Protein AF-0000000075753871 (afdb_homodimer)

InterPro domains:
  IPR015590 Aldehyde dehydrogenase domain [PF00171] (30-486)
  IPR016160 Aldehyde dehydrogenase, cysteine active site [PS00070] (290-301)
  IPR016161 Aldehyde/histidinol dehydrogenase [SSF53720] (10-489)
  IPR016162 Aldehyde dehydrogenase, N-terminal [G3DSA:3.40.605.10] (32-486)
  IPR016163 Aldehyde dehydrogenase, C-terminal [G3DSA:3.40.309.10] (268-457)
  IPR029510 Aldehyde dehydrogenase, glutamic acid active site [PS00687] (262-269)

Nearest PDB structures (foldseek):
  6alj-assembly1_A  TM=9.812E-01  e=5.289E-79  Homo sapiens
  8dr9-assembly1_B  TM=9.819E-01  e=2.631E-78  Homo sapiens
  5l13-assembly2_E  TM=9.796E-01  e=2.962E-78  Homo sapiens
  2onp-assembly1_A  TM=9.786E-01  e=2.336E-78  Homo sapiens
  5abm-assembly1_C  TM=9.866E-01  e=2.370E-77  Ovis aries

pLDDT: mean 97.77, std 3.32, range [46.72, 98.94]

Sequence (986 aa):
MSLFQTVQTPALTYEQPLGLFINNEFIKGVDGKTFETINPHNEKPIVAVHEGAEEDVNIAVKAARSALNGEWKQVTPSERGRLLTRLADFLERDIETLAAIEALDNGKGVTMAKGDVTASAGCLRYYGGWADKIYGQTIDTDTNSLTYTRHEPVGVCGQIIPWNFPLLMFAWKIGPALATGNTIVMKTAEQTPLSGLYVAKLIKEAGFPPGVVNVISGFGRTAGAAIAAHMDIDKVAFTGSTLVGRQIMKSAADSNLKKVTLELGGKSPNIVLPDANLDEAIEWVNLGIFFNHGQCCCAGSRILVHEAVYEKFLQLFKKRAEQNKVGDPFNTETFQGPQVSQIQYDRIMSYIKDGKGAGAKVVTGGDRHGSEGYYIQPTIFADVTEDMTIVKEEIFGPVCTVQKVRSEEEAIRVANDTNYGLAAAVHTTNINTAIRVSNAIKAGTVWVNNYNTLHYQMPFGGFKESGVGRELGSYALENYTEVKTVRVHLSQSMSLFQTVQTPALTYEQPLGLFINNEFIKGVDGKTFETINPHNEKPIVAVHEGAEEDVNIAVKAARSALNGEWKQVTPSERGRLLTRLADFLERDIETLAAIEALDNGKGVTMAKGDVTASAGCLRYYGGWADKIYGQTIDTDTNSLTYTRHEPVGVCGQIIPWNFPLLMFAWKIGPALATGNTIVMKTAEQTPLSGLYVAKLIKEAGFPPGVVNVISGFGRTAGAAIAAHMDIDKVAFTGSTLVGRQIMKSAADSNLKKVTLELGGKSPNIVLPDANLDEAIEWVNLGIFFNHGQCCCAGSRILVHEAVYEKFLQLFKKRAEQNKVGDPFNTETFQGPQVSQIQYDRIMSYIKDGKGAGAKVVTGGDRHGSEGYYIQPTIFADVTEDMTIVKEEIFGPVCTVQKVRSEEEAIRVANDTNYGLAAAVHTTNINTAIRVSNAIKAGTVWVNNYNTLHYQMPFGGFKESGVGRELGSYALENYTEVKTVRVHLSQS

Secondary structure (DSSP, 8-state):
--SEEEEE-SS-EEEEE-SEEETTEEE--TT--EEEEEETTTTEEEEEEEPP-HHHHHHHHHHHHHHHTTHHHHS-HHHHHHHHHHHHHHHHHTHHHHHHHHHHHH---HHHHHHHHHHHHHHHHHHHHHTT-----EE---TTEEEEEEEEE--EEEEE--SSSHHHHHHHHHHHHHHTT-EEEEEEPTT--HHHHHHHHHHHHHTPPTTSEEEEE--IIIIIHHHHH-TT--EEEEES-HHHHHHHHHHHHHTT--EEEEE-----EEEE-TTS-HHHHHHHHHHHHHGGGG--TT---EEEEEGGGHHHHHHHHHHHHHT--BS-TTSTT--B---S-HHHHHHHHHHHHHHHHTT-EEEE--SB-SSSSS-B--EEEES--TTSHHHHS---SSEEEEEEESSHHHHHHHHH-SS--SEEEEE-S-HHHHHHHHHHS--SEEEES--S---TTS-B--SGGGEES-BSTGGGGGGGEEEEEEEEE----/--SEEEEE-SS-EEEEE-SEEETTEEE--TT--EEEEEETTTTEEEEEEEPP-HHHHHHHHHHHHHHHTTHHHHS-HHHHHHHHHHHHHHHHHTHHHHHHHHHHHH---HHHHHHHHHHHHHHHHHHHHHTT-----EE---TTEEEEEEEEE--EEEEE--SSSHHHHHHHHHHHHHHTT-EEEEEEPTT--HHHHHHHHHHHHHTPPTTSEEEEE--IIIIIHHHHH-TT--EEEEES-HHHHHHHHHHHHHTT--EEEEE-----EEEE-TTS-HHHHHHHHHHHHHGGGG--TT---EEEEEGGGHHHHHHHHHHHHHT--BS-TTSTT--B---S-HHHHHHHHHHHHHHHHTT-EEEE--SB-SSSSS-B--EEEES--TTSHHHHS---SSEEEEEEESSHHHHHHHHH-SS--SEEEEE-S-HHHHHHHHHHS--SEEEES--S---TTS-B--SGGGEES-BSTGGGGGGGEEEEEEEEE----

Radius of gyration: 29.85 Å; Cα contacts (8 Å, |Δi|>4): 2562; chains: 2; bounding box: 64×86×69 Å

Foldseek 3Di:
DDQWDWFDFPQGIDIFGAAWQAQLDRDAEPVNDWDFAAFLFFRHTRDIHHAHFLVNLVRLLVLQQCCLPPDLVVQALLNLLLLLLLLLVVLVVCLQVLLRLLCGQAFAASQVSSVLSNQLSQLSNVLSVCLNVDAWDFDDDDDFKTKIKDWAFLEEEEEEEESLSQSNSVSLPVRLQSSRRYAYEYETYQRRLGSVRVSSNSSSVSPDGTSRYTYGYHDCVGSVLSSLQPQSHQEYEYEEALVVQVVSCVSCVVHHVHHYWYFYADQAAEEEEPAFPLVLSLVQLLCQQCASQRQDRRRNQEYEYEPNCQVVSLVVNLVVLVPAAEHRSHPNSHRHTAHNDPVLLVQLLVLLVQCVVVPWDWSDWSAADDDGGRRGRQTETEPDDCPRCSNADRSSGNHHYYYYDHDLVRSQVSRQPYQWAFEYEYGHPDPVSRVVSVVSHQHPYYYYSHHPPDHLQDWGHTPGSSIDFTTHHPRNSSSGIDMDMDMDGRDPD/DDQWDWFDFPQGIDIFGQAWQAQLDRDAEPVNDWDFAAFLFFRHTRDIHHAHFLVNLVRLLVLQQCCLPPDLVVQALLNLLLLLLLLLVVLVVCLQVLLRLLCGQAFAASQVSSVLSNQLSQLSNVLSVCLNVDAWDFDDDDDFKTKIKDWAFLEEEEEEEESLSQSNSVSLPVRLQSSRRYAYEYETYQRRLGSVRVSSNVSSVSPDGTSRYTYGYHDCVGSVLSSLQPQSHQEYEYEEALVVQVVSCVSCVVHHVHHYWYFYADQAAEEEEPQFPLVLSLVQLLCQQCASQRQDRRRNQEYEYEPNCQVVSLVVNLVVLVPAAEHRSHPNSHRHTAHNDPVLLVQLLVLLVQCVVVPWDWSDWSAADDDGGRRGRQTETEPDDCPRCSNADRSSGNHHYYYYDHDLVRSQVSRQPYQWAFEYEYGHPDPVSRVVSVVSHQHPYYYYSHHPPDHLQDWGHTPGSSIDFTTHHPRNSSSGIDMDMDMDGRDPD

Organism: Penicillium rubens (strain ATCC 28089 / DSM 1075 / NRRL 1951 / Wisconsin 54-1255) (NCBI:txid500485)

Structure (mmCIF, N/CA/C/O backbone):
data_AF-0000000075753871-model_v1
#
loop_
_entity.id
_entity.type
_entity.pdbx_description
1 polymer 'Aldehyde dehydrogenase'
#
loop_
_atom_site.group_PDB
_atom_site.id
_atom_site.type_symbol
_atom_site.label_atom_id
_atom_site.label_alt_id
_atom_site.label_comp_id
_atom_site.label_asym_id
_atom_site.label_entity_id
_atom_site.label_seq_id
_atom_site.pdbx_PDB_ins_code
_atom_site.Cartn_x
_atom_site.Cartn_y
_atom_site.Cartn_z
_atom_site.occupancy
_atom_site.B_iso_or_equiv
_atom_site.auth_seq_id
_atom_site.auth_comp_id
_atom_site.auth_asym_id
_atom_site.auth_atom_id
_atom_site.pdbx_PDB_model_num
ATOM 1 N N . MET A 1 1 ? -30.516 -18.734 -22.359 1 74.19 1 MET A N 1
ATOM 2 C CA . MET A 1 1 ? -29.391 -19.625 -22.188 1 74.19 1 MET A CA 1
ATOM 3 C C . MET A 1 1 ? -29.391 -20.266 -20.812 1 74.19 1 MET A C 1
ATOM 5 O O . MET A 1 1 ? -29.828 -19.656 -19.844 1 74.19 1 MET A O 1
ATOM 9 N N . SER A 1 2 ? -28.984 -21.5 -20.812 1 91.44 2 SER A N 1
ATOM 10 C CA . SER A 1 2 ? -29.031 -22.281 -19.578 1 91.44 2 SER A CA 1
ATOM 11 C C . SER A 1 2 ? -28.031 -21.734 -18.547 1 91.44 2 SER A C 1
ATOM 13 O O . SER A 1 2 ? -27.016 -21.172 -18.906 1 91.44 2 SER A O 1
ATOM 15 N N . LEU A 1 3 ? -28.453 -21.781 -17.359 1 97.25 3 LEU A N 1
ATOM 16 C CA . LEU A 1 3 ? -27.594 -21.312 -16.281 1 97.25 3 LEU A CA 1
ATOM 17 C C . LEU A 1 3 ? -26.766 -22.453 -15.711 1 97.25 3 LEU A C 1
ATOM 19 O O . LEU A 1 3 ? -25.859 -22.219 -14.914 1 97.25 3 LEU A O 1
ATOM 23 N N . PHE A 1 4 ? -27.078 -23.719 -16.078 1 98 4 PHE A N 1
ATOM 24 C CA . PHE A 1 4 ? -26.359 -24.922 -15.664 1 98 4 PHE A CA 1
ATOM 25 C C . PHE A 1 4 ? -26.25 -25.891 -16.828 1 98 4 PHE A C 1
ATOM 27 O O . PHE A 1 4 ? -27.062 -25.875 -17.75 1 98 4 PHE A O 1
ATOM 34 N N . GLN A 1 5 ? -25.266 -26.672 -16.797 1 98.31 5 GLN A N 1
ATOM 35 C CA . GLN A 1 5 ? -25.094 -27.734 -17.781 1 98.31 5 GLN A CA 1
ATOM 36 C C . GLN A 1 5 ? -24.375 -28.938 -17.172 1 98.31 5 GLN A C 1
ATOM 38 O O . GLN A 1 5 ? -23.438 -28.766 -16.375 1 98.31 5 GLN A O 1
ATOM 43 N N . THR A 1 6 ? -24.781 -30.109 -17.5 1 98.38 6 THR A N 1
ATOM 44 C CA . THR A 1 6 ? -24.078 -31.312 -17.094 1 98.38 6 THR A CA 1
ATOM 45 C C . THR A 1 6 ? -22.781 -31.469 -17.875 1 98.38 6 THR A C 1
ATOM 47 O O . THR A 1 6 ? -22.781 -31.406 -19.109 1 98.38 6 THR A O 1
ATOM 50 N N . VAL A 1 7 ? -21.719 -31.609 -17.172 1 98.31 7 VAL A N 1
ATOM 51 C CA . VAL A 1 7 ? -20.422 -31.812 -17.797 1 98.31 7 VAL A CA 1
ATOM 52 C C . VAL A 1 7 ? -19.875 -33.188 -17.438 1 98.31 7 VAL A C 1
ATOM 54 O O . VAL A 1 7 ? -19.891 -33.594 -16.281 1 98.31 7 VAL A O 1
ATOM 57 N N . GLN A 1 8 ? -19.484 -33.875 -18.438 1 97.25 8 GLN A N 1
ATOM 58 C CA . GLN A 1 8 ? -18.859 -35.188 -18.25 1 97.25 8 GLN A CA 1
ATOM 59 C C . GLN A 1 8 ? -17.344 -35.094 -18.391 1 97.25 8 GLN A C 1
ATOM 61 O O . GLN A 1 8 ? -16.844 -34.625 -19.422 1 97.25 8 GLN A O 1
ATOM 66 N N . THR A 1 9 ? -16.656 -35.469 -17.344 1 96.19 9 THR A N 1
ATOM 67 C CA . THR A 1 9 ? -15.195 -35.594 -17.391 1 96.19 9 THR A CA 1
ATOM 68 C C . THR A 1 9 ? -14.789 -37.062 -17.375 1 96.19 9 THR A C 1
ATOM 70 O O . THR A 1 9 ? -15.617 -37.938 -17.156 1 96.19 9 THR A O 1
ATOM 73 N N . PRO A 1 10 ? -13.516 -37.312 -17.656 1 93.94 10 PRO A N 1
ATOM 74 C CA . PRO A 1 10 ? -13.078 -38.719 -17.547 1 93.94 10 PRO A CA 1
ATOM 75 C C . PRO A 1 10 ? -13.242 -39.281 -16.141 1 93.94 10 PRO A C 1
ATOM 77 O O . PRO A 1 10 ? -13.344 -40.5 -15.969 1 93.94 10 PRO A O 1
ATOM 80 N N . ALA A 1 11 ? -13.312 -38.406 -15.164 1 94.25 11 ALA A N 1
ATOM 81 C CA . ALA A 1 11 ? -13.328 -38.844 -13.773 1 94.25 11 ALA A CA 1
ATOM 82 C C . ALA A 1 11 ? -14.758 -38.906 -13.242 1 94.25 11 ALA A C 1
ATOM 84 O O . ALA A 1 11 ? -15.078 -39.781 -12.422 1 94.25 11 ALA A O 1
ATOM 85 N N . LEU A 1 12 ? -15.594 -38 -13.609 1 97.44 12 LEU A N 1
ATOM 86 C CA . LEU A 1 12 ? -16.938 -37.938 -13.07 1 97.44 12 LEU A CA 1
ATOM 87 C C . LEU A 1 12 ? -17.828 -37.031 -13.914 1 97.44 12 LEU A C 1
ATOM 89 O O . LEU A 1 12 ? -17.344 -36.438 -14.875 1 97.44 12 LEU A O 1
ATOM 93 N N . THR A 1 13 ? -19.109 -37.094 -13.594 1 98.38 13 THR A N 1
ATOM 94 C CA . THR A 1 13 ? -20.094 -36.188 -14.164 1 98.38 13 THR A CA 1
ATOM 95 C C . THR A 1 13 ? -20.641 -35.25 -13.094 1 98.38 13 THR A C 1
ATOM 97 O O . THR A 1 13 ? -20.891 -35.656 -11.961 1 98.38 13 THR A O 1
ATOM 100 N N . TYR A 1 14 ? -20.797 -34 -13.414 1 98.25 14 TYR A N 1
ATOM 101 C CA . TYR A 1 14 ? -21.297 -33.031 -12.445 1 98.25 14 TYR A CA 1
ATOM 102 C C . TYR A 1 14 ? -22.109 -31.938 -13.141 1 98.25 14 TYR A C 1
ATOM 104 O O . TYR A 1 14 ? -22.125 -31.859 -14.367 1 98.25 14 TYR A O 1
ATOM 112 N N . GLU A 1 15 ? -22.844 -31.172 -12.336 1 98.38 15 GLU A N 1
ATOM 113 C CA . GLU A 1 15 ? -23.609 -30.031 -12.836 1 98.38 15 GLU A CA 1
ATOM 114 C C . GLU A 1 15 ? -22.781 -28.75 -12.719 1 98.38 15 GLU A C 1
ATOM 116 O O . GLU A 1 15 ? -22.469 -28.297 -11.617 1 98.38 15 GLU A O 1
ATOM 121 N N . GLN A 1 16 ? -22.438 -28.125 -13.844 1 98.69 16 GLN A N 1
ATOM 122 C CA . GLN A 1 16 ? -21.625 -26.922 -13.898 1 98.69 16 GLN A CA 1
ATOM 123 C C . GLN A 1 16 ? -22.484 -25.672 -13.961 1 98.69 16 GLN A C 1
ATOM 125 O O . GLN A 1 16 ? -23.297 -25.516 -14.867 1 98.69 16 GLN A O 1
ATOM 130 N N . PRO A 1 17 ? -22.359 -24.766 -12.945 1 98.75 17 PRO A N 1
ATOM 131 C CA . PRO A 1 17 ? -22.984 -23.453 -13.133 1 98.75 17 PRO A CA 1
ATOM 132 C C . PRO A 1 17 ? -22.359 -22.656 -14.266 1 98.75 17 PRO A C 1
ATOM 134 O O . PRO A 1 17 ? -21.141 -22.672 -14.445 1 98.75 17 PRO A O 1
ATOM 137 N N . LEU A 1 18 ? -23.188 -21.922 -15.039 1 98.56 18 LEU A N 1
ATOM 138 C CA . LEU A 1 18 ? -22.719 -21.188 -16.219 1 98.56 18 LEU A CA 1
ATOM 139 C C . LEU A 1 18 ? -22.984 -19.703 -16.078 1 98.56 18 LEU A C 1
ATOM 141 O O . LEU A 1 18 ? -22.391 -18.891 -16.812 1 98.56 18 LEU A O 1
ATOM 145 N N . GLY A 1 19 ? -23.906 -19.297 -15.234 1 98.56 19 GLY A N 1
ATOM 146 C CA . GLY A 1 19 ? -24.297 -17.906 -15.078 1 98.56 19 GLY A CA 1
ATOM 147 C C . GLY A 1 19 ? -23.344 -17.109 -14.211 1 98.56 19 GLY A C 1
ATOM 148 O O . GLY A 1 19 ? -22.484 -17.688 -13.539 1 98.56 19 GLY A O 1
ATOM 149 N N . LEU A 1 20 ? -23.484 -15.773 -14.305 1 98.81 20 LEU A N 1
ATOM 150 C CA . LEU A 1 20 ? -22.844 -14.93 -13.305 1 98.81 20 LEU A CA 1
ATOM 151 C C . LEU A 1 20 ? -23.438 -15.188 -11.922 1 98.81 20 LEU A C 1
ATOM 153 O O . LEU A 1 20 ? -24.641 -15.438 -11.797 1 98.81 20 LEU A O 1
ATOM 157 N N . PHE A 1 21 ? -22.625 -15.219 -10.859 1 98.88 21 PHE A N 1
ATOM 158 C CA . PHE A 1 21 ? -23.109 -15.383 -9.5 1 98.88 21 PHE A CA 1
ATOM 159 C C . PHE A 1 21 ? -23.203 -14.039 -8.789 1 98.88 21 PHE A C 1
ATOM 161 O O . PHE A 1 21 ? -22.188 -13.492 -8.359 1 98.88 21 PHE A O 1
ATOM 168 N N . ILE A 1 22 ? -24.375 -13.461 -8.664 1 98.88 22 ILE A N 1
ATOM 169 C CA . ILE A 1 22 ? -24.609 -12.156 -8.047 1 98.88 22 ILE A CA 1
ATOM 170 C C . ILE A 1 22 ? -25.75 -12.258 -7.039 1 98.88 22 ILE A C 1
ATOM 172 O O . ILE A 1 22 ? -26.812 -12.781 -7.352 1 98.88 22 ILE A O 1
ATOM 176 N N . ASN A 1 23 ? -25.484 -11.844 -5.84 1 98.69 23 ASN A N 1
ATOM 177 C CA . ASN A 1 23 ? -26.484 -11.812 -4.793 1 98.69 23 ASN A CA 1
ATOM 178 C C . ASN A 1 23 ? -27.031 -13.211 -4.492 1 98.69 23 ASN A C 1
ATOM 180 O O . ASN A 1 23 ? -28.234 -13.391 -4.324 1 98.69 23 ASN A O 1
ATOM 184 N N . ASN A 1 24 ? -26.172 -14.188 -4.52 1 98.56 24 ASN A N 1
ATOM 185 C CA . ASN A 1 24 ? -26.438 -15.586 -4.199 1 98.56 24 ASN A CA 1
ATOM 186 C C . ASN A 1 24 ? -27.312 -16.25 -5.25 1 98.56 24 ASN A C 1
ATOM 188 O O . ASN A 1 24 ? -28 -17.234 -4.965 1 98.56 24 ASN A O 1
ATOM 192 N N . GLU A 1 25 ? -27.297 -15.68 -6.457 1 98.56 25 GLU A N 1
ATOM 193 C CA . GLU A 1 25 ? -28.062 -16.266 -7.555 1 98.56 25 GLU A CA 1
ATOM 194 C C . GLU A 1 25 ? -27.234 -16.328 -8.836 1 98.56 25 GLU A C 1
ATOM 196 O O . GLU A 1 25 ? -26.484 -15.398 -9.141 1 98.56 25 GLU A O 1
ATOM 201 N N . PHE A 1 26 ? -27.375 -17.438 -9.516 1 98.75 26 PHE A N 1
ATOM 202 C CA . PHE A 1 26 ? -26.828 -17.5 -10.867 1 98.75 26 PHE A CA 1
ATOM 203 C C . PHE A 1 26 ? -27.766 -16.828 -11.859 1 98.75 26 PHE A C 1
ATOM 205 O O . PHE A 1 26 ? -28.953 -17.156 -11.93 1 98.75 26 PHE A O 1
ATOM 212 N N . ILE A 1 27 ? -27.266 -15.844 -12.609 1 98.44 27 ILE A N 1
ATOM 213 C CA . ILE A 1 27 ? -28.109 -15.062 -13.5 1 98.44 27 ILE A CA 1
ATOM 214 C C . ILE A 1 27 ? -27.438 -14.914 -14.867 1 98.44 27 ILE A C 1
ATOM 216 O O . ILE A 1 27 ? -26.234 -15.18 -15 1 98.44 27 ILE A O 1
ATOM 220 N N . LYS A 1 28 ? -28.172 -14.57 -15.852 1 98.12 28 LYS A N 1
ATOM 221 C CA . LYS A 1 28 ? -27.641 -14.227 -17.172 1 98.12 28 LYS A CA 1
ATOM 222 C C . LYS A 1 28 ? -26.984 -12.844 -17.156 1 98.12 28 LYS A C 1
ATOM 224 O O . LYS A 1 28 ? -27.422 -11.953 -16.422 1 98.12 28 LYS A O 1
ATOM 229 N N . GLY A 1 29 ? -26 -12.641 -17.922 1 97.44 29 GLY A N 1
ATOM 230 C CA . GLY A 1 29 ? -25.484 -11.297 -18.125 1 97.44 29 GLY A CA 1
ATOM 231 C C . GLY A 1 29 ? -26.469 -10.359 -18.781 1 97.44 29 GLY A C 1
ATOM 232 O O . GLY A 1 29 ? -27.328 -10.789 -19.562 1 97.44 29 GLY A O 1
ATOM 233 N N . VAL A 1 30 ? -26.25 -9.125 -18.531 1 97.31 30 VAL A N 1
ATOM 234 C CA . VAL A 1 30 ? -27.172 -8.117 -19.031 1 97.31 30 VAL A CA 1
ATOM 235 C C . VAL A 1 30 ? -27.172 -8.133 -20.562 1 97.31 30 VAL A C 1
ATOM 237 O O . VAL A 1 30 ? -28.234 -7.992 -21.188 1 97.31 30 VAL A O 1
ATOM 240 N N . ASP A 1 31 ? -26.031 -8.367 -21.203 1 96.38 31 ASP A N 1
ATOM 241 C CA . ASP A 1 31 ? -25.906 -8.328 -22.656 1 96.38 31 ASP A CA 1
ATOM 242 C C . ASP A 1 31 ? -26.344 -9.656 -23.281 1 96.38 31 ASP A C 1
ATOM 244 O O . ASP A 1 31 ? -26.5 -9.75 -24.5 1 96.38 31 ASP A O 1
ATOM 248 N N . GLY A 1 32 ? -26.453 -10.672 -22.516 1 96.19 32 GLY A N 1
ATOM 249 C CA . GLY A 1 32 ? -26.875 -11.977 -23 1 96.19 32 GLY A CA 1
ATOM 250 C C . GLY A 1 32 ? -25.781 -12.727 -23.734 1 96.19 32 GLY A C 1
ATOM 251 O O . GLY A 1 32 ? -26.031 -13.781 -24.328 1 96.19 32 GLY A O 1
ATOM 252 N N . LYS A 1 33 ? -24.594 -12.234 -23.703 1 97.38 33 LYS A N 1
ATOM 253 C CA . LYS A 1 33 ? -23.484 -12.852 -24.422 1 97.38 33 LYS A CA 1
ATOM 254 C C . LYS A 1 33 ? -22.859 -13.984 -23.609 1 97.38 33 LYS A C 1
ATOM 256 O O . LYS A 1 33 ? -23 -14.016 -22.375 1 97.38 33 LYS A O 1
ATOM 261 N N . THR A 1 34 ? -22.25 -14.977 -24.234 1 98.06 34 THR A N 1
ATOM 262 C CA . THR A 1 34 ? -21.5 -16.062 -23.641 1 98.06 34 THR A CA 1
ATOM 263 C C . THR A 1 34 ? -20.156 -16.25 -24.344 1 98.06 34 THR A C 1
ATOM 265 O O . THR A 1 34 ? -19.953 -15.703 -25.438 1 98.06 34 THR A O 1
ATOM 268 N N . PHE A 1 35 ? -19.266 -16.828 -23.734 1 98 35 PHE A N 1
ATOM 269 C CA . PHE A 1 35 ? -18.031 -17.25 -24.391 1 98 35 PHE A CA 1
ATOM 270 C C . PHE A 1 35 ? -17.656 -18.672 -23.984 1 98 35 PHE A C 1
ATOM 272 O O . PHE A 1 35 ? -17.969 -19.109 -22.875 1 98 35 PHE A O 1
ATOM 279 N N . GLU A 1 36 ? -16.984 -19.359 -24.828 1 98 36 GLU A N 1
ATOM 280 C CA . GLU A 1 36 ? -16.641 -20.766 -24.641 1 98 36 GLU A CA 1
ATOM 281 C C . GLU A 1 36 ? -15.375 -20.906 -23.797 1 98 36 GLU A C 1
ATOM 283 O O . GLU A 1 36 ? -14.422 -20.141 -23.953 1 98 36 GLU 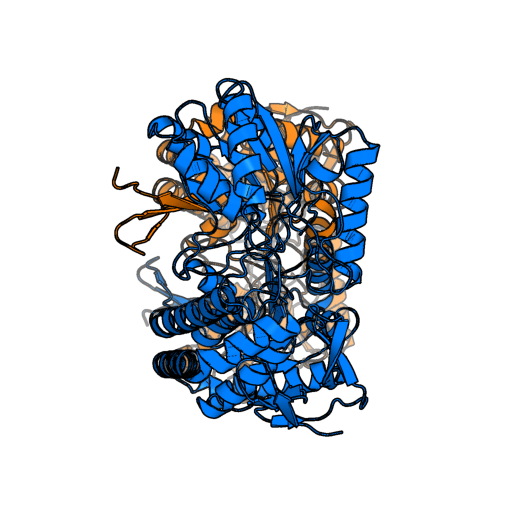A O 1
ATOM 288 N N . THR A 1 37 ? -15.391 -21.891 -22.922 1 97.62 37 THR A N 1
ATOM 289 C CA . THR A 1 37 ? -14.172 -22.391 -22.297 1 97.62 37 THR A CA 1
ATOM 290 C C . THR A 1 37 ? -13.633 -23.594 -23.078 1 97.62 37 THR A C 1
ATOM 292 O O . THR A 1 37 ? -14.398 -24.453 -23.516 1 97.62 37 THR A O 1
ATOM 295 N N . ILE A 1 38 ? -12.359 -23.609 -23.266 1 98.44 38 ILE A N 1
ATOM 296 C CA . ILE A 1 38 ? -11.758 -24.578 -24.156 1 98.44 38 ILE A CA 1
ATOM 297 C C . ILE A 1 38 ? -10.938 -25.594 -23.344 1 98.44 38 ILE A C 1
ATOM 299 O O . ILE A 1 38 ? -10.219 -25.203 -22.422 1 98.44 38 ILE A O 1
ATOM 303 N N . ASN A 1 39 ? -11.117 -26.891 -23.594 1 98.62 39 ASN A N 1
ATOM 304 C CA . ASN A 1 39 ? -10.234 -27.922 -23.062 1 98.62 39 ASN A CA 1
ATOM 305 C C . ASN A 1 39 ? -8.875 -27.922 -23.75 1 98.62 39 ASN A C 1
ATOM 307 O O . ASN A 1 39 ? -8.766 -28.281 -24.922 1 98.62 39 ASN A O 1
ATOM 311 N N . PRO A 1 40 ? -7.82 -27.531 -23.016 1 98.62 40 PRO A N 1
ATOM 312 C CA . PRO A 1 40 ? -6.523 -27.391 -23.688 1 98.62 40 PRO A CA 1
ATOM 313 C C . PRO A 1 40 ? -5.934 -28.734 -24.125 1 98.62 40 PRO A C 1
ATOM 315 O O . PRO A 1 40 ? -5 -28.766 -24.922 1 98.62 40 PRO A O 1
ATOM 318 N N . HIS A 1 41 ? -6.441 -29.859 -23.578 1 98.31 41 HIS A N 1
ATOM 319 C CA . HIS A 1 41 ? -5.973 -31.203 -23.906 1 98.31 41 HIS A CA 1
ATOM 320 C C . HIS A 1 41 ? -6.363 -31.594 -25.328 1 98.31 41 HIS A C 1
ATOM 322 O O . HIS A 1 41 ? -5.582 -32.219 -26.047 1 98.31 41 HIS A O 1
ATOM 328 N N . ASN A 1 42 ? -7.582 -31.219 -25.781 1 97.88 42 ASN A N 1
ATOM 329 C CA . ASN A 1 42 ? -8.062 -31.656 -27.094 1 97.88 42 ASN A CA 1
ATOM 330 C C . ASN A 1 42 ? -8.562 -30.469 -27.922 1 97.88 42 ASN A C 1
ATOM 332 O O . ASN A 1 42 ? -9.086 -30.672 -29.031 1 97.88 42 ASN A O 1
ATOM 336 N N . GLU A 1 43 ? -8.453 -29.234 -27.391 1 98.19 43 GLU A N 1
ATOM 337 C CA . GLU A 1 43 ? -8.711 -27.969 -28.078 1 98.19 43 GLU A CA 1
ATOM 338 C C . GLU A 1 43 ? -10.195 -27.812 -28.391 1 98.19 43 GLU A C 1
ATOM 340 O O . GLU A 1 43 ? -10.57 -27 -29.25 1 98.19 43 GLU A O 1
ATOM 345 N N . LYS A 1 44 ? -11.07 -28.516 -27.766 1 98.12 44 LYS A N 1
ATOM 346 C CA . LYS A 1 44 ? -12.508 -28.453 -28.016 1 98.12 44 LYS A CA 1
ATOM 347 C C . LYS A 1 44 ? -13.219 -27.672 -26.906 1 98.12 44 LYS A C 1
ATOM 349 O O . LYS A 1 44 ? -12.75 -27.625 -25.766 1 98.12 44 LYS A O 1
ATOM 354 N N . PRO A 1 45 ? -14.344 -27.062 -27.234 1 98.12 45 PRO A N 1
ATOM 355 C CA . PRO A 1 45 ? -15.117 -26.375 -26.203 1 98.12 45 PRO A CA 1
ATOM 356 C C . PRO A 1 45 ? -15.641 -27.312 -25.125 1 98.12 45 PRO A C 1
ATOM 358 O O . PRO A 1 45 ? -16.047 -28.438 -25.422 1 98.12 45 PRO A O 1
ATOM 361 N N . ILE A 1 46 ? -15.586 -26.922 -23.891 1 98.19 46 ILE A N 1
ATOM 362 C CA . ILE A 1 46 ? -16.172 -27.641 -22.766 1 98.19 46 ILE A CA 1
ATOM 363 C C . ILE A 1 46 ? -17.625 -27.219 -22.594 1 98.19 46 ILE A C 1
ATOM 365 O O . ILE A 1 46 ? -18.547 -28.031 -22.734 1 98.19 46 ILE A O 1
ATOM 369 N N . VAL A 1 47 ? -17.797 -25.938 -22.297 1 98.12 47 VAL A N 1
ATOM 370 C CA . VAL A 1 47 ? -19.094 -25.281 -22.141 1 98.12 47 VAL A CA 1
ATOM 371 C C . VAL A 1 47 ? -18.953 -23.797 -22.453 1 98.12 47 VAL A C 1
ATOM 373 O O . VAL A 1 47 ? -17.844 -23.297 -22.641 1 98.12 47 VAL A O 1
ATOM 376 N N . ALA A 1 48 ? -20.062 -23.109 -22.578 1 98.25 48 ALA A N 1
ATOM 377 C CA . ALA A 1 48 ? -20.094 -21.656 -22.688 1 98.25 48 ALA A CA 1
ATOM 378 C C . ALA A 1 48 ? -20.641 -21.031 -21.391 1 98.25 48 ALA A C 1
ATOM 380 O O . ALA A 1 48 ? -21.656 -21.484 -20.875 1 98.25 48 ALA A O 1
ATOM 381 N N . VAL A 1 49 ? -19.984 -20.047 -20.844 1 98.5 49 VAL A N 1
ATOM 382 C CA . VAL A 1 49 ? -20.438 -19.375 -19.641 1 98.5 49 VAL A CA 1
ATOM 383 C C . VAL A 1 49 ? -20.953 -17.984 -19.984 1 98.5 49 VAL A C 1
ATOM 385 O O . VAL A 1 49 ? -20.578 -17.406 -21.016 1 98.5 49 VAL A O 1
ATOM 388 N N . HIS A 1 50 ? -21.781 -17.453 -19.141 1 98.5 50 HIS A N 1
ATOM 389 C CA . HIS A 1 50 ? -22.297 -16.109 -19.344 1 98.5 50 HIS A CA 1
ATOM 390 C C . HIS A 1 50 ? -21.188 -15.07 -19.172 1 98.5 50 HIS A C 1
ATOM 392 O O . HIS A 1 50 ? -20.344 -15.195 -18.281 1 98.5 50 HIS A O 1
ATOM 398 N N . GLU A 1 51 ? -21.141 -14.102 -20.078 1 98.38 51 GLU A N 1
ATOM 399 C CA . GLU A 1 51 ? -20.141 -13.039 -20.109 1 98.38 51 GLU A CA 1
ATOM 400 C C . GLU A 1 51 ? -20.625 -11.797 -19.375 1 98.38 51 GLU A C 1
ATOM 402 O O . GLU A 1 51 ? -21.672 -11.242 -19.703 1 98.38 51 GLU A O 1
ATOM 407 N N . GLY A 1 52 ? -19.938 -11.414 -18.297 1 98 52 GLY A N 1
ATOM 408 C CA . GLY A 1 52 ? -20.234 -10.172 -17.594 1 98 52 GLY A CA 1
ATOM 409 C C . GLY A 1 52 ? -19.594 -8.953 -18.234 1 98 52 GLY A C 1
ATOM 410 O O . GLY A 1 52 ? -18.438 -9.008 -18.656 1 98 52 GLY A O 1
ATOM 411 N N . ALA A 1 53 ? -20.328 -7.902 -18.359 1 96.62 53 ALA A N 1
ATOM 412 C CA . ALA A 1 53 ? -19.844 -6.613 -18.844 1 96.62 53 ALA A CA 1
ATOM 413 C C . ALA A 1 53 ? -19.906 -5.555 -17.75 1 96.62 53 ALA A C 1
ATOM 415 O O . ALA A 1 53 ? -20.016 -5.883 -16.562 1 96.62 53 ALA A O 1
ATOM 416 N N . GLU A 1 54 ? -19.703 -4.301 -18.109 1 98.06 54 GLU A N 1
ATOM 417 C CA . GLU A 1 54 ? -19.641 -3.193 -17.156 1 98.06 54 GLU A CA 1
ATOM 418 C C . GLU A 1 54 ? -20.906 -3.119 -16.312 1 98.06 54 GLU A C 1
ATOM 420 O O . GLU A 1 54 ? -20.844 -2.92 -15.102 1 98.06 54 GLU A O 1
ATOM 425 N N . GLU A 1 55 ? -22.047 -3.271 -16.953 1 98.56 55 GLU A N 1
ATOM 426 C CA . GLU A 1 55 ? -23.312 -3.168 -16.219 1 98.56 55 GLU A CA 1
ATOM 427 C C . GLU A 1 55 ? -23.469 -4.297 -15.211 1 98.56 55 GLU A C 1
ATOM 429 O O . GLU A 1 55 ? -24.047 -4.102 -14.141 1 98.56 55 GLU A O 1
ATOM 434 N N . ASP A 1 56 ? -23.031 -5.492 -15.578 1 98.81 56 ASP A N 1
ATOM 435 C CA . ASP A 1 56 ? -23.078 -6.602 -14.633 1 98.81 56 ASP A CA 1
ATOM 436 C C . ASP A 1 56 ? -22.188 -6.328 -13.43 1 98.81 56 ASP A C 1
ATOM 438 O O . ASP A 1 56 ? -22.516 -6.695 -12.305 1 98.81 56 ASP A O 1
ATOM 442 N N . VAL A 1 57 ? -21 -5.723 -13.656 1 98.88 57 VAL A N 1
ATOM 443 C CA . VAL A 1 57 ? -20.125 -5.309 -12.562 1 98.88 57 VAL A CA 1
ATOM 444 C C . VAL A 1 57 ? -20.844 -4.305 -11.672 1 98.88 57 VAL A C 1
ATOM 446 O O . VAL A 1 57 ? -20.812 -4.41 -10.445 1 98.88 57 VAL A O 1
ATOM 449 N N . ASN A 1 58 ? -21.562 -3.363 -12.25 1 98.81 58 ASN A N 1
ATOM 450 C CA . ASN A 1 58 ? -22.344 -2.393 -11.484 1 98.81 58 ASN A CA 1
ATOM 451 C C . ASN A 1 58 ? -23.359 -3.082 -10.578 1 98.81 58 ASN A C 1
ATOM 453 O O . ASN A 1 58 ? -23.5 -2.711 -9.406 1 98.81 58 ASN A O 1
ATOM 457 N N . ILE A 1 59 ? -24.047 -4.047 -11.133 1 98.88 59 ILE A N 1
ATOM 458 C CA . ILE A 1 59 ? -25.078 -4.773 -10.391 1 98.88 59 ILE A CA 1
ATOM 459 C C . ILE A 1 59 ? -24.422 -5.539 -9.234 1 98.88 59 ILE A C 1
ATOM 461 O O . ILE A 1 59 ? -24.938 -5.527 -8.109 1 98.88 59 ILE A O 1
ATOM 465 N N . ALA A 1 60 ? -23.297 -6.191 -9.516 1 98.94 60 ALA A N 1
ATOM 466 C CA . ALA A 1 60 ? -22.578 -6.945 -8.492 1 98.94 60 ALA A CA 1
ATOM 467 C C . ALA A 1 60 ? -22.078 -6.023 -7.383 1 98.94 60 ALA A C 1
ATOM 469 O O . ALA A 1 60 ? -22.156 -6.371 -6.199 1 98.94 60 ALA A O 1
ATOM 470 N N . VAL A 1 61 ? -21.531 -4.848 -7.746 1 98.94 61 VAL A N 1
ATOM 471 C CA . VAL A 1 61 ? -21.016 -3.893 -6.77 1 98.94 61 VAL A CA 1
ATOM 472 C C . VAL A 1 61 ? -22.156 -3.379 -5.895 1 98.94 61 VAL A C 1
ATOM 474 O O . VAL A 1 61 ? -21.984 -3.232 -4.68 1 98.94 61 VAL A O 1
ATOM 477 N N . LYS A 1 62 ? -23.281 -3.076 -6.488 1 98.81 62 LYS A N 1
ATOM 478 C CA . LYS A 1 62 ? -24.453 -2.646 -5.719 1 98.81 62 LYS A CA 1
ATOM 479 C C . LYS A 1 62 ? -24.859 -3.707 -4.703 1 98.81 62 LYS A C 1
ATOM 481 O O . LYS A 1 62 ? -25.188 -3.385 -3.561 1 98.81 62 LYS A O 1
ATOM 486 N N . ALA A 1 63 ? -24.875 -4.961 -5.148 1 98.88 63 ALA A N 1
ATOM 487 C CA . ALA A 1 63 ? -25.203 -6.062 -4.246 1 98.88 63 ALA A CA 1
ATOM 488 C C . ALA A 1 63 ? -24.188 -6.156 -3.109 1 98.88 63 ALA A C 1
ATOM 490 O O . ALA A 1 63 ? -24.562 -6.328 -1.948 1 98.88 63 ALA A O 1
ATOM 491 N N . ALA A 1 64 ? -22.938 -6.07 -3.439 1 98.94 64 ALA A N 1
ATOM 492 C CA . ALA A 1 64 ? -21.859 -6.145 -2.453 1 98.94 64 ALA A CA 1
ATOM 493 C C . ALA A 1 64 ? -21.969 -5.012 -1.433 1 98.94 64 ALA A C 1
ATOM 495 O O . ALA A 1 64 ? -21.812 -5.234 -0.23 1 98.94 64 ALA A O 1
ATOM 496 N N . ARG A 1 65 ? -22.203 -3.787 -1.912 1 98.62 65 ARG A N 1
ATOM 497 C CA . ARG A 1 65 ? -22.344 -2.617 -1.05 1 98.62 65 ARG A CA 1
ATOM 498 C C . ARG A 1 65 ? -23.531 -2.764 -0.112 1 98.62 65 ARG A C 1
ATOM 500 O O . ARG A 1 65 ? -23.453 -2.43 1.071 1 98.62 65 ARG A O 1
ATOM 507 N N . SER A 1 66 ? -24.672 -3.246 -0.682 1 98.56 66 SER A N 1
ATOM 508 C CA . SER A 1 66 ? -25.875 -3.475 0.127 1 98.56 66 SER A CA 1
ATOM 509 C C . SER A 1 66 ? -25.609 -4.488 1.234 1 98.56 66 SER A C 1
ATOM 511 O O . SER A 1 66 ? -26.031 -4.301 2.373 1 98.56 66 SER A O 1
ATOM 513 N N . ALA A 1 67 ? -24.875 -5.52 0.943 1 98.75 67 ALA A N 1
ATOM 514 C CA . ALA A 1 67 ? -24.531 -6.535 1.932 1 98.75 67 ALA A CA 1
ATOM 515 C C . ALA A 1 67 ? -23.609 -5.965 3.002 1 98.75 67 ALA A C 1
ATOM 517 O O . ALA A 1 67 ? -23.781 -6.234 4.191 1 98.75 67 ALA A O 1
ATOM 518 N N . LEU A 1 68 ? -22.625 -5.219 2.6 1 98.44 68 LEU A N 1
ATOM 519 C CA . LEU A 1 68 ? -21.625 -4.629 3.49 1 98.44 68 LEU A CA 1
ATOM 520 C C . LEU A 1 68 ? -22.297 -3.773 4.562 1 98.44 68 LEU A C 1
ATOM 522 O O . LEU A 1 68 ? -21.875 -3.781 5.719 1 98.44 68 LEU A O 1
ATOM 526 N N . ASN A 1 69 ? -23.281 -3.061 4.184 1 95.88 69 ASN A N 1
ATOM 527 C CA . ASN A 1 69 ? -23.969 -2.129 5.078 1 95.88 69 ASN A CA 1
ATOM 528 C C . ASN A 1 69 ? -25.203 -2.762 5.719 1 95.88 69 ASN A C 1
ATOM 530 O O . ASN A 1 69 ? -25.938 -2.098 6.453 1 95.88 69 ASN A O 1
ATOM 534 N N . GLY A 1 70 ? -25.484 -4.012 5.383 1 96.25 70 GLY A N 1
ATOM 535 C CA . GLY A 1 70 ? -26.672 -4.707 5.867 1 96.25 70 GLY A CA 1
ATOM 536 C C . GLY A 1 70 ? -26.344 -5.883 6.766 1 96.25 70 GLY A C 1
ATOM 537 O O . GLY A 1 70 ? -25.703 -5.723 7.801 1 96.25 70 GLY A O 1
ATOM 538 N N . GLU A 1 71 ? -26.688 -7 6.328 1 95.44 71 GLU A N 1
ATOM 539 C CA . GLU A 1 71 ? -26.609 -8.211 7.141 1 95.44 71 GLU A CA 1
ATOM 540 C C . GLU A 1 71 ? -25.156 -8.555 7.465 1 95.44 71 GLU A C 1
ATOM 542 O O . GLU A 1 71 ? -24.859 -9.008 8.57 1 95.44 71 GLU A O 1
ATOM 547 N N . TRP A 1 72 ? -24.297 -8.43 6.562 1 98.06 72 TRP A N 1
ATOM 548 C CA . TRP A 1 72 ? -22.906 -8.852 6.711 1 98.06 72 TRP A CA 1
ATOM 549 C C . TRP A 1 72 ? -22.219 -8.086 7.84 1 98.06 72 TRP A C 1
ATOM 551 O O . TRP A 1 72 ? -21.375 -8.641 8.539 1 98.06 72 TRP A O 1
ATOM 561 N N . LYS A 1 73 ? -22.641 -6.852 8 1 95.12 73 LYS A N 1
ATOM 562 C CA . LYS A 1 73 ? -22.078 -6.008 9.055 1 95.12 73 LYS A CA 1
ATOM 563 C C . LYS A 1 73 ? -22.438 -6.555 10.438 1 95.12 73 LYS A C 1
ATOM 565 O O . LYS A 1 73 ? -21.734 -6.289 11.414 1 95.12 73 LYS A O 1
ATOM 570 N N . GLN A 1 74 ? -23.5 -7.34 10.477 1 95.12 74 GLN A N 1
ATOM 571 C CA . GLN A 1 74 ? -23.984 -7.855 11.75 1 95.12 74 GLN A CA 1
ATOM 572 C C . GLN A 1 74 ? -23.406 -9.227 12.062 1 95.12 74 GLN A C 1
ATOM 574 O O . GLN A 1 74 ? -23.516 -9.727 13.18 1 95.12 74 GLN A O 1
ATOM 579 N N . VAL A 1 75 ? -22.766 -9.828 11.07 1 97.88 75 VAL A N 1
ATOM 580 C CA . VAL A 1 75 ? -22.125 -11.125 11.289 1 97.88 75 VAL A CA 1
ATOM 581 C C . VAL A 1 75 ? -20.859 -10.938 12.117 1 97.88 75 VAL A C 1
ATOM 583 O O . VAL A 1 75 ? -20 -10.125 11.773 1 97.88 75 VAL A O 1
ATOM 586 N N . THR A 1 76 ? -20.766 -11.68 13.258 1 98.06 76 THR A N 1
ATOM 587 C CA . THR A 1 76 ? -19.625 -11.531 14.156 1 98.06 76 THR A CA 1
ATOM 588 C C . THR A 1 76 ? -18.359 -12.102 13.516 1 98.06 76 THR A C 1
ATOM 590 O O . THR A 1 76 ? -18.438 -12.953 12.625 1 98.06 76 THR A O 1
ATOM 593 N N . PRO A 1 77 ? -17.188 -11.68 13.922 1 98.38 77 PRO A N 1
ATOM 594 C CA . PRO A 1 77 ? -15.945 -12.227 13.391 1 98.38 77 PRO A CA 1
ATOM 595 C C . PRO A 1 77 ? -15.859 -13.75 13.531 1 98.38 77 PRO A C 1
ATOM 597 O O . PRO A 1 77 ? -15.422 -14.43 12.609 1 98.38 77 PRO A O 1
ATOM 600 N N . SER A 1 78 ? -16.328 -14.25 14.688 1 98.75 78 SER A N 1
ATOM 601 C CA . SER A 1 78 ? -16.297 -15.695 14.891 1 98.75 78 SER A CA 1
ATOM 602 C C . SER A 1 78 ? -17.203 -16.406 13.883 1 98.75 78 SER A C 1
ATOM 604 O O . SER A 1 78 ? -16.844 -17.484 13.383 1 98.75 78 SER A O 1
ATOM 606 N N . GLU A 1 79 ? -18.344 -15.797 13.586 1 98.69 79 GLU A N 1
ATOM 607 C CA . GLU A 1 79 ? -19.25 -16.406 12.609 1 98.69 79 GLU A CA 1
ATOM 608 C C . GLU A 1 79 ? -18.688 -16.312 11.195 1 98.69 79 GLU A C 1
ATOM 610 O O . GLU A 1 79 ? -18.875 -17.219 10.383 1 98.69 79 GLU A O 1
ATOM 615 N N . ARG A 1 80 ? -18.016 -15.25 10.844 1 98.81 80 ARG A N 1
ATOM 616 C CA . ARG A 1 80 ? -17.312 -15.188 9.562 1 98.81 80 ARG A CA 1
ATOM 617 C C . ARG A 1 80 ? -16.312 -16.328 9.43 1 98.81 80 ARG A C 1
ATOM 619 O O . ARG A 1 80 ? -16.219 -16.953 8.367 1 98.81 80 ARG A O 1
ATOM 626 N N . GLY A 1 81 ? -15.578 -16.562 10.578 1 98.88 81 GLY A N 1
ATOM 627 C CA . GLY A 1 81 ? -14.641 -17.672 10.602 1 98.88 81 GLY A CA 1
ATOM 628 C C . GLY A 1 81 ? -15.305 -19.016 10.359 1 98.88 81 GLY A C 1
ATOM 629 O O . GLY A 1 81 ? -14.781 -19.859 9.617 1 98.88 81 GLY A O 1
ATOM 630 N N . ARG A 1 82 ? -16.453 -19.203 10.977 1 98.81 82 ARG A N 1
ATOM 631 C CA . ARG A 1 82 ? -17.188 -20.453 10.812 1 98.81 82 ARG A CA 1
ATOM 632 C C . ARG A 1 82 ? -17.641 -20.641 9.367 1 98.81 82 ARG A C 1
ATOM 634 O O . ARG A 1 82 ? -17.594 -21.75 8.836 1 98.81 82 ARG A O 1
ATOM 641 N N . LEU A 1 83 ? -18.094 -19.531 8.727 1 98.88 83 LEU A N 1
ATOM 642 C CA . LEU A 1 83 ? -18.5 -19.594 7.328 1 98.88 83 LEU A CA 1
ATOM 643 C C . LEU A 1 83 ? -17.328 -20.016 6.438 1 98.88 83 LEU A C 1
ATOM 645 O O . LEU A 1 83 ? -17.484 -20.859 5.562 1 98.88 83 LEU A O 1
ATOM 649 N N . LEU A 1 84 ? -16.172 -19.469 6.672 1 98.94 84 LEU A N 1
ATOM 650 C CA . LEU A 1 84 ? -14.977 -19.797 5.891 1 98.94 84 LEU A CA 1
ATOM 651 C C . LEU A 1 84 ? -14.562 -21.25 6.105 1 98.94 84 LEU A C 1
ATOM 653 O O . LEU A 1 84 ? -14.227 -21.953 5.148 1 98.94 84 LEU A O 1
ATOM 657 N N . THR A 1 85 ? -14.602 -21.719 7.355 1 98.88 85 THR A N 1
ATOM 658 C CA . THR A 1 85 ? -14.219 -23.094 7.656 1 98.88 85 THR A CA 1
ATOM 659 C C . THR A 1 85 ? -15.211 -24.078 7.047 1 98.88 85 THR A C 1
ATOM 661 O O . THR A 1 85 ? -14.82 -25.141 6.582 1 98.88 85 THR A O 1
ATOM 664 N N . ARG A 1 86 ? -16.469 -23.703 7.066 1 98.94 86 ARG A N 1
ATOM 665 C CA . ARG A 1 86 ? -17.484 -24.531 6.418 1 98.94 86 ARG A CA 1
ATOM 666 C C . ARG A 1 86 ? -17.234 -24.625 4.918 1 98.94 86 ARG A C 1
ATOM 668 O O . ARG A 1 86 ? -17.344 -25.703 4.328 1 98.94 86 ARG A O 1
ATOM 675 N N . LEU A 1 87 ? -16.938 -23.484 4.32 1 98.94 87 LEU A N 1
ATOM 676 C CA . LEU A 1 87 ? -16.609 -23.5 2.898 1 98.94 87 LEU A CA 1
ATOM 677 C C . LEU A 1 87 ? -15.398 -24.391 2.629 1 98.94 87 LEU A C 1
ATOM 679 O O . LEU A 1 87 ? -15.359 -25.109 1.628 1 98.94 87 LEU A O 1
ATOM 683 N N . ALA A 1 88 ? -14.391 -24.312 3.504 1 98.94 88 ALA A N 1
ATOM 684 C CA . ALA A 1 88 ? -13.227 -25.188 3.396 1 98.94 88 ALA A CA 1
ATOM 685 C C . ALA A 1 88 ? -13.633 -26.656 3.424 1 98.94 88 ALA A C 1
ATOM 687 O O . ALA A 1 88 ? -13.148 -27.453 2.621 1 98.94 88 ALA A O 1
ATOM 688 N N . ASP A 1 89 ? -14.523 -27 4.32 1 98.94 89 ASP A N 1
ATOM 689 C CA . ASP A 1 89 ? -15.039 -28.375 4.398 1 98.94 89 ASP A CA 1
ATOM 690 C C . ASP A 1 89 ? -15.711 -28.781 3.09 1 98.94 89 ASP A C 1
ATOM 692 O O . ASP A 1 89 ? -15.547 -29.906 2.631 1 98.94 89 ASP A O 1
ATOM 696 N N . PHE A 1 90 ? -16.469 -27.875 2.516 1 98.94 90 PHE A N 1
ATOM 697 C CA . PHE A 1 90 ? -17.172 -28.172 1.274 1 98.94 90 PHE A CA 1
ATOM 698 C C . PHE A 1 90 ? -16.188 -28.359 0.123 1 98.94 90 PHE A C 1
ATOM 700 O O . PHE A 1 90 ? -16.422 -29.172 -0.773 1 98.94 90 PHE A O 1
ATOM 707 N N . LEU A 1 91 ? -15.086 -27.609 0.09 1 98.94 91 LEU A N 1
ATOM 708 C CA . LEU A 1 91 ? -14.062 -27.828 -0.917 1 98.94 91 LEU A CA 1
ATOM 709 C C . LEU A 1 91 ? -13.492 -29.25 -0.8 1 98.94 91 LEU A C 1
ATOM 711 O O . LEU A 1 91 ? -13.297 -29.922 -1.809 1 98.94 91 LEU A O 1
ATOM 715 N N . GLU A 1 92 ? -13.203 -29.625 0.447 1 98.81 92 GLU A N 1
ATOM 716 C CA . GLU A 1 92 ? -12.672 -30.969 0.67 1 98.81 92 GLU A CA 1
ATOM 717 C C . GLU A 1 92 ? -13.703 -32.031 0.312 1 98.81 92 GLU A C 1
ATOM 719 O O . GLU A 1 92 ? -13.359 -33.094 -0.257 1 98.81 92 GLU A O 1
ATOM 724 N N . ARG A 1 93 ? -14.969 -31.766 0.637 1 98.81 93 ARG A N 1
ATOM 725 C CA . ARG A 1 93 ? -16.062 -32.688 0.279 1 98.81 93 ARG A CA 1
ATOM 726 C C . ARG A 1 93 ? -16.125 -32.875 -1.23 1 98.81 93 ARG A C 1
ATOM 728 O O . ARG A 1 93 ? -16.328 -34 -1.699 1 98.81 93 ARG A O 1
ATOM 735 N N . ASP A 1 94 ? -15.938 -31.859 -1.968 1 98.81 94 ASP A N 1
ATOM 736 C CA . ASP A 1 94 ? -16.109 -31.906 -3.418 1 98.81 94 ASP A CA 1
ATOM 737 C C . ASP A 1 94 ? -14.758 -31.922 -4.125 1 98.81 94 ASP A C 1
ATOM 739 O O . ASP A 1 94 ? -14.625 -31.422 -5.246 1 98.81 94 ASP A O 1
ATOM 743 N N . ILE A 1 95 ? -13.703 -32.406 -3.498 1 98.81 95 ILE A N 1
ATOM 744 C CA . ILE A 1 95 ? -12.336 -32.312 -3.986 1 98.81 95 ILE A CA 1
ATOM 745 C C . ILE A 1 95 ? -12.219 -33 -5.344 1 98.81 95 ILE A C 1
ATOM 747 O O . ILE A 1 95 ? -11.516 -32.531 -6.234 1 98.81 95 ILE A O 1
ATOM 751 N N . GLU A 1 96 ? -12.93 -34.156 -5.578 1 98.62 96 GLU A N 1
ATOM 752 C CA . GLU A 1 96 ? -12.844 -34.844 -6.852 1 98.62 96 GLU A CA 1
ATOM 753 C C . GLU A 1 96 ? -13.43 -34.031 -7.988 1 98.62 96 GLU A C 1
ATOM 755 O O . GLU A 1 96 ? -12.836 -33.938 -9.07 1 98.62 96 GLU A O 1
ATOM 760 N N . THR A 1 97 ? -14.555 -33.406 -7.746 1 98.81 97 THR A N 1
ATOM 761 C CA . THR A 1 97 ? -15.203 -32.562 -8.75 1 98.81 97 THR A CA 1
ATOM 762 C C . THR A 1 97 ? -14.352 -31.344 -9.07 1 98.81 97 THR A C 1
ATOM 764 O O . THR A 1 97 ? -14.109 -31.031 -10.242 1 98.81 97 THR A O 1
ATOM 767 N N . LEU A 1 98 ? -13.883 -30.672 -8.055 1 98.88 98 LEU A N 1
ATOM 768 C CA . LEU A 1 98 ? -13.094 -29.453 -8.242 1 98.88 98 LEU A CA 1
ATOM 769 C C . LEU A 1 98 ? -11.781 -29.75 -8.953 1 98.88 98 LEU A C 1
ATOM 771 O O . LEU A 1 98 ? -11.359 -29 -9.828 1 98.88 98 LEU A O 1
ATOM 775 N N . ALA A 1 99 ? -11.125 -30.828 -8.586 1 98.69 99 ALA A N 1
ATOM 776 C CA . ALA A 1 99 ? -9.891 -31.234 -9.25 1 98.69 99 ALA A CA 1
ATOM 777 C C . ALA A 1 99 ? -10.141 -31.562 -10.719 1 98.69 99 ALA A C 1
ATOM 779 O O . ALA A 1 99 ? -9.336 -31.203 -11.586 1 98.69 99 ALA A O 1
ATOM 780 N N . ALA A 1 100 ? -11.234 -32.25 -10.977 1 98.75 100 ALA A N 1
ATOM 781 C CA . ALA A 1 100 ? -11.586 -32.562 -12.359 1 98.75 100 ALA A CA 1
ATOM 782 C C . ALA A 1 100 ? -11.82 -31.312 -13.18 1 98.75 100 ALA A C 1
ATOM 784 O O . ALA A 1 100 ? -11.414 -31.234 -14.344 1 98.75 100 ALA A O 1
ATOM 785 N N . ILE A 1 101 ? -12.508 -30.344 -12.602 1 98.75 101 ILE A N 1
ATOM 786 C CA . ILE A 1 101 ? -12.773 -29.094 -13.281 1 98.75 101 ILE A CA 1
ATOM 787 C C . ILE A 1 101 ? -11.461 -28.391 -13.625 1 98.75 101 ILE A C 1
ATOM 789 O O . ILE A 1 101 ? -11.258 -27.969 -14.766 1 98.75 101 ILE A O 1
ATOM 793 N N . GLU A 1 102 ? -10.5 -28.328 -12.68 1 98.25 102 GLU A N 1
ATOM 794 C CA . GLU A 1 102 ? -9.211 -27.688 -12.906 1 98.25 102 GLU A CA 1
ATOM 795 C C . GLU A 1 102 ? -8.414 -28.422 -13.992 1 98.25 102 GLU A C 1
ATOM 797 O O . GLU A 1 102 ? -7.789 -27.781 -14.836 1 98.25 102 GLU A O 1
ATOM 802 N N . ALA A 1 103 ? -8.469 -29.703 -13.938 1 98.31 103 ALA A N 1
ATOM 803 C CA . ALA A 1 103 ? -7.777 -30.484 -14.961 1 98.31 103 ALA A CA 1
ATOM 804 C C . ALA A 1 103 ? -8.383 -30.25 -16.344 1 98.31 103 ALA A C 1
ATOM 806 O O . ALA A 1 103 ? -7.672 -30.219 -17.344 1 98.31 103 ALA A O 1
ATOM 807 N N . LEU A 1 104 ? -9.664 -30.047 -16.375 1 98.38 104 LEU A N 1
ATOM 808 C CA . LEU A 1 104 ? -10.43 -29.969 -17.609 1 98.38 104 LEU A CA 1
ATOM 809 C C . LEU A 1 104 ? -10.18 -28.625 -18.312 1 98.38 104 LEU A C 1
ATOM 811 O O . LEU A 1 104 ? -9.836 -28.609 -19.5 1 98.38 104 LEU A O 1
ATOM 815 N N . ASP A 1 105 ? -10.281 -27.531 -17.594 1 97.44 105 ASP A N 1
ATOM 816 C CA . ASP A 1 105 ? -10.211 -26.266 -18.312 1 97.44 105 ASP A CA 1
ATOM 817 C C . ASP A 1 105 ? -8.844 -25.609 -18.141 1 97.44 105 ASP A C 1
ATOM 819 O O . ASP A 1 105 ? -8.508 -24.656 -18.859 1 97.44 105 ASP A O 1
ATOM 823 N N . ASN A 1 106 ? -8.039 -25.984 -17.203 1 97.81 106 ASN A N 1
ATOM 824 C CA . ASN A 1 106 ? -6.695 -25.453 -17.016 1 97.81 106 ASN A CA 1
ATOM 825 C C . ASN A 1 106 ? -5.645 -26.328 -17.688 1 97.81 106 ASN A C 1
ATOM 827 O O . ASN A 1 106 ? -4.605 -25.828 -18.125 1 97.81 106 ASN A O 1
ATOM 831 N N . GLY A 1 107 ? -5.824 -27.641 -17.703 1 98 107 GLY A N 1
ATOM 832 C CA . GLY A 1 107 ? -4.891 -28.594 -18.297 1 98 107 GLY A CA 1
ATOM 833 C C . GLY A 1 107 ? -3.914 -29.172 -17.297 1 98 107 GLY A C 1
ATOM 834 O O . GLY A 1 107 ? -3.09 -30.016 -17.656 1 98 107 GLY A O 1
ATOM 835 N N . LYS A 1 108 ? -3.947 -28.797 -16.031 1 97.69 108 LYS A N 1
ATOM 836 C CA . LYS A 1 108 ? -3.037 -29.344 -15.031 1 97.69 108 LYS A CA 1
ATOM 837 C C . LYS A 1 108 ? -3.393 -30.797 -14.688 1 97.69 108 LYS A C 1
ATOM 839 O O . LYS A 1 108 ? -4.562 -31.172 -14.75 1 97.69 108 LYS A O 1
ATOM 844 N N . GLY A 1 109 ? -2.443 -31.609 -14.328 1 97.5 109 GLY A N 1
ATOM 845 C CA . GLY A 1 109 ? -2.721 -32.969 -13.906 1 97.5 109 GLY A CA 1
ATOM 846 C C . GLY A 1 109 ? -3.695 -33.062 -12.742 1 97.5 109 GLY A C 1
ATOM 847 O O . GLY A 1 109 ? -3.635 -32.25 -11.82 1 97.5 109 GLY A O 1
ATOM 848 N N . VAL A 1 110 ? -4.586 -34 -12.805 1 97.62 110 VAL A N 1
ATOM 849 C CA . VAL A 1 110 ? -5.66 -34.125 -11.828 1 97.62 110 VAL A CA 1
ATOM 850 C C . VAL A 1 110 ? -5.074 -34.281 -10.438 1 97.62 110 VAL A C 1
ATOM 852 O O . VAL A 1 110 ? -5.641 -33.812 -9.445 1 97.62 110 VAL A O 1
ATOM 855 N N . THR A 1 111 ? -3.938 -34.969 -10.312 1 96.75 111 THR A N 1
ATOM 856 C CA . THR A 1 111 ? -3.273 -35.125 -9.023 1 96.75 111 THR A CA 1
ATOM 857 C C . THR A 1 111 ? -2.803 -33.812 -8.461 1 96.75 111 THR A C 1
ATOM 859 O O . THR A 1 111 ? -2.996 -33.5 -7.277 1 96.75 111 THR A O 1
ATOM 862 N N . MET A 1 112 ? -2.209 -33 -9.281 1 96.81 112 MET A N 1
ATOM 863 C CA . MET A 1 112 ? -1.773 -31.672 -8.875 1 96.81 112 MET A CA 1
ATOM 864 C C . MET A 1 112 ? -2.971 -30.781 -8.555 1 96.81 112 MET A C 1
ATOM 866 O O . MET A 1 112 ? -2.914 -29.969 -7.629 1 96.81 112 MET A O 1
ATOM 870 N N . ALA A 1 113 ? -4.027 -30.953 -9.312 1 98.19 113 ALA A N 1
ATOM 871 C CA . ALA A 1 113 ? -5.254 -30.203 -9.07 1 98.19 113 ALA A CA 1
ATOM 872 C C . ALA A 1 113 ? -5.82 -30.5 -7.691 1 98.19 113 ALA A C 1
ATOM 874 O O . ALA A 1 113 ? -6.344 -29.609 -7.016 1 98.19 113 ALA A O 1
ATOM 875 N N . LYS A 1 114 ? -5.766 -31.766 -7.27 1 98.31 114 LYS A N 1
ATOM 876 C CA . LYS A 1 114 ? -6.207 -32.125 -5.926 1 98.31 114 LYS A CA 1
ATOM 877 C C . LYS A 1 114 ? -5.395 -31.375 -4.867 1 98.31 114 LYS A C 1
ATOM 879 O O . LYS A 1 114 ? -5.938 -30.969 -3.836 1 98.31 114 LYS A O 1
ATOM 884 N N . GLY A 1 115 ? -4.094 -31.25 -5.16 1 98 115 GLY A N 1
ATOM 885 C CA . GLY A 1 115 ? -3.256 -30.453 -4.285 1 98 115 GLY A CA 1
ATOM 886 C C . GLY A 1 115 ? -3.715 -29.016 -4.176 1 98 115 GLY A C 1
ATOM 887 O O . GLY A 1 115 ? -3.73 -28.438 -3.084 1 98 115 GLY A O 1
ATOM 888 N N . ASP A 1 116 ? -4.129 -28.438 -5.277 1 98.25 116 ASP A N 1
ATOM 889 C CA . ASP A 1 116 ? -4.629 -27.062 -5.293 1 98.25 116 ASP A CA 1
ATOM 890 C C . ASP A 1 116 ? -5.891 -26.922 -4.449 1 98.25 116 ASP A C 1
ATOM 892 O O . ASP A 1 116 ? -6.059 -25.953 -3.725 1 98.25 116 ASP A O 1
ATOM 896 N N . VAL A 1 117 ? -6.797 -27.891 -4.621 1 98.81 117 VAL A N 1
ATOM 897 C CA . VAL A 1 117 ? -8.039 -27.859 -3.857 1 98.81 117 VAL A CA 1
ATOM 898 C C . VAL A 1 117 ? -7.73 -27.953 -2.365 1 98.81 117 VAL A C 1
ATOM 900 O O . VAL A 1 117 ? -8.281 -27.203 -1.563 1 98.81 117 VAL A O 1
ATOM 903 N N . THR A 1 118 ? -6.824 -28.844 -2.014 1 98.81 118 THR A N 1
ATOM 904 C CA . THR A 1 118 ? -6.43 -29.016 -0.621 1 98.81 118 THR A CA 1
ATOM 905 C C . THR A 1 118 ? -5.816 -27.734 -0.064 1 98.81 118 THR A C 1
ATOM 907 O O . THR A 1 118 ? -6.152 -27.312 1.043 1 98.81 118 THR A O 1
ATOM 910 N N . ALA A 1 119 ? -4.914 -27.156 -0.83 1 98.75 119 ALA A N 1
ATOM 911 C CA . ALA A 1 119 ? -4.281 -25.922 -0.409 1 98.75 119 ALA A CA 1
ATOM 912 C C . ALA A 1 119 ? -5.305 -24.797 -0.284 1 98.75 119 ALA A C 1
ATOM 914 O O . ALA A 1 119 ? -5.211 -23.953 0.618 1 98.75 119 ALA A O 1
ATOM 915 N N . SER A 1 120 ? -6.27 -24.75 -1.188 1 98.88 120 SER A N 1
ATOM 916 C CA . SER A 1 120 ? -7.332 -23.75 -1.139 1 98.88 120 SER A CA 1
ATOM 917 C C . SER A 1 120 ? -8.172 -23.906 0.125 1 98.88 120 SER A C 1
ATOM 919 O O . SER A 1 120 ? -8.477 -22.906 0.793 1 98.88 120 SER A O 1
ATOM 921 N N . ALA A 1 121 ? -8.523 -25.141 0.422 1 98.94 121 ALA A N 1
ATOM 922 C CA . ALA A 1 121 ? -9.273 -25.406 1.648 1 98.94 121 ALA A CA 1
ATOM 923 C C . ALA A 1 121 ? -8.469 -25 2.881 1 98.94 121 ALA A C 1
ATOM 925 O O . ALA A 1 121 ? -9.008 -24.375 3.801 1 98.94 121 ALA A O 1
ATOM 926 N N . GLY A 1 122 ? -7.188 -25.375 2.871 1 98.88 122 GLY A N 1
ATOM 927 C CA . GLY A 1 122 ? -6.316 -24.969 3.963 1 98.88 122 GLY A CA 1
ATOM 928 C C . GLY A 1 122 ? -6.246 -23.469 4.148 1 98.88 122 GLY A C 1
ATOM 929 O O . GLY A 1 122 ? -6.285 -22.984 5.277 1 98.88 122 GLY A O 1
ATOM 930 N N . CYS A 1 123 ? -6.172 -22.766 3.062 1 98.88 123 CYS A N 1
ATOM 931 C CA . CYS A 1 123 ? -6.109 -21.312 3.09 1 98.88 123 CYS A CA 1
ATOM 932 C C . CYS A 1 123 ? -7.371 -20.719 3.711 1 98.88 123 CYS A C 1
ATOM 934 O O . CYS A 1 123 ? -7.297 -19.844 4.574 1 98.88 123 CYS A O 1
ATOM 936 N N . LEU A 1 124 ? -8.523 -21.203 3.285 1 98.94 124 LEU A N 1
ATOM 937 C CA . LEU A 1 124 ? -9.789 -20.719 3.824 1 98.94 124 LEU A CA 1
ATOM 938 C C . LEU A 1 124 ? -9.898 -21.031 5.312 1 98.94 124 LEU A C 1
ATOM 940 O O . LEU A 1 124 ? -10.359 -20.188 6.09 1 98.94 124 LEU A O 1
ATOM 944 N N . ARG A 1 125 ? -9.484 -22.203 5.707 1 98.88 125 ARG A N 1
ATOM 945 C CA . ARG A 1 125 ? -9.5 -22.578 7.117 1 98.88 125 ARG A CA 1
ATOM 946 C C . ARG A 1 125 ? -8.562 -21.688 7.93 1 98.88 125 ARG A C 1
ATOM 948 O O . ARG A 1 125 ? -8.883 -21.281 9.047 1 98.88 125 ARG A O 1
ATOM 955 N N . TYR A 1 126 ? -7.371 -21.453 7.391 1 98.88 126 TYR A N 1
ATOM 956 C CA . TYR A 1 126 ? -6.383 -20.609 8.047 1 98.88 126 TYR A CA 1
ATOM 957 C C . TYR A 1 126 ? -6.969 -19.234 8.352 1 98.88 126 TYR A C 1
ATOM 959 O O . TYR A 1 126 ? -6.926 -18.766 9.492 1 98.88 126 TYR A O 1
ATOM 967 N N . TYR A 1 127 ? -7.594 -18.594 7.406 1 98.88 127 TYR A N 1
ATOM 968 C CA . TYR A 1 127 ? -8.133 -17.266 7.609 1 98.88 127 TYR A CA 1
ATOM 969 C C . TYR A 1 127 ? -9.414 -17.297 8.43 1 98.88 127 TYR A C 1
ATOM 971 O O . TYR A 1 127 ? -9.727 -16.359 9.156 1 98.88 127 TYR A O 1
ATOM 979 N N . GLY A 1 128 ? -10.172 -18.438 8.234 1 98.88 128 GLY A N 1
ATOM 980 C CA . GLY A 1 128 ? -11.266 -18.609 9.18 1 98.88 128 GLY A CA 1
ATOM 981 C C . GLY A 1 128 ? -10.812 -18.531 10.625 1 98.88 128 GLY A C 1
ATOM 982 O O . GLY A 1 128 ? -11.516 -17.969 11.469 1 98.88 128 GLY A O 1
ATOM 983 N N . GLY A 1 129 ? -9.664 -19.078 10.914 1 98.75 129 GLY A N 1
ATOM 984 C CA . GLY A 1 129 ? -9.086 -19.031 12.242 1 98.75 129 GLY A CA 1
ATOM 985 C C . GLY A 1 129 ? -8.656 -17.625 12.656 1 98.75 129 GLY A C 1
ATOM 986 O O . GLY A 1 129 ? -8.633 -17.297 13.844 1 98.75 129 GLY A O 1
ATOM 987 N N . TRP A 1 130 ? -8.359 -16.781 11.711 1 98.69 130 TRP A N 1
ATOM 988 C CA . TRP A 1 130 ? -7.863 -15.438 11.977 1 98.69 130 TRP A CA 1
ATOM 989 C C . TRP A 1 130 ? -9.023 -14.469 12.219 1 98.69 130 TRP A C 1
ATOM 991 O O . TRP A 1 130 ? -8.836 -13.406 12.812 1 98.69 130 TRP A O 1
ATOM 1001 N N . ALA A 1 131 ? -10.203 -14.812 11.812 1 98.62 131 ALA A N 1
ATOM 1002 C CA . ALA A 1 131 ? -11.305 -13.867 11.688 1 98.62 131 ALA A CA 1
ATOM 1003 C C . ALA A 1 131 ? -11.547 -13.141 13.008 1 98.62 131 ALA A C 1
ATOM 1005 O O . ALA A 1 131 ? -11.836 -11.938 13.023 1 98.62 131 ALA A O 1
ATOM 1006 N N . ASP A 1 132 ? -11.469 -13.82 14.164 1 98.44 132 ASP A N 1
ATOM 1007 C CA . ASP A 1 132 ? -11.758 -13.18 15.445 1 98.44 132 ASP A CA 1
ATOM 1008 C C . ASP A 1 132 ? -10.477 -12.93 16.234 1 98.44 132 ASP A C 1
ATOM 1010 O O . ASP A 1 132 ? -10.5 -12.891 17.469 1 98.44 132 ASP A O 1
ATOM 1014 N N . LYS A 1 133 ? -9.312 -12.852 15.539 1 98.38 133 LYS A N 1
ATOM 1015 C CA . LYS A 1 133 ? -8.031 -12.578 16.188 1 98.38 133 LYS A CA 1
ATOM 1016 C C . LYS A 1 133 ? -7.414 -11.289 15.641 1 98.38 133 LYS A C 1
ATOM 1018 O O . LYS A 1 133 ? -6.215 -11.055 15.805 1 98.38 133 LYS A O 1
ATOM 1023 N N . ILE A 1 134 ? -8.117 -10.43 14.93 1 97.25 134 ILE A N 1
ATOM 1024 C CA . ILE A 1 134 ? -7.637 -9.172 14.367 1 97.25 134 ILE A CA 1
ATOM 1025 C C . ILE A 1 134 ? -7.953 -8.023 15.32 1 97.25 134 ILE A C 1
ATOM 1027 O O . ILE A 1 134 ? -9.117 -7.66 15.492 1 97.25 134 ILE A O 1
ATOM 1031 N N . TYR A 1 135 ? -6.898 -7.441 15.93 1 96.06 135 TYR A N 1
ATOM 1032 C CA . TYR A 1 135 ? -7.082 -6.473 17 1 96.06 135 TYR A CA 1
ATOM 1033 C C . TYR A 1 135 ? -6.41 -5.148 16.656 1 96.06 135 TYR A C 1
ATOM 1035 O O . TYR A 1 135 ? -5.477 -5.105 15.852 1 96.06 135 TYR A O 1
ATOM 1043 N N . GLY A 1 136 ? -6.957 -4.008 17.25 1 97 136 GLY A N 1
ATOM 1044 C CA . GLY A 1 136 ? -6.23 -2.75 17.297 1 97 136 GLY A CA 1
ATOM 1045 C C . GLY A 1 136 ? -5.32 -2.635 18.516 1 97 136 GLY A C 1
ATOM 1046 O O . GLY A 1 136 ? -4.941 -3.645 19.109 1 97 136 GLY A O 1
ATOM 1047 N N . GLN A 1 137 ? -4.801 -1.472 18.75 1 97.88 137 GLN A N 1
ATOM 1048 C CA . GLN A 1 137 ? -3.904 -1.173 19.859 1 97.88 137 GLN A CA 1
ATOM 1049 C C . GLN A 1 137 ? -4.551 -0.2 20.844 1 97.88 137 GLN A C 1
ATOM 1051 O O . GLN A 1 137 ? -5.348 0.654 20.438 1 97.88 137 GLN A O 1
ATOM 1056 N N . THR A 1 138 ? -4.332 -0.447 22.094 1 98.25 138 THR A N 1
ATOM 1057 C CA . THR A 1 138 ? -4.461 0.63 23.062 1 98.25 138 THR A CA 1
ATOM 1058 C C . THR A 1 138 ? -3.119 1.326 23.281 1 98.25 138 THR A C 1
ATOM 1060 O O . THR A 1 138 ? -2.107 0.671 23.547 1 98.25 138 THR A O 1
ATOM 1063 N N . ILE A 1 139 ? -3.082 2.605 23.141 1 98.06 139 ILE A N 1
ATOM 1064 C CA . ILE A 1 139 ? -1.838 3.367 23.109 1 98.06 139 ILE A CA 1
ATOM 1065 C C . ILE A 1 139 ? -1.81 4.355 24.281 1 98.06 139 ILE A C 1
ATOM 1067 O O . ILE A 1 139 ? -2.633 5.27 24.344 1 98.06 139 ILE A O 1
ATOM 1071 N N . ASP A 1 140 ? -0.847 4.191 25.172 1 97.06 140 ASP A N 1
ATOM 1072 C CA . ASP A 1 140 ? -0.707 5.059 26.328 1 97.06 140 ASP A CA 1
ATOM 1073 C C . ASP A 1 140 ? 0.181 6.262 26.031 1 97.06 140 ASP A C 1
ATOM 1075 O O . ASP A 1 140 ? 1.4 6.125 25.906 1 97.06 140 ASP A O 1
ATOM 1079 N N . THR A 1 141 ? -0.447 7.414 25.891 1 95.94 141 THR A N 1
ATOM 1080 C CA . THR A 1 141 ? 0.307 8.609 25.531 1 95.94 141 THR A CA 1
ATOM 1081 C C . THR A 1 141 ? 0.371 9.586 26.703 1 95.94 141 THR A C 1
ATOM 1083 O O . THR A 1 141 ? 1.335 10.344 26.828 1 95.94 141 THR A O 1
ATOM 1086 N N . ASP A 1 142 ? -0.679 9.711 27.5 1 94.88 142 ASP A N 1
ATOM 1087 C CA . ASP A 1 142 ? -0.804 10.625 28.641 1 94.88 142 ASP A CA 1
ATOM 1088 C C . ASP A 1 142 ? -1.94 10.195 29.562 1 94.88 142 ASP A C 1
ATOM 1090 O O . ASP A 1 142 ? -2.732 9.32 29.219 1 94.88 142 ASP A O 1
ATOM 1094 N N . THR A 1 143 ? -2.09 10.883 30.672 1 94.06 143 THR A N 1
ATOM 1095 C CA . THR A 1 143 ? -3.01 10.43 31.719 1 94.06 143 THR A CA 1
ATOM 1096 C C . THR A 1 143 ? -4.418 10.953 31.453 1 94.06 143 THR A C 1
ATOM 1098 O O . THR A 1 143 ? -5.375 10.523 32.094 1 94.06 143 THR A O 1
ATOM 1101 N N . ASN A 1 144 ? -4.621 11.727 30.469 1 95 144 ASN A N 1
ATOM 1102 C CA . ASN A 1 144 ? -5.918 12.375 30.281 1 95 144 ASN A CA 1
ATOM 1103 C C . ASN A 1 144 ? -6.574 11.953 28.969 1 95 144 ASN A C 1
ATOM 1105 O O . ASN A 1 144 ? -7.465 12.633 28.469 1 95 144 ASN A O 1
ATOM 1109 N N . SER A 1 145 ? -6.074 10.852 28.422 1 96.44 145 SER A N 1
ATOM 1110 C CA . SER A 1 145 ? -6.652 10.422 27.156 1 96.44 145 SER A CA 1
ATOM 1111 C C . SER A 1 145 ? -6.727 8.906 27.062 1 96.44 145 SER A C 1
ATOM 1113 O O . SER A 1 145 ? -5.941 8.195 27.703 1 96.44 145 SER A O 1
ATOM 1115 N N . LEU A 1 146 ? -7.738 8.406 26.484 1 97.44 146 LEU A N 1
ATOM 1116 C CA . LEU A 1 146 ? -7.773 7.043 25.969 1 97.44 146 LEU A CA 1
ATOM 1117 C C . LEU A 1 146 ? -7.578 7.02 24.469 1 97.44 146 LEU A C 1
ATOM 1119 O O . LEU A 1 146 ? -8.383 7.586 23.719 1 97.44 146 LEU A O 1
ATOM 1123 N N . THR A 1 147 ? -6.457 6.445 24.016 1 98.31 147 THR A N 1
ATOM 1124 C CA . THR A 1 147 ? -6.164 6.328 22.594 1 98.31 147 THR A CA 1
ATOM 1125 C C . THR A 1 147 ? -6.152 4.867 22.156 1 98.31 147 THR A C 1
ATOM 1127 O O . THR A 1 147 ? -5.496 4.031 22.797 1 98.31 147 THR A O 1
ATOM 1130 N N . TYR A 1 148 ? -6.934 4.555 21.188 1 98.38 148 TYR A N 1
ATOM 1131 C CA . TYR A 1 148 ? -6.906 3.199 20.656 1 98.38 148 TYR A CA 1
ATOM 1132 C C . TYR A 1 148 ? -7.09 3.203 19.141 1 98.38 148 TYR A C 1
ATOM 1134 O O . TYR A 1 148 ? -7.484 4.219 18.562 1 98.38 148 TYR A O 1
ATOM 1142 N N . THR A 1 149 ? -6.723 2.121 18.5 1 98.5 149 THR A N 1
ATOM 1143 C CA . THR A 1 149 ? -6.945 1.942 17.062 1 98.5 149 THR A CA 1
ATOM 1144 C C . THR A 1 149 ? -7.957 0.827 16.812 1 98.5 149 THR A C 1
ATOM 1146 O O . THR A 1 149 ? -8.125 -0.067 17.641 1 98.5 149 THR A O 1
ATOM 1149 N N . ARG A 1 150 ? -8.641 0.964 15.758 1 98 150 ARG A N 1
ATOM 1150 C CA . ARG A 1 150 ? -9.516 -0.077 15.234 1 98 150 ARG A CA 1
ATOM 1151 C C . ARG A 1 150 ? -9.102 -0.486 13.828 1 98 150 ARG A C 1
ATOM 1153 O O . ARG A 1 150 ? -8.68 0.354 13.031 1 98 150 ARG A O 1
ATOM 1160 N N . HIS A 1 151 ? -9.156 -1.785 13.586 1 97.75 151 HIS A N 1
ATOM 1161 C CA . HIS A 1 151 ? -9.031 -2.309 12.227 1 97.75 151 HIS A CA 1
ATOM 1162 C C . HIS A 1 151 ? -10.398 -2.586 11.617 1 97.75 151 HIS A C 1
ATOM 1164 O O . HIS A 1 151 ? -11.117 -3.482 12.07 1 97.75 151 HIS A O 1
ATOM 1170 N N . GLU A 1 152 ? -10.734 -1.796 10.648 1 97.19 152 GLU A N 1
ATOM 1171 C CA . GLU A 1 152 ? -12.031 -1.914 9.992 1 97.19 152 GLU A CA 1
ATOM 1172 C C . GLU A 1 152 ? -11.883 -2.441 8.562 1 97.19 152 GLU A C 1
ATOM 1174 O O . GLU A 1 152 ? -10.852 -2.232 7.926 1 97.19 152 GLU A O 1
ATOM 1179 N N . PRO A 1 153 ? -12.945 -3.244 8.078 1 98.12 153 PRO A N 1
ATOM 1180 C CA . PRO A 1 153 ? -12.844 -3.656 6.68 1 98.12 153 PRO A CA 1
ATOM 1181 C C . PRO A 1 153 ? -12.688 -2.473 5.727 1 98.12 153 PRO A C 1
ATOM 1183 O O . PRO A 1 153 ? -13.266 -1.406 5.961 1 98.12 153 PRO A O 1
ATOM 1186 N N . VAL A 1 154 ? -11.953 -2.674 4.68 1 98.19 154 VAL A N 1
ATOM 1187 C CA . VAL A 1 154 ? -11.797 -1.647 3.656 1 98.19 154 VAL A CA 1
ATOM 1188 C C . VAL A 1 154 ? -13.141 -1.351 3.006 1 98.19 154 VAL A C 1
ATOM 1190 O O . VAL A 1 154 ? -13.445 -0.198 2.684 1 98.19 154 VAL A O 1
ATOM 1193 N N . GLY A 1 155 ? -13.953 -2.373 2.713 1 98.5 155 GLY A N 1
ATOM 1194 C CA . GLY A 1 155 ? -15.273 -2.225 2.111 1 98.5 155 GLY A CA 1
ATOM 1195 C C . GLY A 1 155 ? -15.555 -3.248 1.028 1 98.5 155 GLY A C 1
ATOM 1196 O O . GLY A 1 155 ? -15.445 -4.453 1.263 1 98.5 155 GLY A O 1
ATOM 1197 N N . VAL A 1 156 ? -15.93 -2.777 -0.189 1 98.88 156 VAL A N 1
ATOM 1198 C CA . VAL A 1 156 ? -16.125 -3.639 -1.35 1 98.88 156 VAL A CA 1
ATOM 1199 C C . VAL A 1 156 ? -14.797 -3.871 -2.053 1 98.88 156 VAL A C 1
ATOM 1201 O O . VAL A 1 156 ? -14.141 -2.92 -2.488 1 98.88 156 VAL A O 1
ATOM 1204 N N . CYS A 1 157 ? -14.422 -5.16 -2.139 1 98.94 157 CYS A N 1
ATOM 1205 C CA . CYS A 1 157 ? -13.148 -5.523 -2.762 1 98.94 157 CYS A CA 1
ATOM 1206 C C . CYS A 1 157 ? -13.375 -6.129 -4.141 1 98.94 157 CYS A C 1
ATOM 1208 O O . CYS A 1 157 ? -14.055 -7.152 -4.273 1 98.94 157 CYS A O 1
ATOM 1210 N N . GLY A 1 158 ? -12.875 -5.426 -5.172 1 98.94 158 GLY A N 1
ATOM 1211 C CA . GLY A 1 158 ? -12.742 -6.059 -6.477 1 98.94 158 GLY A CA 1
ATOM 1212 C C . GLY A 1 158 ? -11.516 -6.949 -6.582 1 98.94 158 GLY A C 1
ATOM 1213 O O . GLY A 1 158 ? -10.414 -6.535 -6.23 1 98.94 158 GLY A O 1
ATOM 1214 N N . GLN A 1 159 ? -11.719 -8.164 -7.035 1 98.88 159 GLN A N 1
ATOM 1215 C CA . GLN A 1 159 ? -10.609 -9.109 -7.137 1 98.88 159 GLN A CA 1
ATOM 1216 C C . GLN A 1 159 ? -10.547 -9.734 -8.523 1 98.88 159 GLN A C 1
ATOM 1218 O O . GLN A 1 159 ? -11.57 -10.125 -9.086 1 98.88 159 GLN A O 1
ATOM 1223 N N . ILE A 1 160 ? -9.367 -9.719 -9.141 1 98.88 160 ILE A N 1
ATOM 1224 C CA . ILE A 1 160 ? -9.125 -10.258 -10.477 1 98.88 160 ILE A CA 1
ATOM 1225 C C . ILE A 1 160 ? -8.039 -11.328 -10.414 1 98.88 160 ILE A C 1
ATOM 1227 O O . ILE A 1 160 ? -6.914 -11.055 -10 1 98.88 160 ILE A O 1
ATOM 1231 N N . ILE A 1 161 ? -8.375 -12.547 -10.82 1 98.75 161 ILE A N 1
ATOM 1232 C CA . ILE A 1 161 ? -7.441 -13.656 -10.609 1 98.75 161 ILE A CA 1
ATOM 1233 C C . ILE A 1 161 ? -7.016 -14.234 -11.953 1 98.75 161 ILE A C 1
ATOM 1235 O O . ILE A 1 161 ? -7.738 -14.117 -12.945 1 98.75 161 ILE A O 1
ATOM 1239 N N . PRO A 1 162 ? -5.844 -14.875 -12.023 1 98.44 162 PRO A N 1
ATOM 1240 C CA . PRO A 1 162 ? -5.312 -15.469 -13.25 1 98.44 162 PRO A CA 1
ATOM 1241 C C . PRO A 1 162 ? -5.812 -16.891 -13.492 1 98.44 162 PRO A C 1
ATOM 1243 O O . PRO A 1 162 ? -6.59 -17.422 -12.688 1 98.44 162 PRO A O 1
ATOM 1246 N N . TRP A 1 163 ? -5.316 -17.469 -14.586 1 98.56 163 TRP A N 1
ATOM 1247 C CA . TRP A 1 163 ? -5.863 -18.734 -15.047 1 98.56 163 TRP A CA 1
ATOM 1248 C C . TRP A 1 163 ? -5.004 -19.906 -14.57 1 98.56 163 TRP A C 1
ATOM 1250 O O . TRP A 1 163 ? -5.422 -21.062 -14.641 1 98.56 163 TRP A O 1
ATOM 1260 N N . ASN A 1 164 ? -3.836 -19.625 -14.031 1 98.38 164 ASN A N 1
ATOM 1261 C CA . ASN A 1 164 ? -2.9 -20.734 -13.875 1 98.38 164 ASN A CA 1
ATOM 1262 C C . ASN A 1 164 ? -3.184 -21.531 -12.609 1 98.38 164 ASN A C 1
ATOM 1264 O O . ASN A 1 164 ? -2.902 -22.734 -12.555 1 98.38 164 ASN A O 1
ATOM 1268 N N . PHE A 1 165 ? -3.629 -20.875 -11.547 1 98.5 165 PHE A N 1
ATOM 1269 C CA . PHE A 1 165 ? -4.129 -21.516 -10.336 1 98.5 165 PHE A CA 1
ATOM 1270 C C . PHE A 1 165 ? -5.492 -20.953 -9.945 1 98.5 165 PHE A C 1
ATOM 1272 O O . PHE A 1 165 ? -5.641 -20.344 -8.883 1 98.5 165 PHE A O 1
ATOM 1279 N N . PRO A 1 166 ? -6.48 -21.234 -10.758 1 98.38 166 PRO A N 1
ATOM 1280 C CA . PRO A 1 166 ? -7.742 -20.5 -10.602 1 98.38 166 PRO A CA 1
ATOM 1281 C C . PRO A 1 166 ? -8.305 -20.594 -9.188 1 98.38 166 PRO A C 1
ATOM 1283 O O . PRO A 1 166 ? -8.586 -19.578 -8.555 1 98.38 166 PRO A O 1
ATOM 1286 N N . LEU A 1 167 ? -8.43 -21.797 -8.656 1 98.62 167 LEU A N 1
ATOM 1287 C CA . LEU A 1 167 ? -9.062 -21.969 -7.352 1 98.62 167 LEU A CA 1
ATOM 1288 C C . LEU A 1 167 ? -8.148 -21.484 -6.234 1 98.62 167 LEU A C 1
ATOM 1290 O O . LEU A 1 167 ? -8.625 -20.906 -5.25 1 98.62 167 LEU A O 1
ATOM 1294 N N . LEU A 1 168 ? -6.875 -21.75 -6.363 1 98.69 168 LEU A N 1
ATOM 1295 C CA . LEU A 1 168 ? -5.934 -21.312 -5.34 1 98.69 168 LEU A CA 1
ATOM 1296 C C . LEU A 1 168 ? -5.926 -19.797 -5.211 1 98.69 168 LEU A C 1
ATOM 1298 O O . LEU A 1 168 ? -5.969 -19.266 -4.102 1 98.69 168 LEU A O 1
ATOM 1302 N N . MET A 1 169 ? -5.875 -19.078 -6.363 1 98.69 169 MET A N 1
ATOM 1303 C CA . MET A 1 169 ? -5.891 -17.625 -6.367 1 98.69 169 MET A CA 1
ATOM 1304 C C . MET A 1 169 ? -7.223 -17.094 -5.855 1 98.69 169 MET A C 1
ATOM 1306 O O . MET A 1 169 ? -7.273 -16.031 -5.223 1 98.69 169 MET A O 1
ATOM 1310 N N . PHE A 1 170 ? -8.273 -17.859 -6.133 1 98.88 170 PHE A N 1
ATOM 1311 C CA . PHE A 1 170 ? -9.594 -17.547 -5.59 1 98.88 170 PHE A CA 1
ATOM 1312 C C . PHE A 1 170 ? -9.562 -17.562 -4.066 1 98.88 170 PHE A C 1
ATOM 1314 O O . PHE A 1 170 ? -9.977 -16.594 -3.422 1 98.88 170 PHE A O 1
ATOM 1321 N N . ALA A 1 171 ? -9.016 -18.578 -3.475 1 98.94 171 ALA A N 1
ATOM 1322 C CA . ALA A 1 171 ? -8.969 -18.766 -2.025 1 98.94 171 ALA A CA 1
ATOM 1323 C C . ALA A 1 171 ? -8.047 -17.734 -1.373 1 98.94 171 ALA A C 1
ATOM 1325 O O . ALA A 1 171 ? -8.359 -17.203 -0.307 1 98.94 171 ALA A O 1
ATOM 1326 N N . TRP A 1 172 ? -6.871 -17.5 -2.068 1 98.88 172 TRP A N 1
ATOM 1327 C CA . TRP A 1 172 ? -5.898 -16.547 -1.539 1 98.88 172 TRP A CA 1
ATOM 1328 C C . TRP A 1 172 ? -6.539 -15.18 -1.321 1 98.88 172 TRP A C 1
ATOM 1330 O O . TRP A 1 172 ? -6.129 -14.43 -0.433 1 98.88 172 TRP A O 1
ATOM 1340 N N . LYS A 1 173 ? -7.539 -14.875 -2.146 1 98.88 173 LYS A N 1
ATOM 1341 C CA . LYS A 1 173 ? -8.062 -13.508 -2.123 1 98.88 173 LYS A CA 1
ATOM 1342 C C . LYS A 1 173 ? -9.344 -13.43 -1.299 1 98.88 173 LYS A C 1
ATOM 1344 O O . LYS A 1 173 ? -9.508 -12.516 -0.487 1 98.88 173 LYS A O 1
ATOM 1349 N N . ILE A 1 174 ? -10.258 -14.422 -1.385 1 98.88 174 ILE A N 1
ATOM 1350 C CA . ILE A 1 174 ? -11.516 -14.266 -0.658 1 98.88 174 ILE A CA 1
ATOM 1351 C C . ILE A 1 174 ? -11.289 -14.547 0.826 1 98.88 174 ILE A C 1
ATOM 1353 O O . ILE A 1 174 ? -11.977 -13.992 1.682 1 98.88 174 ILE A O 1
ATOM 1357 N N . GLY A 1 175 ? -10.289 -15.406 1.204 1 98.94 175 GLY A N 1
ATOM 1358 C CA . GLY A 1 175 ? -10.039 -15.781 2.586 1 98.94 175 GLY A CA 1
ATOM 1359 C C . GLY A 1 175 ? -9.836 -14.586 3.5 1 98.94 175 GLY A C 1
ATOM 1360 O O . GLY A 1 175 ? -10.656 -14.328 4.383 1 98.94 175 GLY A O 1
ATOM 1361 N N . PRO A 1 176 ? -8.727 -13.836 3.227 1 98.94 176 PRO A N 1
ATOM 1362 C CA . PRO A 1 176 ? -8.469 -12.703 4.113 1 98.94 176 PRO A CA 1
ATOM 1363 C C . PRO A 1 176 ? -9.516 -11.602 3.979 1 98.94 176 PRO A C 1
ATOM 1365 O O . PRO A 1 176 ? -9.828 -10.914 4.957 1 98.94 176 PRO A O 1
ATOM 1368 N N . ALA A 1 177 ? -10.117 -11.406 2.791 1 98.94 177 ALA A N 1
ATOM 1369 C CA . ALA A 1 177 ? -11.117 -10.367 2.582 1 98.94 177 ALA A CA 1
ATOM 1370 C C . ALA A 1 177 ? -12.367 -10.625 3.426 1 98.94 177 ALA A C 1
ATOM 1372 O O . ALA A 1 177 ? -12.867 -9.727 4.098 1 98.94 177 ALA A O 1
ATOM 1373 N N . LEU A 1 178 ? -12.828 -11.852 3.422 1 98.94 178 LEU A N 1
ATOM 1374 C CA . LEU A 1 178 ? -14.023 -12.203 4.18 1 98.94 178 LEU A CA 1
ATOM 1375 C C . LEU A 1 178 ? -13.719 -12.25 5.676 1 98.94 178 LEU A C 1
ATOM 1377 O O . LEU A 1 178 ? -14.547 -11.836 6.488 1 98.94 178 LEU A O 1
ATOM 1381 N N . ALA A 1 179 ? -12.523 -12.758 6.035 1 98.88 179 ALA A N 1
ATOM 1382 C CA . ALA A 1 179 ? -12.133 -12.82 7.441 1 98.88 179 ALA A CA 1
ATOM 1383 C C . ALA A 1 179 ? -12.164 -11.438 8.078 1 98.88 179 ALA A C 1
ATOM 1385 O O . ALA A 1 179 ? -12.492 -11.297 9.258 1 98.88 179 ALA A O 1
ATOM 1386 N N . THR A 1 180 ? -11.859 -10.414 7.309 1 98.69 180 THR A N 1
ATOM 1387 C CA . THR A 1 180 ? -11.758 -9.062 7.84 1 98.69 180 THR A CA 1
ATOM 1388 C C . THR A 1 180 ? -13.078 -8.312 7.676 1 98.69 180 THR A C 1
ATOM 1390 O O . THR A 1 180 ? -13.18 -7.145 8.047 1 98.69 180 THR A O 1
ATOM 1393 N N . GLY A 1 181 ? -14.086 -8.922 7.062 1 98.69 181 GLY A N 1
ATOM 1394 C CA . GLY A 1 181 ? -15.43 -8.367 7.051 1 98.69 181 GLY A CA 1
ATOM 1395 C C . GLY A 1 181 ? -15.766 -7.637 5.766 1 98.69 181 GLY A C 1
ATOM 1396 O O . GLY A 1 181 ? -16.766 -6.918 5.695 1 98.69 181 GLY A O 1
ATOM 1397 N N . ASN A 1 182 ? -14.984 -7.762 4.723 1 98.94 182 ASN A N 1
ATOM 1398 C CA . ASN A 1 182 ? -15.234 -7.121 3.436 1 98.94 182 ASN A CA 1
ATOM 1399 C C . ASN A 1 182 ? -16.234 -7.918 2.602 1 98.94 182 ASN A C 1
ATOM 1401 O O . ASN A 1 182 ? -16.578 -9.055 2.943 1 98.94 182 ASN A O 1
ATOM 1405 N N . THR A 1 183 ? -16.719 -7.305 1.553 1 98.94 183 THR A N 1
ATOM 1406 C CA . THR A 1 183 ? -17.469 -8 0.512 1 98.94 183 THR A CA 1
ATOM 1407 C C . THR A 1 183 ? -16.688 -8.023 -0.797 1 98.94 183 THR A C 1
ATOM 1409 O O . THR A 1 183 ? -15.672 -7.332 -0.933 1 98.94 183 THR A O 1
ATOM 1412 N N . ILE A 1 184 ? -17.172 -8.906 -1.767 1 98.88 184 ILE A N 1
ATOM 1413 C CA . ILE A 1 184 ? -16.266 -9.234 -2.854 1 98.88 184 ILE A CA 1
ATOM 1414 C C . ILE A 1 184 ? -17.016 -9.203 -4.184 1 98.88 184 ILE A C 1
ATOM 1416 O O . ILE A 1 184 ? -18.141 -9.695 -4.285 1 98.88 184 ILE A O 1
ATOM 1420 N N . VAL A 1 185 ? -16.406 -8.617 -5.141 1 98.94 185 VAL A N 1
ATOM 1421 C CA . VAL A 1 185 ? -16.703 -8.805 -6.559 1 98.94 185 VAL A CA 1
ATOM 1422 C C . VAL A 1 185 ? -15.492 -9.414 -7.262 1 98.94 185 VAL A C 1
ATOM 1424 O O . VAL A 1 185 ? -14.5 -8.727 -7.5 1 98.94 185 VAL A O 1
ATOM 1427 N N . MET A 1 186 ? -15.602 -10.664 -7.629 1 98.81 186 MET A N 1
ATOM 1428 C CA . MET A 1 186 ? -14.492 -11.453 -8.172 1 98.81 186 MET A CA 1
ATOM 1429 C C . MET A 1 186 ? -14.672 -11.68 -9.664 1 98.81 186 MET A C 1
ATOM 1431 O O . MET A 1 186 ? -15.719 -12.148 -10.109 1 98.81 186 MET A O 1
ATOM 1435 N N . LYS A 1 187 ? -13.688 -11.297 -10.414 1 98.88 187 LYS A N 1
ATOM 1436 C CA . LYS A 1 187 ? -13.633 -11.703 -11.812 1 98.88 187 LYS A CA 1
ATOM 1437 C C . LYS A 1 187 ? -12.68 -12.875 -12.016 1 98.88 187 LYS A C 1
ATOM 1439 O O . LYS A 1 187 ? -11.484 -12.773 -11.711 1 98.88 187 LYS A O 1
ATOM 1444 N N . THR A 1 188 ? -13.102 -13.953 -12.547 1 98.5 188 THR A N 1
ATOM 1445 C CA . THR A 1 188 ? -12.266 -15.094 -12.891 1 98.5 188 THR A CA 1
ATOM 1446 C C . THR A 1 188 ? -11.602 -14.883 -14.25 1 98.5 188 THR A C 1
ATOM 1448 O O . THR A 1 188 ? -11.984 -13.992 -15.008 1 98.5 188 THR A O 1
ATOM 1451 N N . ALA A 1 189 ? -10.578 -15.633 -14.5 1 98.5 189 ALA A N 1
ATOM 1452 C CA . ALA A 1 189 ? -9.922 -15.578 -15.805 1 98.5 189 ALA A CA 1
ATOM 1453 C C . ALA A 1 189 ? -10.805 -16.172 -16.891 1 98.5 189 ALA A C 1
ATOM 1455 O O . ALA A 1 189 ? -11.516 -17.156 -16.656 1 98.5 189 ALA A O 1
ATOM 1456 N N . GLU A 1 190 ? -10.703 -15.68 -18.062 1 97.56 190 GLU A N 1
ATOM 1457 C CA . GLU A 1 190 ? -11.539 -16.109 -19.188 1 97.56 190 GLU A CA 1
ATOM 1458 C C . GLU A 1 190 ? -11.281 -17.562 -19.547 1 97.56 190 GLU A C 1
ATOM 1460 O O . GLU A 1 190 ? -12.188 -18.266 -19.984 1 97.56 190 GLU A O 1
ATOM 1465 N N . GLN A 1 191 ? -10.078 -18.047 -19.281 1 98.06 191 GLN A N 1
ATOM 1466 C CA . GLN A 1 191 ? -9.695 -19.391 -19.688 1 98.06 191 GLN A CA 1
ATOM 1467 C C . GLN A 1 191 ? -10.188 -20.438 -18.688 1 98.06 191 GLN A C 1
ATOM 1469 O O . GLN A 1 191 ? -10.383 -21.594 -19.047 1 98.06 191 GLN A O 1
ATOM 1474 N N . THR A 1 192 ? -10.344 -19.953 -17.406 1 98.62 192 THR A N 1
ATOM 1475 C CA . THR A 1 192 ? -10.609 -20.938 -16.375 1 98.62 192 THR A CA 1
ATOM 1476 C C . THR A 1 192 ? -11.68 -20.438 -15.406 1 98.62 192 THR A C 1
ATOM 1478 O O . THR A 1 192 ? -11.484 -20.438 -14.188 1 98.62 192 THR A O 1
ATOM 1481 N N . PRO A 1 193 ? -12.844 -20.094 -15.805 1 98.69 193 PRO A N 1
ATOM 1482 C CA . PRO A 1 193 ? -13.883 -19.547 -14.93 1 98.69 193 PRO A CA 1
ATOM 1483 C C . PRO A 1 193 ? -14.656 -20.641 -14.172 1 98.69 193 PRO A C 1
ATOM 1485 O O . PRO A 1 193 ? -15.406 -20.328 -13.242 1 98.69 193 PRO A O 1
ATOM 1488 N N . LEU A 1 194 ? -14.461 -21.906 -14.523 1 98.81 194 LEU A N 1
ATOM 1489 C CA . LEU A 1 194 ? -15.422 -22.938 -14.164 1 98.81 194 LEU A CA 1
ATOM 1490 C C . LEU A 1 194 ? -15.312 -23.281 -12.688 1 98.81 194 LEU A C 1
ATOM 1492 O O . LEU A 1 194 ? -16.328 -23.469 -12.008 1 98.81 194 LEU A O 1
ATOM 1496 N N . SER A 1 195 ? -14.109 -23.422 -12.141 1 98.81 195 SER A N 1
ATOM 1497 C CA . SER A 1 195 ? -13.969 -23.766 -10.727 1 98.81 195 SER A CA 1
ATOM 1498 C C . SER A 1 195 ? -14.508 -22.656 -9.836 1 98.81 195 SER A C 1
ATOM 1500 O O . SER A 1 195 ? -15.141 -22.922 -8.812 1 98.81 195 SER A O 1
ATOM 1502 N N . GLY A 1 196 ? -14.281 -21.375 -10.211 1 98.75 196 GLY A N 1
ATOM 1503 C CA . GLY A 1 196 ? -14.828 -20.266 -9.453 1 98.75 196 GLY A CA 1
ATOM 1504 C C . GLY A 1 196 ? -16.344 -20.266 -9.406 1 98.75 196 GLY A C 1
ATOM 1505 O O . GLY A 1 196 ? -16.938 -20.016 -8.352 1 98.75 196 GLY A O 1
ATOM 1506 N N . LEU A 1 197 ? -16.938 -20.547 -10.516 1 98.81 197 LEU A N 1
ATOM 1507 C CA . LEU A 1 197 ? -18.391 -20.625 -10.578 1 98.81 197 LEU A CA 1
ATOM 1508 C C . LEU A 1 197 ? -18.922 -21.781 -9.742 1 98.81 197 LEU A C 1
ATOM 1510 O O . LEU A 1 197 ? -19.953 -21.641 -9.078 1 98.81 197 LEU A O 1
ATOM 1514 N N . TYR A 1 198 ? -18.25 -22.906 -9.828 1 98.88 198 TYR A N 1
ATOM 1515 C CA . TYR A 1 198 ? -18.656 -24.047 -9.008 1 98.88 198 TYR A CA 1
ATOM 1516 C C . TYR A 1 198 ? -18.578 -23.703 -7.527 1 98.88 198 TYR A C 1
ATOM 1518 O O . TYR A 1 198 ? -19.5 -24.016 -6.762 1 98.88 198 TYR A O 1
ATOM 1526 N N . VAL A 1 199 ? -17.531 -23.031 -7.086 1 98.94 199 VAL A N 1
ATOM 1527 C CA . VAL A 1 199 ? -17.359 -22.672 -5.68 1 98.94 199 VAL A CA 1
ATOM 1528 C C . VAL A 1 199 ? -18.406 -21.625 -5.277 1 98.94 199 VAL A C 1
ATOM 1530 O O . VAL A 1 199 ? -18.828 -21.594 -4.121 1 98.94 199 VAL A O 1
ATOM 1533 N N . ALA A 1 200 ? -18.828 -20.828 -6.211 1 98.81 200 ALA A N 1
ATOM 1534 C CA . ALA A 1 200 ? -19.906 -19.875 -5.918 1 98.81 200 ALA A CA 1
ATOM 1535 C C . ALA A 1 200 ? -21.141 -20.609 -5.422 1 98.81 200 ALA A C 1
ATOM 1537 O O . ALA A 1 200 ? -21.828 -20.141 -4.508 1 98.81 200 ALA A O 1
ATOM 1538 N N . LYS A 1 201 ? -21.438 -21.719 -6.07 1 98.5 201 LYS A N 1
ATOM 1539 C CA . LYS A 1 201 ? -22.531 -22.562 -5.605 1 98.5 201 LYS A CA 1
ATOM 1540 C C . LYS A 1 201 ? -22.312 -23.016 -4.168 1 98.5 201 LYS A C 1
ATOM 1542 O O . LYS A 1 201 ? -23.234 -23.016 -3.359 1 98.5 201 LYS A O 1
ATOM 1547 N N . LEU A 1 202 ? -21.078 -23.406 -3.859 1 98.88 202 LEU A N 1
ATOM 1548 C CA . LEU A 1 202 ? -20.734 -23.859 -2.52 1 98.88 202 LEU A CA 1
ATOM 1549 C C . LEU A 1 202 ? -20.812 -22.719 -1.514 1 98.88 202 LEU A C 1
ATOM 1551 O O . LEU A 1 202 ? -21.141 -22.938 -0.344 1 98.88 202 LEU A O 1
ATOM 1555 N N . ILE A 1 203 ? -20.516 -21.484 -1.943 1 98.88 203 ILE A N 1
ATOM 1556 C CA . ILE A 1 203 ? -20.594 -20.312 -1.087 1 98.88 203 ILE A CA 1
ATOM 1557 C C . ILE A 1 203 ? -22.047 -20.109 -0.64 1 98.88 203 ILE A C 1
ATOM 1559 O O . ILE A 1 203 ? -22.312 -19.859 0.541 1 98.88 203 ILE A O 1
ATOM 1563 N N . LYS A 1 204 ? -22.922 -20.234 -1.56 1 98.5 204 LYS A N 1
ATOM 1564 C CA . LYS A 1 204 ? -24.344 -20.156 -1.221 1 98.5 204 LYS A CA 1
ATOM 1565 C C . LYS A 1 204 ? -24.75 -21.266 -0.265 1 98.5 204 LYS A C 1
ATOM 1567 O O . LYS A 1 204 ? -25.438 -21.031 0.73 1 98.5 204 LYS A O 1
ATOM 1572 N N . GLU A 1 205 ? -24.281 -22.469 -0.56 1 98.69 205 GLU A N 1
ATOM 1573 C CA . GLU A 1 205 ? -24.594 -23.625 0.277 1 98.69 205 GLU A CA 1
ATOM 1574 C C . GLU A 1 205 ? -24.031 -23.453 1.686 1 98.69 205 GLU A C 1
ATOM 1576 O O . GLU A 1 205 ? -24.641 -23.891 2.662 1 98.69 205 GLU A O 1
ATOM 1581 N N . ALA A 1 206 ? -22.859 -22.812 1.795 1 98.75 206 ALA A N 1
ATOM 1582 C CA . ALA A 1 206 ? -22.188 -22.609 3.074 1 98.75 206 ALA A CA 1
ATOM 1583 C C . ALA A 1 206 ? -22.938 -21.609 3.949 1 98.75 206 ALA A C 1
ATOM 1585 O O . ALA A 1 206 ? -22.703 -21.531 5.156 1 98.75 206 ALA A O 1
ATOM 1586 N N . GLY A 1 207 ? -23.781 -20.781 3.334 1 98.56 207 GLY A N 1
ATOM 1587 C CA . GLY A 1 207 ? -24.641 -19.906 4.121 1 98.56 207 GLY A CA 1
ATOM 1588 C C . GLY A 1 207 ? -24.188 -18.469 4.133 1 98.56 207 GLY A C 1
ATOM 1589 O O . GLY A 1 207 ? -24.641 -17.672 4.957 1 98.56 207 GLY A O 1
ATOM 1590 N N . PHE A 1 208 ? -23.266 -18.109 3.275 1 98.81 208 PHE A N 1
ATOM 1591 C CA . PHE A 1 208 ? -22.906 -16.703 3.186 1 98.81 208 PHE A CA 1
ATOM 1592 C C . PHE A 1 208 ? -24.109 -15.859 2.791 1 98.81 208 PHE A C 1
ATOM 1594 O O . PHE A 1 208 ? -24.891 -16.25 1.922 1 98.81 208 PHE A O 1
ATOM 1601 N N . PRO A 1 209 ? -24.297 -14.672 3.412 1 98.75 209 PRO A N 1
ATOM 1602 C CA . PRO A 1 209 ? -25.422 -13.805 3.027 1 98.75 209 PRO A CA 1
ATOM 1603 C C . PRO A 1 209 ? -25.328 -13.352 1.572 1 98.75 209 PRO A C 1
ATOM 1605 O O . PRO A 1 209 ? -24.234 -13.242 1.016 1 98.75 209 PRO A O 1
ATOM 1608 N N . PRO A 1 210 ? -26.516 -13.062 0.945 1 98.69 210 PRO A N 1
ATOM 1609 C CA . PRO A 1 210 ? -26.531 -12.586 -0.439 1 98.69 210 PRO A CA 1
ATOM 1610 C C . PRO A 1 210 ? -25.688 -11.32 -0.628 1 98.69 210 PRO A C 1
ATOM 1612 O O . PRO A 1 210 ? -25.703 -10.43 0.224 1 98.69 210 PRO A O 1
ATOM 1615 N N . GLY A 1 211 ? -24.922 -11.297 -1.677 1 98.81 211 GLY A N 1
ATOM 1616 C CA . GLY A 1 211 ? -24.172 -10.109 -2.051 1 98.81 211 GLY A CA 1
ATOM 1617 C C . GLY A 1 211 ? -22.781 -10.078 -1.462 1 98.81 211 GLY A C 1
ATOM 1618 O O . GLY A 1 211 ? -21.938 -9.281 -1.893 1 98.81 211 GLY A O 1
ATOM 1619 N N . VAL A 1 212 ? -22.422 -10.898 -0.444 1 98.94 212 VAL A N 1
ATOM 1620 C CA . VAL A 1 212 ? -21.125 -10.883 0.222 1 98.94 212 VAL A CA 1
ATOM 1621 C C . VAL A 1 212 ? -20.031 -11.32 -0.759 1 98.94 212 VAL A C 1
ATOM 1623 O O . VAL A 1 212 ? -18.938 -10.742 -0.777 1 98.94 212 VAL A O 1
ATOM 1626 N N . VAL A 1 213 ? -20.344 -12.328 -1.546 1 98.94 213 VAL A N 1
ATOM 1627 C CA . VAL A 1 213 ? -19.453 -12.773 -2.609 1 98.94 213 VAL A CA 1
ATOM 1628 C C . VAL A 1 213 ? -20.188 -12.766 -3.945 1 98.94 213 VAL A C 1
ATOM 1630 O O . VAL A 1 213 ? -21.281 -13.336 -4.062 1 98.94 213 VAL A O 1
ATOM 1633 N N . ASN A 1 214 ? -19.672 -12.094 -4.891 1 98.94 214 ASN A N 1
ATOM 1634 C CA . ASN A 1 214 ? -20.156 -12.07 -6.27 1 98.94 214 ASN A CA 1
ATOM 1635 C C . ASN A 1 214 ? -19.062 -12.484 -7.25 1 98.94 214 ASN A C 1
ATOM 1637 O O . ASN A 1 214 ? -17.922 -12.016 -7.152 1 98.94 214 ASN A O 1
ATOM 1641 N N . VAL A 1 215 ? -19.359 -13.375 -8.18 1 98.94 215 VAL A N 1
ATOM 1642 C CA . VAL A 1 215 ? -18.375 -13.922 -9.109 1 98.94 215 VAL A CA 1
ATOM 1643 C C . VAL A 1 215 ? -18.812 -13.648 -10.547 1 98.94 215 VAL A C 1
ATOM 1645 O O . VAL A 1 215 ? -19.922 -14.031 -10.953 1 98.94 215 VAL A O 1
ATOM 1648 N N . ILE A 1 216 ? -17.922 -13.016 -11.234 1 98.5 216 ILE A N 1
ATOM 1649 C CA . ILE A 1 216 ? -18.203 -12.594 -12.602 1 98.5 216 ILE A CA 1
ATOM 1650 C C . ILE A 1 216 ? -17.203 -13.266 -13.555 1 98.5 216 ILE A C 1
ATOM 1652 O O . ILE A 1 216 ? -15.992 -13.18 -13.367 1 98.5 216 ILE A O 1
ATOM 1656 N N . SER A 1 217 ? -17.75 -13.961 -14.578 1 98.25 217 SER A N 1
ATOM 1657 C CA . SER A 1 217 ? -16.938 -14.359 -15.719 1 98.25 217 SER A CA 1
ATOM 1658 C C . SER A 1 217 ? -16.938 -13.297 -16.812 1 98.25 217 SER A C 1
ATOM 1660 O O . SER A 1 217 ? -18 -12.82 -17.219 1 98.25 217 SER A O 1
ATOM 1662 N N . GLY A 1 218 ? -15.82 -12.844 -17.156 1 96.94 218 GLY A N 1
ATOM 1663 C CA . GLY A 1 218 ? -15.75 -11.805 -18.172 1 96.94 218 GLY A CA 1
ATOM 1664 C C . GLY A 1 218 ? -14.336 -11.531 -18.656 1 96.94 218 GLY A C 1
ATOM 1665 O O . GLY A 1 218 ? -13.383 -12.156 -18.188 1 96.94 218 GLY A O 1
ATOM 1666 N N . PHE A 1 219 ? -14.219 -10.609 -19.625 1 97.88 219 PHE A N 1
ATOM 1667 C CA . PHE A 1 219 ? -12.938 -10.273 -20.234 1 97.88 219 PHE A CA 1
ATOM 1668 C C . PHE A 1 219 ? -12.273 -9.125 -19.484 1 97.88 219 PHE A C 1
ATOM 1670 O O . PHE A 1 219 ? -12.961 -8.273 -18.906 1 97.88 219 PHE A O 1
ATOM 1677 N N . GLY A 1 220 ? -10.93 -9.102 -19.547 1 97.19 220 GLY A N 1
ATOM 1678 C CA . GLY A 1 220 ? -10.148 -8.055 -18.891 1 97.19 220 GLY A CA 1
ATOM 1679 C C . GLY A 1 220 ? -10.508 -6.66 -19.375 1 97.19 220 GLY A C 1
ATOM 1680 O O . GLY A 1 220 ? -10.688 -5.75 -18.562 1 97.19 220 GLY A O 1
ATOM 1681 N N . ARG A 1 221 ? -10.695 -6.461 -20.594 1 96.25 221 ARG A N 1
ATOM 1682 C CA . ARG A 1 221 ? -10.891 -5.156 -21.219 1 96.25 221 ARG A CA 1
ATOM 1683 C C . ARG A 1 221 ? -12.258 -4.574 -20.875 1 96.25 221 ARG A C 1
ATOM 1685 O O . ARG A 1 221 ? -12.477 -3.371 -21 1 96.25 221 ARG A O 1
ATOM 1692 N N . THR A 1 222 ? -13.203 -5.477 -20.469 1 97.31 222 THR A N 1
ATOM 1693 C CA . THR A 1 222 ? -14.539 -5 -20.141 1 97.31 222 THR A CA 1
ATOM 1694 C C . THR A 1 222 ? -14.828 -5.152 -18.656 1 97.31 222 THR A C 1
ATOM 1696 O O . THR A 1 222 ? -14.664 -4.199 -17.875 1 97.31 222 THR A O 1
ATOM 1699 N N . ALA A 1 223 ? -15 -6.43 -18.172 1 98.19 223 ALA A N 1
ATOM 1700 C CA . ALA A 1 223 ? -15.312 -6.668 -16.766 1 98.19 223 ALA A CA 1
ATOM 1701 C C . ALA A 1 223 ? -14.148 -6.262 -15.875 1 98.19 223 ALA A C 1
ATOM 1703 O O . ALA A 1 223 ? -14.344 -5.629 -14.836 1 98.19 223 ALA A O 1
ATOM 1704 N N . GLY A 1 224 ? -12.945 -6.66 -16.281 1 98.56 224 GLY A N 1
ATOM 1705 C CA . GLY A 1 224 ? -11.773 -6.305 -15.5 1 98.56 224 GLY A CA 1
ATOM 1706 C C . GLY A 1 224 ? -11.555 -4.805 -15.391 1 98.56 224 GLY A C 1
ATOM 1707 O O . GLY A 1 224 ? -11.297 -4.289 -14.297 1 98.56 224 GLY A O 1
ATOM 1708 N N . ALA A 1 225 ? -11.633 -4.137 -16.469 1 98.5 225 ALA A N 1
ATOM 1709 C CA . ALA A 1 225 ? -11.469 -2.688 -16.5 1 98.5 225 ALA A CA 1
ATOM 1710 C C . ALA A 1 225 ? -12.539 -1.994 -15.672 1 98.5 225 ALA A C 1
ATOM 1712 O O . ALA A 1 225 ? -12.266 -1.003 -14.992 1 98.5 225 ALA A O 1
ATOM 1713 N N . ALA A 1 226 ? -13.781 -2.525 -15.727 1 98.81 226 ALA A N 1
ATOM 1714 C CA . ALA A 1 226 ? -14.883 -1.96 -14.953 1 98.81 226 ALA A CA 1
ATOM 1715 C C . ALA A 1 226 ? -14.625 -2.084 -13.453 1 98.81 226 ALA A C 1
ATOM 1717 O O . ALA A 1 226 ? -14.875 -1.148 -12.695 1 98.81 226 ALA A O 1
ATOM 1718 N N . ILE A 1 227 ? -14.125 -3.207 -13.023 1 98.88 227 ILE A N 1
ATOM 1719 C CA . ILE A 1 227 ? -13.805 -3.43 -11.617 1 98.88 227 ILE A CA 1
ATOM 1720 C C . ILE A 1 227 ? -12.719 -2.453 -11.172 1 98.88 227 ILE A C 1
ATOM 1722 O O . ILE A 1 227 ? -12.859 -1.792 -10.141 1 98.88 227 ILE A O 1
ATOM 1726 N N . ALA A 1 228 ? -11.664 -2.303 -11.938 1 98.75 228 ALA A N 1
ATOM 1727 C CA . ALA A 1 228 ? -10.508 -1.484 -11.594 1 98.75 228 ALA A CA 1
ATOM 1728 C C . ALA A 1 228 ? -10.891 -0.012 -11.484 1 98.75 228 ALA A C 1
ATOM 1730 O O . ALA A 1 228 ? -10.359 0.711 -10.633 1 98.75 228 ALA A O 1
ATOM 1731 N N . ALA A 1 229 ? -11.836 0.415 -12.266 1 98.56 229 ALA A N 1
ATOM 1732 C CA . ALA A 1 229 ? -12.133 1.841 -12.375 1 98.56 229 ALA A CA 1
ATOM 1733 C C . ALA A 1 229 ? -13.367 2.205 -11.547 1 98.56 229 ALA A C 1
ATOM 1735 O O . ALA A 1 229 ? -13.719 3.383 -11.43 1 98.56 229 ALA A O 1
ATOM 1736 N N . HIS A 1 230 ? -14.055 1.245 -11 1 98.81 230 HIS A N 1
ATOM 1737 C CA . HIS A 1 230 ? -15.352 1.479 -10.383 1 98.81 230 HIS A CA 1
ATOM 1738 C C . HIS A 1 230 ? -15.227 2.377 -9.156 1 98.81 230 HIS A C 1
ATOM 1740 O O . HIS A 1 230 ? -14.445 2.084 -8.242 1 98.81 230 HIS A O 1
ATOM 1746 N N . MET A 1 231 ? -16.078 3.357 -8.977 1 98.06 231 MET A N 1
ATOM 1747 C CA . MET A 1 231 ? -15.977 4.363 -7.926 1 98.06 231 MET A CA 1
ATOM 1748 C C . MET A 1 231 ? -16.438 3.797 -6.586 1 98.06 231 MET A C 1
ATOM 1750 O O . MET A 1 231 ? -16.109 4.34 -5.531 1 98.06 231 MET A O 1
ATOM 1754 N N . ASP A 1 232 ? -17.219 2.686 -6.637 1 98.25 232 ASP A N 1
ATOM 1755 C CA . ASP A 1 232 ? -17.766 2.152 -5.395 1 98.25 232 ASP A CA 1
ATOM 1756 C C . ASP A 1 232 ? -17.047 0.872 -4.98 1 98.25 232 ASP A C 1
ATOM 1758 O O . ASP A 1 232 ? -17.531 0.119 -4.137 1 98.25 232 ASP A O 1
ATOM 1762 N N . ILE A 1 233 ? -15.977 0.531 -5.648 1 98.81 233 ILE A N 1
ATOM 1763 C CA . ILE A 1 233 ? -15.031 -0.476 -5.172 1 98.81 233 ILE A CA 1
ATOM 1764 C C . ILE A 1 233 ? -13.914 0.199 -4.383 1 98.81 233 ILE A C 1
ATOM 1766 O O . ILE A 1 233 ? -13.273 1.134 -4.875 1 98.81 233 ILE A O 1
ATOM 1770 N N . ASP A 1 234 ? -13.68 -0.314 -3.207 1 98.5 234 ASP A N 1
ATOM 1771 C CA . ASP A 1 234 ? -12.789 0.368 -2.273 1 98.5 234 ASP A CA 1
ATOM 1772 C C . ASP A 1 234 ? -11.367 -0.181 -2.367 1 98.5 234 ASP A C 1
ATOM 1774 O O . ASP A 1 234 ? -10.422 0.45 -1.893 1 98.5 234 ASP A O 1
ATOM 1778 N N . LYS A 1 235 ? -11.203 -1.348 -2.928 1 98.75 235 LYS A N 1
ATOM 1779 C CA . LYS A 1 235 ? -9.914 -2.025 -3.074 1 98.75 235 LYS A CA 1
ATOM 1780 C C . LYS A 1 235 ? -9.922 -2.963 -4.277 1 98.75 235 LYS A C 1
ATOM 1782 O O . LYS A 1 235 ? -10.938 -3.609 -4.562 1 98.75 235 LYS A O 1
ATOM 1787 N N . VAL A 1 236 ? -8.758 -3.035 -4.934 1 98.88 236 VAL A N 1
ATOM 1788 C CA . VAL A 1 236 ? -8.602 -4.039 -5.98 1 98.88 236 VAL A CA 1
ATOM 1789 C C . VAL A 1 236 ? -7.406 -4.934 -5.664 1 98.88 236 VAL A C 1
ATOM 1791 O O . VAL A 1 236 ? -6.336 -4.445 -5.305 1 98.88 236 VAL A O 1
ATOM 1794 N N . ALA A 1 237 ? -7.59 -6.215 -5.641 1 98.88 237 ALA A N 1
ATOM 1795 C CA . ALA A 1 237 ? -6.531 -7.219 -5.582 1 98.88 237 ALA A CA 1
ATOM 1796 C C . ALA A 1 237 ? -6.371 -7.926 -6.926 1 98.88 237 ALA A C 1
ATOM 1798 O O . ALA A 1 237 ? -7.348 -8.406 -7.504 1 98.88 237 ALA A O 1
ATOM 1799 N N . PHE A 1 238 ? -5.141 -7.934 -7.402 1 98.81 238 PHE A N 1
ATOM 1800 C CA . PHE A 1 238 ? -4.895 -8.477 -8.734 1 98.81 238 PHE A CA 1
ATOM 1801 C C . PHE A 1 238 ? -3.697 -9.414 -8.719 1 98.81 238 PHE A C 1
ATOM 1803 O O . PHE A 1 238 ? -2.68 -9.133 -8.086 1 98.81 238 PHE A O 1
ATOM 1810 N N . THR A 1 239 ? -3.822 -10.531 -9.305 1 98.75 239 THR A N 1
ATOM 1811 C CA . THR A 1 239 ? -2.711 -11.398 -9.672 1 98.75 239 THR A CA 1
ATOM 1812 C C . THR A 1 239 ? -2.666 -11.609 -11.188 1 98.75 239 THR A C 1
ATOM 1814 O O . THR A 1 239 ? -3.658 -12.023 -11.789 1 98.75 239 THR A O 1
ATOM 1817 N N . GLY A 1 240 ? -1.58 -11.289 -11.812 1 97.88 240 GLY A N 1
ATOM 1818 C CA . GLY A 1 240 ? -1.439 -11.422 -13.25 1 97.88 240 GLY A CA 1
ATOM 1819 C C . GLY A 1 240 ? -0.197 -10.742 -13.797 1 97.88 240 GLY A C 1
ATOM 1820 O O . GLY A 1 240 ? 0.85 -10.742 -13.141 1 97.88 240 GLY A O 1
ATOM 1821 N N . SER A 1 241 ? -0.278 -10.242 -15.023 1 96.69 241 SER A N 1
ATOM 1822 C CA . SER A 1 241 ? 0.894 -9.68 -15.695 1 96.69 241 SER A CA 1
ATOM 1823 C C . SER A 1 241 ? 1.246 -8.305 -15.141 1 96.69 241 SER A C 1
ATOM 1825 O O . SER A 1 241 ? 0.371 -7.582 -14.656 1 96.69 241 SER A O 1
ATOM 1827 N N . THR A 1 242 ? 2.512 -7.965 -15.242 1 96.44 242 THR A N 1
ATOM 1828 C CA . THR A 1 242 ? 3.021 -6.68 -14.781 1 96.44 242 THR A CA 1
ATOM 1829 C C . THR A 1 242 ? 2.344 -5.531 -15.523 1 96.44 242 THR A C 1
ATOM 1831 O O . THR A 1 242 ? 1.991 -4.516 -14.922 1 96.44 242 THR A O 1
ATOM 1834 N N . LEU A 1 243 ? 2.121 -5.703 -16.797 1 96.31 243 LEU A N 1
ATOM 1835 C CA . LEU A 1 243 ? 1.513 -4.656 -17.609 1 96.31 243 LEU A CA 1
ATOM 1836 C C . LEU A 1 243 ? 0.107 -4.332 -17.125 1 96.31 243 LEU A C 1
ATOM 1838 O O . LEU A 1 243 ? -0.256 -3.16 -17 1 96.31 243 LEU A O 1
ATOM 1842 N N . VAL A 1 244 ? -0.691 -5.379 -16.891 1 97.56 244 VAL A N 1
ATOM 1843 C CA . VAL A 1 244 ? -2.053 -5.164 -16.406 1 97.56 244 VAL A CA 1
ATOM 1844 C C . VAL A 1 244 ? -2.018 -4.578 -15 1 97.56 244 VAL A C 1
ATOM 1846 O O . VAL A 1 244 ? -2.846 -3.732 -14.656 1 97.56 244 VAL A O 1
ATOM 1849 N N . GLY A 1 245 ? -1.058 -5.059 -14.172 1 98.19 245 GLY A N 1
ATOM 1850 C CA . GLY A 1 245 ? -0.878 -4.473 -12.852 1 98.19 245 GLY A CA 1
ATOM 1851 C C . GLY A 1 245 ? -0.671 -2.969 -12.891 1 98.19 245 GLY A C 1
ATOM 1852 O O . GLY A 1 245 ? -1.25 -2.236 -12.086 1 98.19 245 GLY A O 1
ATOM 1853 N N . ARG A 1 246 ? 0.145 -2.484 -13.82 1 98.25 246 ARG A N 1
ATOM 1854 C CA . ARG A 1 246 ? 0.377 -1.055 -14.008 1 98.25 246 ARG A CA 1
ATOM 1855 C C . ARG A 1 246 ? -0.92 -0.329 -14.344 1 98.25 246 ARG A C 1
ATOM 1857 O O . ARG A 1 246 ? -1.185 0.758 -13.828 1 98.25 246 ARG A O 1
ATOM 1864 N N . GLN A 1 247 ? -1.707 -0.924 -15.18 1 98.44 247 GLN A N 1
ATOM 1865 C CA . GLN A 1 247 ? -2.967 -0.319 -15.594 1 98.44 247 GLN A CA 1
ATOM 1866 C C . GLN A 1 247 ? -3.936 -0.204 -14.422 1 98.44 247 GLN A C 1
ATOM 1868 O O . GLN A 1 247 ? -4.652 0.791 -14.297 1 98.44 247 GLN A O 1
ATOM 1873 N N . ILE A 1 248 ? -3.988 -1.227 -13.633 1 98.56 248 ILE A N 1
ATOM 1874 C CA . ILE A 1 248 ? -4.883 -1.232 -12.484 1 98.56 248 ILE A CA 1
ATOM 1875 C C . ILE A 1 248 ? -4.484 -0.122 -11.516 1 98.56 248 ILE A C 1
ATOM 1877 O O . ILE A 1 248 ? -5.344 0.585 -10.984 1 98.56 248 ILE A O 1
ATOM 1881 N N . MET A 1 249 ? -3.207 0.048 -11.242 1 98.19 249 MET A N 1
ATOM 1882 C CA . MET A 1 249 ? -2.732 1.116 -10.367 1 98.19 249 MET A CA 1
ATOM 1883 C C . MET A 1 249 ? -3.113 2.484 -10.922 1 98.19 249 MET A C 1
ATOM 1885 O O . MET A 1 249 ? -3.512 3.375 -10.172 1 98.19 249 MET A O 1
ATOM 1889 N N . LYS A 1 250 ? -2.979 2.674 -12.219 1 98.56 250 LYS A N 1
ATOM 1890 C CA . LYS A 1 250 ? -3.383 3.926 -12.852 1 98.56 250 LYS A CA 1
ATOM 1891 C C . LYS A 1 250 ? -4.883 4.156 -12.711 1 98.56 250 LYS A C 1
ATOM 1893 O O . LYS A 1 250 ? -5.324 5.277 -12.453 1 98.56 250 LYS A O 1
ATOM 1898 N N . SER A 1 251 ? -5.656 3.061 -12.906 1 98.56 251 SER A N 1
ATOM 1899 C CA . SER A 1 251 ? -7.105 3.16 -12.75 1 98.56 251 SER A CA 1
ATOM 1900 C C . SER A 1 251 ? -7.48 3.574 -11.336 1 98.56 251 SER A C 1
ATOM 1902 O O . SER A 1 251 ? -8.422 4.348 -11.141 1 98.56 251 SER A O 1
ATOM 1904 N N . ALA A 1 252 ? -6.801 2.992 -10.359 1 98.12 252 ALA A N 1
ATOM 1905 C CA . ALA A 1 252 ? -7.035 3.373 -8.969 1 98.12 252 ALA A CA 1
ATOM 1906 C C . ALA A 1 252 ? -6.77 4.863 -8.758 1 98.12 252 ALA A C 1
ATOM 1908 O O . ALA A 1 252 ? -7.559 5.551 -8.102 1 98.12 252 ALA A O 1
ATOM 1909 N N . ALA A 1 253 ? -5.648 5.379 -9.289 1 98.19 253 ALA A N 1
ATOM 1910 C CA . ALA A 1 253 ? -5.293 6.789 -9.188 1 98.19 253 ALA A CA 1
ATOM 1911 C C . ALA A 1 253 ? -6.359 7.672 -9.836 1 98.19 253 ALA A C 1
ATOM 1913 O O . ALA A 1 253 ? -6.688 8.742 -9.312 1 98.19 253 ALA A O 1
ATOM 1914 N N . ASP A 1 254 ? -6.906 7.23 -10.93 1 97.94 254 ASP A N 1
ATOM 1915 C CA . ASP A 1 254 ? -7.844 8.008 -11.727 1 97.94 254 ASP A CA 1
ATOM 1916 C C . ASP A 1 254 ? -9.234 8 -11.102 1 97.94 254 ASP A C 1
ATOM 1918 O O . ASP A 1 254 ? -10.016 8.938 -11.297 1 97.94 254 ASP A O 1
ATOM 1922 N N . SER A 1 255 ? -9.547 6.992 -10.398 1 97.69 255 SER A N 1
ATOM 1923 C CA . SER A 1 255 ? -10.898 6.852 -9.875 1 97.69 255 SER A CA 1
ATOM 1924 C C . SER A 1 255 ? -11 7.387 -8.453 1 97.69 255 SER A C 1
ATOM 1926 O O . SER A 1 255 ? -11.078 8.602 -8.242 1 97.69 255 SER A O 1
ATOM 1928 N N . ASN A 1 256 ? -10.805 6.551 -7.457 1 97.62 256 ASN A N 1
ATOM 1929 C CA . ASN A 1 256 ? -11.078 6.977 -6.09 1 97.62 256 ASN A CA 1
ATOM 1930 C C . ASN A 1 256 ? -9.906 6.688 -5.16 1 97.62 256 ASN A C 1
ATOM 1932 O O . ASN A 1 256 ? -10.078 6.559 -3.949 1 97.62 256 ASN A O 1
ATOM 1936 N N . LEU A 1 257 ? -8.711 6.5 -5.711 1 97.81 257 LEU A N 1
ATOM 1937 C CA . LEU A 1 257 ? -7.492 6.25 -4.941 1 97.81 257 LEU A CA 1
ATOM 1938 C C . LEU A 1 257 ? -7.652 5.012 -4.062 1 97.81 257 LEU A C 1
ATOM 1940 O O . LEU A 1 257 ? -7.207 5.004 -2.91 1 97.81 257 LEU A O 1
ATOM 1944 N N . LYS A 1 258 ? -8.398 4.004 -4.625 1 98.06 258 LYS A N 1
ATOM 1945 C CA . LYS A 1 258 ? -8.617 2.758 -3.896 1 98.06 258 LYS A CA 1
ATOM 1946 C C . LYS A 1 258 ? -7.297 2.037 -3.635 1 98.06 258 LYS A C 1
ATOM 1948 O O . LYS A 1 258 ? -6.355 2.15 -4.422 1 98.06 258 LYS A O 1
ATOM 1953 N N . LYS A 1 259 ? -7.27 1.289 -2.562 1 97.12 259 LYS A N 1
ATOM 1954 C CA . LYS A 1 259 ? -6.129 0.43 -2.248 1 97.12 259 LYS A CA 1
ATOM 1955 C C . LYS A 1 259 ? -5.934 -0.636 -3.322 1 97.12 259 LYS A C 1
ATOM 1957 O O . LYS A 1 259 ? -6.906 -1.134 -3.895 1 97.12 259 LYS A O 1
ATOM 1962 N N . VAL A 1 260 ? -4.645 -0.988 -3.588 1 98.06 260 VAL A N 1
ATOM 1963 C CA . VAL A 1 260 ? -4.359 -2.021 -4.578 1 98.06 260 VAL A CA 1
ATOM 1964 C C . VAL A 1 260 ? -3.34 -3.008 -4.016 1 98.06 260 VAL A C 1
ATOM 1966 O O . VAL A 1 260 ? -2.396 -2.611 -3.326 1 98.06 260 VAL A O 1
ATOM 1969 N N . THR A 1 261 ? -3.531 -4.266 -4.129 1 98.38 261 THR A N 1
ATOM 1970 C CA . THR A 1 261 ? -2.543 -5.328 -3.971 1 98.38 261 THR A CA 1
ATOM 1971 C C . THR A 1 261 ? -2.285 -6.027 -5.301 1 98.38 261 THR A C 1
ATOM 1973 O O . THR A 1 261 ? -3.227 -6.426 -5.992 1 98.38 261 THR A O 1
ATOM 1976 N N . LEU A 1 262 ? -0.994 -6.129 -5.629 1 98.5 262 LEU A N 1
ATOM 1977 C CA . LEU A 1 262 ? -0.578 -6.652 -6.926 1 98.5 262 LEU A CA 1
ATOM 1978 C C . LEU A 1 262 ? 0.401 -7.809 -6.762 1 98.5 262 LEU A C 1
ATOM 1980 O O . LEU A 1 262 ? 1.457 -7.648 -6.141 1 98.5 262 LEU A O 1
ATOM 1984 N N . GLU A 1 263 ? 0.054 -8.945 -7.137 1 98.38 263 GLU A N 1
ATOM 1985 C CA . GLU A 1 263 ? 0.963 -10.07 -7.34 1 98.38 263 GLU A CA 1
ATOM 1986 C C . GLU A 1 263 ? 1.252 -10.297 -8.82 1 98.38 263 GLU A C 1
ATOM 1988 O O . GLU A 1 263 ? 0.373 -10.719 -9.57 1 98.38 263 GLU A O 1
ATOM 1993 N N . LEU A 1 264 ? 2.492 -10.039 -9.219 1 98.12 264 LEU A N 1
ATOM 1994 C CA . LEU A 1 264 ? 2.771 -9.914 -10.641 1 98.12 264 LEU A CA 1
ATOM 1995 C C . LEU A 1 264 ? 3.859 -10.883 -11.07 1 98.12 264 LEU A C 1
ATOM 1997 O O . LEU A 1 264 ? 3.979 -11.977 -10.516 1 98.12 264 LEU A O 1
ATOM 2001 N N . GLY A 1 265 ? 4.496 -10.625 -12.172 1 95.06 265 GLY A N 1
ATOM 2002 C CA . GLY A 1 265 ? 5.355 -11.602 -12.828 1 95.06 265 GLY A CA 1
ATOM 2003 C C . GLY A 1 265 ? 6.668 -11.828 -12.102 1 95.06 265 GLY A C 1
ATOM 2004 O O . GLY A 1 265 ? 6.945 -11.172 -11.094 1 95.06 265 GLY A O 1
ATOM 2005 N N . GLY A 1 266 ? 7.379 -12.844 -12.625 1 95.88 266 GLY A N 1
ATOM 2006 C CA . GLY A 1 266 ? 8.688 -13.195 -12.094 1 95.88 266 GLY A CA 1
ATOM 2007 C C . GLY A 1 266 ? 9.602 -13.812 -13.133 1 95.88 266 GLY A C 1
ATOM 2008 O O . GLY A 1 266 ? 9.133 -14.297 -14.172 1 95.88 266 GLY A O 1
ATOM 2009 N N . LYS A 1 267 ? 10.828 -13.703 -12.969 1 98 267 LYS A N 1
ATOM 2010 C CA . LYS A 1 267 ? 11.914 -14.406 -13.641 1 98 267 LYS A CA 1
ATOM 2011 C C . LYS A 1 267 ? 12.922 -14.938 -12.625 1 98 267 LYS A C 1
ATOM 2013 O O . LYS A 1 267 ? 14.062 -14.469 -12.562 1 98 267 LYS A O 1
ATOM 2018 N N . SER A 1 268 ? 12.453 -15.906 -11.883 1 98.62 268 SER A N 1
ATOM 2019 C CA . SER A 1 268 ? 13.031 -16.281 -10.602 1 98.62 268 SER A CA 1
ATOM 2020 C C . SER A 1 268 ? 14.312 -17.094 -10.781 1 98.62 268 SER A C 1
ATOM 2022 O O . SER A 1 268 ? 14.336 -18.078 -11.508 1 98.62 268 SER A O 1
ATOM 2024 N N . PRO A 1 269 ? 15.391 -16.703 -10.109 1 98.75 269 PRO A N 1
ATOM 2025 C CA . PRO A 1 269 ? 16.641 -17.469 -10.141 1 98.75 269 PRO A CA 1
ATOM 2026 C C . PRO A 1 269 ? 16.609 -18.672 -9.211 1 98.75 269 PRO A C 1
ATOM 2028 O O . PRO A 1 269 ? 16.047 -18.609 -8.125 1 98.75 269 PRO A O 1
ATOM 2031 N N . ASN A 1 270 ? 17.109 -19.734 -9.68 1 98.88 270 ASN A N 1
ATOM 2032 C CA . ASN A 1 270 ? 17.344 -20.969 -8.945 1 98.88 270 ASN A CA 1
ATOM 2033 C C . ASN A 1 270 ? 18.812 -21.359 -8.938 1 98.88 270 ASN A C 1
ATOM 2035 O O . ASN A 1 270 ? 19.312 -21.922 -9.914 1 98.88 270 ASN A O 1
ATOM 2039 N N . ILE A 1 271 ? 19.484 -21.078 -7.82 1 98.94 271 ILE A N 1
ATOM 2040 C CA . ILE A 1 271 ? 20.953 -21.109 -7.758 1 98.94 271 ILE A CA 1
ATOM 2041 C C . ILE A 1 271 ? 21.406 -22.469 -7.234 1 98.94 271 ILE A C 1
ATOM 2043 O O . ILE A 1 271 ? 20.922 -22.938 -6.203 1 98.94 271 ILE A O 1
ATOM 2047 N N . VAL A 1 272 ? 22.344 -23.109 -7.922 1 98.88 272 VAL A N 1
ATOM 2048 C CA . VAL A 1 272 ? 22.969 -24.359 -7.5 1 98.88 272 VAL A CA 1
ATOM 2049 C C . VAL A 1 272 ? 24.453 -24.141 -7.254 1 98.88 272 VAL A C 1
ATOM 2051 O O . VAL A 1 272 ? 25.219 -23.938 -8.203 1 98.88 272 VAL A O 1
ATOM 2054 N N . LEU A 1 273 ? 24.859 -24.25 -6.023 1 98.69 273 LEU A N 1
ATOM 2055 C CA . LEU A 1 273 ? 26.25 -23.984 -5.641 1 98.69 273 LEU A CA 1
ATOM 2056 C C . LEU A 1 273 ? 27.047 -25.281 -5.598 1 98.69 273 LEU A C 1
ATOM 2058 O O . LEU A 1 273 ? 26.484 -26.375 -5.711 1 98.69 273 LEU A O 1
ATOM 2062 N N . PRO A 1 274 ? 28.422 -25.219 -5.477 1 98.06 274 PRO A N 1
ATOM 2063 C CA . PRO A 1 274 ? 29.281 -26.391 -5.645 1 98.06 274 PRO A CA 1
ATOM 2064 C C . PRO A 1 274 ? 29.031 -27.453 -4.578 1 98.06 274 PRO A C 1
ATOM 2066 O O . PRO A 1 274 ? 29.234 -28.641 -4.828 1 98.06 274 PRO A O 1
ATOM 2069 N N . ASP A 1 275 ? 28.594 -27.062 -3.412 1 97.69 275 ASP A N 1
ATOM 2070 C CA . ASP A 1 275 ? 28.438 -28 -2.309 1 97.69 275 ASP A CA 1
ATOM 2071 C C . ASP A 1 275 ? 27.016 -28.547 -2.232 1 97.69 275 ASP A C 1
ATOM 2073 O O . ASP A 1 275 ? 26.656 -29.25 -1.286 1 97.69 275 ASP A O 1
ATOM 2077 N N . ALA A 1 276 ? 26.188 -28.234 -3.238 1 97.56 276 ALA A N 1
ATOM 2078 C CA . ALA A 1 276 ? 24.797 -28.703 -3.256 1 97.56 276 ALA A CA 1
ATOM 2079 C C . ALA A 1 276 ? 24.734 -30.219 -3.383 1 97.56 276 ALA A C 1
ATOM 2081 O O . ALA A 1 276 ? 25.594 -30.828 -4.023 1 97.56 276 ALA A O 1
ATOM 2082 N N . ASN A 1 277 ? 23.766 -30.812 -2.711 1 96.56 277 ASN A N 1
ATOM 2083 C CA . ASN A 1 277 ? 23.391 -32.188 -3.061 1 96.56 277 ASN A CA 1
ATOM 2084 C C . ASN A 1 277 ? 22.719 -32.25 -4.43 1 96.56 277 ASN A C 1
ATOM 2086 O O . ASN A 1 277 ? 21.516 -32 -4.543 1 96.56 277 ASN A O 1
ATOM 2090 N N . LEU A 1 278 ? 23.422 -32.594 -5.395 1 97.25 278 LEU A N 1
ATOM 2091 C CA . LEU A 1 278 ? 22.969 -32.469 -6.773 1 97.25 278 LEU A CA 1
ATOM 2092 C C . LEU A 1 278 ? 21.734 -33.344 -7.031 1 97.25 278 LEU A C 1
ATOM 2094 O O . LEU A 1 278 ? 20.828 -32.938 -7.766 1 97.25 278 LEU A O 1
ATOM 2098 N N . ASP A 1 279 ? 21.75 -34.531 -6.461 1 95.5 279 ASP A N 1
ATOM 2099 C CA . ASP A 1 279 ? 20.625 -35.438 -6.68 1 95.5 279 ASP A CA 1
ATOM 2100 C C . ASP A 1 279 ? 19.312 -34.812 -6.184 1 95.5 279 ASP A C 1
ATOM 2102 O O . ASP A 1 279 ? 18.297 -34.844 -6.879 1 95.5 279 ASP A O 1
ATOM 2106 N N . GLU A 1 280 ? 19.375 -34.219 -5.055 1 96.5 280 GLU A N 1
ATOM 2107 C CA . GLU A 1 280 ? 18.188 -33.562 -4.496 1 96.5 280 GLU A CA 1
ATOM 2108 C C . GLU A 1 280 ? 17.891 -32.281 -5.242 1 96.5 280 GLU A C 1
ATOM 2110 O O . GLU A 1 280 ? 16.719 -31.969 -5.523 1 96.5 280 GLU A O 1
ATOM 2115 N N . ALA A 1 281 ? 18.938 -31.531 -5.5 1 97.94 281 ALA A N 1
ATOM 2116 C CA . ALA A 1 281 ? 18.781 -30.234 -6.168 1 97.94 281 ALA A CA 1
ATOM 2117 C C . ALA A 1 281 ? 18.078 -30.406 -7.512 1 97.94 281 ALA A C 1
ATOM 2119 O O . ALA A 1 281 ? 17.219 -29.594 -7.875 1 97.94 281 ALA A O 1
ATOM 2120 N N . ILE A 1 282 ? 18.438 -31.453 -8.195 1 98.12 282 ILE A N 1
ATOM 2121 C CA . ILE A 1 282 ? 17.875 -31.688 -9.531 1 98.12 282 ILE A CA 1
ATOM 2122 C C . ILE A 1 282 ? 16.375 -31.891 -9.445 1 98.12 282 ILE A C 1
ATOM 2124 O O . ILE A 1 282 ? 15.625 -31.391 -10.289 1 98.12 282 ILE A O 1
ATOM 2128 N N . GLU A 1 283 ? 15.961 -32.594 -8.453 1 97.88 283 GLU A N 1
ATOM 2129 C CA . GLU A 1 283 ? 14.531 -32.844 -8.273 1 97.88 283 GLU A CA 1
ATOM 2130 C C . GLU A 1 283 ? 13.797 -31.516 -8 1 97.88 283 GLU A C 1
ATOM 2132 O O . GLU A 1 283 ? 12.742 -31.266 -8.578 1 97.88 283 GLU A O 1
ATOM 2137 N N . TRP A 1 284 ? 14.375 -30.703 -7.188 1 98.25 284 TRP A N 1
ATOM 2138 C CA . TRP A 1 284 ? 13.758 -29.438 -6.836 1 98.25 284 TRP A CA 1
ATOM 2139 C C . TRP A 1 284 ? 13.805 -28.469 -8.008 1 98.25 284 TRP A C 1
ATOM 2141 O O . TRP A 1 284 ? 12.875 -27.688 -8.211 1 98.25 284 TRP A O 1
ATOM 2151 N N . VAL A 1 285 ? 14.875 -28.438 -8.734 1 98.81 285 VAL A N 1
ATOM 2152 C CA . VAL A 1 285 ? 14.992 -27.594 -9.914 1 98.81 285 VAL A CA 1
ATOM 2153 C C . VAL A 1 285 ? 13.945 -27.984 -10.953 1 98.81 285 VAL A C 1
ATOM 2155 O O . VAL A 1 285 ? 13.281 -27.141 -11.539 1 98.81 285 VAL A O 1
ATOM 2158 N N . ASN A 1 286 ? 13.82 -29.344 -11.133 1 98.75 286 ASN A N 1
ATOM 2159 C CA . ASN A 1 286 ? 12.805 -29.859 -12.055 1 98.75 286 ASN A CA 1
ATOM 2160 C C . ASN A 1 286 ? 11.406 -29.406 -11.641 1 98.75 286 ASN A C 1
ATOM 2162 O O . ASN A 1 286 ? 10.641 -28.906 -12.469 1 98.75 286 ASN A O 1
ATOM 2166 N N . LEU A 1 287 ? 11.125 -29.562 -10.398 1 98.19 287 LEU A N 1
ATOM 2167 C CA . LEU A 1 287 ? 9.836 -29.125 -9.867 1 98.19 287 LEU A CA 1
ATOM 2168 C C . LEU A 1 287 ? 9.68 -27.625 -10.008 1 98.19 287 LEU A C 1
ATOM 2170 O O . LEU A 1 287 ? 8.586 -27.125 -10.289 1 98.19 287 LEU A O 1
ATOM 2174 N N . GLY A 1 288 ? 10.727 -26.922 -9.828 1 98.44 288 GLY A N 1
ATOM 2175 C CA . GLY A 1 288 ? 10.727 -25.469 -9.836 1 98.44 288 GLY A CA 1
ATOM 2176 C C . GLY A 1 288 ? 10.328 -24.875 -11.18 1 98.44 288 GLY A C 1
ATOM 2177 O O . GLY A 1 288 ? 9.75 -23.781 -11.242 1 98.44 288 GLY A O 1
ATOM 2178 N N . ILE A 1 289 ? 10.594 -25.578 -12.242 1 98.62 289 ILE A N 1
ATOM 2179 C CA . ILE A 1 289 ? 10.352 -24.969 -13.547 1 98.62 289 ILE A CA 1
ATOM 2180 C C . ILE A 1 289 ? 9.211 -25.688 -14.258 1 98.62 289 ILE A C 1
ATOM 2182 O O . ILE A 1 289 ? 8.398 -25.078 -14.945 1 98.62 289 ILE A O 1
ATOM 2186 N N . PHE A 1 290 ? 9.039 -26.984 -14.031 1 98.5 290 PHE A N 1
ATOM 2187 C CA . PHE A 1 290 ? 8.125 -27.719 -14.898 1 98.5 290 PHE A CA 1
ATOM 2188 C C . PHE A 1 290 ? 6.816 -28.016 -14.18 1 98.5 290 PHE A C 1
ATOM 2190 O O . PHE A 1 290 ? 5.848 -28.453 -14.797 1 98.5 290 PHE A O 1
ATOM 2197 N N . PHE A 1 291 ? 6.809 -27.734 -12.852 1 97.06 291 PHE A N 1
ATOM 2198 C CA . PHE A 1 291 ? 5.555 -27.781 -12.109 1 97.06 291 PHE A CA 1
ATOM 2199 C C . PHE A 1 291 ? 4.5 -26.906 -12.773 1 97.06 291 PHE A C 1
ATOM 2201 O O . PHE A 1 291 ? 4.797 -25.797 -13.211 1 97.06 291 PHE A O 1
ATOM 2208 N N . ASN A 1 292 ? 3.258 -27.5 -12.953 1 97.88 292 ASN A N 1
ATOM 2209 C CA . ASN A 1 292 ? 2.139 -26.812 -13.586 1 97.88 292 ASN A CA 1
ATOM 2210 C C . ASN A 1 292 ? 2.498 -26.328 -14.992 1 97.88 292 ASN A C 1
ATOM 2212 O O . ASN A 1 292 ? 2.107 -25.234 -15.398 1 97.88 292 ASN A O 1
ATOM 2216 N N . HIS A 1 293 ? 3.311 -27.281 -15.734 1 97.56 293 HIS A N 1
ATOM 2217 C CA . HIS A 1 293 ? 3.75 -27.047 -17.109 1 97.56 293 HIS A CA 1
ATOM 2218 C C . HIS A 1 293 ? 4.426 -25.688 -17.25 1 97.56 293 HIS A C 1
ATOM 2220 O O . HIS A 1 293 ? 4.242 -25.016 -18.266 1 97.56 293 HIS A O 1
ATOM 2226 N N . GLY A 1 294 ? 5.078 -25.188 -16.219 1 98.19 294 GLY A N 1
ATOM 2227 C CA . GLY A 1 294 ? 5.863 -23.953 -16.234 1 98.19 294 GLY A CA 1
ATOM 2228 C C . GLY A 1 294 ? 5.016 -22.703 -16.125 1 98.19 294 GLY A C 1
ATOM 2229 O O . GLY A 1 294 ? 5.539 -21.594 -16.156 1 98.19 294 GLY A O 1
ATOM 2230 N N . GLN A 1 295 ? 3.691 -22.844 -16.047 1 98.19 295 GLN A N 1
ATOM 2231 C CA . GLN A 1 295 ? 2.775 -21.719 -15.906 1 98.19 295 GLN A CA 1
ATOM 2232 C C . GLN A 1 295 ? 2.594 -21.328 -14.438 1 98.19 295 GLN A C 1
ATOM 2234 O O . GLN A 1 295 ? 1.479 -21.375 -13.914 1 98.19 295 GLN A O 1
ATOM 2239 N N . CYS A 1 296 ? 3.693 -20.953 -13.836 1 97.94 296 CYS A N 1
ATOM 2240 C CA . CYS A 1 296 ? 3.799 -20.547 -12.445 1 97.94 296 CYS A CA 1
ATOM 2241 C C . CYS A 1 296 ? 4.539 -19.219 -12.328 1 97.94 296 CYS A C 1
ATOM 2243 O O . CYS A 1 296 ? 5.648 -19.062 -12.844 1 97.94 296 CYS A O 1
ATOM 2245 N N . CYS A 1 297 ? 3.973 -18.312 -11.648 1 96.81 297 CYS A N 1
ATOM 2246 C CA . CYS A 1 297 ? 4.551 -16.969 -11.555 1 96.81 297 CYS A CA 1
ATOM 2247 C C . CYS A 1 297 ? 5.93 -17.031 -10.906 1 96.81 297 CYS A C 1
ATOM 2249 O O . CYS A 1 297 ? 6.812 -16.234 -11.258 1 96.81 297 CYS A O 1
ATOM 2251 N N . CYS A 1 298 ? 6.098 -17.953 -9.961 1 97.69 298 CYS A N 1
ATOM 2252 C CA . CYS A 1 298 ? 7.371 -18.031 -9.25 1 97.69 298 CYS A CA 1
ATOM 2253 C C . CYS A 1 298 ? 8.242 -19.141 -9.828 1 97.69 298 CYS A C 1
ATOM 2255 O O . CYS A 1 298 ? 9.156 -19.625 -9.164 1 97.69 298 CYS A O 1
ATOM 2257 N N . ALA A 1 299 ? 7.996 -19.625 -11.016 1 98.38 299 ALA A N 1
ATOM 2258 C CA . ALA A 1 299 ? 8.781 -20.688 -11.617 1 98.38 299 ALA A CA 1
ATOM 2259 C C . ALA A 1 299 ? 10.266 -20.344 -11.625 1 98.38 299 ALA A C 1
ATOM 2261 O O . ALA A 1 299 ? 10.648 -19.203 -11.891 1 98.38 299 ALA A O 1
ATOM 2262 N N . GLY A 1 300 ? 11.148 -21.312 -11.258 1 98.44 300 GLY A N 1
ATOM 2263 C CA . GLY A 1 300 ? 12.594 -21.141 -11.32 1 98.44 300 GLY A CA 1
ATOM 2264 C C . GLY A 1 300 ? 13.141 -21.234 -12.727 1 98.44 300 GLY A C 1
ATOM 2265 O O . GLY A 1 300 ? 13.898 -22.156 -13.047 1 98.44 300 GLY A O 1
ATOM 2266 N N . SER A 1 301 ? 12.852 -20.234 -13.539 1 98.5 301 SER A N 1
ATOM 2267 C CA . SER A 1 301 ? 13.086 -20.344 -14.969 1 98.5 301 SER A CA 1
ATOM 2268 C C . SER A 1 301 ? 14.508 -19.906 -15.328 1 98.5 301 SER A C 1
ATOM 2270 O O . SER A 1 301 ? 14.969 -20.125 -16.453 1 98.5 301 SER A O 1
ATOM 2272 N N . ARG A 1 302 ? 15.219 -19.266 -14.422 1 98.5 302 ARG A N 1
ATOM 2273 C CA . ARG A 1 302 ? 16.641 -18.984 -14.57 1 98.5 302 ARG A CA 1
ATOM 2274 C C . ARG A 1 302 ? 17.469 -19.828 -13.609 1 98.5 302 ARG A C 1
ATOM 2276 O O . ARG A 1 302 ? 17.547 -19.531 -12.414 1 98.5 302 ARG A O 1
ATOM 2283 N N . ILE A 1 303 ? 18.094 -20.812 -14.148 1 98.88 303 ILE A N 1
ATOM 2284 C CA . ILE A 1 303 ? 18.906 -21.688 -13.312 1 98.88 303 ILE A CA 1
ATOM 2285 C C . ILE A 1 303 ? 20.375 -21.266 -13.391 1 98.88 303 ILE A C 1
ATOM 2287 O O . ILE A 1 303 ? 20.969 -21.266 -14.469 1 98.88 303 ILE A O 1
ATOM 2291 N N . LEU A 1 304 ? 20.906 -20.859 -12.273 1 98.81 304 LEU A N 1
ATOM 2292 C CA . LEU A 1 304 ? 22.297 -20.438 -12.164 1 98.81 304 LEU A CA 1
ATOM 2293 C C . LEU A 1 304 ? 23.141 -21.5 -11.484 1 98.81 304 LEU A C 1
ATOM 2295 O O . LEU A 1 304 ? 22.953 -21.797 -10.297 1 98.81 304 LEU A O 1
ATOM 2299 N N . VAL A 1 305 ? 24.094 -22.078 -12.219 1 98.81 305 VAL A N 1
ATOM 2300 C CA . VAL A 1 305 ? 24.844 -23.219 -11.719 1 98.81 305 VAL A CA 1
ATOM 2301 C C . VAL A 1 305 ? 26.328 -22.875 -11.641 1 98.81 305 VAL A C 1
ATOM 2303 O O . VAL A 1 305 ? 26.891 -22.344 -12.602 1 98.81 305 VAL A O 1
ATOM 2306 N N . HIS A 1 306 ? 26.922 -23.141 -10.5 1 98.62 306 HIS A N 1
ATOM 2307 C CA . HIS A 1 306 ? 28.359 -22.906 -10.344 1 98.62 306 HIS A CA 1
ATOM 2308 C C . HIS A 1 306 ? 29.156 -23.734 -11.336 1 98.62 306 HIS A C 1
ATOM 2310 O O . HIS A 1 306 ? 28.844 -24.906 -11.57 1 98.62 306 HIS A O 1
ATOM 2316 N N . GLU A 1 307 ? 30.234 -23.25 -11.812 1 98.19 307 GLU A N 1
ATOM 2317 C CA . GLU A 1 307 ? 31.031 -23.859 -12.867 1 98.19 307 GLU A CA 1
ATOM 2318 C C . GLU A 1 307 ? 31.578 -25.219 -12.438 1 98.19 307 GLU A C 1
ATOM 2320 O O . GLU A 1 307 ? 31.734 -26.125 -13.258 1 98.19 307 GLU A O 1
ATOM 2325 N N . ALA A 1 308 ? 31.797 -25.375 -11.164 1 98.44 308 ALA A N 1
ATOM 2326 C CA . ALA A 1 308 ? 32.406 -26.594 -10.633 1 98.44 308 ALA A CA 1
ATOM 2327 C C . ALA A 1 308 ? 31.484 -27.797 -10.812 1 98.44 308 ALA A C 1
ATOM 2329 O O . ALA A 1 308 ? 31.953 -28.938 -10.867 1 98.44 308 ALA A O 1
ATOM 2330 N N . VAL A 1 309 ? 30.188 -27.562 -10.93 1 98.44 309 VAL A N 1
ATOM 2331 C CA . VAL A 1 309 ? 29.266 -28.672 -11.031 1 98.44 309 VAL A CA 1
ATOM 2332 C C . VAL A 1 309 ? 28.391 -28.516 -12.273 1 98.44 309 VAL A C 1
ATOM 2334 O O . VAL A 1 309 ? 27.406 -29.234 -12.438 1 98.44 309 VAL A O 1
ATOM 2337 N N . TYR A 1 310 ? 28.688 -27.609 -13.148 1 98.25 310 TYR A N 1
ATOM 2338 C CA . TYR A 1 310 ? 27.828 -27.188 -14.25 1 98.25 310 TYR A CA 1
ATOM 2339 C C . TYR A 1 310 ? 27.547 -28.344 -15.195 1 98.25 310 TYR A C 1
ATOM 2341 O O . TYR A 1 310 ? 26.391 -28.656 -15.469 1 98.25 310 TYR A O 1
ATOM 2349 N N . GLU A 1 311 ? 28.625 -29.062 -15.656 1 98 311 GLU A N 1
ATOM 2350 C CA . GLU A 1 311 ? 28.453 -30.125 -16.641 1 98 311 GLU A CA 1
ATOM 2351 C C . GLU A 1 311 ? 27.672 -31.312 -16.062 1 98 311 GLU A C 1
ATOM 2353 O O . GLU A 1 311 ? 26.781 -31.844 -16.719 1 98 311 GLU A O 1
ATOM 2358 N N . LYS A 1 312 ? 28.078 -31.656 -14.906 1 98.38 312 LYS A N 1
ATOM 2359 C CA . LYS A 1 312 ? 27.375 -32.75 -14.242 1 98.38 312 LYS A CA 1
ATOM 2360 C C . LYS A 1 312 ? 25.906 -32.406 -14 1 98.38 312 LYS A C 1
ATOM 2362 O O . LYS A 1 312 ? 25.031 -33.25 -14.234 1 98.38 312 LYS A O 1
ATOM 2367 N N . PHE A 1 313 ? 25.672 -31.266 -13.523 1 98.5 313 PHE A N 1
ATOM 2368 C CA . PHE A 1 313 ? 24.312 -30.812 -13.281 1 98.5 313 PHE A CA 1
ATOM 2369 C C . PHE A 1 313 ? 23.484 -30.844 -14.562 1 98.5 313 PHE A C 1
ATOM 2371 O O . PHE A 1 313 ? 22.359 -31.344 -14.562 1 98.5 313 PHE A O 1
ATOM 2378 N N . LEU A 1 314 ? 24.031 -30.25 -15.609 1 98.25 314 LEU A N 1
ATOM 2379 C CA . LEU A 1 314 ? 23.297 -30.141 -16.875 1 98.25 314 LEU A CA 1
ATOM 2380 C C . LEU A 1 314 ? 22.906 -31.531 -17.375 1 98.25 314 LEU A C 1
ATOM 2382 O O . LEU A 1 314 ? 21.797 -31.719 -17.875 1 98.25 314 LEU A O 1
ATOM 2386 N N . GLN A 1 315 ? 23.828 -32.5 -17.266 1 98.25 315 GLN A N 1
ATOM 2387 C CA . GLN A 1 315 ? 23.562 -33.875 -17.703 1 98.25 315 GLN A CA 1
ATOM 2388 C C . GLN A 1 315 ? 22.453 -34.5 -16.875 1 98.25 315 GLN A C 1
ATOM 2390 O O . GLN A 1 315 ? 21.531 -35.094 -17.422 1 98.25 315 GLN A O 1
ATOM 2395 N N . LEU A 1 316 ? 22.578 -34.344 -15.602 1 98.5 316 LEU A N 1
ATOM 2396 C CA . LEU A 1 316 ? 21.609 -34.938 -14.703 1 98.5 316 LEU A CA 1
ATOM 2397 C C . LEU A 1 316 ? 20.234 -34.281 -14.883 1 98.5 316 LEU A C 1
ATOM 2399 O O . LEU A 1 316 ? 19.203 -34.969 -14.836 1 98.5 316 LEU A O 1
ATOM 2403 N N . PHE A 1 317 ? 20.266 -33 -15.047 1 98.69 317 PHE A N 1
ATOM 2404 C CA . PHE A 1 317 ? 19.016 -32.25 -15.188 1 98.69 317 PHE A CA 1
ATOM 2405 C C . PHE A 1 317 ? 18.312 -32.625 -16.5 1 98.69 317 PHE A C 1
ATOM 2407 O O . PHE A 1 317 ? 17.094 -32.75 -16.531 1 98.69 317 PHE A O 1
ATOM 2414 N N . LYS A 1 318 ? 19.109 -32.719 -17.578 1 98.62 318 LYS A N 1
ATOM 2415 C CA . LYS A 1 318 ? 18.547 -33.156 -18.844 1 98.62 318 LYS A CA 1
ATOM 2416 C C . LYS A 1 318 ? 17.859 -34.5 -18.688 1 98.62 318 LYS A C 1
ATOM 2418 O O . LYS A 1 318 ? 16.703 -34.688 -19.109 1 98.62 318 LYS A O 1
ATOM 2423 N N . LYS A 1 319 ? 18.594 -35.406 -18.094 1 98.62 319 LYS A N 1
ATOM 2424 C CA . LYS A 1 319 ? 18.062 -36.75 -17.891 1 98.62 319 LYS A CA 1
ATOM 2425 C C . LYS A 1 319 ? 16.766 -36.688 -17.078 1 98.62 319 LYS A C 1
ATOM 2427 O O . LYS A 1 319 ? 15.781 -37.375 -17.422 1 98.62 319 LYS A O 1
ATOM 2432 N N . ARG A 1 320 ? 16.781 -35.969 -16.062 1 98.56 320 ARG A N 1
ATOM 2433 C CA . ARG A 1 320 ? 15.609 -35.844 -15.195 1 98.56 320 ARG A CA 1
ATOM 2434 C C . ARG A 1 320 ? 14.438 -35.25 -15.938 1 98.56 320 ARG A C 1
ATOM 2436 O O . ARG A 1 320 ? 13.297 -35.688 -15.812 1 98.56 320 ARG A O 1
ATOM 2443 N N . ALA A 1 321 ? 14.641 -34.156 -16.656 1 98.5 321 ALA A N 1
ATOM 2444 C CA . ALA A 1 321 ? 13.594 -33.469 -17.391 1 98.5 321 ALA A CA 1
ATOM 2445 C C . ALA A 1 321 ? 12.945 -34.375 -18.422 1 98.5 321 ALA A C 1
ATOM 2447 O O . ALA A 1 321 ? 11.734 -34.312 -18.641 1 98.5 321 ALA A O 1
ATOM 2448 N N . GLU A 1 322 ? 13.758 -35.188 -19.016 1 98.31 322 GLU A N 1
ATOM 2449 C CA . GLU A 1 322 ? 13.273 -36.094 -20.047 1 98.31 322 GLU A CA 1
ATOM 2450 C C . GLU A 1 322 ? 12.398 -37.188 -19.453 1 98.31 322 GLU A C 1
ATOM 2452 O O . GLU A 1 322 ? 11.672 -37.875 -20.188 1 98.31 322 GLU A O 1
ATOM 2457 N N . GLN A 1 323 ? 12.453 -37.344 -18.125 1 98.12 323 GLN A N 1
ATOM 2458 C CA . GLN A 1 323 ? 11.633 -38.312 -17.453 1 98.12 323 GLN A CA 1
ATOM 2459 C C . GLN A 1 323 ? 10.25 -37.75 -17.109 1 98.12 323 GLN A C 1
ATOM 2461 O O . GLN A 1 323 ? 9.352 -38.5 -16.703 1 98.12 323 GLN A O 1
ATOM 2466 N N . ASN A 1 324 ? 10.062 -36.469 -17.234 1 98.06 324 ASN A N 1
ATOM 2467 C CA . ASN A 1 324 ? 8.75 -35.875 -16.953 1 98.06 324 ASN A CA 1
ATOM 2468 C C . ASN A 1 324 ? 7.668 -36.5 -17.844 1 98.06 324 ASN A C 1
ATOM 2470 O O . ASN A 1 324 ? 7.844 -36.594 -19.047 1 98.06 324 ASN A O 1
ATOM 2474 N N . LYS A 1 325 ? 6.617 -36.906 -17.25 1 97.81 325 LYS A N 1
ATOM 2475 C CA . LYS A 1 325 ? 5.492 -37.438 -18 1 97.81 325 LYS A CA 1
ATOM 2476 C C . LYS A 1 325 ? 4.578 -36.344 -18.516 1 97.81 325 LYS A C 1
ATOM 2478 O O . LYS A 1 325 ? 3.748 -35.812 -17.766 1 97.81 325 LYS A O 1
ATOM 2483 N N . VAL A 1 326 ? 4.645 -36.031 -19.812 1 98.06 326 VAL A N 1
ATOM 2484 C CA . VAL A 1 326 ? 3.818 -35.031 -20.484 1 98.06 326 VAL A CA 1
ATOM 2485 C C . VAL A 1 326 ? 2.615 -35.719 -21.141 1 98.06 326 VAL A C 1
ATOM 2487 O O . VAL A 1 326 ? 2.775 -36.625 -21.938 1 98.06 326 VAL A O 1
ATOM 2490 N N . GLY A 1 327 ? 1.44 -35.344 -20.719 1 97.5 327 GLY A N 1
ATOM 2491 C CA . GLY A 1 327 ? 0.324 -36 -21.359 1 97.5 327 GLY A CA 1
ATOM 2492 C C . GLY A 1 327 ? -1.024 -35.594 -20.797 1 97.5 327 GLY A C 1
ATOM 2493 O O . GLY A 1 327 ? -1.188 -34.469 -20.328 1 97.5 327 GLY A O 1
ATOM 2494 N N . ASP A 1 328 ? -1.963 -36.5 -20.891 1 97.88 328 ASP A N 1
ATOM 2495 C CA . ASP A 1 328 ? -3.361 -36.281 -20.547 1 97.88 328 ASP A CA 1
ATOM 2496 C C . ASP A 1 328 ? -3.504 -35.906 -19.062 1 97.88 328 ASP A C 1
ATOM 2498 O O . ASP A 1 328 ? -3.104 -36.656 -18.188 1 97.88 328 ASP A O 1
ATOM 2502 N N . PRO A 1 329 ? -4.109 -34.75 -18.781 1 98.06 329 PRO A N 1
ATOM 2503 C CA . PRO A 1 329 ? -4.266 -34.281 -17.391 1 98.06 329 PRO A CA 1
ATOM 2504 C C . PRO A 1 329 ? -5.016 -35.312 -16.516 1 98.06 329 PRO A C 1
ATOM 2506 O O . PRO A 1 329 ? -4.855 -35.312 -15.297 1 98.06 329 PRO A O 1
ATOM 2509 N N . PHE A 1 330 ? -5.82 -36.156 -17.062 1 97.94 330 PHE A N 1
ATOM 2510 C CA . PHE A 1 330 ? -6.652 -37.062 -16.297 1 97.94 330 PHE A CA 1
ATOM 2511 C C . PHE A 1 330 ? -5.938 -38.375 -16.062 1 97.94 330 PHE A C 1
ATOM 2513 O O . PHE A 1 330 ? -6.445 -39.25 -15.359 1 97.94 330 PHE A O 1
ATOM 2520 N N . ASN A 1 331 ? -4.73 -38.531 -16.703 1 97 331 ASN A N 1
ATOM 2521 C CA . ASN A 1 331 ? -3.848 -39.625 -16.297 1 97 331 ASN A CA 1
ATOM 2522 C C . ASN A 1 331 ? -3.135 -39.312 -14.992 1 97 331 ASN A C 1
ATOM 2524 O O . ASN A 1 331 ? -2.438 -38.312 -14.883 1 97 331 ASN A O 1
ATOM 2528 N N . THR A 1 332 ? -3.213 -40.156 -14.023 1 94.94 332 THR A N 1
ATOM 2529 C CA . THR A 1 332 ? -2.738 -39.875 -12.672 1 94.94 332 THR A CA 1
ATOM 2530 C C . THR A 1 332 ? -1.218 -39.75 -12.641 1 94.94 332 THR A C 1
ATOM 2532 O O . THR A 1 332 ? -0.649 -39.188 -11.703 1 94.94 332 THR A O 1
ATOM 2535 N N . GLU A 1 333 ? -0.55 -40.25 -13.68 1 95.31 333 GLU A N 1
ATOM 2536 C CA . GLU A 1 333 ? 0.909 -40.219 -13.727 1 95.31 333 GLU A CA 1
ATOM 2537 C C . GLU A 1 333 ? 1.405 -38.938 -14.43 1 95.31 333 GLU A C 1
ATOM 2539 O O . GLU A 1 333 ? 2.6 -38.656 -14.406 1 95.31 333 GLU A O 1
ATOM 2544 N N . THR A 1 334 ? 0.478 -38.25 -15.031 1 97 334 THR A N 1
ATOM 2545 C CA . THR A 1 334 ? 0.868 -37.031 -15.773 1 97 334 THR A CA 1
ATOM 2546 C C . THR A 1 334 ? 1.455 -36 -14.836 1 97 334 THR A C 1
ATOM 2548 O O . THR A 1 334 ? 0.83 -35.625 -13.844 1 97 334 THR A O 1
ATOM 2551 N N . PHE A 1 335 ? 2.643 -35.594 -15.125 1 97.44 335 PHE A N 1
ATOM 2552 C CA . PHE A 1 335 ? 3.303 -34.5 -14.391 1 97.44 335 PHE A CA 1
ATOM 2553 C C . PHE A 1 335 ? 3.072 -33.156 -15.07 1 97.44 335 PHE A C 1
ATOM 2555 O O . PHE A 1 335 ? 2.797 -32.156 -14.406 1 97.44 335 PHE A O 1
ATOM 2562 N N . GLN A 1 336 ? 3.166 -33.125 -16.344 1 98.19 336 GLN A N 1
ATOM 2563 C CA . GLN A 1 336 ? 3.035 -31.906 -17.125 1 98.19 336 GLN A CA 1
ATOM 2564 C C . GLN A 1 336 ? 1.887 -32 -18.125 1 98.19 336 GLN A C 1
ATOM 2566 O O . GLN A 1 336 ? 1.869 -32.906 -18.953 1 98.19 336 GLN A O 1
ATOM 2571 N N . GLY A 1 337 ? 0.893 -31.109 -18 1 98.44 337 GLY A N 1
ATOM 2572 C CA . GLY A 1 337 ? -0.206 -31.031 -18.953 1 98.44 337 GLY A CA 1
ATOM 2573 C C . GLY A 1 337 ? 0.033 -30.016 -20.062 1 98.44 337 GLY A C 1
ATOM 2574 O O . GLY A 1 337 ? 1.172 -29.625 -20.297 1 98.44 337 GLY A O 1
ATOM 2575 N N . PRO A 1 338 ? -1.004 -29.766 -20.828 1 98.69 338 PRO A N 1
ATOM 2576 C CA . PRO A 1 338 ? -0.91 -28.766 -21.891 1 98.69 338 PRO A CA 1
ATOM 2577 C C . PRO A 1 338 ? -0.91 -27.328 -21.375 1 98.69 338 PRO A C 1
ATOM 2579 O O . PRO A 1 338 ? -1.336 -27.094 -20.234 1 98.69 338 PRO A O 1
ATOM 2582 N N . GLN A 1 339 ? -0.351 -26.406 -22.234 1 98.75 339 GLN A N 1
ATOM 2583 C CA . GLN A 1 339 ? -0.541 -25 -21.938 1 98.75 339 GLN A CA 1
ATOM 2584 C C . GLN A 1 339 ? -2.02 -24.625 -21.953 1 98.75 339 GLN A C 1
ATOM 2586 O O . GLN A 1 339 ? -2.832 -25.312 -22.562 1 98.75 339 GLN A O 1
ATOM 2591 N N . VAL A 1 340 ? -2.432 -23.5 -21.359 1 98.56 340 VAL A N 1
ATOM 2592 C CA . VAL A 1 340 ? -3.812 -23.188 -21.016 1 98.56 340 VAL A CA 1
ATOM 2593 C C . VAL A 1 340 ? -4.598 -22.828 -22.266 1 98.56 340 VAL A C 1
ATOM 2595 O O . VAL A 1 340 ? -5.812 -23.016 -22.328 1 98.56 340 VAL A O 1
ATOM 2598 N N . SER A 1 341 ? -3.908 -22.312 -23.281 1 98.38 341 SER A N 1
ATOM 2599 C CA . SER A 1 341 ? -4.602 -21.812 -24.469 1 98.38 341 SER A CA 1
ATOM 2600 C C . SER A 1 341 ? -3.676 -21.781 -25.672 1 98.38 341 SER A C 1
ATOM 2602 O O . SER A 1 341 ? -2.457 -21.891 -25.547 1 98.38 341 SER A O 1
ATOM 2604 N N . GLN A 1 342 ? -4.316 -21.562 -26.844 1 98.12 342 GLN A N 1
ATOM 2605 C CA . GLN A 1 342 ? -3.562 -21.406 -28.078 1 98.12 342 GLN A CA 1
ATOM 2606 C C . GLN A 1 342 ? -2.68 -20.156 -28.031 1 98.12 342 GLN A C 1
ATOM 2608 O O . GLN A 1 342 ? -1.535 -20.188 -28.484 1 98.12 342 GLN A O 1
ATOM 2613 N N . ILE A 1 343 ? -3.203 -19.141 -27.5 1 97.88 343 ILE A N 1
ATOM 2614 C CA . ILE A 1 343 ? -2.475 -17.891 -27.406 1 97.88 343 ILE A CA 1
ATOM 2615 C C . ILE A 1 343 ? -1.2 -18.078 -26.594 1 97.88 343 ILE A C 1
ATOM 2617 O O . ILE A 1 343 ? -0.116 -17.672 -27.016 1 97.88 343 ILE A O 1
ATOM 2621 N N . GLN A 1 344 ? -1.322 -18.672 -25.438 1 98.19 344 GLN A N 1
ATOM 2622 C CA . GLN A 1 344 ? -0.17 -18.922 -24.578 1 98.19 344 GLN A CA 1
ATOM 2623 C C . GLN A 1 344 ? 0.81 -19.891 -25.234 1 98.19 344 GLN A C 1
ATOM 2625 O O . GLN A 1 344 ? 2.025 -19.703 -25.141 1 98.19 344 GLN A O 1
ATOM 2630 N N . TYR A 1 345 ? 0.262 -20.938 -25.875 1 98.56 345 TYR A N 1
ATOM 2631 C CA . TYR A 1 345 ? 1.084 -21.891 -26.609 1 98.56 345 TYR A CA 1
ATOM 2632 C C . TYR A 1 345 ? 1.938 -21.172 -27.656 1 98.56 345 TYR A C 1
ATOM 2634 O O . TYR A 1 345 ? 3.154 -21.359 -27.703 1 98.56 345 TYR A O 1
ATOM 2642 N N . ASP A 1 346 ? 1.307 -20.297 -28.422 1 98.75 346 ASP A N 1
ATOM 2643 C CA . ASP A 1 346 ? 1.997 -19.578 -29.5 1 98.75 346 ASP A CA 1
ATOM 2644 C C . ASP A 1 346 ? 3.061 -18.641 -28.922 1 98.75 346 ASP A C 1
ATOM 2646 O O . ASP A 1 346 ? 4.148 -18.516 -29.484 1 98.75 346 ASP A O 1
ATOM 2650 N N . ARG A 1 347 ? 2.754 -18.062 -27.844 1 98.44 347 ARG A N 1
ATOM 2651 C CA . ARG A 1 347 ? 3.693 -17.156 -27.188 1 98.44 347 ARG A CA 1
ATOM 2652 C C . ARG A 1 347 ? 4.953 -17.891 -26.75 1 98.44 347 ARG A C 1
ATOM 2654 O O . ARG A 1 347 ? 6.07 -17.453 -27.031 1 98.44 347 ARG A O 1
ATOM 2661 N N . ILE A 1 348 ? 4.793 -18.984 -26.109 1 98.75 348 ILE A N 1
ATOM 2662 C CA . ILE A 1 348 ? 5.918 -19.766 -25.594 1 98.75 348 ILE A CA 1
ATOM 2663 C C . ILE A 1 348 ? 6.754 -20.297 -26.75 1 98.75 348 ILE A C 1
ATOM 2665 O O . ILE A 1 348 ? 7.984 -20.234 -26.719 1 98.75 348 ILE A O 1
ATOM 2669 N N . MET A 1 349 ? 6.031 -20.781 -27.781 1 98.69 349 MET A N 1
ATOM 2670 C CA . MET A 1 349 ? 6.742 -21.281 -28.953 1 98.69 349 MET A CA 1
ATOM 2671 C C . MET A 1 349 ? 7.551 -20.172 -29.609 1 98.69 349 MET A C 1
ATOM 2673 O O . MET A 1 349 ? 8.633 -20.422 -30.156 1 98.69 349 MET A O 1
ATOM 2677 N N . SER A 1 350 ? 7.035 -19 -29.594 1 98.75 350 SER A N 1
ATOM 2678 C CA . SER A 1 350 ? 7.77 -17.859 -30.125 1 98.75 350 SER A CA 1
ATOM 2679 C C . SER A 1 350 ? 9.039 -17.594 -29.328 1 98.75 350 SER A C 1
ATOM 2681 O O . SER A 1 350 ? 10.086 -17.281 -29.906 1 98.75 350 SER A O 1
ATOM 2683 N N . TYR A 1 351 ? 9.008 -17.688 -28.016 1 98.69 351 TYR A N 1
ATOM 2684 C CA . TYR A 1 351 ? 10.195 -17.531 -27.188 1 98.69 351 TYR A CA 1
ATOM 2685 C C . TYR A 1 351 ? 11.227 -18.609 -27.5 1 98.69 351 TYR A C 1
ATOM 2687 O O . TYR A 1 351 ? 12.43 -18.344 -27.547 1 98.69 351 TYR A O 1
ATOM 2695 N N . ILE A 1 352 ? 10.727 -19.812 -27.672 1 98.75 352 ILE A N 1
ATOM 2696 C CA . ILE A 1 352 ? 11.625 -20.922 -28 1 98.75 352 ILE A CA 1
ATOM 2697 C C . ILE A 1 352 ? 12.336 -20.625 -29.328 1 98.75 352 ILE A C 1
ATOM 2699 O O . ILE A 1 352 ? 13.555 -20.781 -29.422 1 98.75 352 ILE A O 1
ATOM 2703 N N . LYS A 1 353 ? 11.547 -20.203 -30.281 1 98.5 353 LYS A N 1
ATOM 2704 C CA . LYS A 1 353 ? 12.117 -19.844 -31.578 1 98.5 353 LYS A CA 1
ATOM 2705 C C . LYS A 1 353 ? 13.148 -18.719 -31.422 1 98.5 353 LYS A C 1
ATOM 2707 O O . LYS A 1 353 ? 14.219 -18.766 -32.031 1 98.5 353 LYS A O 1
ATOM 2712 N N . ASP A 1 354 ? 12.844 -17.766 -30.641 1 98 354 ASP A N 1
ATOM 2713 C CA . ASP A 1 354 ? 13.734 -16.641 -30.391 1 98 354 ASP A CA 1
ATOM 2714 C C . ASP A 1 354 ? 15.039 -17.109 -29.734 1 98 354 ASP A C 1
ATOM 2716 O O . ASP A 1 354 ? 16.109 -16.609 -30.078 1 98 354 ASP A O 1
ATOM 2720 N N . GLY A 1 355 ? 14.914 -17.969 -28.734 1 98.12 355 GLY A N 1
ATOM 2721 C CA . GLY A 1 355 ? 16.094 -18.5 -28.094 1 98.12 355 GLY A CA 1
ATOM 2722 C C . GLY A 1 355 ? 17.016 -19.234 -29.047 1 98.12 355 GLY A C 1
ATOM 2723 O O . GLY A 1 355 ? 18.234 -18.984 -29.062 1 98.12 355 GLY A O 1
ATOM 2724 N N . LYS A 1 356 ? 16.422 -20.094 -29.891 1 98.06 356 LYS A N 1
ATOM 2725 C CA . LYS A 1 356 ? 17.203 -20.797 -30.906 1 98.06 356 LYS A CA 1
ATOM 2726 C C . LYS A 1 356 ? 17.859 -19.812 -31.875 1 98.06 356 LYS A C 1
ATOM 2728 O O . LYS A 1 356 ? 19.047 -19.938 -32.188 1 98.06 356 LYS A O 1
ATOM 2733 N N . GLY A 1 357 ? 17.094 -18.875 -32.281 1 97.94 357 GLY A N 1
ATOM 2734 C CA . GLY A 1 357 ? 17.578 -17.891 -33.219 1 97.94 357 GLY A CA 1
ATOM 2735 C C . GLY A 1 357 ? 18.703 -17.031 -32.656 1 97.94 357 GLY A C 1
ATOM 2736 O O . GLY A 1 357 ? 19.594 -16.609 -33.406 1 97.94 357 GLY A O 1
ATOM 2737 N N . ALA A 1 358 ? 18.688 -16.812 -31.406 1 97.88 358 ALA A N 1
ATOM 2738 C CA . ALA A 1 358 ? 19.688 -15.977 -30.75 1 97.88 358 ALA A CA 1
ATOM 2739 C C . ALA A 1 358 ? 20.953 -16.766 -30.453 1 97.88 358 ALA A C 1
ATOM 2741 O O . ALA A 1 358 ? 21.953 -16.203 -29.984 1 97.88 358 ALA A O 1
ATOM 2742 N N . GLY A 1 359 ? 20.969 -18.031 -30.641 1 97.69 359 GLY A N 1
ATOM 2743 C CA . GLY A 1 359 ? 22.172 -18.828 -30.531 1 97.69 359 GLY A CA 1
ATOM 2744 C C . GLY A 1 359 ? 22.219 -19.672 -29.266 1 97.69 359 GLY A C 1
ATOM 2745 O O . GLY A 1 359 ? 23.219 -20.328 -28.984 1 97.69 359 GLY A O 1
ATOM 2746 N N . ALA A 1 360 ? 21.156 -19.719 -28.484 1 98.31 360 ALA A N 1
ATOM 2747 C CA . ALA A 1 360 ? 21.109 -20.578 -27.297 1 98.31 360 ALA A CA 1
ATOM 2748 C C . ALA A 1 360 ? 21.094 -22.047 -27.703 1 98.31 360 ALA A C 1
ATOM 2750 O O . ALA A 1 360 ? 20.484 -22.422 -28.703 1 98.31 360 ALA A O 1
ATOM 2751 N N . LYS A 1 361 ? 21.734 -22.828 -26.953 1 98.38 361 LYS A N 1
ATOM 2752 C CA . LYS A 1 361 ? 21.766 -24.266 -27.203 1 98.38 361 LYS A CA 1
ATOM 2753 C C . LYS A 1 361 ? 20.578 -24.969 -26.578 1 98.38 361 LYS A C 1
ATOM 2755 O O . LYS A 1 361 ? 20.328 -24.844 -25.375 1 98.38 361 LYS A O 1
ATOM 2760 N N . VAL A 1 362 ? 19.844 -25.672 -27.391 1 98.62 362 VAL A N 1
ATOM 2761 C CA . VAL A 1 362 ? 18.781 -26.516 -26.859 1 98.62 362 VAL A CA 1
ATOM 2762 C C . VAL A 1 362 ? 19.359 -27.797 -26.266 1 98.62 362 VAL A C 1
ATOM 2764 O O . VAL A 1 362 ? 19.875 -28.641 -27 1 98.62 362 VAL A O 1
ATOM 2767 N N . VAL A 1 363 ? 19.312 -27.953 -25 1 98.75 363 VAL A N 1
ATOM 2768 C CA . VAL A 1 363 ? 19.812 -29.141 -24.312 1 98.75 363 VAL A CA 1
ATOM 2769 C C . VAL A 1 363 ? 18.812 -30.297 -24.469 1 98.75 363 VAL A C 1
ATOM 2771 O O . VAL A 1 363 ? 19.219 -31.438 -24.688 1 98.75 363 VAL A O 1
ATOM 2774 N N . THR A 1 364 ? 17.594 -30.016 -24.359 1 98.56 364 THR A N 1
ATOM 2775 C CA . THR A 1 364 ? 16.5 -30.938 -24.625 1 98.56 364 THR A CA 1
ATOM 2776 C C . THR A 1 364 ? 15.195 -30.188 -24.891 1 98.56 364 THR A C 1
ATOM 2778 O O . THR A 1 364 ? 15.086 -29 -24.578 1 98.56 364 THR A O 1
ATOM 2781 N N . GLY A 1 365 ? 14.203 -30.828 -25.562 1 98.5 365 GLY A N 1
ATOM 2782 C CA . GLY A 1 365 ? 12.914 -30.234 -25.859 1 98.5 365 GLY A CA 1
ATOM 2783 C C . GLY A 1 365 ? 12.969 -29.219 -26.984 1 98.5 365 GLY A C 1
ATOM 2784 O O . GLY A 1 365 ? 13.633 -29.438 -28 1 98.5 365 GLY A O 1
ATOM 2785 N N . GLY A 1 366 ? 12.156 -28.156 -26.891 1 97.94 366 GLY A N 1
ATOM 2786 C CA . GLY A 1 366 ? 12.188 -27.062 -27.844 1 97.94 366 GLY A CA 1
ATOM 2787 C C . GLY A 1 366 ? 11.141 -27.172 -28.938 1 97.94 366 GLY A C 1
ATOM 2788 O O . GLY A 1 366 ? 11.172 -26.438 -29.922 1 97.94 366 GLY A O 1
ATOM 2789 N N . ASP A 1 367 ? 10.273 -28.109 -28.703 1 98 367 ASP A N 1
ATOM 2790 C CA . ASP A 1 367 ? 9.266 -28.312 -29.734 1 98 367 ASP A CA 1
ATOM 2791 C C . ASP A 1 367 ? 7.91 -28.656 -29.125 1 98 367 ASP A C 1
ATOM 2793 O O . ASP A 1 367 ? 7.812 -28.859 -27.906 1 98 367 ASP A O 1
ATOM 2797 N N . ARG A 1 368 ? 6.906 -28.688 -30.016 1 98.06 368 ARG A N 1
ATOM 2798 C CA . ARG A 1 368 ? 5.59 -29.172 -29.609 1 98.06 368 ARG A CA 1
ATOM 2799 C C . ARG A 1 368 ? 5.668 -30.641 -29.172 1 98.06 368 ARG A C 1
ATOM 2801 O O . ARG A 1 368 ? 6.461 -31.406 -29.703 1 98.06 368 ARG A O 1
ATOM 2808 N N . HIS A 1 369 ? 4.953 -31.031 -28.203 1 98 369 HIS A N 1
ATOM 2809 C CA . HIS A 1 369 ? 4.773 -32.438 -27.828 1 98 369 HIS A CA 1
ATOM 2810 C C . HIS A 1 369 ? 3.477 -33 -28.406 1 98 369 HIS A C 1
ATOM 2812 O O . HIS A 1 369 ? 2.389 -32.531 -28.062 1 98 369 HIS A O 1
ATOM 2818 N N . GLY A 1 370 ? 3.566 -33.938 -29.281 1 95.88 370 GLY A N 1
ATOM 2819 C CA . GLY A 1 370 ? 2.377 -34.531 -29.891 1 95.88 370 GLY A CA 1
ATOM 2820 C C . GLY A 1 370 ? 1.762 -33.656 -30.953 1 95.88 370 GLY A C 1
ATOM 2821 O O . GLY A 1 370 ? 2.375 -32.688 -31.406 1 95.88 370 GLY A O 1
ATOM 2822 N N . SER A 1 371 ? 0.51 -34 -31.422 1 95.69 371 SER A N 1
ATOM 2823 C CA . SER A 1 371 ? -0.107 -33.312 -32.562 1 95.69 371 SER A CA 1
ATOM 2824 C C . SER A 1 371 ? -1.422 -32.656 -32.156 1 95.69 371 SER A C 1
ATOM 2826 O O . SER A 1 371 ? -2.002 -31.891 -32.938 1 95.69 371 SER A O 1
ATOM 2828 N N . GLU A 1 372 ? -1.883 -32.938 -31.016 1 96.69 372 GLU A N 1
ATOM 2829 C CA . GLU A 1 372 ? -3.127 -32.375 -30.5 1 96.69 372 GLU A CA 1
ATOM 2830 C C . GLU A 1 372 ? -2.938 -31.828 -29.094 1 96.69 372 GLU A C 1
ATOM 2832 O O . GLU A 1 372 ? -2.193 -32.406 -28.297 1 96.69 372 GLU A O 1
ATOM 2837 N N . GLY A 1 373 ? -3.734 -30.75 -28.844 1 98 373 GLY A N 1
ATOM 2838 C CA . GLY A 1 373 ? -3.588 -30.094 -27.547 1 98 373 GLY A CA 1
ATOM 2839 C C . GLY A 1 373 ? -2.434 -29.109 -27.5 1 98 373 GLY A C 1
ATOM 2840 O O . GLY A 1 373 ? -1.572 -29.109 -28.391 1 98 373 GLY A O 1
ATOM 2841 N N . TYR A 1 374 ? -2.381 -28.25 -26.547 1 98.69 374 TYR A N 1
ATOM 2842 C CA . TYR A 1 374 ? -1.36 -27.219 -26.438 1 98.69 374 TYR A CA 1
ATOM 2843 C C . TYR A 1 374 ? -0.164 -27.703 -25.641 1 98.69 374 TYR A C 1
ATOM 2845 O O . TYR A 1 374 ? 0.185 -27.109 -24.609 1 98.69 374 TYR A O 1
ATOM 2853 N N . TYR A 1 375 ? 0.433 -28.797 -26.109 1 98.75 375 TYR A N 1
ATOM 2854 C CA . TYR A 1 375 ? 1.524 -29.453 -25.391 1 98.75 375 TYR A CA 1
ATOM 2855 C C . TYR A 1 375 ? 2.877 -28.953 -25.891 1 98.75 375 TYR A C 1
ATOM 2857 O O . TYR A 1 375 ? 3.1 -28.875 -27.109 1 98.75 375 TYR A O 1
ATOM 2865 N N . ILE A 1 376 ? 3.754 -28.609 -25 1 98.81 376 ILE A N 1
ATOM 2866 C CA . ILE A 1 376 ? 5.129 -28.219 -25.297 1 98.81 376 ILE A CA 1
ATOM 2867 C C . ILE A 1 376 ? 6.094 -29.125 -24.516 1 98.81 376 ILE A C 1
ATOM 2869 O O . ILE A 1 376 ? 5.855 -29.422 -23.344 1 98.81 376 ILE A O 1
ATOM 2873 N N . GLN A 1 377 ? 7.129 -29.547 -25.094 1 98.69 377 GLN A N 1
ATOM 2874 C CA . GLN A 1 377 ? 8.141 -30.359 -24.422 1 98.69 377 GLN A CA 1
ATOM 2875 C C . GLN A 1 377 ? 8.859 -29.562 -23.344 1 98.69 377 GLN A C 1
ATOM 2877 O O . GLN A 1 377 ? 9.133 -28.375 -23.516 1 98.69 377 GLN A O 1
ATOM 2882 N N . PRO A 1 378 ? 9.156 -30.266 -22.141 1 98.75 378 PRO A N 1
ATOM 2883 C CA . PRO A 1 378 ? 10.109 -29.609 -21.25 1 98.75 378 PRO A CA 1
ATOM 2884 C C . PRO A 1 378 ? 11.375 -29.141 -21.953 1 98.75 378 PRO A C 1
ATOM 2886 O O . PRO A 1 378 ? 12.07 -29.953 -22.578 1 98.75 378 PRO A O 1
ATOM 2889 N N . THR A 1 379 ? 11.648 -27.828 -21.875 1 98.94 379 THR A N 1
ATOM 2890 C CA . THR A 1 379 ? 12.695 -27.25 -22.703 1 98.94 379 THR A CA 1
ATOM 2891 C C . THR A 1 379 ? 13.781 -26.609 -21.844 1 98.94 379 THR A C 1
ATOM 2893 O O . THR A 1 379 ? 13.477 -25.781 -20.984 1 98.94 379 THR A O 1
ATOM 2896 N N . ILE A 1 380 ? 15.008 -27.047 -22.062 1 98.88 380 ILE A N 1
ATOM 2897 C CA . ILE A 1 380 ? 16.156 -26.5 -21.359 1 98.88 380 ILE A CA 1
ATOM 2898 C C . ILE A 1 380 ? 17.109 -25.844 -22.344 1 98.88 380 ILE A C 1
ATOM 2900 O O . ILE A 1 380 ? 17.562 -26.5 -23.297 1 98.88 380 ILE A O 1
ATOM 2904 N N . PHE A 1 381 ? 17.359 -24.562 -22.156 1 98.88 381 PHE A N 1
ATOM 2905 C CA . PHE A 1 381 ? 18.375 -23.859 -22.922 1 98.88 381 PHE A CA 1
ATOM 2906 C C . PHE A 1 381 ? 19.656 -23.703 -22.125 1 98.88 381 PHE A C 1
ATOM 2908 O O . PHE A 1 381 ? 19.609 -23.422 -20.922 1 98.88 381 PHE A O 1
ATOM 2915 N N . ALA A 1 382 ? 20.75 -23.906 -22.688 1 98.38 382 ALA A N 1
ATOM 2916 C CA . ALA A 1 382 ? 22.078 -23.594 -22.141 1 98.38 382 ALA A CA 1
ATOM 2917 C C . ALA A 1 382 ? 22.844 -22.672 -23.078 1 98.38 382 ALA A C 1
ATOM 2919 O O . ALA A 1 382 ? 22.344 -22.266 -24.125 1 98.38 382 ALA A O 1
ATOM 2920 N N . ASP A 1 383 ? 24.062 -22.219 -22.625 1 95.69 383 ASP A N 1
ATOM 2921 C CA . ASP A 1 383 ? 24.906 -21.297 -23.375 1 95.69 383 ASP A CA 1
ATOM 2922 C C . ASP A 1 383 ? 24.156 -20.016 -23.719 1 95.69 383 ASP A C 1
ATOM 2924 O O . ASP A 1 383 ? 24.094 -19.609 -24.875 1 95.69 383 ASP A O 1
ATOM 2928 N N . VAL A 1 384 ? 23.469 -19.516 -22.719 1 97.31 384 VAL A N 1
ATOM 2929 C CA . VAL A 1 384 ? 22.688 -18.297 -22.875 1 97.31 384 VAL A CA 1
ATOM 2930 C C . VAL A 1 384 ? 23.469 -17.109 -22.312 1 97.31 384 VAL A C 1
ATOM 2932 O O . VAL A 1 384 ? 24.391 -17.281 -21.5 1 97.31 384 VAL A O 1
ATOM 2935 N N . THR A 1 385 ? 23.125 -15.938 -22.766 1 94.62 385 THR A N 1
ATOM 2936 C CA . THR A 1 385 ? 23.688 -14.695 -22.25 1 94.62 385 THR A CA 1
ATOM 2937 C C . THR A 1 385 ? 22.625 -13.844 -21.578 1 94.62 385 THR A C 1
ATOM 2939 O O . THR A 1 385 ? 21.422 -14.031 -21.828 1 94.62 385 THR A O 1
ATOM 2942 N N . GLU A 1 386 ? 23.031 -12.93 -20.781 1 92.75 386 GLU A N 1
ATOM 2943 C CA . GLU A 1 386 ? 22.125 -12.141 -19.953 1 92.75 386 GLU A CA 1
ATOM 2944 C C . GLU A 1 386 ? 21.234 -11.25 -20.812 1 92.75 386 GLU A C 1
ATOM 2946 O O . GLU A 1 386 ? 20.172 -10.82 -20.359 1 92.75 386 GLU A O 1
ATOM 2951 N N . ASP A 1 387 ? 21.547 -11.016 -22.031 1 94.19 387 ASP A N 1
ATOM 2952 C CA . ASP A 1 387 ? 20.828 -10.062 -22.859 1 94.19 387 ASP A CA 1
ATOM 2953 C C . ASP A 1 387 ? 19.75 -10.758 -23.688 1 94.19 387 ASP A C 1
ATOM 2955 O O . ASP A 1 387 ? 18.891 -10.102 -24.297 1 94.19 387 ASP A O 1
ATOM 2959 N N . MET A 1 388 ? 19.828 -12.133 -23.734 1 97.31 388 MET A N 1
ATOM 2960 C CA . MET A 1 388 ? 18.828 -12.875 -24.5 1 97.31 388 MET A CA 1
ATOM 2961 C C . MET A 1 388 ? 17.438 -12.672 -23.922 1 97.31 388 MET A C 1
ATOM 2963 O O . MET A 1 388 ? 17.266 -12.633 -22.703 1 97.31 388 MET A O 1
ATOM 2967 N N . THR A 1 389 ? 16.438 -12.586 -24.766 1 98.06 389 THR A N 1
ATOM 2968 C CA . THR A 1 389 ? 15.047 -12.391 -24.391 1 98.06 389 THR A CA 1
ATOM 2969 C C . THR A 1 389 ? 14.57 -13.508 -23.469 1 98.06 389 THR A C 1
ATOM 2971 O O . THR A 1 389 ? 13.859 -13.258 -22.5 1 98.06 389 THR A O 1
ATOM 2974 N N . ILE A 1 390 ? 15 -14.727 -23.672 1 98.38 390 ILE A N 1
ATOM 2975 C CA . ILE A 1 390 ? 14.539 -15.891 -22.922 1 98.38 390 ILE A CA 1
ATOM 2976 C C . ILE A 1 390 ? 15.156 -15.867 -21.516 1 98.38 390 ILE A C 1
ATOM 2978 O O . ILE A 1 390 ? 14.727 -16.625 -20.641 1 98.38 390 ILE A O 1
ATOM 2982 N N . VAL A 1 391 ? 16.188 -15.031 -21.297 1 98.06 391 VAL A N 1
ATOM 2983 C CA . VAL A 1 391 ? 16.781 -14.859 -19.969 1 98.06 391 VAL A CA 1
ATOM 2984 C C . VAL A 1 391 ? 16.109 -13.688 -19.25 1 98.06 391 VAL A C 1
ATOM 2986 O O . VAL A 1 391 ? 15.859 -13.758 -18.047 1 98.06 391 VAL A O 1
ATOM 2989 N N . LYS A 1 392 ? 15.711 -12.656 -19.969 1 97.19 392 LYS A N 1
ATOM 2990 C CA . LYS A 1 392 ? 15.281 -11.391 -19.391 1 97.19 392 LYS A CA 1
ATOM 2991 C C . LYS A 1 392 ? 13.773 -11.383 -19.141 1 97.19 392 LYS A C 1
ATOM 2993 O O . LYS A 1 392 ? 13.312 -10.82 -18.141 1 97.19 392 LYS A O 1
ATOM 2998 N N . GLU A 1 393 ? 13.016 -11.945 -20.031 1 97.44 393 GLU A N 1
ATOM 2999 C CA . GLU A 1 393 ? 11.562 -11.805 -19.984 1 97.44 393 GLU A CA 1
ATOM 3000 C C . GLU A 1 393 ? 10.898 -13.055 -19.422 1 97.44 393 GLU A C 1
ATOM 3002 O O . GLU A 1 393 ? 11.43 -14.156 -19.562 1 97.44 393 GLU A O 1
ATOM 3007 N N . GLU A 1 394 ? 9.797 -12.891 -18.75 1 97.81 394 GLU A N 1
ATOM 3008 C CA . GLU A 1 394 ? 9 -14.016 -18.25 1 97.81 394 GLU A CA 1
ATOM 3009 C C . GLU A 1 394 ? 8.328 -14.75 -19.406 1 97.81 394 GLU A C 1
ATOM 3011 O O . GLU A 1 394 ? 7.551 -14.156 -20.172 1 97.81 394 GLU A O 1
ATOM 3016 N N . ILE A 1 395 ? 8.578 -16.016 -19.516 1 98.25 395 ILE A N 1
ATOM 3017 C CA . ILE A 1 395 ? 8.039 -16.828 -20.594 1 98.25 395 ILE A CA 1
ATOM 3018 C C . ILE A 1 395 ? 6.723 -17.453 -20.156 1 98.25 395 ILE A C 1
ATOM 3020 O O . ILE A 1 395 ? 5.762 -17.516 -20.922 1 98.25 395 ILE A O 1
ATOM 3024 N N . PHE A 1 396 ? 6.66 -17.891 -18.906 1 98.38 396 PHE A N 1
ATOM 3025 C CA . PHE A 1 396 ? 5.465 -18.469 -18.297 1 98.38 396 PHE A CA 1
ATOM 3026 C C . PHE A 1 396 ? 5.059 -19.75 -19.031 1 98.38 396 PHE A C 1
ATOM 3028 O O . PHE A 1 396 ? 3.906 -19.906 -19.438 1 98.38 396 PHE A O 1
ATOM 3035 N N . GLY A 1 397 ? 5.945 -20.656 -19.203 1 98.69 397 GLY A N 1
ATOM 3036 C CA . GLY A 1 397 ? 5.844 -21.969 -19.812 1 98.69 397 GLY A CA 1
ATOM 3037 C C . GLY A 1 397 ? 6.961 -22.906 -19.391 1 98.69 397 GLY A C 1
ATOM 3038 O O . GLY A 1 397 ? 7.812 -22.547 -18.578 1 98.69 397 GLY A O 1
ATOM 3039 N N . PRO A 1 398 ? 6.957 -24.141 -19.906 1 98.81 398 PRO A N 1
ATOM 3040 C CA . PRO A 1 398 ? 7.934 -25.141 -19.469 1 98.81 398 PRO A CA 1
ATOM 3041 C C . PRO A 1 398 ? 9.289 -24.984 -20.156 1 98.81 398 PRO A C 1
ATOM 3043 O O . PRO A 1 398 ? 9.781 -25.938 -20.766 1 98.81 398 PRO A O 1
ATOM 3046 N N . VAL A 1 399 ? 9.867 -23.797 -20.016 1 98.88 399 VAL A N 1
ATOM 3047 C CA . VAL A 1 399 ? 11.125 -23.406 -20.656 1 98.88 399 VAL A CA 1
ATOM 3048 C C . VAL A 1 399 ? 12.039 -22.734 -19.625 1 98.88 399 VAL A C 1
ATOM 3050 O O . VAL A 1 399 ? 11.625 -21.812 -18.938 1 98.88 399 VAL A O 1
ATOM 3053 N N . CYS A 1 400 ? 13.266 -23.234 -19.469 1 98.81 400 CYS A N 1
ATOM 3054 C CA . CYS A 1 400 ? 14.219 -22.594 -18.578 1 98.81 400 CYS A CA 1
ATOM 3055 C C . CYS A 1 400 ? 15.562 -22.391 -19.25 1 98.81 400 CYS A C 1
ATOM 3057 O O . CYS A 1 400 ? 15.805 -22.922 -20.328 1 98.81 400 CYS A O 1
ATOM 3059 N N . THR A 1 401 ? 16.312 -21.531 -18.688 1 98.81 401 THR A N 1
ATOM 3060 C CA . THR A 1 401 ? 17.688 -21.297 -19.094 1 98.81 401 THR A CA 1
ATOM 3061 C C . THR A 1 401 ? 18.656 -21.719 -17.984 1 98.81 401 THR A C 1
ATOM 3063 O O . THR A 1 401 ? 18.359 -21.547 -16.812 1 98.81 401 THR A O 1
ATOM 3066 N N . VAL A 1 402 ? 19.734 -22.312 -18.375 1 98.69 402 VAL A N 1
ATOM 3067 C CA . VAL A 1 402 ? 20.812 -22.672 -17.453 1 98.69 402 VAL A CA 1
ATOM 3068 C C . VAL A 1 402 ? 22.047 -21.828 -17.75 1 98.69 402 VAL A C 1
ATOM 3070 O O . VAL A 1 402 ? 22.547 -21.844 -18.875 1 98.69 402 VAL A O 1
ATOM 3073 N N . GLN A 1 403 ? 22.453 -21.109 -16.766 1 97.81 403 GLN A N 1
ATOM 3074 C CA . GLN A 1 403 ? 23.625 -20.234 -16.875 1 97.81 403 GLN A CA 1
ATOM 3075 C C . GLN A 1 403 ? 24.719 -20.641 -15.891 1 97.81 403 GLN A C 1
ATOM 3077 O O . GLN A 1 403 ? 24.422 -21.016 -14.758 1 97.81 403 GLN A O 1
ATOM 3082 N N . LYS A 1 404 ? 25.922 -20.516 -16.438 1 97.25 404 LYS A N 1
ATOM 3083 C CA . LYS A 1 404 ? 27.078 -20.797 -15.602 1 97.25 404 LYS A CA 1
ATOM 3084 C C . LYS A 1 404 ? 27.5 -19.562 -14.797 1 97.25 404 LYS A C 1
ATOM 3086 O O . LYS A 1 404 ? 27.5 -18.453 -15.32 1 97.25 404 LYS A O 1
ATOM 3091 N N . VAL A 1 405 ? 27.703 -19.734 -13.484 1 97.94 405 VAL A N 1
ATOM 3092 C CA . VAL A 1 405 ? 28.266 -18.688 -12.625 1 97.94 405 VAL A CA 1
ATOM 3093 C C . VAL A 1 405 ? 29.531 -19.219 -11.961 1 97.94 405 VAL A C 1
ATOM 3095 O O . VAL A 1 405 ? 29.703 -20.422 -11.797 1 97.94 405 VAL A O 1
ATOM 3098 N N . ARG A 1 406 ? 30.594 -18.281 -11.469 1 97.44 406 ARG A N 1
ATOM 3099 C CA . ARG A 1 406 ? 31.938 -18.703 -11.047 1 97.44 406 ARG A CA 1
ATOM 3100 C C . ARG A 1 406 ? 32.125 -18.5 -9.547 1 97.44 406 ARG A C 1
ATOM 3102 O O . ARG A 1 406 ? 33.094 -18.969 -8.977 1 97.44 406 ARG A O 1
ATOM 3109 N N . SER A 1 407 ? 31.078 -17.844 -8.938 1 98.19 407 SER A N 1
ATOM 3110 C CA . SER A 1 407 ? 31.203 -17.562 -7.512 1 98.19 407 SER A CA 1
ATOM 3111 C C . SER A 1 407 ? 29.844 -17.234 -6.895 1 98.19 407 SER A C 1
ATOM 3113 O O . SER A 1 407 ? 28.859 -17 -7.613 1 98.19 407 SER A O 1
ATOM 3115 N N . GLU A 1 408 ? 29.844 -17.375 -5.555 1 97.75 408 GLU A N 1
ATOM 3116 C CA . GLU A 1 408 ? 28.656 -16.969 -4.805 1 97.75 408 GLU A CA 1
ATOM 3117 C C . GLU A 1 408 ? 28.281 -15.523 -5.117 1 97.75 408 GLU A C 1
ATOM 3119 O O . GLU A 1 408 ? 27.094 -15.219 -5.336 1 97.75 408 GLU A O 1
ATOM 3124 N N . GLU A 1 409 ? 29.25 -14.609 -5.199 1 97.88 409 GLU A N 1
ATOM 3125 C CA . GLU A 1 409 ? 29.047 -13.195 -5.473 1 97.88 409 GLU A CA 1
ATOM 3126 C C . GLU A 1 409 ? 28.453 -12.977 -6.863 1 97.88 409 GLU A C 1
ATOM 3128 O O . GLU A 1 409 ? 27.547 -12.164 -7.039 1 97.88 409 GLU A O 1
ATOM 3133 N N . GLU A 1 410 ? 29 -13.695 -7.777 1 98.19 410 GLU A N 1
ATOM 3134 C CA . GLU A 1 410 ? 28.484 -13.578 -9.141 1 98.19 410 GLU A CA 1
ATOM 3135 C C . GLU A 1 410 ? 27.047 -14.109 -9.227 1 98.19 410 GLU A C 1
ATOM 3137 O O . GLU A 1 410 ? 26.203 -13.531 -9.914 1 98.19 410 GLU A O 1
ATOM 3142 N N . ALA A 1 411 ? 26.781 -15.25 -8.547 1 98.38 411 ALA A N 1
ATOM 3143 C CA . ALA A 1 411 ? 25.438 -15.812 -8.523 1 98.38 411 ALA A CA 1
ATOM 3144 C C . ALA A 1 411 ? 24.422 -14.812 -7.984 1 98.38 411 ALA A C 1
ATOM 3146 O O . ALA A 1 411 ? 23.359 -14.617 -8.57 1 98.38 411 ALA A O 1
ATOM 3147 N N . ILE A 1 412 ? 24.781 -14.133 -6.922 1 98.44 412 ILE A N 1
ATOM 3148 C CA . ILE A 1 412 ? 23.922 -13.141 -6.305 1 98.44 412 ILE A CA 1
ATOM 3149 C C . ILE A 1 412 ? 23.703 -11.969 -7.266 1 98.44 412 ILE A C 1
ATOM 3151 O O . ILE A 1 412 ? 22.578 -11.508 -7.445 1 98.44 412 ILE A O 1
ATOM 3155 N N . ARG A 1 413 ? 24.781 -11.484 -7.871 1 97.88 413 ARG A N 1
ATOM 3156 C CA . ARG A 1 413 ? 24.703 -10.367 -8.805 1 97.88 413 ARG A CA 1
ATOM 3157 C C . ARG A 1 413 ? 23.766 -10.688 -9.969 1 97.88 413 ARG A C 1
ATOM 3159 O O . ARG A 1 413 ? 22.891 -9.898 -10.297 1 97.88 413 ARG A O 1
ATOM 3166 N N . VAL A 1 414 ? 23.969 -11.859 -10.57 1 97.94 414 VAL A N 1
ATOM 3167 C CA . VAL A 1 414 ? 23.156 -12.266 -11.719 1 97.94 414 VAL A CA 1
ATOM 3168 C C . VAL A 1 414 ? 21.719 -12.484 -11.289 1 97.94 414 VAL A C 1
ATOM 3170 O O . VAL A 1 414 ? 20.781 -12.117 -12.016 1 97.94 414 VAL A O 1
ATOM 3173 N N . ALA A 1 415 ? 21.516 -13.086 -10.141 1 98.25 415 ALA A N 1
ATOM 3174 C CA . ALA A 1 415 ? 20.172 -13.32 -9.609 1 98.25 415 ALA A CA 1
ATOM 3175 C C . ALA A 1 415 ? 19.406 -12.016 -9.469 1 98.25 415 ALA A C 1
ATOM 3177 O O . ALA A 1 415 ? 18.203 -11.961 -9.758 1 98.25 415 ALA A O 1
ATOM 3178 N N . ASN A 1 416 ? 20.062 -10.969 -9.07 1 97.44 416 ASN A N 1
ATOM 3179 C CA . ASN A 1 416 ? 19.422 -9.695 -8.773 1 97.44 416 ASN A CA 1
ATOM 3180 C C . ASN A 1 416 ? 19.297 -8.828 -10.023 1 97.44 416 ASN A C 1
ATOM 3182 O O . ASN A 1 416 ? 18.625 -7.801 -10.016 1 97.44 416 ASN A O 1
ATOM 3186 N N . ASP A 1 417 ? 19.969 -9.266 -11.094 1 96.06 417 ASP A N 1
ATOM 3187 C CA . ASP A 1 417 ? 19.969 -8.484 -12.328 1 96.06 417 ASP A CA 1
ATOM 3188 C C . ASP A 1 417 ? 18.703 -8.75 -13.141 1 96.06 417 ASP A C 1
ATOM 3190 O O . ASP A 1 417 ? 18.766 -9.297 -14.242 1 96.06 417 ASP A O 1
ATOM 3194 N N . THR A 1 418 ? 17.594 -8.336 -12.656 1 96.19 418 THR A N 1
ATOM 3195 C CA . THR A 1 418 ? 16.266 -8.453 -13.234 1 96.19 418 THR A CA 1
ATOM 3196 C C . THR A 1 418 ? 15.328 -7.414 -12.641 1 96.19 418 THR A C 1
ATOM 3198 O O . THR A 1 418 ? 15.562 -6.918 -11.531 1 96.19 418 THR A O 1
ATOM 3201 N N . ASN A 1 419 ? 14.312 -7.02 -13.367 1 95.38 419 ASN A N 1
ATOM 3202 C CA . ASN A 1 419 ? 13.32 -6.086 -12.852 1 95.38 419 ASN A CA 1
ATOM 3203 C C . ASN A 1 419 ? 12.312 -6.789 -11.945 1 95.38 419 ASN A C 1
ATOM 3205 O O . ASN A 1 419 ? 11.516 -6.133 -11.273 1 95.38 419 ASN A O 1
ATOM 3209 N N . TYR A 1 420 ? 12.391 -8.102 -11.875 1 97.31 420 TYR A N 1
ATOM 3210 C CA . TYR A 1 420 ? 11.469 -8.891 -11.07 1 97.31 420 TYR A CA 1
ATOM 3211 C C . TYR A 1 420 ? 12.07 -9.203 -9.703 1 97.31 420 TYR A C 1
ATOM 3213 O O . TYR A 1 420 ? 13.273 -9.039 -9.492 1 97.31 420 TYR A O 1
ATOM 3221 N N . GLY A 1 421 ? 11.266 -9.586 -8.734 1 98.12 421 GLY A N 1
ATOM 3222 C CA . GLY A 1 421 ? 11.688 -9.984 -7.406 1 98.12 421 GLY A CA 1
ATOM 3223 C C . GLY A 1 421 ? 10.664 -10.836 -6.68 1 98.12 421 GLY A C 1
ATOM 3224 O O . GLY A 1 421 ? 10.43 -10.648 -5.484 1 98.12 421 GLY A O 1
ATOM 3225 N N . LEU A 1 422 ? 10.055 -11.781 -7.395 1 98.31 422 LEU A N 1
ATOM 3226 C CA . LEU A 1 422 ? 8.977 -12.562 -6.793 1 98.31 422 LEU A CA 1
ATOM 3227 C C . LEU A 1 422 ? 9.539 -13.695 -5.938 1 98.31 422 LEU A C 1
ATOM 3229 O O . LEU A 1 422 ? 9.18 -13.828 -4.766 1 98.31 422 LEU A O 1
ATOM 3233 N N . ALA A 1 423 ? 10.438 -14.492 -6.578 1 98.62 423 ALA A N 1
ATOM 3234 C CA . ALA A 1 423 ? 10.93 -15.672 -5.875 1 98.62 423 ALA A CA 1
ATOM 3235 C C . ALA A 1 423 ? 12.352 -16.016 -6.301 1 98.62 423 ALA A C 1
ATOM 3237 O O . ALA A 1 423 ? 12.836 -15.523 -7.324 1 98.62 423 ALA A O 1
ATOM 3238 N N . ALA A 1 424 ? 12.992 -16.812 -5.508 1 98.81 424 ALA A N 1
ATOM 3239 C CA . ALA A 1 424 ? 14.32 -17.359 -5.781 1 98.81 424 ALA A CA 1
ATOM 3240 C C . ALA A 1 424 ? 14.57 -18.625 -4.965 1 98.81 424 ALA A C 1
ATOM 3242 O O . ALA A 1 424 ? 13.773 -18.984 -4.094 1 98.81 424 ALA A O 1
ATOM 3243 N N . ALA A 1 425 ? 15.617 -19.312 -5.297 1 98.88 425 ALA A N 1
ATOM 3244 C CA . ALA A 1 425 ? 16.062 -20.453 -4.496 1 98.88 425 ALA A CA 1
ATOM 3245 C C . ALA A 1 425 ? 17.578 -20.609 -4.547 1 98.88 425 ALA A C 1
ATOM 3247 O O . ALA A 1 425 ? 18.219 -20.109 -5.473 1 98.88 425 ALA A O 1
ATOM 3248 N N . VAL A 1 426 ? 18.094 -21.266 -3.545 1 98.88 426 VAL A N 1
ATOM 3249 C CA . VAL A 1 426 ? 19.5 -21.609 -3.502 1 98.88 426 VAL A CA 1
ATOM 3250 C C . VAL A 1 426 ? 19.672 -23.031 -2.938 1 98.88 426 VAL A C 1
ATOM 3252 O O . VAL A 1 426 ? 18.969 -23.406 -1.997 1 98.88 426 VAL A O 1
ATOM 3255 N N . HIS A 1 427 ? 20.5 -23.812 -3.566 1 98.69 427 HIS A N 1
ATOM 3256 C CA . HIS A 1 427 ? 20.859 -25.156 -3.123 1 98.69 427 HIS A CA 1
ATOM 3257 C C . HIS A 1 427 ? 22.297 -25.203 -2.635 1 98.69 427 HIS A C 1
ATOM 3259 O O . HIS A 1 427 ? 23.234 -24.969 -3.408 1 98.69 427 HIS A O 1
ATOM 3265 N N . THR A 1 428 ? 22.516 -25.438 -1.417 1 98.25 428 THR A N 1
ATOM 3266 C CA . THR A 1 428 ? 23.797 -25.5 -0.733 1 98.25 428 THR A CA 1
ATOM 3267 C C . THR A 1 428 ? 23.688 -26.281 0.572 1 98.25 428 THR A C 1
ATOM 3269 O O . THR A 1 428 ? 22.609 -26.312 1.184 1 98.25 428 THR A O 1
ATOM 3272 N N . THR A 1 429 ? 24.734 -26.938 0.997 1 96.69 429 THR A N 1
ATOM 3273 C CA . THR A 1 429 ? 24.75 -27.641 2.277 1 96.69 429 THR A CA 1
ATOM 3274 C C . THR A 1 429 ? 25.391 -26.781 3.357 1 96.69 429 THR A C 1
ATOM 3276 O O . THR A 1 429 ? 25.422 -27.156 4.527 1 96.69 429 THR A O 1
ATOM 3279 N N . ASN A 1 430 ? 25.938 -25.656 2.969 1 97.19 430 ASN A N 1
ATOM 3280 C CA . ASN A 1 430 ? 26.609 -24.75 3.904 1 97.19 430 ASN A CA 1
ATOM 3281 C C . ASN A 1 430 ? 25.641 -23.734 4.504 1 97.19 430 ASN A C 1
ATOM 3283 O O . ASN A 1 430 ? 25.062 -22.922 3.783 1 97.19 430 ASN A O 1
ATOM 3287 N N . ILE A 1 431 ? 25.516 -23.797 5.797 1 96.44 431 ILE A N 1
ATOM 3288 C CA . ILE A 1 431 ? 24.547 -22.984 6.5 1 96.44 431 ILE A CA 1
ATOM 3289 C C . ILE A 1 431 ? 24.891 -21.5 6.324 1 96.44 431 ILE A C 1
ATOM 3291 O O . ILE A 1 431 ? 24 -20.656 6.184 1 96.44 431 ILE A O 1
ATOM 3295 N N . ASN A 1 432 ? 26.172 -21.109 6.379 1 97.75 432 ASN A N 1
ATOM 3296 C CA . ASN A 1 432 ? 26.578 -19.719 6.223 1 97.75 432 ASN A CA 1
ATOM 3297 C C . ASN A 1 432 ? 26.234 -19.188 4.832 1 97.75 432 ASN A C 1
ATOM 3299 O O . ASN A 1 432 ? 25.734 -18.078 4.691 1 97.75 432 ASN A O 1
ATOM 3303 N N . THR A 1 433 ? 26.484 -20.047 3.82 1 98.06 433 THR A N 1
ATOM 3304 C CA . THR A 1 433 ? 26.172 -19.688 2.443 1 98.06 433 THR A CA 1
ATOM 3305 C C . THR A 1 433 ? 24.656 -19.516 2.256 1 98.06 433 THR A C 1
ATOM 3307 O O . THR A 1 433 ? 24.203 -18.562 1.626 1 98.06 433 THR A O 1
ATOM 3310 N N . ALA A 1 434 ? 23.906 -20.484 2.811 1 98.12 434 ALA A N 1
ATOM 3311 C CA . ALA A 1 434 ? 22.438 -20.422 2.713 1 98.12 434 ALA A CA 1
ATOM 3312 C C . ALA A 1 434 ? 21.906 -19.094 3.246 1 98.12 434 ALA A C 1
ATOM 3314 O O . ALA A 1 434 ? 21.062 -18.469 2.615 1 98.12 434 ALA A O 1
ATOM 3315 N N . ILE A 1 435 ? 22.438 -18.656 4.355 1 98 435 ILE A N 1
ATOM 3316 C CA . ILE A 1 435 ? 21.969 -17.438 5.02 1 98 435 ILE A CA 1
ATOM 3317 C C . ILE A 1 435 ? 22.422 -16.219 4.238 1 98 435 ILE A C 1
ATOM 3319 O O . ILE A 1 435 ? 21.625 -15.312 3.955 1 98 435 ILE A O 1
ATOM 3323 N N . ARG A 1 436 ? 23.719 -16.141 3.771 1 98 436 ARG A N 1
ATOM 3324 C CA . ARG A 1 436 ? 24.25 -14.992 3.035 1 98 436 ARG A CA 1
ATOM 3325 C C . ARG A 1 436 ? 23.5 -14.789 1.725 1 98 436 ARG A C 1
ATOM 3327 O O . ARG A 1 436 ? 23.109 -13.664 1.395 1 98 436 ARG A O 1
ATOM 3334 N N . VAL A 1 437 ? 23.234 -15.898 1.028 1 98.56 437 VAL A N 1
ATOM 3335 C CA . VAL A 1 437 ? 22.625 -15.812 -0.289 1 98.56 437 VAL A CA 1
ATOM 3336 C C . VAL A 1 437 ? 21.141 -15.438 -0.141 1 98.56 437 VAL A C 1
ATOM 3338 O O . VAL A 1 437 ? 20.656 -14.547 -0.84 1 98.56 437 VAL A O 1
ATOM 3341 N N . SER A 1 438 ? 20.422 -16.094 0.796 1 98.5 438 SER A N 1
ATOM 3342 C CA . SER A 1 438 ? 19.016 -15.773 0.988 1 98.5 438 SER A CA 1
ATOM 3343 C C . SER A 1 438 ? 18.828 -14.32 1.427 1 98.5 438 SER A C 1
ATOM 3345 O O . SER A 1 438 ? 17.875 -13.656 1.012 1 98.5 438 SER A O 1
ATOM 3347 N N . ASN A 1 439 ? 19.766 -13.781 2.221 1 97.44 439 ASN A N 1
ATOM 3348 C CA . ASN A 1 439 ? 19.719 -12.398 2.674 1 97.44 439 ASN A CA 1
ATOM 3349 C C . ASN A 1 439 ? 19.984 -11.422 1.532 1 97.44 439 ASN A C 1
ATOM 3351 O O . ASN A 1 439 ? 19.422 -10.328 1.496 1 97.44 439 ASN A O 1
ATOM 3355 N N . ALA A 1 440 ? 20.844 -11.828 0.625 1 97.56 440 ALA A N 1
ATOM 3356 C CA . ALA A 1 440 ? 21.359 -10.906 -0.385 1 97.56 440 ALA A CA 1
ATOM 3357 C C . ALA A 1 440 ? 20.422 -10.836 -1.589 1 97.56 440 ALA A C 1
ATOM 3359 O O . ALA A 1 440 ? 20.359 -9.812 -2.277 1 97.56 440 ALA A O 1
ATOM 3360 N N . ILE A 1 441 ? 19.656 -11.891 -1.836 1 98.25 441 ILE A N 1
ATOM 3361 C CA . ILE A 1 441 ? 18.781 -11.93 -2.994 1 98.25 441 ILE A CA 1
ATOM 3362 C C . ILE A 1 441 ? 17.562 -11.039 -2.744 1 98.25 441 ILE A C 1
ATOM 3364 O O . ILE A 1 441 ? 16.969 -11.07 -1.663 1 98.25 441 ILE A O 1
ATOM 3368 N N . LYS A 1 442 ? 17.219 -10.18 -3.738 1 97.62 442 LYS A N 1
ATOM 3369 C CA . LYS A 1 442 ? 16.078 -9.273 -3.635 1 97.62 442 LYS A CA 1
ATOM 3370 C C . LYS A 1 442 ? 14.82 -9.906 -4.211 1 97.62 442 LYS A C 1
ATOM 3372 O O . LYS A 1 442 ? 14.359 -9.516 -5.285 1 97.62 442 LYS A O 1
ATOM 3377 N N . ALA A 1 443 ? 14.234 -10.844 -3.461 1 98.44 443 ALA A N 1
ATOM 3378 C CA . ALA A 1 443 ? 13 -11.539 -3.805 1 98.44 443 ALA A CA 1
ATOM 3379 C C . ALA A 1 443 ? 12.102 -11.711 -2.582 1 98.44 443 ALA A C 1
ATOM 3381 O O . ALA A 1 443 ? 12.594 -11.789 -1.452 1 98.44 443 ALA A O 1
ATOM 3382 N N . GLY A 1 444 ? 10.828 -11.766 -2.852 1 98.38 444 GLY A N 1
ATOM 3383 C CA . GLY A 1 444 ? 9.875 -11.867 -1.76 1 98.38 444 GLY A CA 1
ATOM 3384 C C . GLY A 1 444 ? 9.898 -13.227 -1.078 1 98.38 444 GLY A C 1
ATOM 3385 O O . GLY A 1 444 ? 9.578 -13.336 0.108 1 98.38 444 GLY A O 1
ATOM 3386 N N . THR A 1 445 ? 10.234 -14.273 -1.798 1 98.75 445 THR A N 1
ATOM 3387 C CA . THR A 1 445 ? 10.367 -15.625 -1.258 1 98.75 445 THR A CA 1
ATOM 3388 C C . THR A 1 445 ? 11.68 -16.266 -1.706 1 98.75 445 THR A C 1
ATOM 3390 O O . THR A 1 445 ? 12.031 -16.203 -2.887 1 98.75 445 THR A O 1
ATOM 3393 N N . VAL A 1 446 ? 12.406 -16.797 -0.764 1 98.88 446 VAL A N 1
ATOM 3394 C CA . VAL A 1 446 ? 13.633 -17.531 -1.076 1 98.88 446 VAL A CA 1
ATOM 3395 C C . VAL A 1 446 ? 13.578 -18.922 -0.46 1 98.88 446 VAL A C 1
ATOM 3397 O O . VAL A 1 446 ? 13.469 -19.062 0.76 1 98.88 446 VAL A O 1
ATOM 3400 N N . TRP A 1 447 ? 13.656 -19.922 -1.287 1 98.81 447 TRP A N 1
ATOM 3401 C CA . TRP A 1 447 ? 13.727 -21.312 -0.843 1 98.81 447 TRP A CA 1
ATOM 3402 C C . TRP A 1 447 ? 15.18 -21.781 -0.732 1 98.81 447 TRP A C 1
ATOM 3404 O O . TRP A 1 447 ? 16 -21.469 -1.591 1 98.81 447 TRP A O 1
ATOM 3414 N N . VAL A 1 448 ? 15.508 -22.453 0.33 1 98.69 448 VAL A N 1
ATOM 3415 C CA . VAL A 1 448 ? 16.812 -23.094 0.503 1 98.69 448 VAL A CA 1
ATOM 3416 C C . VAL A 1 448 ? 16.656 -24.609 0.444 1 98.69 448 VAL A C 1
ATOM 3418 O O . VAL A 1 448 ? 16 -25.203 1.302 1 98.69 448 VAL A O 1
ATOM 3421 N N . ASN A 1 449 ? 17.172 -25.219 -0.585 1 98.19 449 ASN A N 1
AT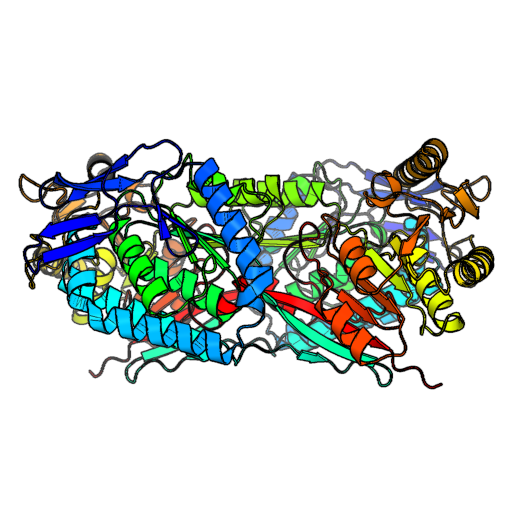OM 3422 C CA . ASN A 1 449 ? 17.156 -26.656 -0.824 1 98.19 449 ASN A CA 1
ATOM 3423 C C . ASN A 1 449 ? 15.727 -27.172 -1.036 1 98.19 449 ASN A C 1
ATOM 3425 O O . ASN A 1 449 ? 15.391 -28.266 -0.585 1 98.19 449 ASN A O 1
ATOM 3429 N N . ASN A 1 450 ? 14.938 -26.422 -1.568 1 97.94 450 ASN A N 1
ATOM 3430 C CA . ASN A 1 450 ? 13.594 -26.734 -2.037 1 97.94 450 ASN A CA 1
ATOM 3431 C C . ASN A 1 450 ? 13.07 -25.672 -2.994 1 97.94 450 ASN A C 1
ATOM 3433 O O . ASN A 1 450 ? 13.789 -24.719 -3.334 1 97.94 450 ASN A O 1
ATOM 3437 N N . TYR A 1 451 ? 11.914 -25.922 -3.475 1 98.12 451 TYR A N 1
ATOM 3438 C CA . TYR A 1 451 ? 11.281 -25 -4.406 1 98.12 451 TYR A CA 1
ATOM 3439 C C . TYR A 1 451 ? 9.773 -25.203 -4.438 1 98.12 451 TYR A C 1
ATOM 3441 O O . TYR A 1 451 ? 9.297 -26.344 -4.34 1 98.12 451 TYR A O 1
ATOM 3449 N N . ASN A 1 452 ? 8.961 -24.141 -4.543 1 97.25 452 ASN A N 1
ATOM 3450 C CA . ASN A 1 452 ? 7.508 -24.141 -4.715 1 97.25 452 ASN A CA 1
ATOM 3451 C C . ASN A 1 452 ? 6.805 -24.734 -3.498 1 97.25 452 ASN A C 1
ATOM 3453 O O . ASN A 1 452 ? 5.73 -25.328 -3.625 1 97.25 452 ASN A O 1
ATOM 3457 N N . THR A 1 453 ? 7.48 -24.719 -2.365 1 96.44 453 THR A N 1
ATOM 3458 C CA . THR A 1 453 ? 6.852 -25.203 -1.145 1 96.44 453 THR A CA 1
ATOM 3459 C C . THR A 1 453 ? 6.117 -24.078 -0.422 1 96.44 453 THR A C 1
ATOM 3461 O O . THR A 1 453 ? 6.477 -23.719 0.698 1 96.44 453 THR A O 1
ATOM 3464 N N . LEU A 1 454 ? 5.059 -23.672 -1.027 1 96.44 454 LEU A N 1
ATOM 3465 C CA . LEU A 1 454 ? 4.207 -22.625 -0.492 1 96.44 454 LEU A CA 1
ATOM 3466 C C . LEU A 1 454 ? 3.279 -23.172 0.591 1 96.44 454 LEU A C 1
ATOM 3468 O O . LEU A 1 454 ? 2.924 -24.344 0.574 1 96.44 454 LEU A O 1
ATOM 3472 N N . HIS A 1 455 ? 2.939 -22.406 1.505 1 97.5 455 HIS A N 1
ATOM 3473 C CA . HIS A 1 455 ? 2.02 -22.703 2.596 1 97.5 455 HIS A CA 1
ATOM 3474 C C . HIS A 1 455 ? 1.174 -21.5 2.957 1 97.5 455 HIS A C 1
ATOM 3476 O O . HIS A 1 455 ? 1.654 -20.359 2.904 1 97.5 455 HIS A O 1
ATOM 3482 N N . TYR A 1 456 ? -0.088 -21.672 3.328 1 98.38 456 TYR A N 1
ATOM 3483 C CA . TYR A 1 456 ? -1.015 -20.562 3.568 1 98.38 456 TYR A CA 1
ATOM 3484 C C . TYR A 1 456 ? -0.581 -19.734 4.773 1 98.38 456 TYR A C 1
ATOM 3486 O O . TYR A 1 456 ? -1.032 -18.609 4.953 1 98.38 456 TYR A O 1
ATOM 3494 N N . GLN A 1 457 ? 0.353 -20.25 5.602 1 98.31 457 GLN A N 1
ATOM 3495 C CA . GLN A 1 457 ? 0.838 -19.5 6.758 1 98.31 457 GLN A CA 1
ATOM 3496 C C . GLN A 1 457 ? 1.993 -18.578 6.371 1 98.31 457 GLN A C 1
ATOM 3498 O O . GLN A 1 457 ? 2.377 -17.703 7.145 1 98.31 457 GLN A O 1
ATOM 3503 N N . MET A 1 458 ? 2.594 -18.797 5.172 1 97.94 458 MET A N 1
ATOM 3504 C CA . MET A 1 458 ? 3.785 -18.078 4.738 1 97.94 458 MET A CA 1
ATOM 3505 C C . MET A 1 458 ? 3.414 -16.938 3.783 1 97.94 458 MET A C 1
ATOM 3507 O O . MET A 1 458 ? 2.803 -17.188 2.74 1 97.94 458 MET A O 1
ATOM 3511 N N . PRO A 1 459 ? 3.83 -15.711 4.156 1 98.19 459 PRO A N 1
ATOM 3512 C CA . PRO A 1 459 ? 3.521 -14.625 3.223 1 98.19 459 PRO A CA 1
ATOM 3513 C C . PRO A 1 459 ? 4.219 -14.789 1.874 1 98.19 459 PRO A C 1
ATOM 3515 O O . PRO A 1 459 ? 5.367 -15.242 1.818 1 98.19 459 PRO A O 1
ATOM 3518 N N . PHE A 1 460 ? 3.48 -14.445 0.847 1 98.56 460 PHE A N 1
ATOM 3519 C CA . PHE A 1 460 ? 3.939 -14.547 -0.534 1 98.56 460 PHE A CA 1
ATOM 3520 C C . PHE A 1 460 ? 3.717 -13.234 -1.273 1 98.56 460 PHE A C 1
ATOM 3522 O O . PHE A 1 460 ? 2.678 -12.594 -1.112 1 98.56 460 PHE A O 1
ATOM 3529 N N . GLY A 1 461 ? 4.672 -12.734 -2.037 1 96.38 461 GLY A N 1
ATOM 3530 C CA . GLY A 1 461 ? 4.613 -11.523 -2.842 1 96.38 461 GLY A CA 1
ATOM 3531 C C . GLY A 1 461 ? 5.98 -11.039 -3.287 1 96.38 461 GLY A C 1
ATOM 3532 O O . GLY A 1 461 ? 7.004 -11.578 -2.867 1 96.38 461 GLY A O 1
ATOM 3533 N N . GLY A 1 462 ? 6.02 -10.078 -4.113 1 94.31 462 GLY A N 1
ATOM 3534 C CA . GLY A 1 462 ? 7.281 -9.797 -4.781 1 94.31 462 GLY A CA 1
ATOM 3535 C C . GLY A 1 462 ? 7.879 -8.461 -4.387 1 94.31 462 GLY A C 1
ATOM 3536 O O . GLY A 1 462 ? 7.184 -7.598 -3.854 1 94.31 462 GLY A O 1
ATOM 3537 N N . PHE A 1 463 ? 9.219 -8.367 -4.574 1 96.6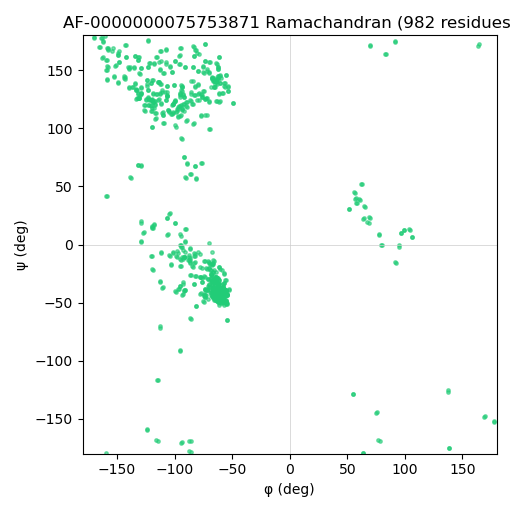9 463 PHE A N 1
ATOM 3538 C CA . PHE A 1 463 ? 9.984 -7.129 -4.609 1 96.69 463 PHE A CA 1
ATOM 3539 C C . PHE A 1 463 ? 9.93 -6.5 -5.996 1 96.69 463 PHE A C 1
ATOM 3541 O O . PHE A 1 463 ? 9.43 -7.113 -6.945 1 96.69 463 PHE A O 1
ATOM 3548 N N . LYS A 1 464 ? 10.422 -5.246 -6.141 1 97.06 464 LYS A N 1
ATOM 3549 C CA . LYS A 1 464 ? 10.609 -4.574 -7.422 1 97.06 464 LYS A CA 1
ATOM 3550 C C . LYS A 1 464 ? 9.312 -4.547 -8.227 1 97.06 464 LYS A C 1
ATOM 3552 O O . LYS A 1 464 ? 8.273 -4.125 -7.715 1 97.06 464 LYS A O 1
ATOM 3557 N N . GLU A 1 465 ? 9.352 -4.969 -9.461 1 97.69 465 GLU A N 1
ATOM 3558 C CA . GLU A 1 465 ? 8.188 -4.844 -10.328 1 97.69 465 GLU A CA 1
ATOM 3559 C C . GLU A 1 465 ? 7.297 -6.082 -10.242 1 97.69 465 GLU A C 1
ATOM 3561 O O . GLU A 1 465 ? 6.398 -6.262 -11.07 1 97.69 465 GLU A O 1
ATOM 3566 N N . SER A 1 466 ? 7.535 -6.945 -9.227 1 97.94 466 SER A N 1
ATOM 3567 C CA . SER A 1 466 ? 6.734 -8.148 -9.062 1 97.94 466 SER A CA 1
ATOM 3568 C C . SER A 1 466 ? 5.535 -7.898 -8.148 1 97.94 466 SER A C 1
ATOM 3570 O O . SER A 1 466 ? 4.777 -8.82 -7.836 1 97.94 466 SER A O 1
ATOM 3572 N N . GLY A 1 467 ? 5.375 -6.664 -7.715 1 95.25 467 GLY A N 1
ATOM 3573 C CA . GLY A 1 467 ? 4.062 -6.359 -7.168 1 95.25 467 GLY A CA 1
ATOM 3574 C C . GLY A 1 467 ? 4.121 -5.523 -5.902 1 95.25 467 GLY A C 1
ATOM 3575 O O . GLY A 1 467 ? 5.168 -4.969 -5.57 1 95.25 467 GLY A O 1
ATOM 3576 N N . VAL A 1 468 ? 2.939 -5.305 -5.316 1 96.56 468 VAL A N 1
ATOM 3577 C CA . VAL A 1 468 ? 2.705 -4.508 -4.117 1 96.56 468 VAL A CA 1
ATOM 3578 C C . VAL A 1 468 ? 1.85 -5.301 -3.129 1 96.56 468 VAL A C 1
ATOM 3580 O O . VAL A 1 468 ? 0.762 -5.766 -3.477 1 96.56 468 VAL A O 1
ATOM 3583 N N . GLY A 1 469 ? 2.357 -5.438 -1.843 1 96.31 469 GLY A N 1
ATOM 3584 C CA . GLY A 1 469 ? 1.627 -6.176 -0.823 1 96.31 469 GLY A CA 1
ATOM 3585 C C . GLY A 1 469 ? 2 -7.645 -0.764 1 96.31 469 GLY A C 1
ATOM 3586 O O . GLY A 1 469 ? 2.828 -8.109 -1.549 1 96.31 469 GLY A O 1
ATOM 3587 N N . ARG A 1 470 ? 1.469 -8.32 0.185 1 98.12 470 ARG A N 1
ATOM 3588 C CA . ARG A 1 470 ? 1.697 -9.758 0.352 1 98.12 470 ARG A CA 1
ATOM 3589 C C . ARG A 1 470 ? 0.378 -10.523 0.379 1 98.12 470 ARG A C 1
ATOM 3591 O O . ARG A 1 470 ? -0.622 -10.023 0.904 1 98.12 470 ARG A O 1
ATOM 3598 N N . GLU A 1 471 ? 0.385 -11.641 -0.219 1 98.19 471 GLU A N 1
ATOM 3599 C CA . GLU A 1 471 ? -0.647 -12.664 -0.062 1 98.19 471 GLU A CA 1
ATOM 3600 C C . GLU A 1 471 ? -0.242 -13.703 0.978 1 98.19 471 GLU A C 1
ATOM 3602 O O . GLU A 1 471 ? 0.941 -13.844 1.296 1 98.19 471 GLU A O 1
ATOM 3607 N N . LEU A 1 472 ? -1.23 -14.359 1.586 1 98.56 472 LEU A N 1
ATOM 3608 C CA . LEU A 1 472 ? -1.03 -15.445 2.537 1 98.56 472 LEU A CA 1
ATOM 3609 C C . LEU A 1 472 ? -0.427 -14.922 3.838 1 98.56 472 LEU A C 1
ATOM 3611 O O . LEU A 1 472 ? -0.093 -13.742 3.943 1 98.56 472 LEU A O 1
ATOM 3615 N N . GLY A 1 473 ? -0.384 -15.797 4.805 1 98.38 473 GLY A N 1
ATOM 3616 C CA . GLY A 1 473 ? 0.145 -15.43 6.105 1 98.38 473 GLY A CA 1
ATOM 3617 C C . GLY A 1 473 ? -0.673 -14.359 6.801 1 98.38 473 GLY A C 1
ATOM 3618 O O . GLY A 1 473 ? -1.693 -13.906 6.273 1 98.38 473 GLY A O 1
ATOM 3619 N N . SER A 1 474 ? -0.223 -13.992 7.984 1 98.06 474 SER A N 1
ATOM 3620 C CA . SER A 1 474 ? -0.917 -12.945 8.734 1 98.06 474 SER A CA 1
ATOM 3621 C C . SER A 1 474 ? -0.762 -11.586 8.055 1 98.06 474 SER A C 1
ATOM 3623 O O . SER A 1 474 ? -1.593 -10.695 8.242 1 98.06 474 SER A O 1
ATOM 3625 N N . TYR A 1 475 ? 0.27 -11.422 7.227 1 97.56 475 TYR A N 1
ATOM 3626 C CA . TYR A 1 475 ? 0.585 -10.156 6.574 1 97.56 475 TYR A CA 1
ATOM 3627 C C . TYR A 1 475 ? -0.513 -9.758 5.598 1 97.56 475 TYR A C 1
ATOM 3629 O O . TYR A 1 475 ? -0.767 -8.57 5.387 1 97.56 475 TYR A O 1
ATOM 3637 N N . ALA A 1 476 ? -1.214 -10.742 5.016 1 98.25 476 ALA A N 1
ATOM 3638 C CA . ALA A 1 476 ? -2.23 -10.469 4 1 98.25 476 ALA A CA 1
ATOM 3639 C C . ALA A 1 476 ? -3.432 -9.75 4.609 1 98.25 476 ALA A C 1
ATOM 3641 O O . ALA A 1 476 ? -4.168 -9.055 3.904 1 98.25 476 ALA A O 1
ATOM 3642 N N . LEU A 1 477 ? -3.699 -9.938 5.926 1 98.5 477 LEU A N 1
ATOM 3643 C CA . LEU A 1 477 ? -4.855 -9.352 6.594 1 98.5 477 LEU A CA 1
ATOM 3644 C C . LEU A 1 477 ? -4.812 -7.832 6.539 1 98.5 477 LEU A C 1
ATOM 3646 O O . LEU A 1 477 ? -5.852 -7.176 6.422 1 98.5 477 LEU A O 1
ATOM 3650 N N . GLU A 1 478 ? -3.611 -7.305 6.516 1 96.81 478 GLU A N 1
ATOM 3651 C CA . GLU A 1 478 ? -3.436 -5.855 6.516 1 96.81 478 GLU A CA 1
ATOM 3652 C C . GLU A 1 478 ? -3.961 -5.234 5.223 1 96.81 478 GLU A C 1
ATOM 3654 O O . GLU A 1 478 ? -4.445 -4.102 5.223 1 96.81 478 GLU A O 1
ATOM 3659 N N . ASN A 1 479 ? -3.885 -5.988 4.129 1 97.62 479 ASN A N 1
ATOM 3660 C CA . ASN A 1 479 ? -4.359 -5.5 2.84 1 97.62 479 ASN A CA 1
ATOM 3661 C C . ASN A 1 479 ? -5.852 -5.184 2.875 1 97.62 479 ASN A C 1
ATOM 3663 O O . ASN A 1 479 ? -6.344 -4.406 2.055 1 97.62 479 ASN A O 1
ATOM 3667 N N . TYR A 1 480 ? -6.566 -5.742 3.846 1 98.62 480 TYR A N 1
ATOM 3668 C CA . TYR A 1 480 ? -8.023 -5.734 3.76 1 98.62 480 TYR A CA 1
ATOM 3669 C C . TYR A 1 480 ? -8.633 -4.996 4.945 1 98.62 480 TYR A C 1
ATOM 3671 O O . TYR A 1 480 ? -9.828 -5.141 5.227 1 98.62 480 TYR A O 1
ATOM 3679 N N . THR A 1 481 ? -7.832 -4.23 5.676 1 97.81 481 THR A N 1
ATOM 3680 C CA . THR A 1 481 ? -8.328 -3.422 6.785 1 97.81 481 THR A CA 1
ATOM 3681 C C . THR A 1 481 ? -7.855 -1.976 6.648 1 97.81 481 THR A C 1
ATOM 3683 O O . THR A 1 481 ? -6.848 -1.702 6 1 97.81 481 THR A O 1
ATOM 3686 N N . GLU A 1 482 ? -8.617 -1.083 7.172 1 97.44 482 GLU A N 1
ATOM 3687 C CA . GLU A 1 482 ? -8.242 0.302 7.445 1 97.44 482 GLU A CA 1
ATOM 3688 C C . GLU A 1 482 ? -8.039 0.535 8.938 1 97.44 482 GLU A C 1
ATOM 3690 O O . GLU A 1 482 ? -8.82 0.055 9.758 1 97.44 482 GLU A O 1
ATOM 3695 N N . VAL A 1 483 ? -6.984 1.239 9.266 1 98.06 483 VAL A N 1
ATOM 3696 C CA . VAL A 1 483 ? -6.699 1.551 10.664 1 98.06 483 VAL A CA 1
ATOM 3697 C C . VAL A 1 483 ? -7.328 2.893 11.031 1 98.06 483 VAL A C 1
ATOM 3699 O O . VAL A 1 483 ? -7.09 3.902 10.367 1 98.06 483 VAL A O 1
ATOM 3702 N N . LYS A 1 484 ? -8.203 2.906 12.008 1 98.56 484 LYS A N 1
ATOM 3703 C CA . LYS A 1 484 ? -8.781 4.117 12.578 1 98.56 484 LYS A CA 1
ATOM 3704 C C . LYS A 1 484 ? -8.203 4.398 13.969 1 98.56 484 LYS A C 1
ATOM 3706 O O . LYS A 1 484 ? -8.164 3.506 14.82 1 98.56 484 LYS A O 1
ATOM 3711 N N . THR A 1 485 ? -7.73 5.586 14.156 1 98.81 485 THR A N 1
ATOM 3712 C CA . THR A 1 485 ? -7.32 6.043 15.477 1 98.81 485 THR A CA 1
ATOM 3713 C C . THR A 1 485 ? -8.453 6.809 16.156 1 98.81 485 THR A C 1
ATOM 3715 O O . THR A 1 485 ? -9.031 7.723 15.57 1 98.81 485 THR A O 1
ATOM 3718 N N . VAL A 1 486 ? -8.773 6.441 17.344 1 98.75 486 VAL A N 1
ATOM 3719 C CA . VAL A 1 486 ? -9.734 7.18 18.172 1 98.75 486 VAL A CA 1
ATOM 3720 C C . VAL A 1 486 ? -9.047 7.695 19.422 1 98.75 486 VAL A C 1
ATOM 3722 O O . VAL A 1 486 ? -8.398 6.93 20.141 1 98.75 486 VAL A O 1
ATOM 3725 N N . ARG A 1 487 ? -9.078 8.938 19.672 1 98.62 487 ARG A N 1
ATOM 3726 C CA . ARG A 1 487 ? -8.516 9.539 20.875 1 98.62 487 ARG A CA 1
ATOM 3727 C C . ARG A 1 487 ? -9.594 10.266 21.672 1 98.62 487 ARG A C 1
ATOM 3729 O O . ARG A 1 487 ? -10.164 11.258 21.203 1 98.62 487 ARG A O 1
ATOM 3736 N N . VAL A 1 488 ? -9.891 9.812 22.844 1 97.94 488 VAL A N 1
ATOM 3737 C CA . VAL A 1 488 ? -10.914 10.336 23.75 1 97.94 488 VAL A CA 1
ATOM 3738 C C . VAL A 1 488 ? -10.25 11.188 24.828 1 97.94 488 VAL A C 1
ATOM 3740 O O . VAL A 1 488 ? -9.352 10.719 25.531 1 97.94 488 VAL A O 1
ATOM 3743 N N . HIS A 1 489 ? -10.648 12.391 24.875 1 96.56 489 HIS A N 1
ATOM 3744 C CA . HIS A 1 489 ? -10.188 13.242 25.969 1 96.56 489 HIS A CA 1
ATOM 3745 C C . HIS A 1 489 ? -11.031 13.039 27.219 1 96.56 489 HIS A C 1
ATOM 3747 O O . HIS A 1 489 ? -12.258 13.102 27.172 1 96.56 489 HIS A O 1
ATOM 3753 N N . LEU A 1 490 ? -10.32 12.789 28.391 1 90.5 490 LEU A N 1
ATOM 3754 C CA . LEU A 1 490 ? -11 12.555 29.672 1 90.5 490 LEU A CA 1
ATOM 3755 C C . LEU A 1 490 ? -11.117 13.852 30.469 1 90.5 490 LEU A C 1
ATOM 3757 O O . LEU A 1 490 ? -10.117 14.391 30.938 1 90.5 490 LEU A O 1
ATOM 3761 N N . SER A 1 491 ? -12.211 14.617 30.344 1 76.19 491 SER A N 1
ATOM 3762 C CA . SER A 1 491 ? -12.391 15.867 31.078 1 76.19 491 SER A CA 1
ATOM 3763 C C . SER A 1 491 ? -12.406 15.633 32.594 1 76.19 491 SER A C 1
ATOM 3765 O O . SER A 1 491 ? -12.828 14.578 33.062 1 76.19 491 SER A O 1
ATOM 3767 N N . GLN A 1 492 ? -11.523 16.469 33.438 1 62.78 492 GLN A N 1
ATOM 3768 C CA . GLN A 1 492 ? -11.578 16.406 34.875 1 62.78 492 GLN A CA 1
ATOM 3769 C C . GLN A 1 492 ? -12.891 16.953 35.406 1 62.78 492 GLN A C 1
ATOM 3771 O O . GLN A 1 492 ? -13.18 16.844 36.594 1 62.78 492 GLN A O 1
ATOM 3776 N N . SER A 1 493 ? -13.742 17.516 34.625 1 47.41 493 SER A N 1
ATOM 3777 C CA . SER A 1 493 ? -14.836 18.062 35.406 1 47.41 493 SER A CA 1
ATOM 3778 C C . SER A 1 493 ? -15.719 16.953 35.969 1 47.41 493 SER A C 1
ATOM 3780 O O . SER A 1 493 ? -15.906 15.914 35.344 1 47.41 493 SER A O 1
ATOM 3782 N N . MET B 1 1 ? 27.109 31.609 -6.176 1 73.88 1 MET B N 1
ATOM 3783 C CA . MET B 1 1 ? 26.125 31.969 -5.148 1 73.88 1 MET B CA 1
ATOM 3784 C C . MET B 1 1 ? 26.5 31.328 -3.812 1 73.88 1 MET B C 1
ATOM 3786 O O . MET B 1 1 ? 27.062 30.234 -3.777 1 73.88 1 MET B O 1
ATOM 3790 N N . SER B 1 2 ? 26.234 32.062 -2.783 1 91.44 2 SER B N 1
ATOM 3791 C CA . SER B 1 2 ? 26.609 31.641 -1.442 1 91.44 2 SER B CA 1
ATOM 3792 C C . SER B 1 2 ? 25.797 30.422 -1.009 1 91.44 2 SER B C 1
ATOM 3794 O O . SER B 1 2 ? 24.656 30.234 -1.454 1 91.44 2 SER B O 1
ATOM 3796 N N . LEU B 1 3 ? 26.453 29.594 -0.34 1 97.25 3 LEU B N 1
ATOM 3797 C CA . LEU B 1 3 ? 25.781 28.391 0.15 1 97.25 3 LEU B CA 1
ATOM 3798 C C . LEU B 1 3 ? 25.203 28.609 1.542 1 97.25 3 LEU B C 1
ATOM 3800 O O . LEU B 1 3 ? 24.453 27.781 2.051 1 97.25 3 LEU B O 1
ATOM 3804 N N . PHE B 1 4 ? 25.562 29.719 2.203 1 98 4 PHE B N 1
ATOM 3805 C CA . PHE B 1 4 ? 25.062 30.125 3.514 1 98 4 PHE B CA 1
ATOM 3806 C C . PHE B 1 4 ? 24.797 31.625 3.553 1 98 4 PHE B C 1
ATOM 3808 O O . PHE B 1 4 ? 25.406 32.406 2.797 1 98 4 PHE B O 1
ATOM 3815 N N . GLN B 1 5 ? 23.922 32.031 4.363 1 98.25 5 GLN B N 1
ATOM 3816 C CA . GLN B 1 5 ? 23.656 33.438 4.59 1 98.25 5 GLN B CA 1
ATOM 3817 C C . GLN B 1 5 ? 23.188 33.688 6.023 1 98.25 5 GLN B C 1
ATOM 3819 O O . GLN B 1 5 ? 22.422 32.875 6.574 1 98.25 5 GLN B O 1
ATOM 3824 N N . THR B 1 6 ? 23.641 34.719 6.625 1 98.38 6 THR B N 1
ATOM 3825 C CA . THR B 1 6 ? 23.156 35.125 7.938 1 98.38 6 THR B CA 1
ATOM 3826 C C . THR B 1 6 ? 21.75 35.688 7.84 1 98.38 6 THR B C 1
ATOM 3828 O O . THR B 1 6 ? 21.484 36.594 7.027 1 98.38 6 THR B O 1
ATOM 3831 N N . VAL B 1 7 ? 20.875 35.156 8.594 1 98.31 7 VAL B N 1
ATOM 3832 C CA . VAL B 1 7 ? 19.484 35.625 8.625 1 98.31 7 VAL B CA 1
ATOM 3833 C C . VAL B 1 7 ? 19.172 36.188 10.008 1 98.31 7 VAL B C 1
ATOM 3835 O O . VAL B 1 7 ? 19.469 35.594 11.031 1 98.31 7 VAL B O 1
ATOM 3838 N N . GLN B 1 8 ? 18.641 37.344 9.984 1 97.19 8 GLN B N 1
ATOM 3839 C CA . GLN B 1 8 ? 18.188 38 11.211 1 97.19 8 GLN B CA 1
ATOM 3840 C C . GLN B 1 8 ? 16.672 37.906 11.367 1 97.19 8 GLN B C 1
ATOM 3842 O O . GLN B 1 8 ? 15.93 38.344 10.492 1 97.19 8 GLN B O 1
ATOM 3847 N N . THR B 1 9 ? 16.25 37.281 12.453 1 96.19 9 THR B N 1
ATOM 3848 C CA . THR B 1 9 ? 14.844 37.25 12.82 1 96.19 9 THR B CA 1
ATOM 3849 C C . THR B 1 9 ? 14.586 38.156 14.023 1 96.19 9 THR B C 1
ATOM 3851 O O . THR B 1 9 ? 15.531 38.656 14.656 1 96.19 9 THR B O 1
ATOM 3854 N N . PRO B 1 10 ? 13.32 38.438 14.32 1 93.81 10 PRO B N 1
ATOM 3855 C CA . PRO B 1 10 ? 13.055 39.188 15.531 1 93.81 10 PRO B CA 1
ATOM 3856 C C . PRO B 1 10 ? 13.562 38.5 16.797 1 93.81 10 PRO B C 1
ATOM 3858 O O . PRO B 1 10 ? 13.805 39.156 17.812 1 93.81 10 PRO B O 1
ATOM 3861 N N . ALA B 1 11 ? 13.734 37.219 16.703 1 94.19 11 ALA B N 1
ATOM 3862 C CA . ALA B 1 11 ? 14.078 36.438 17.891 1 94.19 11 ALA B CA 1
ATOM 3863 C C . ALA B 1 11 ? 15.586 36.219 17.984 1 94.19 11 ALA B C 1
ATOM 3865 O O . ALA B 1 11 ? 16.141 36.188 19.094 1 94.19 11 ALA B O 1
ATOM 3866 N N . LEU B 1 12 ? 16.234 36 16.906 1 97.38 12 LEU B N 1
ATOM 3867 C CA . LEU B 1 12 ? 17.656 35.688 16.922 1 97.38 12 LEU B CA 1
ATOM 3868 C C . LEU B 1 12 ? 18.25 35.812 15.523 1 97.38 12 LEU B C 1
ATOM 3870 O O . LEU B 1 12 ? 17.531 36.125 14.562 1 97.38 12 LEU B O 1
ATOM 3874 N N . THR B 1 13 ? 19.562 35.75 15.5 1 98.38 13 THR B N 1
ATOM 3875 C CA . THR B 1 13 ? 20.328 35.688 14.258 1 98.38 13 THR B CA 1
ATOM 3876 C C . THR B 1 13 ? 21 34.312 14.102 1 98.38 13 THR B C 1
ATOM 3878 O O . THR B 1 13 ? 21.516 33.75 15.07 1 98.38 13 THR B O 1
ATOM 3881 N N . TYR B 1 14 ? 20.969 33.781 12.93 1 98.25 14 TYR B N 1
ATOM 3882 C CA . TYR B 1 14 ? 21.562 32.469 12.695 1 98.25 14 TYR B CA 1
ATOM 3883 C C . TYR B 1 14 ? 22.094 32.344 11.273 1 98.25 14 TYR B C 1
ATOM 3885 O O . TYR B 1 14 ? 21.859 33.25 10.445 1 98.25 14 TYR B O 1
ATOM 3893 N N . GLU B 1 15 ? 22.922 31.328 11.039 1 98.38 15 GLU B N 1
ATOM 3894 C CA . GLU B 1 15 ? 23.438 31.031 9.711 1 98.38 15 GLU B CA 1
ATOM 3895 C C . GLU B 1 15 ? 22.547 30.031 8.977 1 98.38 15 GLU B C 1
ATOM 3897 O O . GLU B 1 15 ? 22.406 28.891 9.398 1 98.38 15 GLU B O 1
ATOM 3902 N N . GLN B 1 16 ? 21.922 30.453 7.883 1 98.69 16 GLN B N 1
ATOM 3903 C CA . GLN B 1 16 ? 21 29.641 7.105 1 98.69 16 GLN B CA 1
ATOM 3904 C C . GLN B 1 16 ? 21.703 28.953 5.941 1 98.69 16 GLN B C 1
ATOM 3906 O O . GLN B 1 16 ? 22.281 29.625 5.086 1 98.69 16 GLN B O 1
ATOM 3911 N N . PRO B 1 17 ? 21.688 27.594 5.906 1 98.75 17 PRO B N 1
ATOM 3912 C CA . PRO B 1 17 ? 22.141 26.938 4.676 1 98.75 17 PRO B CA 1
ATOM 3913 C C . PRO B 1 17 ? 21.219 27.219 3.49 1 98.75 17 PRO B C 1
ATOM 3915 O O . PRO B 1 17 ? 19.984 27.266 3.65 1 98.75 17 PRO B O 1
ATOM 3918 N N . LEU B 1 18 ? 21.797 27.422 2.283 1 98.56 18 LEU B N 1
ATOM 3919 C CA . LEU B 1 18 ? 21.031 27.797 1.104 1 98.56 18 LEU B CA 1
ATOM 3920 C C . LEU B 1 18 ? 21.172 26.734 0.006 1 98.56 18 LEU B C 1
ATOM 3922 O O . LEU B 1 18 ? 20.375 26.719 -0.935 1 98.56 18 LEU B O 1
ATOM 3926 N N . GLY B 1 19 ? 22.219 25.938 0.043 1 98.62 19 GLY B N 1
ATOM 3927 C CA . GLY B 1 19 ? 22.5 24.953 -0.99 1 98.62 19 GLY B CA 1
ATOM 3928 C C . GLY B 1 19 ? 21.656 23.703 -0.863 1 98.62 19 GLY B C 1
ATOM 3929 O O . GLY B 1 19 ? 21.016 23.469 0.165 1 98.62 19 GLY B O 1
ATOM 3930 N N . LEU B 1 20 ? 21.641 22.922 -1.965 1 98.81 20 LEU B N 1
ATOM 3931 C CA . LEU B 1 20 ? 21.141 21.547 -1.847 1 98.81 20 LEU B CA 1
ATOM 3932 C C . LEU B 1 20 ? 22.031 20.734 -0.917 1 98.81 20 LEU B C 1
ATOM 3934 O O . LEU B 1 20 ? 23.25 20.906 -0.892 1 98.81 20 LEU B O 1
ATOM 3938 N N . PHE B 1 21 ? 21.453 19.859 -0.071 1 98.88 21 PHE B N 1
ATOM 3939 C CA . PHE B 1 21 ? 22.234 18.984 0.798 1 98.88 21 PHE B CA 1
ATOM 3940 C C . PHE B 1 21 ? 22.328 17.594 0.202 1 98.88 21 PHE B C 1
ATOM 3942 O O . PHE B 1 21 ? 21.375 16.812 0.259 1 98.88 21 PHE B O 1
ATOM 3949 N N . ILE B 1 22 ? 23.453 17.234 -0.395 1 98.88 22 ILE B N 1
ATOM 3950 C CA . ILE B 1 22 ? 23.672 15.945 -1.046 1 98.88 22 ILE B CA 1
ATOM 3951 C C . ILE B 1 22 ? 25 15.352 -0.574 1 98.88 22 ILE B C 1
ATOM 3953 O O . ILE B 1 22 ? 26.031 16.031 -0.591 1 98.88 22 ILE B O 1
ATOM 3957 N N . ASN B 1 23 ? 24.953 14.156 -0.099 1 98.69 23 ASN B N 1
ATOM 3958 C CA . ASN B 1 23 ? 26.141 13.438 0.324 1 98.69 23 ASN B CA 1
ATOM 3959 C C . ASN B 1 23 ? 26.875 14.164 1.454 1 98.69 23 ASN B C 1
ATOM 3961 O O . ASN B 1 23 ? 28.094 14.266 1.449 1 98.69 23 ASN B O 1
ATOM 3965 N N . ASN B 1 24 ? 26.109 14.734 2.365 1 98.56 24 ASN B N 1
ATOM 3966 C CA . ASN B 1 24 ? 26.562 15.422 3.57 1 98.56 24 ASN B CA 1
ATOM 3967 C C . ASN B 1 24 ? 27.266 16.734 3.238 1 98.56 24 ASN B C 1
ATOM 3969 O O . ASN B 1 24 ? 28.078 17.219 4.023 1 98.56 24 ASN B O 1
ATOM 3973 N N . GLU B 1 25 ? 26.953 17.281 2.061 1 98.62 25 GLU B N 1
ATOM 3974 C CA . GLU B 1 25 ? 27.531 18.562 1.658 1 98.62 25 GLU B CA 1
ATOM 3975 C C . GLU B 1 25 ? 26.469 19.484 1.082 1 98.62 25 GLU B C 1
ATOM 3977 O O . GLU B 1 25 ? 25.578 19.047 0.346 1 98.62 25 GLU B O 1
ATOM 3982 N N . PHE B 1 26 ? 26.562 20.734 1.47 1 98.75 26 PHE B N 1
ATOM 3983 C CA . PHE B 1 26 ? 25.766 21.75 0.789 1 98.75 26 PHE B CA 1
ATOM 3984 C C . PHE B 1 26 ? 26.406 22.141 -0.534 1 98.75 26 PHE B C 1
ATOM 3986 O O . PHE B 1 26 ? 27.578 22.531 -0.57 1 98.75 26 PHE B O 1
ATOM 3993 N N . ILE B 1 27 ? 25.672 22.031 -1.626 1 98.44 27 ILE B N 1
ATOM 3994 C CA . ILE B 1 27 ? 26.234 22.281 -2.945 1 98.44 27 ILE B CA 1
ATOM 3995 C C . ILE B 1 27 ? 25.281 23.156 -3.76 1 98.44 27 ILE B C 1
ATOM 3997 O O . ILE B 1 27 ? 24.109 23.312 -3.402 1 98.44 27 ILE B O 1
ATOM 4001 N N . LYS B 1 28 ? 25.766 23.75 -4.797 1 98.12 28 LYS B N 1
ATOM 4002 C CA . LYS B 1 28 ? 24.953 24.469 -5.758 1 98.12 28 LYS B CA 1
ATOM 4003 C C . LYS B 1 28 ? 24.188 23.5 -6.664 1 98.12 28 LYS B C 1
ATOM 4005 O O . LYS B 1 28 ? 24.672 22.406 -6.965 1 98.12 28 LYS B O 1
ATOM 4010 N N . GLY B 1 29 ? 23.047 23.859 -7.109 1 97.44 29 GLY B N 1
ATOM 4011 C CA . GLY B 1 29 ? 22.375 23.094 -8.141 1 97.44 29 GLY B CA 1
ATOM 4012 C C . GLY B 1 29 ? 23.109 23.078 -9.461 1 97.44 29 GLY B C 1
ATOM 4013 O O . GLY B 1 29 ? 23.812 24.047 -9.797 1 97.44 29 GLY B O 1
ATOM 4014 N N . VAL B 1 30 ? 22.828 22.078 -10.188 1 97.31 30 VAL B N 1
ATOM 4015 C CA . VAL B 1 30 ? 23.531 21.891 -11.453 1 97.31 30 VAL B CA 1
ATOM 4016 C C . VAL B 1 30 ? 23.219 23.062 -12.391 1 97.31 30 VAL B C 1
ATOM 4018 O O . VAL B 1 30 ? 24.094 23.547 -13.102 1 97.31 30 VAL B O 1
ATOM 4021 N N . ASP B 1 31 ? 21.984 23.562 -12.367 1 96.31 31 ASP B N 1
ATOM 4022 C CA . ASP B 1 31 ? 21.562 24.625 -13.281 1 96.31 31 ASP B CA 1
ATOM 4023 C C . ASP B 1 31 ? 21.984 26 -12.758 1 96.31 31 ASP B C 1
ATOM 4025 O O . ASP B 1 31 ? 21.891 27 -13.477 1 96.31 31 ASP B O 1
ATOM 4029 N N . GLY B 1 32 ? 22.344 26.109 -11.539 1 96.19 32 GLY B N 1
ATOM 4030 C CA . GLY B 1 32 ? 22.781 27.359 -10.938 1 96.19 32 GLY B CA 1
ATOM 4031 C C . GLY B 1 32 ? 21.641 28.297 -10.602 1 96.19 32 GLY B C 1
ATOM 4032 O O . GLY B 1 32 ? 21.859 29.453 -10.211 1 96.19 32 GLY B O 1
ATOM 4033 N N . LYS B 1 33 ? 20.438 27.844 -10.719 1 97.38 33 LYS B N 1
ATOM 4034 C CA . LYS B 1 33 ? 19.266 28.688 -10.469 1 97.38 33 LYS B CA 1
ATOM 4035 C C . LYS B 1 33 ? 18.938 28.734 -8.977 1 97.38 33 LYS B C 1
ATOM 4037 O O . LYS B 1 33 ? 19.344 27.844 -8.219 1 97.38 33 LYS B O 1
ATOM 4042 N N . THR B 1 34 ? 18.312 29.797 -8.492 1 98.06 34 THR B N 1
ATOM 4043 C CA . THR B 1 34 ? 17.812 29.969 -7.137 1 98.06 34 THR B CA 1
ATOM 4044 C C . THR B 1 34 ? 16.375 30.484 -7.168 1 98.06 34 THR B C 1
ATOM 4046 O O . THR B 1 34 ? 15.891 30.938 -8.211 1 98.06 34 THR B O 1
ATOM 4049 N N . PHE B 1 35 ? 15.68 30.312 -6.164 1 98 35 PHE B N 1
ATOM 4050 C CA . PHE B 1 35 ? 14.391 30.969 -5.996 1 98 35 PHE B CA 1
ATOM 4051 C C . PHE B 1 35 ? 14.25 31.547 -4.59 1 98 35 PHE B C 1
ATOM 4053 O O . PHE B 1 35 ? 14.844 31.016 -3.641 1 98 35 PHE B O 1
ATOM 4060 N N . GLU B 1 36 ? 13.477 32.562 -4.457 1 98 36 GLU B N 1
ATOM 4061 C CA . GLU B 1 36 ? 13.328 33.281 -3.199 1 98 36 GLU B CA 1
ATOM 4062 C C . GLU B 1 36 ? 12.281 32.625 -2.305 1 98 36 GLU B C 1
ATOM 4064 O O . GLU B 1 36 ? 11.25 32.156 -2.789 1 98 36 GLU B O 1
ATOM 4069 N N . THR B 1 37 ? 12.586 32.594 -1.025 1 97.62 37 THR B N 1
ATOM 4070 C CA . THR B 1 37 ? 11.578 32.344 -0.003 1 97.62 37 THR B CA 1
ATOM 4071 C C . THR B 1 37 ? 11 33.656 0.537 1 97.62 37 THR B C 1
ATOM 4073 O O . THR B 1 37 ? 11.742 34.625 0.761 1 97.62 37 THR B O 1
ATOM 4076 N N . ILE B 1 38 ? 9.719 33.688 0.696 1 98.44 38 ILE B N 1
ATOM 4077 C CA . ILE B 1 38 ? 9.039 34.938 1.008 1 98.44 38 ILE B CA 1
ATOM 4078 C C . ILE B 1 38 ? 8.516 34.875 2.439 1 98.44 38 ILE B C 1
ATOM 4080 O O . ILE B 1 38 ? 7.965 33.875 2.877 1 98.44 38 ILE B O 1
ATOM 4084 N N . ASN B 1 39 ? 8.75 35.938 3.221 1 98.62 39 ASN B N 1
ATOM 4085 C CA . ASN B 1 39 ? 8.102 36.125 4.516 1 98.62 39 ASN B CA 1
ATOM 4086 C C . ASN B 1 39 ? 6.637 36.531 4.359 1 98.62 39 ASN B C 1
ATOM 4088 O O . ASN B 1 39 ? 6.328 37.625 3.934 1 98.62 39 ASN B O 1
ATOM 4092 N N . PRO B 1 40 ? 5.73 35.625 4.746 1 98.62 40 PRO B N 1
ATOM 4093 C CA . PRO B 1 40 ? 4.316 35.906 4.488 1 98.62 40 PRO B CA 1
ATOM 4094 C C . PRO B 1 40 ? 3.781 37.031 5.355 1 98.62 40 PRO B C 1
ATOM 4096 O O . PRO B 1 40 ? 2.709 37.594 5.074 1 98.62 40 PRO B O 1
ATOM 4099 N N . HIS B 1 41 ? 4.488 37.406 6.43 1 98.31 41 HIS B N 1
ATOM 4100 C CA . HIS B 1 41 ? 4.094 38.469 7.336 1 98.31 41 HIS B CA 1
ATOM 4101 C C . HIS B 1 41 ? 4.227 39.844 6.668 1 98.31 41 HIS B C 1
ATOM 4103 O O . HIS B 1 41 ? 3.379 40.719 6.859 1 98.31 41 HIS B O 1
ATOM 4109 N N . ASN B 1 42 ? 5.277 40.062 5.859 1 97.88 42 ASN B N 1
ATOM 4110 C CA . ASN B 1 42 ? 5.523 41.375 5.277 1 97.88 42 ASN B CA 1
ATOM 4111 C C . ASN B 1 42 ? 5.73 41.281 3.768 1 97.88 42 ASN B C 1
ATOM 4113 O O . ASN B 1 42 ? 6.031 42.281 3.121 1 97.88 42 ASN B O 1
ATOM 4117 N N . GLU B 1 43 ? 5.602 40.062 3.184 1 98.25 43 GLU B N 1
ATOM 4118 C CA . GLU B 1 43 ? 5.594 39.781 1.75 1 98.25 43 GLU B CA 1
ATOM 4119 C C . GLU B 1 43 ? 6.961 40.062 1.127 1 98.25 43 GLU B C 1
ATOM 4121 O O . GLU B 1 43 ? 7.074 40.219 -0.091 1 98.25 43 GLU B O 1
ATOM 4126 N N . LYS B 1 44 ? 8.008 40.125 1.876 1 98.12 44 LYS B N 1
ATOM 4127 C CA . LYS B 1 44 ? 9.352 40.406 1.379 1 98.12 44 LYS B CA 1
ATOM 4128 C C . LYS B 1 44 ? 10.195 39.156 1.318 1 98.12 44 LYS B C 1
ATOM 4130 O O . LYS B 1 44 ? 9.969 38.219 2.086 1 98.12 44 LYS B O 1
ATOM 4135 N N . PRO B 1 45 ? 11.172 39.125 0.438 1 98.12 45 PRO B N 1
ATOM 4136 C CA . PRO B 1 45 ? 12.07 37.969 0.387 1 98.12 45 PRO B CA 1
ATOM 4137 C C . PRO B 1 45 ? 12.898 37.812 1.659 1 98.12 45 PRO B C 1
ATOM 4139 O O . PRO B 1 45 ? 13.336 38.781 2.242 1 98.12 45 PRO B O 1
ATOM 4142 N N . ILE B 1 46 ? 13.047 36.625 2.131 1 98.19 46 ILE B N 1
ATOM 4143 C CA . ILE B 1 46 ? 13.922 36.281 3.252 1 98.19 46 ILE B CA 1
ATOM 4144 C C . ILE B 1 46 ? 15.336 36.031 2.746 1 98.19 46 ILE B C 1
ATOM 4146 O O . ILE B 1 46 ? 16.266 36.75 3.088 1 98.19 46 ILE B O 1
ATOM 4150 N N . VAL B 1 47 ? 15.445 35 1.93 1 98.12 47 VAL B N 1
ATOM 4151 C CA . VAL B 1 47 ? 16.672 34.562 1.26 1 98.12 47 VAL B CA 1
ATOM 4152 C C . VAL B 1 47 ? 16.328 33.812 -0.03 1 98.12 47 VAL B C 1
ATOM 4154 O O . VAL B 1 47 ? 15.156 33.531 -0.287 1 98.12 47 VAL B O 1
ATOM 4157 N N . ALA B 1 48 ? 17.312 33.594 -0.865 1 98.25 48 ALA B N 1
ATOM 4158 C CA . ALA B 1 48 ? 17.188 32.719 -2.033 1 98.25 48 ALA B CA 1
ATOM 4159 C C . ALA B 1 48 ? 17.922 31.406 -1.815 1 98.25 48 ALA B C 1
ATOM 4161 O O . ALA B 1 48 ? 19.062 31.391 -1.352 1 98.25 48 ALA B O 1
ATOM 4162 N N . VAL B 1 49 ? 17.297 30.297 -2.084 1 98.5 49 VAL B N 1
ATOM 4163 C CA . VAL B 1 49 ? 17.922 28.984 -1.937 1 98.5 49 VAL B CA 1
ATOM 4164 C C . VAL B 1 49 ? 18.219 28.391 -3.312 1 98.5 49 VAL B C 1
ATOM 4166 O O . VAL B 1 49 ? 17.609 28.781 -4.309 1 98.5 49 VAL B O 1
ATOM 4169 N N . HIS B 1 50 ? 19.172 27.516 -3.355 1 98.5 50 HIS B N 1
ATOM 4170 C CA . HIS B 1 50 ? 19.484 26.828 -4.609 1 98.5 50 HIS B CA 1
ATOM 4171 C C . HIS B 1 50 ? 18.344 25.922 -5.055 1 98.5 50 HIS B C 1
ATOM 4173 O O . HIS B 1 50 ? 17.734 25.25 -4.23 1 98.5 50 HIS B O 1
ATOM 4179 N N . GLU B 1 51 ? 18.031 25.984 -6.348 1 98.38 51 GLU B N 1
ATOM 4180 C CA . GLU B 1 51 ? 16.938 25.219 -6.957 1 98.38 51 GLU B CA 1
ATOM 4181 C C . GLU B 1 51 ? 17.438 23.906 -7.539 1 98.38 51 GLU B C 1
ATOM 4183 O O . GLU B 1 51 ? 18.344 23.891 -8.375 1 98.38 51 GLU B O 1
ATOM 4188 N N . GLY B 1 52 ? 16.969 22.781 -7.012 1 98 52 GLY B N 1
ATOM 4189 C CA . GLY B 1 52 ? 17.281 21.469 -7.574 1 98 52 GLY B CA 1
ATOM 4190 C C . GLY B 1 52 ? 16.391 21.109 -8.75 1 98 52 GLY B C 1
ATOM 4191 O O . GLY B 1 52 ? 15.18 21.344 -8.727 1 98 52 GLY B O 1
ATOM 4192 N N . ALA B 1 53 ? 16.969 20.578 -9.773 1 96.62 53 ALA B N 1
ATOM 4193 C CA . ALA B 1 53 ? 16.25 20.062 -10.945 1 96.62 53 ALA B CA 1
ATOM 4194 C C . ALA B 1 53 ? 16.453 18.562 -11.086 1 96.62 53 ALA B C 1
ATOM 4196 O O . ALA B 1 53 ? 16.844 17.891 -10.133 1 96.62 53 ALA B O 1
ATOM 4197 N N . GLU B 1 54 ? 16.062 18 -12.219 1 98.06 54 GLU B N 1
ATOM 4198 C CA . GLU B 1 54 ? 16.109 16.562 -12.453 1 98.06 54 GLU B CA 1
ATOM 4199 C C . GLU B 1 54 ? 17.516 16 -12.25 1 98.06 54 GLU B C 1
ATOM 4201 O O . GLU B 1 54 ? 17.672 14.945 -11.633 1 98.06 54 GLU B O 1
ATOM 4206 N N . GLU B 1 55 ? 18.5 16.672 -12.766 1 98.56 55 GLU B N 1
ATOM 4207 C CA . GLU B 1 55 ? 19.875 16.188 -12.656 1 98.56 55 GLU B CA 1
ATOM 4208 C C . GLU B 1 55 ? 20.344 16.156 -11.203 1 98.56 55 GLU B C 1
ATOM 4210 O O . GLU B 1 55 ? 21.109 15.281 -10.812 1 98.56 55 GLU B O 1
ATOM 4215 N N . ASP B 1 56 ? 19.953 17.172 -10.438 1 98.81 56 ASP B N 1
ATOM 4216 C CA . ASP B 1 56 ? 20.297 17.188 -9.016 1 98.81 56 ASP B CA 1
ATOM 4217 C C . ASP B 1 56 ? 19.641 16 -8.289 1 98.81 56 ASP B C 1
ATOM 4219 O O . ASP B 1 56 ? 20.25 15.422 -7.383 1 98.81 56 ASP B O 1
ATOM 4223 N N . VAL B 1 57 ? 18.391 15.664 -8.648 1 98.88 57 VAL B N 1
ATOM 4224 C CA . VAL B 1 57 ? 17.719 14.492 -8.102 1 98.88 57 VAL B CA 1
ATOM 4225 C C . VAL B 1 57 ? 18.516 13.234 -8.461 1 98.88 57 VAL B C 1
ATOM 4227 O O . VAL B 1 57 ? 18.734 12.367 -7.609 1 98.88 57 VAL B O 1
ATOM 4230 N N . ASN B 1 58 ? 19 13.133 -9.68 1 98.81 58 ASN B N 1
ATOM 4231 C CA . ASN B 1 58 ? 19.828 12.008 -10.102 1 98.81 58 ASN B CA 1
ATOM 4232 C C . ASN B 1 58 ? 21.062 11.859 -9.227 1 98.81 58 ASN B C 1
ATOM 4234 O O . ASN B 1 58 ? 21.406 10.75 -8.812 1 98.81 58 ASN B O 1
ATOM 4238 N N . ILE B 1 59 ? 21.719 12.969 -8.984 1 98.88 59 ILE B N 1
ATOM 4239 C CA . ILE B 1 59 ? 22.938 12.977 -8.18 1 98.88 59 ILE B CA 1
ATOM 4240 C C . ILE B 1 59 ? 22.625 12.539 -6.754 1 98.88 59 ILE B C 1
ATOM 4242 O O . ILE B 1 59 ? 23.344 11.727 -6.172 1 98.88 59 ILE B O 1
ATOM 4246 N N . ALA B 1 60 ? 21.531 13.062 -6.199 1 98.94 60 ALA B N 1
ATOM 4247 C CA . ALA B 1 60 ? 21.109 12.711 -4.848 1 98.94 60 ALA B CA 1
ATOM 4248 C C . ALA B 1 60 ? 20.75 11.227 -4.75 1 98.94 60 ALA B C 1
ATOM 4250 O O . ALA B 1 60 ? 21.109 10.562 -3.768 1 98.94 60 ALA B O 1
ATOM 4251 N N . VAL B 1 61 ? 20.031 10.688 -5.754 1 98.94 61 VAL B N 1
ATOM 4252 C CA . VAL B 1 61 ? 19.641 9.281 -5.762 1 98.94 61 VAL B CA 1
ATOM 4253 C C . VAL B 1 61 ? 20.875 8.391 -5.836 1 98.94 61 VAL B C 1
ATOM 4255 O O . VAL B 1 61 ? 20.953 7.363 -5.164 1 98.94 61 VAL B O 1
ATOM 4258 N N . LYS B 1 62 ? 21.828 8.75 -6.672 1 98.81 62 LYS B N 1
ATOM 4259 C CA . LYS B 1 62 ? 23.078 8 -6.762 1 98.81 62 LYS B CA 1
ATOM 4260 C C . LYS B 1 62 ? 23.797 7.957 -5.41 1 98.81 62 LYS B C 1
ATOM 4262 O O . LYS B 1 62 ? 24.312 6.914 -5.012 1 98.81 62 LYS B O 1
ATOM 4267 N N . ALA B 1 63 ? 23.844 9.117 -4.746 1 98.88 63 ALA B N 1
ATOM 4268 C CA . ALA B 1 63 ? 24.438 9.18 -3.416 1 98.88 63 ALA B CA 1
ATOM 4269 C C . ALA B 1 63 ? 23.703 8.281 -2.432 1 98.88 63 ALA B C 1
ATOM 4271 O O . ALA B 1 63 ? 24.312 7.551 -1.654 1 98.88 63 ALA B O 1
ATOM 4272 N N . ALA B 1 64 ? 22.391 8.352 -2.439 1 98.94 64 ALA B N 1
ATOM 4273 C CA . ALA B 1 64 ? 21.562 7.551 -1.55 1 98.94 64 ALA B CA 1
ATOM 4274 C C . ALA B 1 64 ? 21.781 6.059 -1.794 1 98.94 64 ALA B C 1
ATOM 4276 O O . ALA B 1 64 ? 21.891 5.281 -0.847 1 98.94 64 ALA B O 1
ATOM 4277 N N . ARG B 1 65 ? 21.781 5.652 -3.068 1 98.62 65 ARG B N 1
ATOM 4278 C CA . ARG B 1 65 ? 21.984 4.258 -3.443 1 98.62 65 ARG B CA 1
ATOM 4279 C C . ARG B 1 65 ? 23.359 3.758 -2.998 1 98.62 65 ARG B C 1
ATOM 4281 O O . ARG B 1 65 ? 23.484 2.637 -2.498 1 98.62 65 ARG B O 1
ATOM 4288 N N . SER B 1 66 ? 24.391 4.609 -3.227 1 98.56 66 SER B N 1
ATOM 4289 C CA . SER B 1 66 ? 25.75 4.258 -2.797 1 98.56 66 SER B CA 1
ATOM 4290 C C . SER B 1 66 ? 25.812 4.051 -1.287 1 98.56 66 SER B C 1
ATOM 4292 O O . SER B 1 66 ? 26.453 3.111 -0.81 1 98.56 66 SER B O 1
ATOM 4294 N N . ALA B 1 67 ? 25.141 4.871 -0.541 1 98.75 67 ALA B N 1
ATOM 4295 C CA . ALA B 1 67 ? 25.109 4.746 0.914 1 98.75 67 ALA B CA 1
ATOM 4296 C C . ALA B 1 67 ? 24.375 3.482 1.34 1 98.75 67 ALA B C 1
ATOM 4298 O O . ALA B 1 67 ? 24.812 2.773 2.246 1 98.75 67 ALA B O 1
ATOM 4299 N N . LEU B 1 68 ? 23.266 3.205 0.731 1 98.44 68 LEU B N 1
ATOM 4300 C CA . LEU B 1 68 ? 22.422 2.055 1.046 1 98.44 68 LEU B CA 1
ATOM 4301 C C . LEU B 1 68 ? 23.219 0.756 0.926 1 98.44 68 LEU B C 1
ATOM 4303 O O . LEU B 1 68 ? 23.047 -0.156 1.738 1 98.44 68 LEU B O 1
ATOM 4307 N N . ASN B 1 69 ? 24.016 0.677 -0.058 1 95.88 69 ASN B N 1
ATOM 4308 C CA . ASN B 1 69 ? 24.781 -0.537 -0.346 1 95.88 69 ASN B CA 1
ATOM 4309 C C . ASN B 1 69 ? 26.172 -0.491 0.276 1 95.88 69 ASN B C 1
ATOM 4311 O O . ASN B 1 69 ? 26.969 -1.402 0.074 1 95.88 69 ASN B O 1
ATOM 4315 N N . GLY B 1 70 ? 26.5 0.596 0.954 1 96.31 70 GLY B N 1
ATOM 4316 C CA . GLY B 1 70 ? 27.828 0.793 1.539 1 96.31 70 GLY B CA 1
ATOM 4317 C C . GLY B 1 70 ? 27.797 0.844 3.055 1 96.31 70 GLY B C 1
ATOM 4318 O O . GLY B 1 70 ? 27.375 -0.109 3.707 1 96.31 70 GLY B O 1
ATOM 4319 N N . GLU B 1 71 ? 28.156 1.937 3.557 1 95.56 71 GLU B N 1
ATOM 4320 C CA . GLU B 1 71 ? 28.359 2.098 4.992 1 95.56 71 GLU B CA 1
ATOM 4321 C C . GLU B 1 71 ? 27.047 1.933 5.754 1 95.56 71 GLU B C 1
ATOM 4323 O O . GLU B 1 71 ? 27.016 1.358 6.844 1 95.56 71 GLU B O 1
ATOM 4328 N N . TRP B 1 72 ? 26 2.443 5.27 1 98.06 72 TRP B N 1
ATOM 4329 C CA . TRP B 1 72 ? 24.719 2.469 5.965 1 98.06 72 TRP B CA 1
ATOM 4330 C C . TRP B 1 72 ? 24.219 1.055 6.234 1 98.06 72 TRP B C 1
ATOM 4332 O O . TRP B 1 72 ? 23.578 0.798 7.266 1 98.06 72 TRP B O 1
ATOM 4342 N N . LYS B 1 73 ? 24.531 0.175 5.316 1 95.12 73 LYS B N 1
ATOM 4343 C CA . LYS B 1 73 ? 24.141 -1.223 5.449 1 95.12 73 LYS B CA 1
ATOM 4344 C C . LYS B 1 73 ? 24.812 -1.878 6.648 1 95.12 73 LYS B C 1
ATOM 4346 O O . LYS B 1 73 ? 24.312 -2.861 7.195 1 95.12 73 LYS B O 1
ATOM 4351 N N . GLN B 1 74 ? 25.922 -1.307 7.047 1 95.12 74 GLN B N 1
ATOM 4352 C CA . GLN B 1 74 ? 26.734 -1.885 8.125 1 95.12 74 GLN B CA 1
ATOM 4353 C C . GLN B 1 74 ? 26.344 -1.287 9.477 1 95.12 74 GLN B C 1
ATOM 4355 O O . GLN B 1 74 ? 26.75 -1.801 10.523 1 95.12 74 GLN B O 1
ATOM 4360 N N . VAL B 1 75 ? 25.578 -0.21 9.453 1 97.81 75 VAL B N 1
ATOM 4361 C CA . VAL B 1 75 ? 25.125 0.402 10.695 1 97.81 75 VAL B CA 1
ATOM 4362 C C . VAL B 1 75 ? 24.047 -0.472 11.328 1 97.81 75 VAL B C 1
ATOM 4364 O O . VAL B 1 75 ? 23.047 -0.82 10.68 1 97.81 75 VAL B O 1
ATOM 4367 N N . THR B 1 76 ? 24.266 -0.86 12.609 1 98.06 76 THR B N 1
ATOM 4368 C CA . THR B 1 76 ? 23.312 -1.739 13.297 1 98.06 76 THR B CA 1
ATOM 4369 C C . THR B 1 76 ? 22 -1.008 13.586 1 98.06 76 THR B C 1
ATOM 4371 O O . THR B 1 76 ? 21.984 0.222 13.664 1 98.06 76 THR B O 1
ATOM 4374 N N . PRO B 1 77 ? 20.906 -1.707 13.766 1 98.31 77 PRO B N 1
ATOM 4375 C CA . PRO B 1 77 ? 19.625 -1.066 14.102 1 98.31 77 PRO B CA 1
ATOM 4376 C C . PRO B 1 77 ? 19.719 -0.196 15.359 1 98.31 77 PRO B C 1
ATOM 4378 O O . PRO B 1 77 ? 19.172 0.903 15.391 1 98.31 77 PRO B O 1
ATOM 4381 N N . SER B 1 78 ? 20.469 -0.692 16.359 1 98.75 78 SER B N 1
ATOM 4382 C CA . SER B 1 78 ? 20.625 0.088 17.578 1 98.75 78 SER B CA 1
ATOM 4383 C C . SER B 1 78 ? 21.359 1.395 17.312 1 98.75 78 SER B C 1
ATOM 4385 O O . SER B 1 78 ? 21.016 2.434 17.875 1 98.75 78 SER B O 1
ATOM 4387 N N . GLU B 1 79 ? 22.359 1.335 16.438 1 98.69 79 GLU B N 1
ATOM 4388 C CA . GLU B 1 79 ? 23.094 2.547 16.094 1 98.69 79 GLU B CA 1
ATOM 4389 C C . GLU B 1 79 ? 22.25 3.506 15.273 1 98.69 79 GLU B C 1
ATOM 4391 O O . GLU B 1 79 ? 22.359 4.727 15.406 1 98.69 79 GLU B O 1
ATOM 4396 N N . ARG B 1 80 ? 21.406 3.014 14.383 1 98.75 80 ARG B N 1
ATOM 4397 C CA . ARG B 1 80 ? 20.469 3.877 13.688 1 98.75 80 ARG B CA 1
ATOM 4398 C C . ARG B 1 80 ? 19.578 4.629 14.672 1 98.75 80 ARG B C 1
ATOM 4400 O O . ARG B 1 80 ? 19.312 5.82 14.5 1 98.75 80 ARG B O 1
ATOM 4407 N N . GLY B 1 81 ? 19.109 3.836 15.711 1 98.88 81 GLY B N 1
ATOM 4408 C CA . GLY B 1 81 ? 18.312 4.453 16.75 1 98.88 81 GLY B CA 1
ATOM 4409 C C . GLY B 1 81 ? 19.031 5.566 17.484 1 98.88 81 GLY B C 1
ATOM 4410 O O . GLY B 1 81 ? 18.453 6.617 17.766 1 98.88 81 GLY B O 1
ATOM 4411 N N . ARG B 1 82 ? 20.297 5.336 17.781 1 98.81 82 ARG B N 1
ATOM 4412 C CA . ARG B 1 82 ? 21.109 6.34 18.469 1 98.81 82 ARG B CA 1
ATOM 4413 C C . ARG B 1 82 ? 21.266 7.594 17.609 1 98.81 82 ARG B C 1
ATOM 4415 O O . ARG B 1 82 ? 21.219 8.711 18.141 1 98.81 82 ARG B O 1
ATOM 4422 N N . LEU B 1 83 ? 21.469 7.395 16.297 1 98.88 83 LEU B N 1
ATOM 4423 C CA . LEU B 1 83 ? 21.578 8.531 15.383 1 98.88 83 LEU B CA 1
ATOM 4424 C C . LEU B 1 83 ? 20.297 9.359 15.383 1 98.88 83 LEU B C 1
ATOM 4426 O O . LEU B 1 83 ? 20.359 10.594 15.453 1 98.88 83 LEU B O 1
ATOM 4430 N N . LEU B 1 84 ? 19.172 8.727 15.359 1 98.94 84 LEU B N 1
ATOM 4431 C CA . LEU B 1 84 ? 17.875 9.406 15.367 1 98.94 84 LEU B CA 1
ATOM 4432 C C . LEU B 1 84 ? 17.672 10.148 16.688 1 98.94 84 LEU B C 1
ATOM 4434 O O . LEU B 1 84 ? 17.203 11.297 16.688 1 98.94 84 LEU B O 1
ATOM 4438 N N . THR B 1 85 ? 18 9.516 17.797 1 98.88 85 THR B N 1
ATOM 4439 C CA . THR B 1 85 ? 17.828 10.141 19.094 1 98.88 85 THR B CA 1
ATOM 4440 C C . THR B 1 85 ? 18.75 11.336 19.266 1 98.88 85 THR B C 1
ATOM 4442 O O . THR B 1 85 ? 18.391 12.344 19.859 1 98.88 85 THR B O 1
ATOM 4445 N N . ARG B 1 86 ? 19.953 11.195 18.734 1 98.94 86 ARG B N 1
ATOM 4446 C CA . ARG B 1 86 ? 20.875 12.32 18.75 1 98.94 86 ARG B CA 1
ATOM 4447 C C . ARG B 1 86 ? 20.344 13.492 17.938 1 98.94 86 ARG B C 1
ATOM 4449 O O . ARG B 1 86 ? 20.438 14.648 18.359 1 98.94 86 ARG B O 1
ATOM 4456 N N . LEU B 1 87 ? 19.812 13.188 16.781 1 98.94 87 LEU B N 1
ATOM 4457 C CA . LEU B 1 87 ? 19.203 14.234 15.969 1 98.94 87 LEU B CA 1
ATOM 4458 C C . LEU B 1 87 ? 18.062 14.898 16.719 1 98.94 87 LEU B C 1
ATOM 4460 O O . LEU B 1 87 ? 17.875 16.109 16.641 1 98.94 87 LEU B O 1
ATOM 4464 N N . ALA B 1 88 ? 17.266 14.094 17.422 1 98.94 88 ALA B N 1
ATOM 4465 C CA . ALA B 1 88 ? 16.188 14.625 18.25 1 98.94 88 ALA B CA 1
ATOM 4466 C C . ALA B 1 88 ? 16.734 15.602 19.297 1 98.94 88 ALA B C 1
ATOM 4468 O O . ALA B 1 88 ? 16.172 16.672 19.5 1 98.94 88 ALA B O 1
ATOM 4469 N N . ASP B 1 89 ? 17.812 15.227 19.922 1 98.94 89 ASP B N 1
ATOM 4470 C CA . ASP B 1 89 ? 18.453 16.094 20.906 1 98.94 89 ASP B CA 1
ATOM 4471 C C . ASP B 1 89 ? 18.891 17.422 20.266 1 98.94 89 ASP B C 1
ATOM 4473 O O . ASP B 1 89 ? 18.75 18.484 20.875 1 98.94 89 ASP B O 1
ATOM 4477 N N . PHE B 1 90 ? 19.422 17.344 19.062 1 98.94 90 PHE B N 1
ATOM 4478 C CA . PHE B 1 90 ? 19.875 18.547 18.375 1 98.94 90 PHE B CA 1
ATOM 4479 C C . PHE B 1 90 ? 18.703 19.438 18 1 98.94 90 PHE B C 1
ATOM 4481 O O . PHE B 1 90 ? 18.828 20.672 18.016 1 98.94 90 PHE B O 1
ATOM 4488 N N . LEU B 1 91 ? 17.547 18.859 17.641 1 98.94 91 LEU B N 1
ATOM 4489 C CA . LEU B 1 91 ? 16.359 19.672 17.391 1 98.94 91 LEU B CA 1
ATOM 4490 C C . LEU B 1 91 ? 15.969 20.438 18.656 1 98.94 91 LEU B C 1
ATOM 4492 O O . LEU B 1 91 ? 15.641 21.625 18.578 1 98.94 91 LEU B O 1
ATOM 4496 N N . GLU B 1 92 ? 15.992 19.734 19.781 1 98.81 92 GLU B N 1
ATOM 4497 C CA . GLU B 1 92 ? 15.648 20.375 21.047 1 98.81 92 GLU B CA 1
ATOM 4498 C C . GLU B 1 92 ? 16.688 21.438 21.422 1 98.81 92 GLU B C 1
ATOM 4500 O O . GLU B 1 92 ? 16.328 22.5 21.922 1 98.81 92 GLU B O 1
ATOM 4505 N N . ARG B 1 93 ? 17.953 21.141 21.156 1 98.81 93 ARG B N 1
ATOM 4506 C CA . ARG B 1 93 ? 19.016 22.094 21.391 1 98.81 93 ARG B CA 1
ATOM 4507 C C . ARG B 1 93 ? 18.797 23.375 20.609 1 98.81 93 ARG B C 1
ATOM 4509 O O . ARG B 1 93 ? 19.016 24.484 21.109 1 98.81 93 ARG B O 1
ATOM 4516 N N . ASP B 1 94 ? 18.375 23.25 19.391 1 98.81 94 ASP B N 1
ATOM 4517 C CA . ASP B 1 94 ? 18.25 24.391 18.5 1 98.81 94 ASP B CA 1
ATOM 4518 C C . ASP B 1 94 ? 16.781 24.812 18.344 1 98.81 94 ASP B C 1
ATOM 4520 O O . ASP B 1 94 ? 16.375 25.328 17.312 1 98.81 94 ASP B O 1
ATOM 4524 N N . ILE B 1 95 ? 15.945 24.562 19.328 1 98.81 95 ILE B N 1
ATOM 4525 C CA . ILE B 1 95 ? 14.5 24.75 19.234 1 98.81 95 ILE B CA 1
ATOM 4526 C C . ILE B 1 95 ? 14.172 26.203 18.938 1 98.81 95 ILE B C 1
ATOM 4528 O O . ILE B 1 95 ? 13.258 26.5 18.172 1 98.81 95 ILE B O 1
ATOM 4532 N N . GLU B 1 96 ? 14.914 27.188 19.516 1 98.56 96 GLU B N 1
ATOM 4533 C CA . GLU B 1 96 ? 14.641 28.594 19.281 1 98.56 96 GLU B CA 1
ATOM 4534 C C . GLU B 1 96 ? 14.898 28.969 17.812 1 98.56 96 GLU B C 1
ATOM 4536 O O . GLU B 1 96 ? 14.094 29.688 17.203 1 98.56 96 GLU B O 1
ATOM 4541 N N . THR B 1 97 ? 15.984 28.5 17.25 1 98.81 97 THR B N 1
ATOM 4542 C CA . THR B 1 97 ? 16.328 28.766 15.867 1 98.81 97 THR B CA 1
ATOM 4543 C C . THR B 1 97 ? 15.32 28.141 14.914 1 98.81 97 THR B C 1
ATOM 4545 O O . THR B 1 97 ? 14.82 28.812 14.008 1 98.81 97 THR B O 1
ATOM 4548 N N . LEU B 1 98 ? 15 26.891 15.148 1 98.88 98 LEU B N 1
ATOM 4549 C CA . LEU B 1 98 ? 14.086 26.172 14.273 1 98.88 98 LEU B CA 1
ATOM 4550 C C . LEU B 1 98 ? 12.688 26.781 14.328 1 98.88 98 LEU B C 1
ATOM 4552 O O . LEU B 1 98 ? 12.016 26.922 13.305 1 98.88 98 LEU B O 1
ATOM 4556 N N . ALA B 1 99 ? 12.242 27.141 15.508 1 98.69 99 ALA B N 1
ATOM 4557 C CA . ALA B 1 99 ? 10.938 27.781 15.656 1 98.69 99 ALA B CA 1
ATOM 4558 C C . ALA B 1 99 ? 10.906 29.125 14.938 1 98.69 99 ALA B C 1
ATOM 4560 O O . ALA B 1 99 ? 9.906 29.484 14.297 1 98.69 99 ALA B O 1
ATOM 4561 N N . ALA B 1 100 ? 11.984 29.875 15.07 1 98.75 100 ALA B N 1
ATOM 4562 C CA . ALA B 1 100 ? 12.078 31.156 14.391 1 98.75 100 ALA B CA 1
ATOM 4563 C C . ALA B 1 100 ? 12.016 31 12.875 1 98.75 100 ALA B C 1
ATOM 4565 O O . ALA B 1 100 ? 11.375 31.781 12.18 1 98.75 100 ALA B O 1
ATOM 4566 N N . ILE B 1 101 ? 12.703 30 12.367 1 98.75 101 ILE B N 1
ATOM 4567 C CA . ILE B 1 101 ? 12.703 29.734 10.93 1 98.75 101 ILE B CA 1
ATOM 4568 C C . ILE B 1 101 ? 11.281 29.422 10.469 1 98.75 101 ILE B C 1
ATOM 4570 O O . ILE B 1 101 ? 10.812 29.969 9.477 1 98.75 101 ILE B O 1
ATOM 4574 N N . GLU B 1 102 ? 10.539 28.562 11.203 1 98.25 102 GLU B N 1
ATOM 4575 C CA . GLU B 1 102 ? 9.18 28.188 10.844 1 98.25 102 GLU B CA 1
ATOM 4576 C C . GLU B 1 102 ? 8.25 29.406 10.883 1 98.25 102 GLU B C 1
ATOM 4578 O O . GLU B 1 102 ? 7.402 29.578 10 1 98.25 102 GLU B O 1
ATOM 4583 N N . ALA B 1 103 ? 8.438 30.203 11.891 1 98.31 103 ALA B N 1
ATOM 4584 C CA . ALA B 1 103 ? 7.621 31.422 11.984 1 98.31 103 ALA B CA 1
ATOM 4585 C C . ALA B 1 103 ? 7.91 32.375 10.82 1 98.31 103 ALA B C 1
ATOM 4587 O O . ALA B 1 103 ? 7.004 33.031 10.32 1 98.31 103 ALA B O 1
ATOM 4588 N N . LEU B 1 104 ? 9.133 32.375 10.383 1 98.38 104 LEU B N 1
ATOM 4589 C CA . LEU B 1 104 ? 9.602 33.344 9.391 1 98.38 104 LEU B CA 1
ATOM 4590 C C . LEU B 1 104 ? 9.086 33 8 1 98.38 104 LEU B C 1
ATOM 4592 O O . LEU B 1 104 ? 8.516 33.844 7.312 1 98.38 104 LEU B O 1
ATOM 4596 N N . ASP B 1 105 ? 9.227 31.75 7.594 1 97.38 105 ASP B N 1
ATOM 4597 C CA . ASP B 1 105 ? 8.891 31.453 6.203 1 97.38 105 ASP B CA 1
ATOM 4598 C C . ASP B 1 105 ? 7.531 30.766 6.098 1 97.38 105 ASP B C 1
ATOM 4600 O O . ASP B 1 105 ? 6.961 30.672 5.008 1 97.38 105 ASP B O 1
ATOM 4604 N N . ASN B 1 106 ? 6.98 30.219 7.129 1 97.88 106 ASN B N 1
ATOM 4605 C CA . ASN B 1 106 ? 5.66 29.594 7.125 1 97.88 106 ASN B CA 1
ATOM 4606 C C . ASN B 1 106 ? 4.586 30.578 7.59 1 97.88 106 ASN B C 1
ATOM 4608 O O . ASN B 1 106 ? 3.434 30.484 7.16 1 97.88 106 ASN B O 1
ATOM 4612 N N . GLY B 1 107 ? 4.883 31.469 8.539 1 98 107 GLY B N 1
ATOM 4613 C CA . GLY B 1 107 ? 3.943 32.438 9.07 1 98 107 GLY B CA 1
ATOM 4614 C C . GLY B 1 107 ? 3.256 31.969 10.344 1 98 107 GLY B C 1
ATOM 4615 O O . GLY B 1 107 ? 2.469 32.719 10.938 1 98 107 GLY B O 1
ATOM 4616 N N . LYS B 1 108 ? 3.508 30.766 10.836 1 97.75 108 LYS B N 1
ATOM 4617 C CA . LYS B 1 108 ? 2.879 30.281 12.055 1 97.75 108 LYS B CA 1
ATOM 4618 C C . LYS B 1 108 ? 3.441 31 13.281 1 97.75 108 LYS B C 1
ATOM 4620 O O . LYS B 1 108 ? 4.605 31.406 13.289 1 97.75 108 LYS B O 1
ATOM 4625 N N . GLY B 1 109 ? 2.674 31.156 14.336 1 97.44 109 GLY B N 1
ATOM 4626 C CA . GLY B 1 109 ? 3.17 31.75 15.57 1 97.44 109 GLY B CA 1
ATOM 4627 C C . GLY B 1 109 ? 4.363 31.016 16.141 1 97.44 109 GLY B C 1
ATOM 4628 O O . GLY B 1 109 ? 4.414 29.781 16.109 1 97.44 109 GLY B O 1
ATOM 4629 N N . VAL B 1 110 ? 5.309 31.75 16.625 1 97.56 110 VAL B N 1
ATOM 4630 C CA . VAL B 1 110 ? 6.57 31.203 17.109 1 97.56 110 VAL B CA 1
ATOM 4631 C C . VAL B 1 110 ? 6.301 30.203 18.219 1 97.56 110 VAL B C 1
ATOM 4633 O O . VAL B 1 110 ? 7.008 29.188 18.359 1 97.56 110 VAL B O 1
ATOM 4636 N N . THR B 1 111 ? 5.285 30.422 19.031 1 96.69 111 THR B N 1
ATOM 4637 C CA . THR B 1 111 ? 4.918 29.5 20.109 1 96.69 111 THR B CA 1
ATOM 4638 C C . THR B 1 111 ? 4.445 28.172 19.531 1 96.69 111 THR B C 1
ATOM 4640 O O . THR B 1 111 ? 4.848 27.109 20.016 1 96.69 111 THR B O 1
ATOM 4643 N N . MET B 1 112 ? 3.623 28.219 18.547 1 96.69 112 MET B N 1
ATOM 4644 C CA . MET B 1 112 ? 3.152 27 17.891 1 96.69 112 MET B CA 1
ATOM 4645 C C . MET B 1 112 ? 4.301 26.297 17.172 1 96.69 112 MET B C 1
ATOM 4647 O O . MET B 1 112 ? 4.352 25.062 17.125 1 96.69 112 MET B O 1
ATOM 4651 N N . ALA B 1 113 ? 5.184 27.094 16.609 1 98.19 113 ALA B N 1
ATOM 4652 C CA . ALA B 1 113 ? 6.355 26.531 15.93 1 98.19 113 ALA B CA 1
ATOM 4653 C C . ALA B 1 113 ? 7.223 25.734 16.906 1 98.19 113 ALA B C 1
ATOM 4655 O O . ALA B 1 113 ? 7.781 24.703 16.547 1 98.19 113 ALA B O 1
ATOM 4656 N N . LYS B 1 114 ? 7.367 26.234 18.125 1 98.25 114 LYS B N 1
ATOM 4657 C CA . LYS B 1 114 ? 8.109 25.484 19.141 1 98.25 114 LYS B CA 1
ATOM 4658 C C . LYS B 1 114 ? 7.465 24.141 19.406 1 98.25 114 LYS B C 1
ATOM 4660 O O . LYS B 1 114 ? 8.164 23.141 19.625 1 98.25 114 LYS B O 1
ATOM 4665 N N . GLY B 1 115 ? 6.129 24.156 19.406 1 98 115 GLY B N 1
ATOM 4666 C CA . GLY B 1 115 ? 5.414 22.891 19.516 1 98 115 GLY B CA 1
ATOM 4667 C C . GLY B 1 115 ? 5.742 21.922 18.391 1 98 115 GLY B C 1
ATOM 4668 O O . GLY B 1 115 ? 5.922 20.719 18.641 1 98 115 GLY B O 1
ATOM 4669 N N . ASP B 1 116 ? 5.867 22.422 17.188 1 98.25 116 ASP B N 1
ATOM 4670 C CA . ASP B 1 116 ? 6.215 21.594 16.047 1 98.25 116 ASP B CA 1
ATOM 4671 C C . ASP B 1 116 ? 7.605 20.984 16.203 1 98.25 116 ASP B C 1
ATOM 4673 O O . ASP B 1 116 ? 7.82 19.812 15.867 1 98.25 116 ASP B O 1
ATOM 4677 N N . VAL B 1 117 ? 8.547 21.828 16.641 1 98.81 117 VAL B N 1
ATOM 4678 C CA . VAL B 1 117 ? 9.914 21.344 16.828 1 98.81 117 VAL B CA 1
ATOM 4679 C C . VAL B 1 117 ? 9.922 20.25 17.891 1 98.81 117 VAL B C 1
ATOM 4681 O O . VAL B 1 117 ? 10.555 19.203 17.703 1 98.81 117 VAL B O 1
ATOM 4684 N N . THR B 1 118 ? 9.195 20.469 18.969 1 98.81 118 THR B N 1
ATOM 4685 C CA . THR B 1 118 ? 9.117 19.5 20.047 1 98.81 118 THR B CA 1
ATOM 4686 C C . THR B 1 118 ? 8.508 18.188 19.547 1 98.81 118 THR B C 1
ATOM 4688 O O . THR B 1 118 ? 9.023 17.109 19.859 1 98.81 118 THR B O 1
ATOM 4691 N N . ALA B 1 119 ? 7.418 18.312 18.828 1 98.75 119 ALA B N 1
ATOM 4692 C CA . ALA B 1 119 ? 6.77 17.125 18.266 1 98.75 119 ALA B CA 1
ATOM 4693 C C . ALA B 1 119 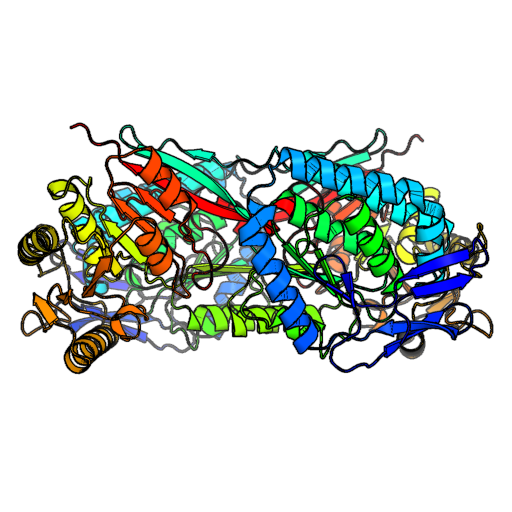? 7.684 16.406 17.297 1 98.75 119 ALA B C 1
ATOM 4695 O O . ALA B 1 119 ? 7.699 15.172 17.234 1 98.75 119 ALA B O 1
ATOM 4696 N N . SER B 1 120 ? 8.43 17.156 16.5 1 98.88 120 SER B N 1
ATOM 4697 C CA . SER B 1 120 ? 9.375 16.562 15.555 1 98.88 120 SER B CA 1
ATOM 4698 C C . SER B 1 120 ? 10.469 15.789 16.281 1 98.88 120 SER B C 1
ATOM 4700 O O . SER B 1 120 ? 10.812 14.672 15.883 1 98.88 120 SER B O 1
ATOM 4702 N N . ALA B 1 121 ? 10.992 16.406 17.328 1 98.94 121 ALA B N 1
ATOM 4703 C CA . ALA B 1 121 ? 12 15.719 18.141 1 98.94 121 ALA B CA 1
ATOM 4704 C C . ALA B 1 121 ? 11.43 14.445 18.75 1 98.94 121 ALA B C 1
ATOM 4706 O O . ALA B 1 121 ? 12.086 13.398 18.75 1 98.94 121 ALA B O 1
ATOM 4707 N N . GLY B 1 122 ? 10.211 14.57 19.312 1 98.88 122 GLY B N 1
ATOM 4708 C CA . GLY B 1 122 ? 9.547 13.398 19.859 1 98.88 122 GLY B CA 1
ATOM 4709 C C . GLY B 1 122 ? 9.375 12.281 18.844 1 98.88 122 GLY B C 1
ATOM 4710 O O . GLY B 1 122 ? 9.586 11.109 19.172 1 98.88 122 GLY B O 1
ATOM 4711 N N . CYS B 1 123 ? 9.016 12.648 17.656 1 98.88 123 CYS B N 1
ATOM 4712 C CA . CYS B 1 123 ? 8.82 11.68 16.578 1 98.88 123 CYS B CA 1
ATOM 4713 C C . CYS B 1 123 ? 10.125 10.953 16.266 1 98.88 123 CYS B C 1
ATOM 4715 O O . CYS B 1 123 ? 10.133 9.727 16.156 1 98.88 123 CYS B O 1
ATOM 4717 N N . LEU B 1 124 ? 11.203 11.695 16.141 1 98.94 124 LEU B N 1
ATOM 4718 C CA . LEU B 1 124 ? 12.492 11.094 15.844 1 98.94 124 LEU B CA 1
ATOM 4719 C C . LEU B 1 124 ? 12.93 10.172 16.969 1 98.94 124 LEU B C 1
ATOM 4721 O O . LEU B 1 124 ? 13.461 9.086 16.734 1 98.94 124 LEU B O 1
ATOM 4725 N N . ARG B 1 125 ? 12.727 10.594 18.203 1 98.88 125 ARG B N 1
ATOM 4726 C CA . ARG B 1 125 ? 13.062 9.766 19.359 1 98.88 125 ARG B CA 1
ATOM 4727 C C . ARG B 1 125 ? 12.219 8.492 19.375 1 98.88 125 ARG B C 1
ATOM 4729 O O . ARG B 1 125 ? 12.727 7.422 19.719 1 98.88 125 ARG B O 1
ATOM 4736 N N . TYR B 1 126 ? 10.938 8.641 19.109 1 98.88 126 TYR B N 1
ATOM 4737 C CA . TYR B 1 126 ? 10.023 7.5 19.078 1 98.88 126 TYR B CA 1
ATOM 4738 C C . TYR B 1 126 ? 10.531 6.434 18.109 1 98.88 126 TYR B C 1
ATOM 4740 O O . TYR B 1 126 ? 10.672 5.27 18.484 1 98.88 126 TYR B O 1
ATOM 4748 N N . TYR B 1 127 ? 10.883 6.801 16.922 1 98.88 127 TYR B N 1
ATOM 4749 C CA . TYR B 1 127 ? 11.32 5.832 15.922 1 98.88 127 TYR B CA 1
ATOM 4750 C C . TYR B 1 127 ? 12.742 5.363 16.203 1 98.88 127 TYR B C 1
ATOM 4752 O O . TYR B 1 127 ? 13.109 4.23 15.867 1 98.88 127 TYR B O 1
ATOM 4760 N N . GLY B 1 128 ? 13.547 6.32 16.781 1 98.88 128 GLY B N 1
ATOM 4761 C CA . GLY B 1 128 ? 14.82 5.82 17.281 1 98.88 128 GLY B CA 1
ATOM 4762 C C . GLY B 1 128 ? 14.672 4.637 18.203 1 98.88 128 GLY B C 1
ATOM 4763 O O . GLY B 1 128 ? 15.477 3.697 18.156 1 98.88 128 GLY B O 1
ATOM 4764 N N . GLY B 1 129 ? 13.664 4.668 19.031 1 98.75 129 GLY B N 1
ATOM 4765 C CA . GLY B 1 129 ? 13.367 3.57 19.938 1 98.75 129 GLY B CA 1
ATOM 4766 C C . GLY B 1 129 ? 12.898 2.316 19.234 1 98.75 129 GLY B C 1
ATOM 4767 O O . GLY B 1 129 ? 13.094 1.204 19.719 1 98.75 129 GLY B O 1
ATOM 4768 N N . TRP B 1 130 ? 12.336 2.439 18.078 1 98.69 130 TRP B N 1
ATOM 4769 C CA . TRP B 1 130 ? 11.781 1.32 17.312 1 98.69 130 TRP B CA 1
ATOM 4770 C C . TRP B 1 130 ? 12.867 0.62 16.5 1 98.69 130 TRP B C 1
ATOM 4772 O O . TRP B 1 130 ? 12.695 -0.534 16.094 1 98.69 130 TRP B O 1
ATOM 4782 N N . ALA B 1 131 ? 13.961 1.269 16.266 1 98.62 131 ALA B N 1
ATOM 4783 C CA . ALA B 1 131 ? 14.914 0.85 15.234 1 98.62 131 ALA B CA 1
ATOM 4784 C C . ALA B 1 131 ? 15.359 -0.594 15.453 1 98.62 131 ALA B C 1
ATOM 4786 O O . ALA B 1 131 ? 15.523 -1.352 14.492 1 98.62 131 ALA B O 1
ATOM 4787 N N . ASP B 1 132 ? 15.586 -1.029 16.703 1 98.44 132 ASP B N 1
ATOM 4788 C CA . ASP B 1 132 ? 16.078 -2.385 16.953 1 98.44 132 ASP B CA 1
ATOM 4789 C C . ASP B 1 132 ? 14.961 -3.27 17.516 1 98.44 132 ASP B C 1
ATOM 4791 O O . ASP B 1 132 ? 15.234 -4.219 18.25 1 98.44 132 ASP B O 1
ATOM 4795 N N . LYS B 1 133 ? 13.672 -2.908 17.266 1 98.38 133 LYS B N 1
ATOM 4796 C CA . LYS B 1 133 ? 12.523 -3.691 17.719 1 98.38 133 LYS B CA 1
ATOM 4797 C C . LYS B 1 133 ? 11.688 -4.172 16.531 1 98.38 133 LYS B C 1
ATOM 4799 O O . LYS B 1 133 ? 10.539 -4.57 16.703 1 98.38 133 LYS B O 1
ATOM 4804 N N . ILE B 1 134 ? 12.148 -4.125 15.297 1 97.31 134 ILE B N 1
ATOM 4805 C CA . ILE B 1 134 ? 11.445 -4.555 14.086 1 97.31 134 ILE B CA 1
ATOM 4806 C C . ILE B 1 134 ? 11.852 -5.988 13.742 1 97.31 134 ILE B C 1
ATOM 4808 O O . ILE B 1 134 ? 12.984 -6.238 13.336 1 97.31 134 ILE B O 1
ATOM 4812 N N . TYR B 1 135 ? 10.891 -6.926 13.898 1 96.06 135 TYR B N 1
ATOM 4813 C CA . TYR B 1 135 ? 11.211 -8.344 13.789 1 96.06 135 TYR B CA 1
ATOM 4814 C C . TYR B 1 135 ? 10.352 -9.016 12.719 1 96.06 135 TYR B C 1
ATOM 4816 O O . TYR B 1 135 ? 9.266 -8.531 12.398 1 96.06 135 TYR B O 1
ATOM 4824 N N . GLY B 1 136 ? 10.898 -10.141 12.102 1 97.06 136 GLY B N 1
ATOM 4825 C CA . GLY B 1 136 ? 10.078 -11.062 11.336 1 97.06 136 GLY B CA 1
ATOM 4826 C C . GLY B 1 136 ? 9.43 -12.133 12.188 1 97.06 136 GLY B C 1
ATOM 4827 O O . GLY B 1 136 ? 9.273 -11.961 13.398 1 97.06 136 GLY B O 1
ATOM 4828 N N . GLN B 1 137 ? 8.867 -13.125 11.57 1 97.88 137 GLN B N 1
ATOM 4829 C CA . GLN B 1 137 ? 8.195 -14.242 12.219 1 97.88 137 GLN B CA 1
ATOM 4830 C C . GLN B 1 137 ? 8.938 -15.555 11.961 1 97.88 137 GLN B C 1
ATOM 4832 O O . GLN B 1 137 ? 9.547 -15.734 10.906 1 97.88 137 GLN B O 1
ATOM 4837 N N . THR B 1 138 ? 9.008 -16.359 12.977 1 98.25 138 THR B N 1
ATOM 4838 C CA . THR B 1 138 ? 9.227 -17.781 12.734 1 98.25 138 THR B CA 1
ATOM 4839 C C . THR B 1 138 ? 7.898 -18.531 12.617 1 98.25 138 THR B C 1
ATOM 4841 O O . THR B 1 138 ? 7.027 -18.391 13.484 1 98.25 138 THR B O 1
ATOM 4844 N N . ILE B 1 139 ? 7.707 -19.266 11.57 1 98.06 139 ILE B N 1
ATOM 4845 C CA . ILE B 1 139 ? 6.414 -19.844 11.234 1 98.06 139 ILE B CA 1
ATOM 4846 C C . ILE B 1 139 ? 6.527 -21.375 11.211 1 98.06 139 ILE B C 1
ATOM 4848 O O . ILE B 1 139 ? 7.25 -21.938 10.391 1 98.06 139 ILE B O 1
ATOM 4852 N N . ASP B 1 140 ? 5.793 -22.031 12.094 1 97.12 140 ASP B N 1
ATOM 4853 C CA . ASP B 1 140 ? 5.805 -23.484 12.188 1 97.12 140 ASP B CA 1
ATOM 4854 C C . ASP B 1 140 ? 4.762 -24.109 11.266 1 97.12 140 ASP B C 1
ATOM 4856 O O . ASP B 1 140 ? 3.561 -24.031 11.539 1 97.12 140 ASP B O 1
ATOM 4860 N N . THR B 1 141 ? 5.234 -24.703 10.188 1 95.81 141 THR B N 1
ATOM 4861 C CA . THR B 1 141 ? 4.309 -25.266 9.211 1 95.81 141 THR B CA 1
ATOM 4862 C C . THR B 1 141 ? 4.391 -26.797 9.211 1 95.81 141 THR B C 1
ATOM 4864 O O . THR B 1 141 ? 3.402 -27.484 8.938 1 95.81 141 THR B O 1
ATOM 4867 N N . ASP B 1 142 ? 5.559 -27.391 9.383 1 94.81 142 ASP B N 1
ATOM 4868 C CA . ASP B 1 142 ? 5.824 -28.812 9.375 1 94.81 142 ASP B CA 1
ATOM 4869 C C . ASP B 1 142 ? 7.164 -29.141 10.031 1 94.81 142 ASP B C 1
ATOM 4871 O O . ASP B 1 142 ? 7.953 -28.234 10.312 1 94.81 142 ASP B O 1
ATOM 4875 N N . THR B 1 143 ? 7.473 -30.406 10.188 1 94.06 143 THR B N 1
ATOM 4876 C CA . THR B 1 143 ? 8.625 -30.812 10.992 1 94.06 143 THR B CA 1
ATOM 4877 C C . THR B 1 143 ? 9.898 -30.828 10.148 1 94.06 143 THR B C 1
ATOM 4879 O O . THR B 1 143 ? 11 -30.938 10.68 1 94.06 143 THR B O 1
ATOM 4882 N N . ASN B 1 144 ? 9.82 -30.562 8.906 1 94.94 144 ASN B N 1
ATOM 4883 C CA . ASN B 1 144 ? 10.984 -30.719 8.039 1 94.94 144 ASN B CA 1
ATOM 4884 C C . ASN B 1 144 ? 11.398 -29.391 7.414 1 94.94 144 ASN B C 1
ATOM 4886 O O . ASN B 1 144 ? 12.094 -29.359 6.398 1 94.94 144 ASN B O 1
ATOM 4890 N N . SER B 1 145 ? 10.898 -28.312 8.008 1 96.38 145 SER B N 1
ATOM 4891 C CA . SER B 1 145 ? 11.242 -27.016 7.426 1 96.38 145 SER B CA 1
ATOM 4892 C C . SER B 1 145 ? 11.445 -25.953 8.5 1 96.38 145 SER B C 1
ATOM 4894 O O . SER B 1 145 ? 10.883 -26.062 9.594 1 96.38 145 SER B O 1
ATOM 4896 N N . LEU B 1 146 ? 12.367 -25.109 8.305 1 97.44 146 LEU B N 1
ATOM 4897 C CA . LEU B 1 146 ? 12.438 -23.828 9.016 1 97.44 146 LEU B CA 1
ATOM 4898 C C . LEU B 1 146 ? 11.938 -22.688 8.133 1 97.44 146 LEU B C 1
ATOM 4900 O O . LEU B 1 146 ? 12.508 -22.422 7.074 1 97.44 146 LEU B O 1
ATOM 4904 N N . THR B 1 147 ? 10.805 -22.094 8.516 1 98.31 147 THR B N 1
ATOM 4905 C CA . THR B 1 147 ? 10.242 -20.969 7.781 1 98.31 147 THR B CA 1
ATOM 4906 C C . THR B 1 147 ? 10.281 -19.688 8.625 1 98.31 147 THR B C 1
ATOM 4908 O O . THR B 1 147 ? 9.859 -19.688 9.781 1 98.31 147 THR B O 1
ATOM 4911 N N . TYR B 1 148 ? 10.875 -18.672 8.094 1 98.38 148 TYR B N 1
ATOM 4912 C CA . TYR B 1 148 ? 10.875 -17.391 8.789 1 98.38 148 TYR B CA 1
ATOM 4913 C C . TYR B 1 148 ? 10.734 -16.234 7.812 1 98.38 148 TYR B C 1
ATOM 4915 O O . TYR B 1 148 ? 10.898 -16.422 6.602 1 98.38 148 TYR B O 1
ATOM 4923 N N . THR B 1 149 ? 10.344 -15.094 8.305 1 98.5 149 THR B N 1
ATOM 4924 C CA . THR B 1 149 ? 10.281 -13.875 7.508 1 98.5 149 THR B CA 1
ATOM 4925 C C . THR B 1 149 ? 11.32 -12.859 7.98 1 98.5 149 THR B C 1
ATOM 4927 O O . THR B 1 149 ? 11.75 -12.891 9.141 1 98.5 149 THR B O 1
ATOM 4930 N N . ARG B 1 150 ? 11.75 -12.078 7.086 1 98 150 ARG B N 1
ATOM 4931 C CA . ARG B 1 150 ? 12.602 -10.922 7.363 1 98 150 ARG B CA 1
ATOM 4932 C C . ARG B 1 150 ? 11.938 -9.633 6.891 1 98 150 ARG B C 1
ATOM 4934 O O . ARG B 1 150 ? 11.281 -9.609 5.844 1 98 150 ARG B O 1
ATOM 4941 N N . HIS B 1 151 ? 12.062 -8.602 7.703 1 97.81 151 HIS B N 1
ATOM 4942 C CA . HIS B 1 151 ? 11.711 -7.25 7.285 1 97.81 151 HIS B CA 1
ATOM 4943 C C . HIS B 1 151 ? 12.945 -6.477 6.836 1 97.81 151 HIS B C 1
ATOM 4945 O O . HIS B 1 151 ? 13.82 -6.16 7.648 1 97.81 151 HIS B O 1
ATOM 4951 N N . GLU B 1 152 ? 13.008 -6.234 5.562 1 97.19 152 GLU B N 1
ATOM 4952 C CA . GLU B 1 152 ? 14.148 -5.531 4.977 1 97.19 152 GLU B CA 1
ATOM 4953 C C . GLU B 1 152 ? 13.758 -4.129 4.523 1 97.19 152 GLU B C 1
ATOM 4955 O O . GLU B 1 152 ? 12.602 -3.881 4.18 1 97.19 152 GLU B O 1
ATOM 4960 N N . PRO B 1 153 ? 14.766 -3.146 4.617 1 98.19 153 PRO B N 1
ATOM 4961 C CA . PRO B 1 153 ? 14.422 -1.83 4.074 1 98.19 153 PRO B CA 1
ATOM 4962 C C . PRO B 1 153 ? 13.961 -1.892 2.621 1 98.19 153 PRO B C 1
ATOM 4964 O O . PRO B 1 153 ? 14.469 -2.707 1.844 1 98.19 153 PRO B O 1
ATOM 4967 N N . VAL B 1 154 ? 13.047 -1.033 2.277 1 98.19 154 VAL B N 1
ATOM 4968 C CA . VAL B 1 154 ? 12.586 -0.939 0.898 1 98.19 154 VAL B CA 1
ATOM 4969 C C . VAL B 1 154 ? 13.734 -0.51 -0.008 1 98.19 154 VAL B C 1
ATOM 4971 O O . VAL B 1 154 ? 13.852 -0.985 -1.141 1 98.19 154 VAL B O 1
ATOM 4974 N N . GLY B 1 155 ? 14.57 0.449 0.419 1 98.5 155 GLY B N 1
ATOM 4975 C CA . GLY B 1 155 ? 15.711 0.933 -0.339 1 98.5 155 GLY B CA 1
ATOM 4976 C C . GLY B 1 155 ? 15.859 2.441 -0.296 1 98.5 155 GLY B C 1
ATOM 4977 O O . GLY B 1 155 ? 15.914 3.035 0.784 1 98.5 155 GLY B O 1
ATOM 4978 N N . VAL B 1 156 ? 15.945 3.096 -1.479 1 98.88 156 VAL B N 1
ATOM 4979 C CA . VAL B 1 156 ? 15.977 4.551 -1.588 1 98.88 156 VAL B CA 1
ATOM 4980 C C . VAL B 1 156 ? 14.555 5.105 -1.574 1 98.88 156 VAL B C 1
ATOM 4982 O O . VAL B 1 156 ? 13.734 4.758 -2.432 1 98.88 156 VAL B O 1
ATOM 4985 N N . CYS B 1 157 ? 14.297 5.965 -0.579 1 98.94 157 CYS B N 1
ATOM 4986 C CA . CYS B 1 157 ? 12.969 6.551 -0.431 1 98.94 157 CYS B CA 1
ATOM 4987 C C . CYS B 1 157 ? 12.961 8.008 -0.874 1 98.94 157 CYS B C 1
ATOM 4989 O O . CYS B 1 157 ? 13.695 8.836 -0.322 1 98.94 157 CYS B O 1
ATOM 4991 N N . GLY B 1 158 ? 12.203 8.281 -1.944 1 98.94 158 GLY B N 1
ATOM 4992 C CA . GLY B 1 158 ? 11.859 9.664 -2.242 1 98.94 158 GLY B CA 1
ATOM 4993 C C . GLY B 1 158 ? 10.734 10.203 -1.383 1 98.94 158 GLY B C 1
ATOM 4994 O O . GLY B 1 158 ? 9.688 9.562 -1.243 1 98.94 158 GLY B O 1
ATOM 4995 N N . GLN B 1 159 ? 10.945 11.352 -0.797 1 98.88 159 GLN B N 1
ATOM 4996 C CA . GLN B 1 159 ? 9.93 11.938 0.078 1 98.88 159 GLN B CA 1
ATOM 4997 C C . GLN B 1 159 ? 9.641 13.383 -0.302 1 98.88 159 GLN B C 1
ATOM 4999 O O . GLN B 1 159 ? 10.562 14.156 -0.562 1 98.88 159 GLN B O 1
ATOM 5004 N N . ILE B 1 160 ? 8.375 13.727 -0.441 1 98.94 160 ILE B N 1
ATOM 5005 C CA . ILE B 1 160 ? 7.918 15.055 -0.816 1 98.94 160 ILE B CA 1
ATOM 5006 C C . ILE B 1 160 ? 6.973 15.602 0.255 1 98.94 160 ILE B C 1
ATOM 5008 O O . ILE B 1 160 ? 5.934 15 0.535 1 98.94 160 ILE B O 1
ATOM 5012 N N . ILE B 1 161 ? 7.324 16.734 0.856 1 98.75 161 ILE B N 1
ATOM 5013 C CA . ILE B 1 161 ? 6.566 17.203 2.016 1 98.75 161 ILE B CA 1
ATOM 5014 C C . ILE B 1 161 ? 5.93 18.547 1.708 1 98.75 161 ILE B C 1
ATOM 5016 O O . ILE B 1 161 ? 6.426 19.297 0.86 1 98.75 161 ILE B O 1
ATOM 5020 N N . PRO B 1 162 ? 4.848 18.906 2.396 1 98.44 162 PRO B N 1
ATOM 5021 C CA . PRO B 1 162 ? 4.133 20.172 2.189 1 98.44 162 PRO B CA 1
ATOM 5022 C C . PRO B 1 162 ? 4.711 21.312 3.018 1 98.44 162 PRO B C 1
ATOM 5024 O O . PRO B 1 162 ? 5.684 21.125 3.752 1 98.44 162 PRO B O 1
ATOM 5027 N N . TRP B 1 163 ? 4.043 22.469 2.887 1 98.56 163 TRP B N 1
ATOM 5028 C CA . TRP B 1 163 ? 4.605 23.688 3.451 1 98.56 163 TRP B CA 1
ATOM 5029 C C . TRP B 1 163 ? 3.975 24 4.801 1 98.56 163 TRP B C 1
ATOM 5031 O O . TRP B 1 163 ? 4.48 24.844 5.551 1 98.56 163 TRP B O 1
ATOM 5041 N N . ASN B 1 164 ? 2.926 23.297 5.168 1 98.38 164 ASN B N 1
ATOM 5042 C CA . ASN B 1 164 ? 2.15 23.812 6.297 1 98.38 164 ASN B CA 1
ATOM 5043 C C . ASN B 1 164 ? 2.762 23.406 7.633 1 98.38 164 ASN B C 1
ATOM 5045 O O . ASN B 1 164 ? 2.609 24.109 8.633 1 98.38 164 ASN B O 1
ATOM 5049 N N . PHE B 1 165 ? 3.354 22.219 7.691 1 98.5 165 PHE B N 1
ATOM 5050 C CA . PHE B 1 165 ? 4.156 21.766 8.82 1 98.5 165 PHE B CA 1
ATOM 5051 C C . PHE B 1 165 ? 5.508 21.25 8.352 1 98.5 165 PHE B C 1
ATOM 5053 O O . PHE B 1 165 ? 5.812 20.062 8.516 1 98.5 165 PHE B O 1
ATOM 5060 N N . PRO B 1 166 ? 6.332 22.141 7.871 1 98.38 166 PRO B N 1
ATOM 5061 C CA . PRO B 1 166 ? 7.523 21.672 7.156 1 98.38 166 PRO B CA 1
ATOM 5062 C C . PRO B 1 166 ? 8.375 20.719 7.988 1 98.38 166 PRO B C 1
ATOM 5064 O O . PRO B 1 166 ? 8.672 19.609 7.539 1 98.38 166 PRO B O 1
ATOM 5067 N N . LEU B 1 167 ? 8.719 21.094 9.203 1 98.69 167 LEU B N 1
ATOM 5068 C CA . LEU B 1 167 ? 9.617 20.281 10.008 1 98.69 167 LEU B CA 1
ATOM 5069 C C . LEU B 1 167 ? 8.914 19.031 10.516 1 98.69 167 LEU B C 1
ATOM 5071 O O . LEU B 1 167 ? 9.516 17.953 10.594 1 98.69 167 LEU B O 1
ATOM 5075 N N . LEU B 1 168 ? 7.668 19.188 10.891 1 98.69 168 LEU B N 1
ATOM 5076 C CA . LEU B 1 168 ? 6.918 18.031 11.391 1 98.69 168 LEU B CA 1
ATOM 5077 C C . LEU B 1 168 ? 6.793 16.953 10.32 1 98.69 168 LEU B C 1
ATOM 5079 O O . LEU B 1 168 ? 7.008 15.773 10.602 1 98.69 168 LEU B O 1
ATOM 5083 N N . MET B 1 169 ? 6.438 17.359 9.086 1 98.69 169 MET B N 1
ATOM 5084 C CA . MET B 1 169 ? 6.309 16.422 7.977 1 98.69 169 MET B CA 1
ATOM 5085 C C . MET B 1 169 ? 7.664 15.82 7.617 1 98.69 169 MET B C 1
ATOM 5087 O O . MET B 1 169 ? 7.742 14.664 7.199 1 98.69 169 MET B O 1
ATOM 5091 N N . PHE B 1 170 ? 8.703 16.625 7.809 1 98.88 170 PHE B N 1
ATOM 5092 C CA . PHE B 1 170 ? 10.07 16.141 7.641 1 98.88 170 PHE B CA 1
ATOM 5093 C C . PHE B 1 170 ? 10.359 14.992 8.602 1 98.88 170 PHE B C 1
ATOM 5095 O O . PHE B 1 170 ? 10.797 13.922 8.188 1 98.88 170 PHE B O 1
ATOM 5102 N N . ALA B 1 171 ? 10.039 15.156 9.852 1 98.94 171 ALA B N 1
ATOM 5103 C CA . ALA B 1 171 ? 10.312 14.172 10.898 1 98.94 171 ALA B CA 1
ATOM 5104 C C . ALA B 1 171 ? 9.445 12.922 10.719 1 98.94 171 ALA B C 1
ATOM 5106 O O . ALA B 1 171 ? 9.914 11.797 10.906 1 98.94 171 ALA B O 1
ATOM 5107 N N . TRP B 1 172 ? 8.133 13.188 10.352 1 98.88 172 TRP B N 1
ATOM 5108 C CA . TRP B 1 172 ? 7.203 12.078 10.156 1 98.88 172 TRP B CA 1
ATOM 5109 C C . TRP B 1 172 ? 7.742 11.086 9.133 1 98.88 172 TRP B C 1
ATOM 5111 O O . TRP B 1 172 ? 7.453 9.891 9.195 1 98.88 172 TRP B O 1
ATOM 5121 N N . LYS B 1 173 ? 8.516 11.617 8.172 1 98.88 173 LYS B N 1
ATOM 5122 C CA . LYS B 1 173 ? 8.906 10.766 7.051 1 98.88 173 LYS B CA 1
ATOM 5123 C C . LYS B 1 173 ? 10.312 10.203 7.242 1 98.88 173 LYS B C 1
ATOM 5125 O O . LYS B 1 173 ? 10.547 9.016 7.027 1 98.88 173 LYS B O 1
ATOM 5130 N N . ILE B 1 174 ? 11.281 11 7.746 1 98.88 174 ILE B N 1
ATOM 5131 C CA . ILE B 1 174 ? 12.641 10.469 7.828 1 98.88 174 ILE B CA 1
ATOM 5132 C C . ILE B 1 174 ? 12.75 9.5 9.008 1 98.88 174 ILE B C 1
ATOM 5134 O O . ILE B 1 174 ? 13.547 8.562 8.977 1 98.88 174 ILE B O 1
ATOM 5138 N N . GLY B 1 175 ? 11.938 9.68 10.094 1 98.94 175 GLY B N 1
ATOM 5139 C CA . GLY B 1 175 ? 12.008 8.852 11.281 1 98.94 175 GLY B CA 1
ATOM 5140 C C . GLY B 1 175 ? 11.883 7.363 10.984 1 98.94 175 GLY B C 1
ATOM 5141 O O . GLY B 1 175 ? 12.836 6.609 11.172 1 98.94 175 GLY B O 1
ATOM 5142 N N . PRO B 1 176 ? 10.68 6.98 10.477 1 98.94 176 PRO B N 1
ATOM 5143 C CA . PRO B 1 176 ? 10.5 5.551 10.219 1 98.94 176 PRO B CA 1
ATOM 5144 C C . PRO B 1 176 ? 11.383 5.039 9.086 1 98.94 176 PRO B C 1
ATOM 5146 O O . PRO B 1 176 ? 11.82 3.887 9.109 1 98.94 176 PRO B O 1
ATOM 5149 N N . ALA B 1 177 ? 11.703 5.871 8.078 1 98.94 177 ALA B N 1
ATOM 5150 C CA . ALA B 1 177 ? 12.539 5.453 6.961 1 98.94 177 ALA B CA 1
ATOM 5151 C C . ALA B 1 177 ? 13.953 5.102 7.43 1 98.94 177 ALA B C 1
ATOM 5153 O O . ALA B 1 177 ? 14.492 4.055 7.062 1 98.94 177 ALA B O 1
ATOM 5154 N N . LEU B 1 178 ? 14.516 5.941 8.258 1 98.94 178 LEU B N 1
ATOM 5155 C CA . LEU B 1 178 ? 15.875 5.711 8.75 1 98.94 178 LEU B CA 1
ATOM 5156 C C . LEU B 1 178 ? 15.891 4.582 9.773 1 98.94 178 LEU B C 1
ATOM 5158 O O . LEU B 1 178 ? 16.828 3.773 9.797 1 98.94 178 LEU B O 1
ATOM 5162 N N . ALA B 1 179 ? 14.844 4.523 10.633 1 98.88 179 ALA B N 1
ATOM 5163 C CA . ALA B 1 179 ? 14.758 3.463 11.625 1 98.88 179 ALA B CA 1
ATOM 5164 C C . ALA B 1 179 ? 14.789 2.086 10.969 1 98.88 179 ALA B C 1
ATOM 5166 O O . ALA B 1 179 ? 15.336 1.134 11.531 1 98.88 179 ALA B O 1
ATOM 5167 N N . THR B 1 180 ? 14.227 1.98 9.781 1 98.75 180 THR B N 1
ATOM 5168 C CA . THR B 1 180 ? 14.109 0.693 9.109 1 98.75 180 THR B CA 1
ATOM 5169 C C . THR B 1 180 ? 15.289 0.46 8.172 1 98.75 180 THR B C 1
ATOM 5171 O O . THR B 1 180 ? 15.359 -0.566 7.492 1 98.75 180 THR B O 1
ATOM 5174 N N . GLY B 1 181 ? 16.203 1.416 8.047 1 98.69 181 GLY B N 1
ATOM 5175 C CA . GLY B 1 181 ? 17.469 1.192 7.348 1 98.69 181 GLY B CA 1
ATOM 5176 C C . GLY B 1 181 ? 17.453 1.725 5.926 1 98.69 181 GLY B C 1
ATOM 5177 O O . GLY B 1 181 ? 18.344 1.406 5.137 1 98.69 181 GLY B O 1
ATOM 5178 N N . ASN B 1 182 ? 16.5 2.516 5.531 1 98.94 182 ASN B N 1
ATOM 5179 C CA . ASN B 1 182 ? 16.422 3.1 4.195 1 98.94 182 ASN B CA 1
ATOM 5180 C C . ASN B 1 182 ? 17.297 4.34 4.074 1 98.94 182 ASN B C 1
ATOM 5182 O O . ASN B 1 182 ? 17.797 4.848 5.078 1 98.94 182 ASN B O 1
ATOM 5186 N N . THR B 1 183 ? 17.5 4.785 2.865 1 98.94 183 THR B N 1
ATOM 5187 C CA . THR B 1 183 ? 18.078 6.094 2.588 1 98.94 183 THR B CA 1
ATOM 5188 C C . THR B 1 183 ? 17.047 7.023 1.953 1 98.94 183 THR B C 1
ATOM 5190 O O . THR B 1 183 ? 15.969 6.582 1.556 1 98.94 183 THR B O 1
ATOM 5193 N N . ILE B 1 184 ? 17.422 8.367 1.918 1 98.88 184 ILE B N 1
ATOM 5194 C CA . ILE B 1 184 ? 16.328 9.312 1.677 1 98.88 184 ILE B CA 1
ATOM 5195 C C . ILE B 1 184 ? 16.781 10.375 0.673 1 98.88 184 ILE B C 1
ATOM 5197 O O . ILE B 1 184 ? 17.906 10.875 0.756 1 98.88 184 ILE B O 1
ATOM 5201 N N . VAL B 1 185 ? 15.953 10.664 -0.238 1 98.94 185 VAL B N 1
ATOM 5202 C CA . VAL B 1 185 ? 15.961 11.891 -1.033 1 98.94 185 VAL B CA 1
ATOM 5203 C C . VAL B 1 185 ? 14.695 12.695 -0.763 1 98.94 185 VAL B C 1
ATOM 5205 O O . VAL B 1 185 ? 13.609 12.336 -1.227 1 98.94 185 VAL B O 1
ATOM 5208 N N . MET B 1 186 ? 14.844 13.797 -0.071 1 98.81 186 MET B N 1
ATOM 5209 C CA . MET B 1 186 ? 13.734 14.609 0.417 1 98.81 186 MET B CA 1
ATOM 5210 C C . MET B 1 186 ? 13.617 15.898 -0.378 1 98.81 186 MET B C 1
ATOM 5212 O O . MET B 1 186 ? 14.586 16.641 -0.513 1 98.81 186 MET B O 1
ATOM 5216 N N . LYS B 1 187 ? 12.469 16.125 -0.927 1 98.88 187 LYS B N 1
ATOM 5217 C CA . LYS B 1 187 ? 12.164 17.438 -1.482 1 98.88 187 LYS B CA 1
ATOM 5218 C C . LYS B 1 187 ? 11.305 18.25 -0.52 1 98.88 187 LYS B C 1
ATOM 5220 O O . LYS B 1 187 ? 10.195 17.844 -0.168 1 98.88 187 LYS B O 1
ATOM 5225 N N . THR B 1 188 ? 11.711 19.391 -0.119 1 98.5 188 THR B N 1
ATOM 5226 C CA . THR B 1 188 ? 10.93 20.312 0.705 1 98.5 188 THR B CA 1
ATOM 5227 C C . THR B 1 188 ? 9.984 21.141 -0.158 1 98.5 188 THR B C 1
ATOM 5229 O O . THR B 1 188 ? 10.125 21.172 -1.383 1 98.5 188 THR B O 1
ATOM 5232 N N . ALA B 1 189 ? 9.016 21.719 0.453 1 98.5 189 ALA B N 1
ATOM 5233 C CA . ALA B 1 189 ? 8.109 22.625 -0.264 1 98.5 189 ALA B CA 1
ATOM 5234 C C . ALA B 1 189 ? 8.805 23.922 -0.658 1 98.5 189 ALA B C 1
ATOM 5236 O O . ALA B 1 189 ? 9.641 24.422 0.091 1 98.5 189 ALA B O 1
ATOM 5237 N N . GLU B 1 190 ? 8.438 24.469 -1.732 1 97.5 190 GLU B N 1
ATOM 5238 C CA . GLU B 1 190 ? 9.07 25.672 -2.273 1 97.5 190 GLU B CA 1
ATOM 5239 C C . GLU B 1 190 ? 8.867 26.859 -1.345 1 97.5 190 GLU B C 1
ATOM 5241 O O . GLU B 1 190 ? 9.727 27.75 -1.261 1 97.5 190 GLU B O 1
ATOM 5246 N N . GLN B 1 191 ? 7.785 26.859 -0.583 1 98.06 191 GLN B N 1
ATOM 5247 C CA . GLN B 1 191 ? 7.449 28 0.26 1 98.06 191 GLN B CA 1
ATOM 5248 C C . GLN B 1 191 ? 8.234 27.969 1.569 1 98.06 191 GLN B C 1
ATOM 5250 O O . GLN B 1 191 ? 8.461 29.016 2.188 1 98.06 191 GLN B O 1
ATOM 5255 N N . THR B 1 192 ? 8.609 26.703 1.967 1 98.62 192 THR B N 1
ATOM 5256 C CA . THR B 1 192 ? 9.172 26.578 3.307 1 98.62 192 THR B CA 1
ATOM 5257 C C . THR B 1 192 ? 10.367 25.625 3.307 1 98.62 192 THR B C 1
ATOM 5259 O O . THR B 1 192 ? 10.422 24.688 4.109 1 98.62 192 THR B O 1
ATOM 5262 N N . PRO B 1 193 ? 11.383 25.828 2.568 1 98.69 193 PRO B N 1
ATOM 5263 C CA . PRO B 1 193 ? 12.523 24.906 2.48 1 98.69 193 PRO B CA 1
ATOM 5264 C C . PRO B 1 193 ? 13.531 25.109 3.607 1 98.69 193 PRO B C 1
ATOM 5266 O O . PRO B 1 193 ? 14.422 24.266 3.795 1 98.69 193 PRO B O 1
ATOM 5269 N N . LEU B 1 194 ? 13.398 26.172 4.387 1 98.81 194 LEU B N 1
ATOM 5270 C CA . LEU B 1 194 ? 14.508 26.656 5.195 1 98.81 194 LEU B CA 1
ATOM 5271 C C . LEU B 1 194 ? 14.742 25.75 6.402 1 98.81 194 LEU B C 1
ATOM 5273 O O . LEU B 1 194 ? 15.891 25.469 6.746 1 98.81 194 LEU B O 1
ATOM 5277 N N . SER B 1 195 ? 13.695 25.312 7.082 1 98.81 195 SER B N 1
ATOM 5278 C CA . SER B 1 195 ? 13.883 24.453 8.25 1 98.81 195 SER B CA 1
ATOM 5279 C C . SER B 1 195 ? 14.484 23.109 7.855 1 98.81 195 SER B C 1
AT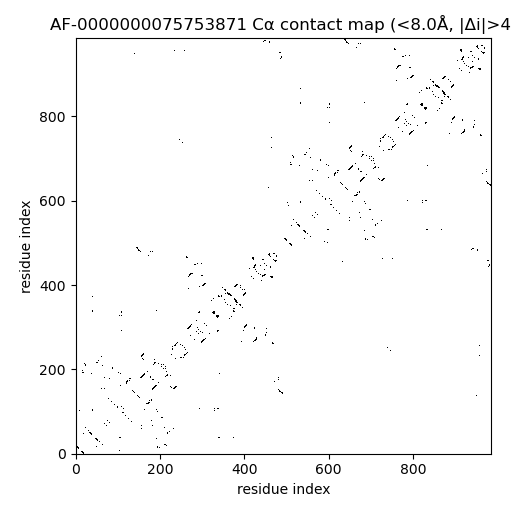OM 5281 O O . SER B 1 195 ? 15.336 22.562 8.562 1 98.81 195 SER B O 1
ATOM 5283 N N . GLY B 1 196 ? 14.055 22.547 6.699 1 98.75 196 GLY B N 1
ATOM 5284 C CA . GLY B 1 196 ? 14.633 21.312 6.215 1 98.75 196 GLY B CA 1
ATOM 5285 C C . GLY B 1 196 ? 16.125 21.406 5.934 1 98.75 196 GLY B C 1
ATOM 5286 O O . GLY B 1 196 ? 16.891 20.516 6.285 1 98.75 196 GLY B O 1
ATOM 5287 N N . LEU B 1 197 ? 16.5 22.516 5.34 1 98.81 197 LEU B N 1
ATOM 5288 C CA . LEU B 1 197 ? 17.922 22.734 5.051 1 98.81 197 LEU B CA 1
ATOM 5289 C C . LEU B 1 197 ? 18.719 22.906 6.34 1 98.81 197 LEU B C 1
ATOM 5291 O O . LEU B 1 197 ? 19.844 22.406 6.445 1 98.81 197 LEU B O 1
ATOM 5295 N N . TYR B 1 198 ? 18.141 23.641 7.285 1 98.88 198 TYR B N 1
ATOM 5296 C CA . TYR B 1 198 ? 18.812 23.797 8.57 1 98.88 198 TYR B CA 1
ATOM 5297 C C . TYR B 1 198 ? 19.016 22.438 9.242 1 98.88 198 TYR B C 1
ATOM 5299 O O . TYR B 1 198 ? 20.094 22.156 9.781 1 98.88 198 TYR B O 1
ATOM 5307 N N . VAL B 1 199 ? 18.016 21.562 9.219 1 98.94 199 VAL B N 1
ATOM 5308 C CA . VAL B 1 199 ? 18.109 20.266 9.859 1 98.94 199 VAL B CA 1
ATOM 5309 C C . VAL B 1 199 ? 19.109 19.391 9.109 1 98.94 199 VAL B C 1
ATOM 5311 O O . VAL B 1 199 ? 19.766 18.531 9.703 1 98.94 199 VAL B O 1
ATOM 5314 N N . ALA B 1 200 ? 19.25 19.609 7.828 1 98.81 200 ALA B N 1
ATOM 5315 C CA . ALA B 1 200 ? 20.266 18.875 7.074 1 98.81 200 ALA B CA 1
ATOM 5316 C C . ALA B 1 200 ? 21.656 19.094 7.676 1 98.81 200 ALA B C 1
ATOM 5318 O O . ALA B 1 200 ? 22.453 18.156 7.75 1 98.81 200 ALA B O 1
ATOM 5319 N N . LYS B 1 201 ? 21.906 20.328 8.055 1 98.5 201 LYS B N 1
ATOM 5320 C CA . LYS B 1 201 ? 23.156 20.641 8.758 1 98.5 201 LYS B CA 1
ATOM 5321 C C . LYS B 1 201 ? 23.266 19.828 10.047 1 98.5 201 LYS B C 1
ATOM 5323 O O . LYS B 1 201 ? 24.344 19.297 10.359 1 98.5 201 LYS B O 1
ATOM 5328 N N . LEU B 1 202 ? 22.172 19.719 10.781 1 98.88 202 LEU B N 1
ATOM 5329 C CA . LEU B 1 202 ? 22.156 18.969 12.031 1 98.88 202 LEU B CA 1
ATOM 5330 C C . LEU B 1 202 ? 22.328 17.469 11.773 1 98.88 202 LEU B C 1
ATOM 5332 O O . LEU B 1 202 ? 22.906 16.766 12.602 1 98.88 202 LEU B O 1
ATOM 5336 N N . ILE B 1 203 ? 21.828 16.969 10.641 1 98.88 203 ILE B N 1
ATOM 5337 C CA . ILE B 1 203 ? 21.984 15.57 10.266 1 98.88 203 ILE B CA 1
ATOM 5338 C C . ILE B 1 203 ? 23.453 15.234 10.086 1 98.88 203 ILE B C 1
ATOM 5340 O O . ILE B 1 203 ? 23.938 14.211 10.586 1 98.88 203 ILE B O 1
ATOM 5344 N N . LYS B 1 204 ? 24.141 16.094 9.43 1 98.5 204 LYS B N 1
ATOM 5345 C CA . LYS B 1 204 ? 25.594 15.922 9.289 1 98.5 204 LYS B CA 1
ATOM 5346 C C . LYS B 1 204 ? 26.281 15.961 10.648 1 98.5 204 LYS B C 1
ATOM 5348 O O . LYS B 1 204 ? 27.125 15.117 10.945 1 98.5 204 LYS B O 1
ATOM 5353 N N . GLU B 1 205 ? 25.891 16.922 11.469 1 98.69 205 GLU B N 1
ATOM 5354 C CA . GLU B 1 205 ? 26.469 17.062 12.805 1 98.69 205 GLU B CA 1
ATOM 5355 C C . GLU B 1 205 ? 26.188 15.828 13.656 1 98.69 205 GLU B C 1
ATOM 5357 O O . GLU B 1 205 ? 27.031 15.43 14.469 1 98.69 205 GLU B O 1
ATOM 5362 N N . ALA B 1 206 ? 25.016 15.211 13.477 1 98.69 206 ALA B N 1
ATOM 5363 C CA . ALA B 1 206 ? 24.594 14.055 14.266 1 98.69 206 ALA B CA 1
ATOM 5364 C C . ALA B 1 206 ? 25.422 12.82 13.898 1 98.69 206 ALA B C 1
ATOM 5366 O O . ALA B 1 206 ? 25.422 11.836 14.641 1 98.69 206 ALA B O 1
ATOM 5367 N N . GLY B 1 207 ? 26.047 12.82 12.719 1 98.56 207 GLY B N 1
ATOM 5368 C CA . GLY B 1 207 ? 26.953 11.75 12.367 1 98.56 207 GLY B CA 1
ATOM 5369 C C . GLY B 1 207 ? 26.359 10.758 11.375 1 98.56 207 GLY B C 1
ATOM 5370 O O . GLY B 1 207 ? 26.891 9.664 11.203 1 98.56 207 GLY B O 1
ATOM 5371 N N . PHE B 1 208 ? 25.266 11.094 10.766 1 98.81 208 PHE B N 1
ATOM 5372 C CA . PHE B 1 208 ? 24.75 10.219 9.719 1 98.81 208 PHE B CA 1
ATOM 5373 C C . PHE B 1 208 ? 25.766 10.086 8.586 1 98.81 208 PHE B C 1
ATOM 5375 O O . PHE B 1 208 ? 26.375 11.062 8.18 1 98.81 208 PHE B O 1
ATOM 5382 N N . PRO B 1 209 ? 25.953 8.867 8.031 1 98.75 209 PRO B N 1
ATOM 5383 C CA . PRO B 1 209 ? 26.891 8.703 6.91 1 98.75 209 PRO B CA 1
ATOM 5384 C C . PRO B 1 209 ? 26.469 9.508 5.68 1 98.75 209 PRO B C 1
ATOM 5386 O O . PRO B 1 209 ? 25.266 9.75 5.473 1 98.75 209 PRO B O 1
ATOM 5389 N N . PRO B 1 210 ? 27.469 9.906 4.832 1 98.69 210 PRO B N 1
ATOM 5390 C CA . PRO B 1 210 ? 27.141 10.648 3.607 1 98.69 210 PRO B CA 1
ATOM 5391 C C . PRO B 1 210 ? 26.172 9.898 2.705 1 98.69 210 PRO B C 1
ATOM 5393 O O . PRO B 1 210 ? 26.281 8.68 2.547 1 98.69 210 PRO B O 1
ATOM 5396 N N . GLY B 1 211 ? 25.203 10.602 2.195 1 98.81 211 GLY B N 1
ATOM 5397 C CA . GLY B 1 211 ? 24.297 10.047 1.216 1 98.81 211 GLY B CA 1
ATOM 5398 C C . GLY B 1 211 ? 23.047 9.445 1.842 1 98.81 211 GLY B C 1
ATOM 5399 O O . GLY B 1 211 ? 22.062 9.18 1.148 1 98.81 211 GLY B O 1
ATOM 5400 N N . VAL B 1 212 ? 22.984 9.164 3.168 1 98.94 212 VAL B N 1
ATOM 5401 C CA . VAL B 1 212 ? 21.859 8.531 3.838 1 98.94 212 VAL B CA 1
ATOM 5402 C C . VAL B 1 212 ? 20.641 9.445 3.779 1 98.94 212 VAL B C 1
ATOM 5404 O O . VAL B 1 212 ? 19.516 8.984 3.557 1 98.94 212 VAL B O 1
ATOM 5407 N N . VAL B 1 213 ? 20.875 10.719 3.99 1 98.94 213 VAL B N 1
ATOM 5408 C CA . VAL B 1 213 ? 19.828 11.727 3.854 1 98.94 213 VAL B CA 1
ATOM 5409 C C . VAL B 1 213 ? 20.281 12.805 2.867 1 98.94 213 VAL B C 1
ATOM 5411 O O . VAL B 1 213 ? 21.375 13.359 2.998 1 98.94 213 VAL B O 1
ATOM 5414 N N . ASN B 1 214 ? 19.516 13.039 1.884 1 98.94 214 ASN B N 1
ATOM 5415 C CA . ASN B 1 214 ? 19.688 14.117 0.91 1 98.94 214 ASN B CA 1
ATOM 5416 C C . ASN B 1 214 ? 18.453 15.016 0.843 1 98.94 214 ASN B C 1
ATOM 5418 O O . ASN B 1 214 ? 17.328 14.531 0.786 1 98.94 214 ASN B O 1
ATOM 5422 N N . VAL B 1 215 ? 18.656 16.328 0.869 1 98.94 215 VAL B N 1
ATOM 5423 C CA . VAL B 1 215 ? 17.562 17.297 0.907 1 98.94 215 VAL B CA 1
ATOM 5424 C C . VAL B 1 215 ? 17.672 18.234 -0.287 1 98.94 215 VAL B C 1
ATOM 5426 O O . VAL B 1 215 ? 18.688 18.891 -0.48 1 98.94 215 VAL B O 1
ATOM 5429 N N . ILE B 1 216 ? 16.594 18.281 -1.005 1 98.56 216 ILE B N 1
ATOM 5430 C CA . ILE B 1 216 ? 16.531 19.062 -2.232 1 98.56 216 ILE B CA 1
ATOM 5431 C C . ILE B 1 216 ? 15.445 20.125 -2.107 1 98.56 216 ILE B C 1
ATOM 5433 O O . ILE B 1 216 ? 14.289 19.812 -1.809 1 98.56 216 ILE B O 1
ATOM 5437 N N . SER B 1 217 ? 15.844 21.391 -2.32 1 98.25 217 SER B N 1
ATOM 5438 C CA . SER B 1 217 ? 14.859 22.453 -2.555 1 98.25 217 SER B CA 1
ATOM 5439 C C . SER B 1 217 ? 14.539 22.578 -4.039 1 98.25 217 SER B C 1
ATOM 5441 O O . SER B 1 217 ? 15.445 22.688 -4.871 1 98.25 217 SER B O 1
ATOM 5443 N N . GLY B 1 218 ? 13.312 22.438 -4.375 1 97 218 GLY B N 1
ATOM 5444 C CA . GLY B 1 218 ? 12.938 22.531 -5.777 1 97 218 GLY B CA 1
ATOM 5445 C C . GLY B 1 218 ? 11.438 22.578 -5.988 1 97 218 GLY B C 1
ATOM 5446 O O . GLY B 1 218 ? 10.664 22.547 -5.027 1 97 218 GLY B O 1
ATOM 5447 N N . PHE B 1 219 ? 11.031 22.703 -7.27 1 97.88 219 PHE B N 1
ATOM 5448 C CA . PHE B 1 219 ? 9.625 22.812 -7.637 1 97.88 219 PHE B CA 1
ATOM 5449 C C . PHE B 1 219 ? 9.023 21.438 -7.902 1 97.88 219 PHE B C 1
ATOM 5451 O O . PHE B 1 219 ? 9.719 20.516 -8.328 1 97.88 219 PHE B O 1
ATOM 5458 N N . GLY B 1 220 ? 7.688 21.344 -7.684 1 97.19 220 GLY B N 1
ATOM 5459 C CA . GLY B 1 220 ? 6.969 20.094 -7.906 1 97.19 220 GLY B CA 1
ATOM 5460 C C . GLY B 1 220 ? 7.086 19.594 -9.328 1 97.19 220 GLY B C 1
ATOM 5461 O O . GLY B 1 220 ? 7.344 18.406 -9.555 1 97.19 220 GLY B O 1
ATOM 5462 N N . ARG B 1 221 ? 7.008 20.406 -10.281 1 96.31 221 ARG B N 1
ATOM 5463 C CA . ARG B 1 221 ? 6.941 20.047 -11.695 1 96.31 221 ARG B CA 1
ATOM 5464 C C . ARG B 1 221 ? 8.289 19.547 -12.195 1 96.31 221 ARG B C 1
ATOM 5466 O O . ARG B 1 221 ? 8.367 18.891 -13.234 1 96.31 221 ARG B O 1
ATOM 5473 N N . THR B 1 222 ? 9.375 19.906 -11.461 1 97.38 222 THR B N 1
ATOM 5474 C CA . THR B 1 222 ? 10.703 19.484 -11.891 1 97.38 222 THR B CA 1
ATOM 5475 C C . THR B 1 222 ? 11.297 18.484 -10.906 1 97.38 222 THR B C 1
ATOM 5477 O O . THR B 1 222 ? 11.203 17.281 -11.117 1 97.38 222 THR B O 1
ATOM 5480 N N . ALA B 1 223 ? 11.695 18.969 -9.68 1 98.19 223 ALA B N 1
ATOM 5481 C CA . ALA B 1 223 ? 12.305 18.094 -8.688 1 98.19 223 ALA B CA 1
ATOM 5482 C C . ALA B 1 223 ? 11.312 17.047 -8.203 1 98.19 223 ALA B C 1
ATOM 5484 O O . ALA B 1 223 ? 11.656 15.867 -8.078 1 98.19 223 ALA B O 1
ATOM 5485 N N . GLY B 1 224 ? 10.094 17.484 -7.914 1 98.56 224 GLY B N 1
ATOM 5486 C CA . GLY B 1 224 ? 9.078 16.547 -7.461 1 98.56 224 GLY B CA 1
ATOM 5487 C C . GLY B 1 224 ? 8.75 15.484 -8.484 1 98.56 224 GLY B C 1
ATOM 5488 O O . GLY B 1 224 ? 8.664 14.297 -8.148 1 98.56 224 GLY B O 1
ATOM 5489 N N . ALA B 1 225 ? 8.539 15.883 -9.672 1 98.5 225 ALA B N 1
ATOM 5490 C CA . ALA B 1 225 ? 8.234 14.953 -10.758 1 98.5 225 ALA B CA 1
ATOM 5491 C C . ALA B 1 225 ? 9.383 13.977 -10.984 1 98.5 225 ALA B C 1
ATOM 5493 O O . ALA B 1 225 ? 9.156 12.789 -11.258 1 98.5 225 ALA B O 1
ATOM 5494 N N . ALA B 1 226 ? 10.625 14.484 -10.867 1 98.81 226 ALA B N 1
ATOM 5495 C CA . ALA B 1 226 ? 11.805 13.641 -11.039 1 98.81 226 ALA B CA 1
ATOM 5496 C C . ALA B 1 226 ? 11.867 12.555 -9.961 1 98.81 226 ALA B C 1
ATOM 5498 O O . ALA B 1 226 ? 12.188 11.398 -10.25 1 98.81 226 ALA B O 1
ATOM 5499 N N . ILE B 1 227 ? 11.586 12.906 -8.75 1 98.88 227 ILE B N 1
ATOM 5500 C CA . ILE B 1 227 ? 11.586 11.961 -7.645 1 98.88 227 ILE B CA 1
ATOM 5501 C C . ILE B 1 227 ? 10.523 10.883 -7.887 1 98.88 227 ILE B C 1
ATOM 5503 O O . ILE B 1 227 ? 10.805 9.688 -7.773 1 98.88 227 ILE B O 1
ATOM 5507 N N . ALA B 1 228 ? 9.328 11.266 -8.258 1 98.75 228 ALA B N 1
ATOM 5508 C CA . ALA B 1 228 ? 8.188 10.359 -8.43 1 98.75 228 ALA B CA 1
ATOM 5509 C C . ALA B 1 228 ? 8.445 9.359 -9.547 1 98.75 228 ALA B C 1
ATOM 5511 O O . ALA B 1 228 ? 8.031 8.195 -9.461 1 98.75 228 ALA B O 1
ATOM 5512 N N . ALA B 1 229 ? 9.164 9.766 -10.555 1 98.56 229 ALA B N 1
ATOM 5513 C CA . ALA B 1 229 ? 9.297 8.945 -11.758 1 98.56 229 ALA B CA 1
ATOM 5514 C C . ALA B 1 229 ? 10.633 8.211 -11.773 1 98.56 229 ALA B C 1
ATOM 5516 O O . ALA B 1 229 ? 10.883 7.391 -12.656 1 98.56 229 ALA B O 1
ATOM 5517 N N . HIS B 1 230 ? 11.5 8.477 -10.852 1 98.81 230 HIS B N 1
ATOM 5518 C CA . HIS B 1 230 ? 12.875 7.988 -10.914 1 98.81 230 HIS B CA 1
ATOM 5519 C C . HIS B 1 230 ? 12.914 6.465 -10.805 1 98.81 230 HIS B C 1
ATOM 5521 O O . HIS B 1 230 ? 12.383 5.895 -9.852 1 98.81 230 HIS B O 1
ATOM 5527 N N . MET B 1 231 ? 13.68 5.777 -11.617 1 98.12 231 MET B N 1
ATOM 5528 C CA . MET B 1 231 ? 13.711 4.32 -11.703 1 98.12 231 MET B CA 1
ATOM 5529 C C . MET B 1 231 ? 14.484 3.723 -10.531 1 98.12 231 MET B C 1
ATOM 5531 O O . MET B 1 231 ? 14.328 2.541 -10.219 1 98.12 231 MET B O 1
ATOM 5535 N N . ASP B 1 232 ? 15.336 4.559 -9.891 1 98.25 232 ASP B N 1
ATOM 5536 C CA . ASP B 1 232 ? 16.172 4.016 -8.82 1 98.25 232 ASP B CA 1
ATOM 5537 C C . ASP B 1 232 ? 15.68 4.461 -7.449 1 98.25 232 ASP B C 1
ATOM 5539 O O . ASP B 1 232 ? 16.406 4.363 -6.457 1 98.25 232 ASP B O 1
ATOM 5543 N N . ILE B 1 233 ? 14.539 5.082 -7.387 1 98.81 233 ILE B N 1
ATOM 5544 C CA . ILE B 1 233 ? 13.82 5.285 -6.137 1 98.81 233 ILE B CA 1
ATOM 5545 C C . ILE B 1 233 ? 12.82 4.148 -5.926 1 98.81 233 ILE B C 1
ATOM 5547 O O . ILE B 1 233 ? 12.008 3.855 -6.809 1 98.81 233 ILE B O 1
ATOM 5551 N N . ASP B 1 234 ? 12.891 3.566 -4.758 1 98.5 234 ASP B N 1
ATOM 5552 C CA . ASP B 1 234 ? 12.148 2.334 -4.508 1 98.5 234 ASP B CA 1
ATOM 5553 C C . ASP B 1 234 ? 10.797 2.629 -3.859 1 98.5 234 ASP B C 1
ATOM 5555 O O . ASP B 1 234 ? 9.906 1.771 -3.842 1 98.5 234 ASP B O 1
ATOM 5559 N N . LYS B 1 235 ? 10.633 3.781 -3.291 1 98.75 235 LYS B N 1
ATOM 5560 C CA . LYS B 1 235 ? 9.414 4.211 -2.607 1 98.75 235 LYS B CA 1
ATOM 5561 C C . LYS B 1 235 ? 9.266 5.73 -2.652 1 98.75 235 LYS B C 1
ATOM 5563 O O . LYS B 1 235 ? 10.258 6.457 -2.549 1 98.75 235 LYS B O 1
ATOM 5568 N N . VAL B 1 236 ? 8.008 6.168 -2.756 1 98.88 236 VAL B N 1
ATOM 5569 C CA . VAL B 1 236 ? 7.738 7.594 -2.615 1 98.88 236 VAL B CA 1
ATOM 5570 C C . VAL B 1 236 ? 6.723 7.82 -1.497 1 98.88 236 VAL B C 1
ATOM 5572 O O . VAL B 1 236 ? 5.699 7.137 -1.431 1 98.88 236 VAL B O 1
ATOM 5575 N N . ALA B 1 237 ? 7.027 8.648 -0.555 1 98.88 237 ALA B N 1
ATOM 5576 C CA . ALA B 1 237 ? 6.102 9.156 0.455 1 98.88 237 ALA B CA 1
ATOM 5577 C C . ALA B 1 237 ? 5.738 10.609 0.187 1 98.88 237 ALA B C 1
ATOM 5579 O O . ALA B 1 237 ? 6.621 11.445 -0.019 1 98.88 237 ALA B O 1
ATOM 5580 N N . PHE B 1 238 ? 4.441 10.859 0.156 1 98.81 238 PHE B N 1
ATOM 5581 C CA . PHE B 1 238 ? 3.98 12.195 -0.213 1 98.81 238 PHE B CA 1
ATOM 5582 C C . PHE B 1 238 ? 2.908 12.68 0.753 1 98.81 238 PHE B C 1
ATOM 5584 O O . PHE B 1 238 ? 2.016 11.922 1.135 1 98.81 238 PHE B O 1
ATOM 5591 N N . THR B 1 239 ? 3.02 13.852 1.21 1 98.75 239 THR B N 1
ATOM 5592 C CA . THR B 1 239 ? 1.943 14.586 1.867 1 98.75 239 THR B CA 1
ATOM 5593 C C . THR B 1 239 ? 1.609 15.859 1.098 1 98.75 239 THR B C 1
ATOM 5595 O O . THR B 1 239 ? 2.492 16.672 0.828 1 98.75 239 THR B O 1
ATOM 5598 N N . GLY B 1 240 ? 0.394 16.016 0.688 1 97.88 240 GLY B N 1
ATOM 5599 C CA . GLY B 1 240 ? -0.026 17.188 -0.074 1 97.88 240 GLY B CA 1
ATOM 5600 C C . GLY B 1 240 ? -1.413 17.047 -0.671 1 97.88 240 GLY B C 1
ATOM 5601 O O . GLY B 1 240 ? -2.299 16.438 -0.058 1 97.88 240 GLY B O 1
ATOM 5602 N N . SER B 1 241 ? -1.638 17.656 -1.829 1 96.69 241 SER B N 1
ATOM 5603 C CA . SER B 1 241 ? -2.969 17.688 -2.424 1 96.69 241 SER B CA 1
ATOM 5604 C C . SER B 1 241 ? -3.328 16.344 -3.049 1 96.69 241 SER B C 1
ATOM 5606 O O . SER B 1 241 ? -2.447 15.602 -3.484 1 96.69 241 SER B O 1
ATOM 5608 N N . THR B 1 242 ? -4.621 16.078 -3.115 1 96.5 242 THR B N 1
ATOM 5609 C CA . THR B 1 242 ? -5.145 14.844 -3.699 1 96.5 242 THR B CA 1
ATOM 5610 C C . THR B 1 242 ? -4.75 14.734 -5.168 1 96.5 242 THR B C 1
ATOM 5612 O O . THR B 1 242 ? -4.383 13.656 -5.641 1 96.5 242 THR B O 1
ATOM 5615 N N . LEU B 1 243 ? -4.777 15.828 -5.871 1 96.44 243 LEU B N 1
ATOM 5616 C CA . LEU B 1 243 ? -4.453 15.836 -7.293 1 96.44 243 LEU B CA 1
ATOM 5617 C C . LEU B 1 243 ? -3.016 15.383 -7.527 1 96.44 243 LEU B C 1
ATOM 5619 O O . LEU B 1 243 ? -2.752 14.57 -8.414 1 96.44 243 LEU B O 1
ATOM 5623 N N . VAL B 1 244 ? -2.084 15.969 -6.754 1 97.62 244 VAL B N 1
ATOM 5624 C CA . VAL B 1 244 ? -0.681 15.594 -6.898 1 97.62 244 VAL B CA 1
ATOM 5625 C C . VAL B 1 244 ? -0.48 14.148 -6.461 1 97.62 244 VAL B C 1
ATOM 5627 O O . VAL B 1 244 ? 0.314 13.414 -7.055 1 97.62 244 VAL B O 1
ATOM 5630 N N . GLY B 1 245 ? -1.192 13.734 -5.387 1 98.25 245 GLY B N 1
ATOM 5631 C CA . GLY B 1 245 ? -1.15 12.344 -4.977 1 98.25 245 GLY B CA 1
ATOM 5632 C C . GLY B 1 245 ? -1.506 11.383 -6.094 1 98.25 245 GLY B C 1
ATOM 5633 O O . GLY B 1 245 ? -0.845 10.352 -6.27 1 98.25 245 GLY B O 1
ATOM 5634 N N . ARG B 1 246 ? -2.541 11.688 -6.867 1 98.25 246 ARG B N 1
ATOM 5635 C CA . ARG B 1 246 ? -2.945 10.875 -8.008 1 98.25 246 ARG B CA 1
ATOM 5636 C C . ARG B 1 246 ? -1.825 10.789 -9.039 1 98.25 246 ARG B C 1
ATOM 5638 O O . ARG B 1 246 ? -1.567 9.719 -9.594 1 98.25 246 ARG B O 1
ATOM 5645 N N . GLN B 1 247 ? -1.174 11.875 -9.266 1 98.44 247 GLN B N 1
ATOM 5646 C CA . GLN B 1 247 ? -0.091 11.922 -10.242 1 98.44 247 GLN B CA 1
ATOM 5647 C C . GLN B 1 247 ? 1.082 11.047 -9.805 1 98.44 247 GLN B C 1
ATOM 5649 O O . GLN B 1 247 ? 1.708 10.383 -10.625 1 98.44 247 GLN B O 1
ATOM 5654 N N . ILE B 1 248 ? 1.395 11.125 -8.555 1 98.56 248 ILE B N 1
ATOM 5655 C CA . ILE B 1 248 ? 2.506 10.344 -8.023 1 98.56 248 ILE B CA 1
ATOM 5656 C C . ILE B 1 248 ? 2.207 8.852 -8.172 1 98.56 248 ILE B C 1
ATOM 5658 O O . ILE B 1 248 ? 3.084 8.07 -8.555 1 98.56 248 ILE B O 1
ATOM 5662 N N . MET B 1 249 ? 1.003 8.422 -7.863 1 98.19 249 MET B N 1
ATOM 5663 C CA . MET B 1 249 ? 0.617 7.023 -8.031 1 98.19 249 MET B CA 1
ATOM 5664 C C . MET B 1 249 ? 0.742 6.594 -9.484 1 98.19 249 MET B C 1
ATOM 5666 O O . MET B 1 249 ? 1.199 5.484 -9.773 1 98.19 249 MET B O 1
ATOM 5670 N N . LYS B 1 250 ? 0.326 7.434 -10.414 1 98.56 250 LYS B N 1
ATOM 5671 C CA . LYS B 1 250 ? 0.468 7.141 -11.836 1 98.56 250 LYS B CA 1
ATOM 5672 C C . LYS B 1 250 ? 1.938 7.027 -12.227 1 98.56 250 LYS B C 1
ATOM 5674 O O . LYS B 1 250 ? 2.311 6.148 -13.008 1 98.56 250 LYS B O 1
ATOM 5679 N N . SER B 1 251 ? 2.756 7.961 -11.688 1 98.56 251 SER B N 1
ATOM 5680 C CA . SER B 1 251 ? 4.188 7.922 -11.961 1 98.56 251 SER B CA 1
ATOM 5681 C C . SER B 1 251 ? 4.809 6.613 -11.477 1 98.56 251 SER B C 1
ATOM 5683 O O . SER B 1 251 ? 5.691 6.059 -12.133 1 98.56 251 SER B O 1
ATOM 5685 N N . ALA B 1 252 ? 4.402 6.188 -10.289 1 98.12 252 ALA B N 1
ATOM 5686 C CA . ALA B 1 252 ? 4.883 4.914 -9.766 1 98.12 252 ALA B CA 1
ATOM 5687 C C . ALA B 1 252 ? 4.523 3.764 -10.703 1 98.12 252 ALA B C 1
ATOM 5689 O O . ALA B 1 252 ? 5.355 2.9 -10.984 1 98.12 252 ALA B O 1
ATOM 5690 N N . ALA B 1 253 ? 3.268 3.727 -11.188 1 98.19 253 ALA B N 1
ATOM 5691 C CA . ALA B 1 253 ? 2.807 2.701 -12.125 1 98.19 253 ALA B CA 1
ATOM 5692 C C . ALA B 1 253 ? 3.627 2.723 -13.406 1 98.19 253 ALA B C 1
ATOM 5694 O O . ALA B 1 253 ? 3.951 1.669 -13.961 1 98.19 253 ALA B O 1
ATOM 5695 N N . ASP B 1 254 ? 3.977 3.887 -13.867 1 97.94 254 ASP B N 1
ATOM 5696 C CA . ASP B 1 254 ? 4.648 4.074 -15.148 1 97.94 254 ASP B CA 1
ATOM 5697 C C . ASP B 1 254 ? 6.137 3.736 -15.039 1 97.94 254 ASP B C 1
ATOM 5699 O O . ASP B 1 254 ? 6.762 3.355 -16.031 1 97.94 254 ASP B O 1
ATOM 5703 N N . SER B 1 255 ? 6.68 3.893 -13.906 1 97.69 255 SER B N 1
ATOM 5704 C CA . SER B 1 255 ? 8.125 3.715 -13.758 1 97.69 255 SER B CA 1
ATOM 5705 C C . SER B 1 255 ? 8.461 2.301 -13.297 1 97.69 255 SER B C 1
ATOM 5707 O O . SER B 1 255 ? 8.461 1.364 -14.094 1 97.69 255 SER B O 1
ATOM 5709 N N . ASN B 1 256 ? 8.547 2.074 -12.008 1 97.62 256 ASN B N 1
ATOM 5710 C CA . ASN B 1 256 ? 9.062 0.791 -11.539 1 97.62 256 ASN B CA 1
ATOM 5711 C C . ASN B 1 256 ? 8.133 0.159 -10.508 1 97.62 256 ASN B C 1
ATOM 5713 O O . ASN B 1 256 ? 8.562 -0.661 -9.695 1 97.62 256 ASN B O 1
ATOM 5717 N N . LEU B 1 257 ? 6.879 0.585 -10.445 1 97.81 257 LEU B N 1
ATOM 5718 C CA . LEU B 1 257 ? 5.879 0.048 -9.523 1 97.81 257 LEU B CA 1
ATOM 5719 C C . LEU B 1 257 ? 6.336 0.198 -8.078 1 97.81 257 LEU B C 1
ATOM 5721 O O . LEU B 1 257 ? 6.145 -0.708 -7.266 1 97.81 257 LEU B O 1
ATOM 5725 N N . LYS B 1 258 ? 7.047 1.349 -7.824 1 98.06 258 LYS B N 1
ATOM 5726 C CA . LYS B 1 258 ? 7.527 1.63 -6.473 1 98.06 258 LYS B CA 1
ATOM 5727 C C . LYS B 1 258 ? 6.363 1.769 -5.492 1 98.06 258 LYS B C 1
ATOM 5729 O O . LYS B 1 258 ? 5.273 2.193 -5.875 1 98.06 258 LYS B O 1
ATOM 5734 N N . LYS B 1 259 ? 6.629 1.438 -4.254 1 97.19 259 LYS B N 1
ATOM 5735 C CA . LYS B 1 259 ? 5.668 1.646 -3.176 1 97.19 259 LYS B CA 1
ATOM 5736 C C . LYS B 1 259 ? 5.352 3.129 -2.998 1 97.19 259 LYS B C 1
ATOM 5738 O O . LYS B 1 259 ? 6.23 3.979 -3.168 1 97.19 259 LYS B O 1
ATOM 5743 N N . VAL B 1 260 ? 4.078 3.436 -2.639 1 98.06 260 VAL B N 1
ATOM 5744 C CA . VAL B 1 260 ? 3.691 4.824 -2.416 1 98.06 260 VAL B CA 1
ATOM 5745 C C . VAL B 1 260 ? 2.904 4.941 -1.113 1 98.06 260 VAL B C 1
ATOM 5747 O O . VAL B 1 260 ? 2.088 4.07 -0.794 1 98.06 260 VAL B O 1
ATOM 5750 N N . THR B 1 261 ? 3.188 5.852 -0.27 1 98.38 261 THR B N 1
ATOM 5751 C CA . THR B 1 261 ? 2.357 6.32 0.833 1 98.38 261 THR B CA 1
ATOM 5752 C C . THR B 1 261 ? 1.9 7.758 0.592 1 98.38 261 THR B C 1
ATOM 5754 O O . THR B 1 261 ? 2.713 8.625 0.274 1 98.38 261 THR B O 1
ATOM 5757 N N . LEU B 1 262 ? 0.591 7.953 0.747 1 98.5 262 LEU B N 1
ATOM 5758 C CA . LEU B 1 262 ? -0.029 9.234 0.419 1 98.5 262 LEU B CA 1
ATOM 5759 C C . LEU B 1 262 ? -0.84 9.758 1.598 1 98.5 262 LEU B C 1
ATOM 5761 O O . LEU B 1 262 ? -1.754 9.086 2.078 1 98.5 262 LEU B O 1
ATOM 5765 N N . GLU B 1 263 ? -0.472 10.82 2.148 1 98.38 263 GLU B N 1
ATOM 5766 C CA . GLU B 1 263 ? -1.29 11.617 3.062 1 98.38 263 GLU B CA 1
ATOM 5767 C C . GLU B 1 263 ? -1.856 12.852 2.367 1 98.38 263 GLU B C 1
ATOM 5769 O O . GLU B 1 263 ? -1.114 13.773 2.035 1 98.38 263 GLU B O 1
ATOM 5774 N N . LEU B 1 264 ? -3.168 12.859 2.186 1 98.19 264 LEU B N 1
ATOM 5775 C CA . LEU B 1 264 ? -3.744 13.828 1.254 1 98.19 264 LEU B CA 1
ATOM 5776 C C . LEU B 1 264 ? -4.801 14.688 1.943 1 98.19 264 LEU B C 1
ATOM 5778 O O . LEU B 1 264 ? -4.688 14.977 3.137 1 98.19 264 LEU B O 1
ATOM 5782 N N . GLY B 1 265 ? -5.672 15.273 1.198 1 95.19 265 GLY B N 1
ATOM 5783 C CA . GLY B 1 265 ? -6.551 16.328 1.698 1 95.19 265 GLY B CA 1
ATOM 5784 C C . GLY B 1 265 ? -7.652 15.797 2.6 1 95.19 265 GLY B C 1
ATOM 5785 O O . GLY B 1 265 ? -7.777 14.586 2.791 1 95.19 265 GLY B O 1
ATOM 5786 N N . GLY B 1 266 ? -8.359 16.781 3.186 1 95.88 266 GLY B N 1
ATOM 5787 C CA . GLY B 1 266 ? -9.484 16.484 4.055 1 95.88 266 GLY B CA 1
ATOM 5788 C C . GLY B 1 266 ? -10.531 17.594 4.07 1 95.88 266 GLY B C 1
ATOM 5789 O O . GLY B 1 266 ? -10.25 18.734 3.689 1 95.88 266 GLY B O 1
ATOM 5790 N N . LYS B 1 267 ? -11.695 17.281 4.34 1 97.94 267 LYS B N 1
ATOM 5791 C CA . LYS B 1 267 ? -12.828 18.125 4.688 1 97.94 267 LYS B CA 1
ATOM 5792 C C . LYS B 1 267 ? -13.555 17.609 5.926 1 97.94 267 LYS B C 1
ATOM 5794 O O . LYS B 1 267 ? -14.695 17.141 5.836 1 97.94 267 LYS B O 1
ATOM 5799 N N . SER B 1 268 ? -12.852 17.719 7.012 1 98.62 268 SER B N 1
ATOM 5800 C CA . SER B 1 268 ? -13.117 16.938 8.211 1 98.62 268 SER B CA 1
ATOM 5801 C C . SER B 1 268 ? -14.32 17.469 8.977 1 98.62 268 SER B C 1
ATOM 5803 O O . SER B 1 268 ? -14.391 18.656 9.281 1 98.62 268 SER B O 1
ATOM 5805 N N . PRO B 1 269 ? -15.273 16.609 9.312 1 98.75 269 PRO B N 1
ATOM 5806 C CA . PRO B 1 269 ? -16.422 17.016 10.125 1 98.75 269 PRO B CA 1
ATOM 5807 C C . PRO B 1 269 ? -16.094 17.094 11.617 1 98.75 269 PRO B C 1
ATOM 5809 O O . PRO B 1 269 ? -15.32 16.281 12.125 1 98.75 269 PRO B O 1
ATOM 5812 N N . ASN B 1 270 ? -16.562 18.094 12.227 1 98.88 270 ASN B N 1
ATOM 5813 C CA . ASN B 1 270 ? -16.516 18.312 13.672 1 98.88 270 ASN B CA 1
ATOM 5814 C C . ASN B 1 270 ? -17.922 18.422 14.266 1 98.88 270 ASN B C 1
ATOM 5816 O O . ASN B 1 270 ? -18.547 19.469 14.195 1 98.88 270 ASN B O 1
ATOM 5820 N N . ILE B 1 271 ? -18.375 17.328 14.883 1 98.94 271 ILE B N 1
ATOM 5821 C CA . ILE B 1 271 ? -19.781 17.156 15.242 1 98.94 271 ILE B CA 1
ATOM 5822 C C . ILE B 1 271 ? -20 17.594 16.688 1 98.94 271 ILE B C 1
ATOM 5824 O O . ILE B 1 271 ? -19.266 17.156 17.594 1 98.94 271 ILE B O 1
ATOM 5828 N N . VAL B 1 272 ? -20.984 18.438 16.938 1 98.88 272 VAL B N 1
ATOM 5829 C CA . VAL B 1 272 ? -21.375 18.875 18.281 1 98.88 272 VAL B CA 1
ATOM 5830 C C . VAL B 1 272 ? -22.797 18.406 18.562 1 98.88 272 VAL B C 1
ATOM 5832 O O . VAL B 1 272 ? -23.766 18.922 17.984 1 98.88 272 VAL B O 1
ATOM 5835 N N . LEU B 1 273 ? -22.938 17.5 19.5 1 98.69 273 LEU B N 1
ATOM 5836 C CA . LEU B 1 273 ? -24.219 16.906 19.828 1 98.69 273 LEU B CA 1
ATOM 5837 C C . LEU B 1 273 ? -24.875 17.641 20.984 1 98.69 273 LEU B C 1
ATOM 5839 O O . LEU B 1 273 ? -24.25 18.469 21.641 1 98.69 273 LEU B O 1
ATOM 5843 N N . PRO B 1 274 ? -26.203 17.359 21.297 1 98.06 274 PRO B N 1
ATOM 5844 C CA . PRO B 1 274 ? -26.953 18.172 22.25 1 98.06 274 PRO B CA 1
ATOM 5845 C C . PRO B 1 274 ? -26.406 18.078 23.672 1 98.06 274 PRO B C 1
ATOM 5847 O O . PRO B 1 274 ? -26.531 19.016 24.453 1 98.06 274 PRO B O 1
ATOM 5850 N N . ASP B 1 275 ? -25.766 16.969 24 1 97.69 275 ASP B N 1
ATOM 5851 C CA . ASP B 1 275 ? -25.312 16.766 25.375 1 97.69 275 ASP B CA 1
ATOM 5852 C C . ASP B 1 275 ? -23.859 17.188 25.547 1 97.69 275 ASP B C 1
ATOM 5854 O O . ASP B 1 275 ? -23.25 16.969 26.594 1 97.69 275 ASP B O 1
ATOM 5858 N N . ALA B 1 276 ? -23.281 17.844 24.516 1 97.62 276 ALA B N 1
ATOM 5859 C CA . ALA B 1 276 ? -21.891 18.281 24.578 1 97.62 276 ALA B CA 1
ATOM 5860 C C . ALA B 1 276 ? -21.719 19.375 25.625 1 97.62 276 ALA B C 1
ATOM 5862 O O . ALA B 1 276 ? -22.625 20.172 25.875 1 97.62 276 ALA B O 1
ATOM 5863 N N . ASN B 1 277 ? -20.562 19.344 26.297 1 96.56 277 ASN B N 1
ATOM 5864 C CA . ASN B 1 277 ? -20.141 20.531 27.047 1 96.56 277 ASN B CA 1
ATOM 5865 C C . ASN B 1 277 ? -19.75 21.672 26.109 1 96.56 277 ASN B C 1
ATOM 5867 O O . ASN B 1 277 ? -18.625 21.734 25.641 1 96.56 277 ASN B O 1
ATOM 5871 N N . LEU B 1 278 ? -20.609 22.562 25.922 1 97.25 278 LEU B N 1
ATOM 5872 C CA . LEU B 1 278 ? -20.453 23.562 24.859 1 97.25 278 LEU B CA 1
ATOM 5873 C C . LEU B 1 278 ? -19.234 24.453 25.125 1 97.25 278 LEU B C 1
ATOM 5875 O O . LEU B 1 278 ? -18.531 24.844 24.188 1 97.25 278 LEU B O 1
ATOM 5879 N N . ASP B 1 279 ? -19.016 24.781 26.391 1 95.44 279 ASP B N 1
ATOM 5880 C CA . ASP B 1 279 ? -17.875 25.641 26.703 1 95.44 279 ASP B CA 1
ATOM 5881 C C . ASP B 1 279 ? -16.562 24.984 26.281 1 95.44 279 ASP B C 1
ATOM 5883 O O . ASP B 1 279 ? -15.711 25.625 25.672 1 95.44 279 ASP B O 1
ATOM 5887 N N . GLU B 1 280 ? -16.438 23.75 26.547 1 96.44 280 GLU B N 1
ATOM 5888 C CA . GLU B 1 280 ? -15.242 23.016 26.156 1 96.44 280 GLU B CA 1
ATOM 5889 C C . GLU B 1 280 ? -15.219 22.766 24.641 1 96.44 280 GLU B C 1
ATOM 5891 O O . GLU B 1 280 ? -14.172 22.906 24 1 96.44 280 GLU B O 1
ATOM 5896 N N . ALA B 1 281 ? -16.375 22.375 24.141 1 97.88 281 ALA B N 1
ATOM 5897 C CA . ALA B 1 281 ? -16.469 22.062 22.719 1 97.88 281 ALA B CA 1
ATOM 5898 C C . ALA B 1 281 ? -16.047 23.25 21.859 1 97.88 281 ALA B C 1
ATOM 5900 O O . ALA B 1 281 ? -15.367 23.094 20.844 1 97.88 281 ALA B O 1
ATOM 5901 N N . ILE B 1 282 ? -16.422 24.422 22.297 1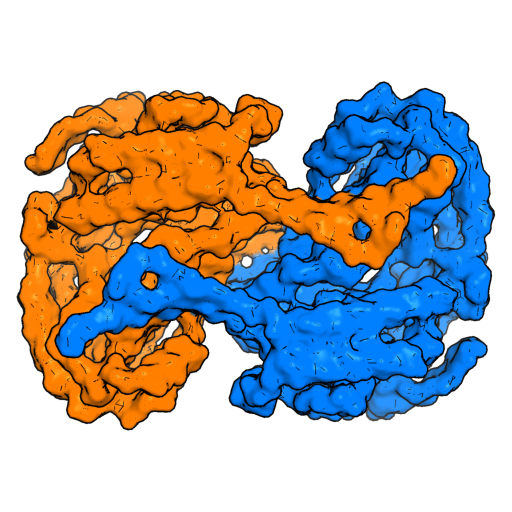 98.12 282 ILE B N 1
ATOM 5902 C CA . ILE B 1 282 ? -16.141 25.625 21.531 1 98.12 282 ILE B CA 1
ATOM 5903 C C . ILE B 1 282 ? -14.633 25.844 21.422 1 98.12 282 ILE B C 1
ATOM 5905 O O . ILE B 1 282 ? -14.133 26.234 20.375 1 98.12 282 ILE B O 1
ATOM 5909 N N . GLU B 1 283 ? -13.969 25.594 22.5 1 97.88 283 GLU B N 1
ATOM 5910 C CA . GLU B 1 283 ? -12.516 25.734 22.484 1 97.88 283 GLU B CA 1
ATOM 5911 C C . GLU B 1 283 ? -11.875 24.75 21.516 1 97.88 283 GLU B C 1
ATOM 5913 O O . GLU B 1 283 ? -10.977 25.125 20.75 1 97.88 283 GLU B O 1
ATOM 5918 N N . TRP B 1 284 ? -12.344 23.562 21.516 1 98.19 284 TRP B N 1
ATOM 5919 C CA . TRP B 1 284 ? -11.789 22.531 20.656 1 98.19 284 TRP B CA 1
ATOM 5920 C C . TRP B 1 284 ? -12.172 22.781 19.188 1 98.19 284 TRP B C 1
ATOM 5922 O O . TRP B 1 284 ? -11.383 22.516 18.281 1 98.19 284 TRP B O 1
ATOM 5932 N N . VAL B 1 285 ? -13.367 23.219 18.953 1 98.75 285 VAL B N 1
ATOM 5933 C CA . VAL B 1 285 ? -13.805 23.547 17.594 1 98.75 285 VAL B CA 1
ATOM 5934 C C . VAL B 1 285 ? -12.961 24.688 17.047 1 98.75 285 VAL B C 1
ATOM 5936 O O . VAL B 1 285 ? -12.516 24.641 15.891 1 98.75 285 VAL B O 1
ATOM 5939 N N . ASN B 1 286 ? -12.75 25.719 17.922 1 98.75 286 ASN B N 1
ATOM 5940 C CA . ASN B 1 286 ? -11.906 26.844 17.531 1 98.75 286 ASN B CA 1
ATOM 5941 C C . ASN B 1 286 ? -10.492 26.375 17.156 1 98.75 286 ASN B C 1
ATOM 5943 O O . ASN B 1 286 ? -9.969 26.75 16.109 1 98.75 286 ASN B O 1
ATOM 5947 N N . LEU B 1 287 ? -9.945 25.562 18 1 98.19 287 LEU B N 1
ATOM 5948 C CA . LEU B 1 287 ? -8.625 25 17.734 1 98.19 287 LEU B CA 1
ATOM 5949 C C . LEU B 1 287 ? -8.641 24.141 16.469 1 98.19 287 LEU B C 1
ATOM 5951 O O . LEU B 1 287 ? -7.68 24.141 15.703 1 98.19 287 LEU B O 1
ATOM 5955 N N . GLY B 1 288 ? -9.695 23.453 16.266 1 98.44 288 GLY B N 1
ATOM 5956 C CA . GLY B 1 288 ? -9.836 22.531 15.164 1 98.44 288 GLY B CA 1
ATOM 5957 C C . GLY B 1 288 ? -9.781 23.203 13.805 1 98.44 288 GLY B C 1
ATOM 5958 O O . GLY B 1 288 ? -9.336 22.594 12.828 1 98.44 288 GLY B O 1
ATOM 5959 N N . ILE B 1 289 ? -10.188 24.422 13.727 1 98.62 289 ILE B N 1
ATOM 5960 C CA . ILE B 1 289 ? -10.273 25.047 12.406 1 98.62 289 ILE B CA 1
ATOM 5961 C C . ILE B 1 289 ? -9.242 26.156 12.281 1 98.62 289 ILE B C 1
ATOM 5963 O O . ILE B 1 289 ? -8.656 26.359 11.219 1 98.62 289 ILE B O 1
ATOM 5967 N N . PHE B 1 290 ? -8.914 26.844 13.359 1 98.5 290 PHE B N 1
ATOM 5968 C CA . PHE B 1 290 ? -8.133 28.062 13.188 1 98.5 290 PHE B CA 1
ATOM 5969 C C . PHE B 1 290 ? -6.676 27.828 13.586 1 98.5 290 PHE B C 1
ATOM 5971 O O . PHE B 1 290 ? -5.82 28.688 13.336 1 98.5 290 PHE B O 1
ATOM 5978 N N . PHE B 1 291 ? -6.418 26.641 14.203 1 97.06 291 PHE B N 1
ATOM 5979 C CA . PHE B 1 291 ? -5.043 26.234 14.445 1 97.06 291 PHE B CA 1
ATOM 5980 C C . PHE B 1 291 ? -4.234 26.266 13.148 1 97.06 291 PHE B C 1
ATOM 5982 O O . PHE B 1 291 ? -4.719 25.844 12.094 1 97.06 291 PHE B O 1
ATOM 5989 N N . ASN B 1 292 ? -3.01 26.906 13.234 1 97.88 292 ASN B N 1
ATOM 5990 C CA . ASN B 1 292 ? -2.113 27.047 12.094 1 97.88 292 ASN B CA 1
ATOM 5991 C C . ASN B 1 292 ? -2.793 27.766 10.93 1 97.88 292 ASN B C 1
ATOM 5993 O O . ASN B 1 292 ? -2.594 27.406 9.773 1 97.88 292 ASN B O 1
ATOM 5997 N N . HIS B 1 293 ? -3.646 28.875 11.352 1 97.56 293 HIS B N 1
ATOM 5998 C CA . HIS B 1 293 ? -4.375 29.719 10.422 1 97.56 293 HIS B CA 1
ATOM 5999 C C . HIS B 1 293 ? -5.195 28.891 9.438 1 97.56 293 HIS B C 1
ATOM 6001 O O . HIS B 1 293 ? -5.289 29.234 8.258 1 97.56 293 HIS B O 1
ATOM 6007 N N . GLY B 1 294 ? -5.664 27.703 9.844 1 98.19 294 GLY B N 1
ATOM 6008 C CA . GLY B 1 294 ? -6.551 26.859 9.07 1 98.19 294 GLY B CA 1
ATOM 6009 C C . GLY B 1 294 ? -5.828 26.047 8.008 1 98.19 294 GLY B C 1
ATOM 6010 O O . GLY B 1 294 ? -6.453 25.297 7.258 1 98.19 294 GLY B O 1
ATOM 6011 N N . GLN B 1 295 ? -4.512 26.203 7.895 1 98.19 295 GLN B N 1
ATOM 6012 C CA . GLN B 1 295 ? -3.701 25.453 6.938 1 98.19 295 GLN B CA 1
ATOM 6013 C C . GLN B 1 295 ? -3.258 24.109 7.52 1 98.19 295 GLN B C 1
ATOM 6015 O O . GLN B 1 295 ? -2.061 23.844 7.645 1 98.19 295 GLN B O 1
ATOM 6020 N N . CYS B 1 296 ? -4.238 23.312 7.84 1 97.94 296 CYS B N 1
ATOM 6021 C CA . CYS B 1 296 ? -4.094 21.969 8.406 1 97.94 296 CYS B CA 1
ATOM 6022 C C . CYS B 1 296 ? -4.914 20.953 7.625 1 97.94 296 CYS B C 1
ATOM 6024 O O . CYS B 1 296 ? -6.117 21.141 7.418 1 97.94 296 CYS B O 1
ATOM 6026 N N . CYS B 1 297 ? -4.309 19.906 7.254 1 96.75 297 CYS B N 1
ATOM 6027 C CA . CYS B 1 297 ? -4.98 18.922 6.422 1 96.75 297 CYS B CA 1
ATOM 6028 C C . CYS B 1 297 ? -6.188 18.328 7.141 1 96.75 297 CYS B C 1
ATOM 6030 O O . CYS B 1 297 ? -7.195 18.016 6.508 1 96.75 297 CYS B O 1
ATOM 6032 N N . CYS B 1 298 ? -6.07 18.203 8.453 1 97.62 298 CYS B N 1
ATOM 6033 C CA . CYS B 1 298 ? -7.16 17.594 9.219 1 97.62 298 CYS B CA 1
ATOM 6034 C C . CYS B 1 298 ? -8.023 18.656 9.883 1 97.62 298 CYS B C 1
ATOM 6036 O O . CYS B 1 298 ? -8.734 18.375 10.844 1 97.62 298 CYS B O 1
ATOM 6038 N N . ALA B 1 299 ? -7.977 19.891 9.461 1 98.38 299 ALA B N 1
ATOM 6039 C CA . ALA B 1 299 ? -8.766 20.969 10.055 1 98.38 299 ALA B CA 1
ATOM 6040 C C . ALA B 1 299 ? -10.25 20.594 10.094 1 98.38 299 ALA B C 1
ATOM 6042 O O . ALA B 1 299 ? -10.773 20.016 9.141 1 98.38 299 ALA B O 1
ATOM 6043 N N . GLY B 1 300 ? -10.945 20.875 11.227 1 98.44 300 GLY B N 1
ATOM 6044 C CA . GLY B 1 300 ? -12.375 20.672 11.352 1 98.44 300 GLY B CA 1
ATOM 6045 C C . GLY B 1 300 ? -13.195 21.75 10.656 1 98.44 300 GLY B C 1
ATOM 6046 O O . GLY B 1 300 ? -13.906 22.5 11.312 1 98.44 300 GLY B O 1
ATOM 6047 N N . SER B 1 301 ? -13.164 21.75 9.344 1 98.5 301 SER B N 1
ATOM 6048 C CA . SER B 1 301 ? -13.68 22.875 8.578 1 98.5 301 SER B CA 1
ATOM 6049 C C . SER B 1 301 ? -15.172 22.719 8.32 1 98.5 301 SER B C 1
ATOM 6051 O O . SER B 1 301 ? -15.828 23.672 7.879 1 98.5 301 SER B O 1
ATOM 6053 N N . ARG B 1 302 ? -15.742 21.547 8.547 1 98.5 302 ARG B N 1
ATOM 6054 C CA . ARG B 1 302 ? -17.188 21.344 8.531 1 98.5 302 ARG B CA 1
ATOM 6055 C C . ARG B 1 302 ? -17.719 21.078 9.938 1 98.5 302 ARG B C 1
ATOM 6057 O O . ARG B 1 302 ? -17.594 19.969 10.453 1 98.5 302 ARG B O 1
ATOM 6064 N N . ILE B 1 303 ? -18.344 22.078 10.469 1 98.88 303 ILE B N 1
ATOM 6065 C CA . ILE B 1 303 ? -18.875 21.938 11.82 1 98.88 303 ILE B CA 1
ATOM 6066 C C . ILE B 1 303 ? -20.359 21.578 11.758 1 98.88 303 ILE B C 1
ATOM 6068 O O . ILE B 1 303 ? -21.156 22.328 11.203 1 98.88 303 ILE B O 1
ATOM 6072 N N . LEU B 1 304 ? -20.688 20.422 12.25 1 98.75 304 LEU B N 1
ATOM 6073 C CA . LEU B 1 304 ? -22.062 19.922 12.281 1 98.75 304 LEU B CA 1
ATOM 6074 C C . LEU B 1 304 ? -22.641 20.016 13.688 1 98.75 304 LEU B C 1
ATOM 6076 O O . LEU B 1 304 ? -22.188 19.328 14.602 1 98.75 304 LEU B O 1
ATOM 6080 N N . VAL B 1 305 ? -23.656 20.859 13.852 1 98.81 305 VAL B N 1
ATOM 6081 C CA . VAL B 1 305 ? -24.188 21.141 15.18 1 98.81 305 VAL B CA 1
ATOM 6082 C C . VAL B 1 305 ? -25.641 20.719 15.266 1 98.81 305 VAL B C 1
ATOM 6084 O O . VAL B 1 305 ? -26.453 21.047 14.391 1 98.81 305 VAL B O 1
ATOM 6087 N N . HIS B 1 306 ? -25.984 19.969 16.297 1 98.62 306 HIS B N 1
ATOM 6088 C CA . HIS B 1 306 ? -27.359 19.562 16.516 1 98.62 306 HIS B CA 1
ATOM 6089 C C . HIS B 1 306 ? -28.266 20.781 16.703 1 98.62 306 HIS B C 1
ATOM 6091 O O . HIS B 1 306 ? -27.891 21.75 17.359 1 98.62 306 HIS B O 1
ATOM 6097 N N . GLU B 1 307 ? -29.453 20.719 16.25 1 98.19 307 GLU B N 1
ATOM 6098 C CA . GLU B 1 307 ? -30.391 21.844 16.219 1 98.19 307 GLU B CA 1
ATOM 6099 C C . GLU B 1 307 ? -30.703 22.328 17.641 1 98.19 307 GLU B C 1
ATOM 6101 O O . GLU B 1 307 ? -30.938 23.531 17.844 1 98.19 307 GLU B O 1
ATOM 6106 N N . ALA B 1 308 ? -30.641 21.453 18.578 1 98.44 308 ALA B N 1
ATOM 6107 C CA . ALA B 1 308 ? -31.016 21.766 19.953 1 98.44 308 ALA B CA 1
ATOM 6108 C C . ALA B 1 308 ? -30.031 22.781 20.578 1 98.44 308 ALA B C 1
ATOM 6110 O O . ALA B 1 308 ? -30.391 23.516 21.5 1 98.44 308 ALA B O 1
ATOM 6111 N N . VAL B 1 309 ? -28.828 22.844 20.047 1 98.44 309 VAL B N 1
ATOM 6112 C CA . VAL B 1 309 ? -27.828 23.719 20.656 1 98.44 309 VAL B CA 1
ATOM 6113 C C . VAL B 1 309 ? -27.25 24.641 19.578 1 98.44 309 VAL B C 1
ATOM 6115 O O . VAL B 1 309 ? -26.25 25.328 19.812 1 98.44 309 VAL B O 1
ATOM 6118 N N . TYR B 1 310 ? -27.797 24.703 18.406 1 98.25 310 TYR B N 1
ATOM 6119 C CA . TYR B 1 310 ? -27.234 25.344 17.234 1 98.25 310 TYR B CA 1
ATOM 6120 C C . TYR B 1 310 ? -27.031 26.828 17.469 1 98.25 310 TYR B C 1
ATOM 6122 O O . TYR B 1 310 ? -25.938 27.359 17.281 1 98.25 310 TYR B O 1
ATOM 6130 N N . GLU B 1 311 ? -28.109 27.547 17.938 1 98 311 GLU B N 1
ATOM 6131 C CA . GLU B 1 311 ? -28.031 28.984 18.078 1 98 311 GLU B CA 1
ATOM 6132 C C . GLU B 1 311 ? -27.062 29.391 19.188 1 98 311 GLU B C 1
ATOM 6134 O O . GLU B 1 311 ? -26.266 30.312 19 1 98 311 GLU B O 1
ATOM 6139 N N . LYS B 1 312 ? -27.172 28.703 20.25 1 98.38 312 LYS B N 1
ATOM 6140 C CA . LYS B 1 312 ? -26.266 28.984 21.359 1 98.38 312 LYS B CA 1
ATOM 6141 C C . LYS B 1 312 ? -24.812 28.719 20.953 1 98.38 312 LYS B C 1
ATOM 6143 O O . LYS B 1 312 ? -23.922 29.516 21.25 1 98.38 312 LYS B O 1
ATOM 6148 N N . PHE B 1 313 ? -24.594 27.625 20.328 1 98.5 313 PHE B N 1
ATOM 6149 C CA . PHE B 1 313 ? -23.266 27.281 19.844 1 98.5 313 PHE B CA 1
ATOM 6150 C C . PHE B 1 313 ? -22.719 28.359 18.906 1 98.5 313 PHE B C 1
ATOM 6152 O O . PHE B 1 313 ? -21.578 28.781 19.047 1 98.5 313 PHE B O 1
ATOM 6159 N N . LEU B 1 314 ? -23.516 28.703 17.922 1 98.25 314 LEU B N 1
ATOM 6160 C CA . LEU B 1 314 ? -23.078 29.672 16.906 1 98.25 314 LEU B CA 1
ATOM 6161 C C . LEU B 1 314 ? -22.672 30.984 17.562 1 98.25 314 LEU B C 1
ATOM 6163 O O . LEU B 1 314 ? -21.672 31.594 17.172 1 98.25 314 LEU B O 1
ATOM 6167 N N . GLN B 1 315 ? -23.453 31.438 18.547 1 98.25 315 GLN B N 1
ATOM 6168 C CA . GLN B 1 315 ? -23.156 32.656 19.266 1 98.25 315 GLN B CA 1
ATOM 6169 C C . GLN B 1 315 ? -21.844 32.562 20.031 1 98.25 315 GLN B C 1
ATOM 6171 O O . GLN B 1 315 ? -20.984 33.438 19.953 1 98.25 315 GLN B O 1
ATOM 6176 N N . LEU B 1 316 ? -21.719 31.5 20.734 1 98.5 316 LEU B N 1
ATOM 6177 C CA . LEU B 1 316 ? -20.531 31.281 21.531 1 98.5 316 LEU B CA 1
ATOM 6178 C C . LEU B 1 316 ? -19.297 31.125 20.641 1 98.5 316 LEU B C 1
ATOM 6180 O O . LEU B 1 316 ? -18.219 31.641 20.984 1 98.5 316 LEU B O 1
ATOM 6184 N N . PHE B 1 317 ? -19.469 30.422 19.562 1 98.69 317 PHE B N 1
ATOM 6185 C CA . PHE B 1 317 ? -18.359 30.172 18.656 1 98.69 317 PHE B CA 1
ATOM 6186 C C . PHE B 1 317 ? -17.906 31.469 17.984 1 98.69 317 PHE B C 1
ATOM 6188 O O . PHE B 1 317 ? -16.703 31.703 17.812 1 98.69 317 PHE B O 1
ATOM 6195 N N . LYS B 1 318 ? -18.891 32.25 17.547 1 98.62 318 LYS B N 1
ATOM 6196 C CA . LYS B 1 318 ? -18.562 33.562 16.984 1 98.62 318 LYS B CA 1
ATOM 6197 C C . LYS B 1 318 ? -17.734 34.375 17.969 1 98.62 318 LYS B C 1
ATOM 6199 O O . LYS B 1 318 ? -16.688 34.938 17.594 1 98.62 318 LYS B O 1
ATOM 6204 N N . LYS B 1 319 ? -18.234 34.438 19.156 1 98.62 319 LYS B N 1
ATOM 6205 C CA . LYS B 1 319 ? -17.547 35.219 20.203 1 98.62 319 LYS B CA 1
ATOM 6206 C C . LYS B 1 319 ? -16.125 34.688 20.406 1 98.62 319 LYS B C 1
ATOM 6208 O O . LYS B 1 319 ? -15.172 35.469 20.484 1 98.62 319 LYS B O 1
ATOM 6213 N N . ARG B 1 320 ? -16 33.438 20.484 1 98.56 320 ARG B N 1
ATOM 6214 C CA . ARG B 1 320 ? -14.695 32.812 20.703 1 98.56 320 ARG B CA 1
ATOM 6215 C C . ARG B 1 320 ? -13.758 33.094 19.531 1 98.56 320 ARG B C 1
ATOM 6217 O O . ARG B 1 320 ? -12.586 33.406 19.719 1 98.56 320 ARG B O 1
ATOM 6224 N N . ALA B 1 321 ? -14.211 32.938 18.297 1 98.5 321 ALA B N 1
ATOM 6225 C CA . ALA B 1 321 ? -13.406 33.125 17.094 1 98.5 321 ALA B CA 1
ATOM 6226 C C . ALA B 1 321 ? -12.898 34.562 17.016 1 98.5 321 ALA B C 1
ATOM 6228 O O . ALA B 1 321 ? -11.766 34.812 16.594 1 98.5 321 ALA B O 1
ATOM 6229 N N . GLU B 1 322 ? -13.734 35.469 17.453 1 98.25 322 GLU B N 1
ATOM 6230 C CA . GLU B 1 322 ? -13.391 36.906 17.406 1 98.25 322 GLU B CA 1
ATOM 6231 C C . GLU B 1 322 ? -12.305 37.25 18.422 1 98.25 322 GLU B C 1
ATOM 6233 O O . GLU B 1 322 ? -11.688 38.312 18.328 1 98.25 322 GLU B O 1
ATOM 6238 N N . GLN B 1 323 ? -12.078 36.312 19.344 1 98.06 323 GLN B N 1
ATOM 6239 C CA . GLN B 1 323 ? -11.047 36.5 20.359 1 98.06 323 GLN B CA 1
ATOM 6240 C C . GLN B 1 323 ? -9.688 36.031 19.859 1 98.06 323 GLN B C 1
ATOM 6242 O O . GLN B 1 323 ? -8.656 36.281 20.484 1 98.06 323 GLN B O 1
ATOM 6247 N N . ASN B 1 324 ? -9.656 35.312 18.766 1 98 324 ASN B N 1
ATOM 6248 C CA . ASN B 1 324 ? -8.375 34.844 18.234 1 98 324 ASN B CA 1
ATOM 6249 C C . ASN B 1 324 ? -7.441 36 17.922 1 98 324 ASN B C 1
ATOM 6251 O O . ASN B 1 324 ? -7.852 37 17.297 1 98 324 ASN B O 1
ATOM 6255 N N . LYS B 1 325 ? -6.254 35.938 18.375 1 97.81 325 LYS B N 1
ATOM 6256 C CA . LYS B 1 325 ? -5.254 36.938 18.094 1 97.81 325 LYS B CA 1
ATOM 6257 C C . LYS B 1 325 ? -4.574 36.688 16.75 1 97.81 325 LYS B C 1
ATOM 6259 O O . LYS B 1 325 ? -3.652 35.906 16.656 1 97.81 325 LYS B O 1
ATOM 6264 N N . VAL B 1 326 ? -4.938 37.5 15.727 1 98.06 326 VAL B N 1
ATOM 6265 C CA . VAL B 1 326 ? -4.375 37.438 14.383 1 98.06 326 VAL B CA 1
ATOM 6266 C C . VAL B 1 326 ? -3.273 38.469 14.234 1 98.06 326 VAL B C 1
ATOM 6268 O O . VAL B 1 326 ? -3.508 39.656 14.461 1 98.06 326 VAL B O 1
ATOM 6271 N N . GLY B 1 327 ? -2.084 38.031 13.977 1 97.5 327 GLY B N 1
ATOM 6272 C CA . GLY B 1 327 ? -1.065 39.062 13.859 1 97.5 327 GLY B CA 1
ATOM 6273 C C . GLY B 1 327 ? 0.325 38.5 13.617 1 97.5 327 GLY B C 1
ATOM 6274 O O . GLY B 1 327 ? 0.476 37.438 13.031 1 97.5 327 GLY B O 1
ATOM 6275 N N . ASP B 1 328 ? 1.31 39.25 14.039 1 97.81 328 ASP B N 1
ATOM 6276 C CA . ASP B 1 328 ? 2.725 38.969 13.805 1 97.81 328 ASP B CA 1
ATOM 6277 C C . ASP B 1 328 ? 3.135 37.625 14.414 1 97.81 328 ASP B C 1
ATOM 6279 O O . ASP B 1 328 ? 3 37.406 15.617 1 97.81 328 ASP B O 1
ATOM 6283 N N . PRO B 1 329 ? 3.672 36.719 13.602 1 98.06 329 PRO B N 1
ATOM 6284 C CA . PRO B 1 329 ? 4.066 35.375 14.078 1 98.06 329 PRO B CA 1
ATOM 6285 C C . PRO B 1 329 ? 5.07 35.438 15.227 1 98.06 329 PRO B C 1
ATOM 6287 O O . PRO B 1 329 ? 5.164 34.5 16.016 1 98.06 329 PRO B O 1
ATOM 6290 N N . PHE B 1 330 ? 5.824 36.5 15.359 1 97.94 330 PHE B N 1
ATOM 6291 C CA . PHE B 1 330 ? 6.883 36.562 16.359 1 97.94 330 PHE B CA 1
ATOM 6292 C C . PHE B 1 330 ? 6.359 37.188 17.656 1 97.94 330 PHE B C 1
ATOM 6294 O O . PHE B 1 330 ? 7.086 37.281 18.641 1 97.94 330 PHE B O 1
ATOM 6301 N N . ASN B 1 331 ? 5.066 37.656 17.625 1 96.94 331 ASN B N 1
ATOM 6302 C CA . ASN B 1 331 ? 4.395 37.969 18.875 1 96.94 331 ASN B CA 1
ATOM 6303 C C . ASN B 1 331 ? 3.941 36.688 19.609 1 96.94 331 ASN B C 1
ATOM 6305 O O . ASN B 1 331 ? 3.182 35.906 19.047 1 96.94 331 ASN B O 1
ATOM 6309 N N . THR B 1 332 ? 4.297 36.531 20.828 1 94.69 332 THR B N 1
ATOM 6310 C CA . THR B 1 332 ? 4.086 35.281 21.547 1 94.69 332 THR B CA 1
ATOM 6311 C C . THR B 1 332 ? 2.6 35.031 21.781 1 94.69 332 THR B C 1
ATOM 6313 O O . THR B 1 332 ? 2.186 33.906 22.047 1 94.69 332 THR B O 1
ATOM 6316 N N . GLU B 1 333 ? 1.79 36.062 21.641 1 95.12 333 GLU B N 1
ATOM 6317 C CA . GLU B 1 333 ? 0.356 35.938 21.891 1 95.12 333 GLU B CA 1
ATOM 6318 C C . GLU B 1 333 ? -0.39 35.594 20.594 1 95.12 333 GLU B C 1
ATOM 6320 O O . GLU B 1 333 ? -1.575 35.281 20.625 1 95.12 333 GLU B O 1
ATOM 6325 N N . THR B 1 334 ? 0.315 35.688 19.5 1 96.81 334 THR B N 1
ATOM 6326 C CA . THR B 1 334 ? -0.331 35.438 18.219 1 96.81 334 THR B CA 1
ATOM 6327 C C . THR B 1 334 ? -0.812 34 18.125 1 96.81 334 THR B C 1
ATOM 6329 O O . THR B 1 334 ? -0.033 33.062 18.328 1 96.81 334 THR B O 1
ATOM 6332 N N . PHE B 1 335 ? -2.066 33.844 17.875 1 97.38 335 PHE B N 1
ATOM 6333 C CA . PHE B 1 335 ? -2.664 32.531 17.656 1 97.38 335 PHE B CA 1
ATOM 6334 C C . PHE B 1 335 ? -2.707 32.188 16.156 1 97.38 335 PHE B C 1
ATOM 6336 O O . PHE B 1 335 ? -2.396 31.078 15.758 1 97.38 335 PHE B O 1
ATOM 6343 N N . GLN B 1 336 ? -3.07 33.125 15.367 1 98.12 336 GLN B N 1
ATOM 6344 C CA . GLN B 1 336 ? -3.219 32.938 13.93 1 98.12 336 GLN B CA 1
ATOM 6345 C C . GLN B 1 336 ? -2.293 33.875 13.156 1 98.12 336 GLN B C 1
ATOM 6347 O O . GLN B 1 336 ? -2.354 35.094 13.32 1 98.12 336 GLN B O 1
ATOM 6352 N N . GLY B 1 337 ? -1.393 33.281 12.352 1 98.44 337 GLY B N 1
ATOM 6353 C CA . GLY B 1 337 ? -0.522 34.062 11.484 1 98.44 337 GLY B CA 1
ATOM 6354 C C . GLY B 1 337 ? -1.078 34.219 10.078 1 98.44 337 GLY B C 1
ATOM 6355 O O . GLY B 1 337 ? -2.275 34.031 9.852 1 98.44 337 GLY B O 1
ATOM 6356 N N . PRO B 1 338 ? -0.255 34.75 9.18 1 98.69 338 PRO B N 1
ATOM 6357 C CA . PRO B 1 338 ? -0.66 34.906 7.781 1 98.69 338 PRO B CA 1
ATOM 6358 C C . PRO B 1 338 ? -0.69 33.562 7.027 1 98.69 338 PRO B C 1
ATOM 6360 O O . PRO B 1 338 ? -0.069 32.594 7.457 1 98.69 338 PRO B O 1
ATOM 6363 N N . GLN B 1 339 ? -1.499 33.562 5.91 1 98.75 339 GLN B N 1
ATOM 6364 C CA . GLN B 1 339 ? -1.388 32.438 4.988 1 98.75 339 GLN B CA 1
ATOM 6365 C C . GLN B 1 339 ? 0.012 32.344 4.387 1 98.75 339 GLN B C 1
ATOM 6367 O O . GLN B 1 339 ? 0.746 33.344 4.371 1 98.75 339 GLN B O 1
ATOM 6372 N N . VAL B 1 340 ? 0.42 31.219 3.826 1 98.56 340 VAL B N 1
ATOM 6373 C CA . VAL B 1 340 ? 1.806 30.875 3.518 1 98.56 340 VAL B CA 1
ATOM 6374 C C . VAL B 1 340 ? 2.277 31.688 2.311 1 98.56 340 VAL B C 1
ATOM 6376 O O . VAL B 1 340 ? 3.471 31.969 2.168 1 98.56 340 VAL B O 1
ATOM 6379 N N . SER B 1 341 ? 1.353 32.062 1.429 1 98.44 341 SER B N 1
ATOM 6380 C CA . SER B 1 341 ? 1.742 32.688 0.175 1 98.44 341 SER B CA 1
ATOM 6381 C C . SER B 1 341 ? 0.592 33.5 -0.414 1 98.44 341 SER B C 1
ATOM 6383 O O . SER B 1 341 ? -0.555 33.375 0.016 1 98.44 341 SER B O 1
ATOM 6385 N N . GLN B 1 342 ? 0.961 34.312 -1.416 1 98.19 342 GLN B N 1
ATOM 6386 C CA . GLN B 1 342 ? -0.04 35.062 -2.156 1 98.19 342 GLN B CA 1
ATOM 6387 C C . GLN B 1 342 ? -1.008 34.125 -2.885 1 98.19 342 GLN B C 1
ATOM 6389 O O . GLN B 1 342 ? -2.215 34.406 -2.916 1 98.19 342 GLN B O 1
ATOM 6394 N N . ILE B 1 343 ? -0.486 33.125 -3.436 1 97.94 343 ILE B N 1
ATOM 6395 C CA . ILE B 1 343 ? -1.301 32.188 -4.188 1 97.94 343 ILE B CA 1
ATOM 6396 C C . ILE B 1 343 ? -2.357 31.562 -3.268 1 97.94 343 ILE B C 1
ATOM 6398 O O . ILE B 1 343 ? -3.537 31.5 -3.621 1 97.94 343 ILE B O 1
ATOM 6402 N N . GLN B 1 344 ? -1.945 31.078 -2.121 1 98.25 344 GLN B N 1
ATOM 6403 C CA . GLN B 1 344 ? -2.871 30.484 -1.165 1 98.25 344 GLN B CA 1
ATOM 6404 C C . GLN B 1 344 ? -3.867 31.516 -0.642 1 98.25 344 GLN B C 1
ATOM 6406 O O . GLN B 1 344 ? -5.051 31.219 -0.476 1 98.25 344 GLN B O 1
ATOM 6411 N N . TYR B 1 345 ? -3.355 32.719 -0.356 1 98.56 345 TYR B N 1
ATOM 6412 C CA . TYR B 1 345 ? -4.219 33.812 0.065 1 98.56 345 TYR B CA 1
ATOM 6413 C C . TYR B 1 345 ? -5.328 34.062 -0.95 1 98.56 345 TYR B C 1
ATOM 6415 O O . TYR B 1 345 ? -6.508 34.125 -0.588 1 98.56 345 TYR B O 1
ATOM 6423 N N . ASP B 1 346 ? -4.961 34.156 -2.215 1 98.75 346 ASP B N 1
ATOM 6424 C CA . ASP B 1 346 ? -5.918 34.438 -3.283 1 98.75 346 ASP B CA 1
ATOM 6425 C C . ASP B 1 346 ? -6.93 33.281 -3.42 1 98.75 346 ASP B C 1
ATOM 6427 O O . ASP B 1 346 ? -8.117 33.531 -3.65 1 98.75 346 ASP B O 1
ATOM 6431 N N . ARG B 1 347 ? -6.461 32.125 -3.258 1 98.44 347 ARG B N 1
ATOM 6432 C CA . ARG B 1 347 ? -7.328 30.953 -3.342 1 98.44 347 ARG B CA 1
ATOM 6433 C C . ARG B 1 347 ? -8.398 30.984 -2.252 1 98.44 347 ARG B C 1
ATOM 6435 O O . ARG B 1 347 ? -9.578 30.781 -2.529 1 98.44 347 ARG B O 1
ATOM 6442 N N . ILE B 1 348 ? -8.008 31.203 -1.057 1 98.75 348 ILE B N 1
ATOM 6443 C CA . ILE B 1 348 ? -8.922 31.219 0.078 1 98.75 348 ILE B CA 1
ATOM 6444 C C . ILE B 1 348 ? -9.922 32.344 -0.071 1 98.75 348 ILE B C 1
ATOM 6446 O O . ILE B 1 348 ? -11.117 32.188 0.161 1 98.75 348 ILE B O 1
ATOM 6450 N N . MET B 1 349 ? -9.375 33.5 -0.488 1 98.75 349 MET B N 1
ATOM 6451 C CA . MET B 1 349 ? -10.258 34.656 -0.688 1 98.75 349 MET B CA 1
ATOM 6452 C C . MET B 1 349 ? -11.289 34.375 -1.773 1 98.75 349 MET B C 1
ATOM 6454 O O . MET B 1 349 ? -12.43 34.844 -1.698 1 98.75 349 MET B O 1
ATOM 6458 N N . SER B 1 350 ? -10.898 33.656 -2.76 1 98.75 350 SER B N 1
ATOM 6459 C CA . SER B 1 350 ? -11.836 33.25 -3.809 1 98.75 350 SER B CA 1
ATOM 6460 C C . SER B 1 350 ? -12.938 32.344 -3.256 1 98.75 350 SER B C 1
ATOM 6462 O O . SER B 1 350 ? -14.102 32.469 -3.637 1 98.75 350 SER B O 1
ATOM 6464 N N . TYR B 1 351 ? -12.625 31.422 -2.379 1 98.69 351 TYR B N 1
ATOM 6465 C CA . TYR B 1 351 ? -13.625 30.578 -1.733 1 98.69 351 TYR B CA 1
ATOM 6466 C C . TYR B 1 351 ? -14.586 31.406 -0.9 1 98.69 351 TYR B C 1
ATOM 6468 O O . TYR B 1 351 ? -15.797 31.141 -0.883 1 98.69 351 TYR B O 1
ATOM 6476 N N . ILE B 1 352 ? -14.016 32.375 -0.189 1 98.75 352 ILE B N 1
ATOM 6477 C CA . ILE B 1 352 ? -14.859 33.25 0.624 1 98.75 352 ILE B CA 1
ATOM 6478 C C . ILE B 1 352 ? -15.844 33.969 -0.269 1 98.75 352 ILE B C 1
ATOM 6480 O O . ILE B 1 352 ? -17.047 34.031 0.03 1 98.75 352 ILE B O 1
ATOM 6484 N N . LYS B 1 353 ? -15.328 34.5 -1.352 1 98.5 353 LYS B N 1
ATOM 6485 C CA . LYS B 1 353 ? -16.188 35.188 -2.314 1 98.5 353 LYS B CA 1
ATOM 6486 C C . LYS B 1 353 ? -17.266 34.25 -2.857 1 98.5 353 LYS B C 1
ATOM 6488 O O . LYS B 1 353 ? -18.422 34.625 -2.975 1 98.5 353 LYS B O 1
ATOM 6493 N N . ASP B 1 354 ? -16.891 33.062 -3.156 1 97.94 354 ASP B N 1
ATOM 6494 C CA . ASP B 1 354 ? -17.828 32.062 -3.668 1 97.94 354 ASP B CA 1
ATOM 6495 C C . ASP B 1 354 ? -18.906 31.75 -2.643 1 97.94 354 ASP B C 1
ATOM 6497 O O . ASP B 1 354 ? -20.078 31.578 -3 1 97.94 354 ASP B O 1
ATOM 6501 N N . GLY B 1 355 ? -18.5 31.562 -1.393 1 98.12 355 GLY B N 1
ATOM 6502 C CA . GLY B 1 355 ? -19.469 31.312 -0.343 1 98.12 355 GLY B CA 1
ATOM 6503 C C . GLY B 1 355 ? -20.5 32.406 -0.199 1 98.12 355 GLY B C 1
ATOM 6504 O O . GLY B 1 355 ? -21.703 32.156 -0.141 1 98.12 355 GLY B O 1
ATOM 6505 N N . LYS B 1 356 ? -20.016 33.656 -0.196 1 98.06 356 LYS B N 1
ATOM 6506 C CA . LYS B 1 356 ? -20.906 34.812 -0.136 1 98.06 356 LYS B CA 1
ATOM 6507 C C . LYS B 1 356 ? -21.844 34.844 -1.343 1 98.06 356 LYS B C 1
ATOM 6509 O O . LYS B 1 356 ? -23.047 35.062 -1.195 1 98.06 356 LYS B O 1
ATOM 6514 N N . GLY B 1 357 ? -21.266 34.625 -2.463 1 97.94 357 GLY B N 1
ATOM 6515 C CA . GLY B 1 357 ? -22.031 34.656 -3.699 1 97.94 357 GLY B CA 1
ATOM 6516 C C . GLY B 1 357 ? -23.094 33.562 -3.762 1 97.94 357 GLY B C 1
ATOM 6517 O O . GLY B 1 357 ? -24.156 33.75 -4.363 1 97.94 357 GLY B O 1
ATOM 6518 N N . ALA B 1 358 ? -22.844 32.469 -3.152 1 97.81 358 ALA B N 1
ATOM 6519 C CA . ALA B 1 358 ? -23.766 31.344 -3.182 1 97.81 358 ALA B CA 1
ATOM 6520 C C . ALA B 1 358 ? -24.859 31.5 -2.139 1 97.81 358 ALA B C 1
ATOM 6522 O O . ALA B 1 358 ? -25.797 30.688 -2.078 1 97.81 358 ALA B O 1
ATOM 6523 N N . GLY B 1 359 ? -24.781 32.469 -1.301 1 97.69 359 GLY B N 1
ATOM 6524 C CA . GLY B 1 359 ? -25.859 32.781 -0.377 1 97.69 359 GLY B CA 1
ATOM 6525 C C . GLY B 1 359 ? -25.562 32.375 1.052 1 97.69 359 GLY B C 1
ATOM 6526 O O . GLY B 1 359 ? -26.422 32.5 1.933 1 97.69 359 GLY B O 1
ATOM 6527 N N . ALA B 1 360 ? -24.375 31.922 1.368 1 98.31 360 ALA B N 1
ATOM 6528 C CA . ALA B 1 360 ? -23.984 31.594 2.74 1 98.31 360 ALA B CA 1
ATOM 6529 C C . ALA B 1 360 ? -23.922 32.844 3.602 1 98.31 360 ALA B C 1
ATOM 6531 O O . ALA B 1 360 ? -23.484 33.906 3.135 1 98.31 360 ALA B O 1
ATOM 6532 N N . LYS B 1 361 ? -24.312 32.719 4.793 1 98.38 361 LYS B N 1
ATOM 6533 C CA . LYS B 1 361 ? -24.266 33.844 5.727 1 98.38 361 LYS B CA 1
ATOM 6534 C C . LYS B 1 361 ? -22.891 33.938 6.402 1 98.38 361 LYS B C 1
ATOM 6536 O O . LYS B 1 361 ? -22.438 32.969 7.012 1 98.38 361 LYS B O 1
ATOM 6541 N N . VAL B 1 362 ? -22.281 35.062 6.289 1 98.62 362 VAL B N 1
ATOM 6542 C CA . VAL B 1 362 ? -21.047 35.312 7.031 1 98.62 362 VAL B CA 1
ATOM 6543 C C . VAL B 1 362 ? -21.391 35.625 8.484 1 98.62 362 VAL B C 1
ATOM 6545 O O . VAL B 1 362 ? -21.953 36.688 8.773 1 98.62 362 VAL B O 1
ATOM 6548 N N . VAL B 1 363 ? -21.062 34.781 9.391 1 98.75 363 VAL B N 1
ATOM 6549 C CA . VAL B 1 363 ? -21.297 34.969 10.812 1 98.75 363 VAL B CA 1
ATOM 6550 C C . VAL B 1 363 ? -20.25 35.938 11.375 1 98.75 363 VAL B C 1
ATOM 6552 O O . VAL B 1 363 ? -20.578 36.812 12.188 1 98.75 363 VAL B O 1
ATOM 6555 N N . THR B 1 364 ? -19.062 35.781 10.992 1 98.56 364 THR B N 1
ATOM 6556 C CA . THR B 1 364 ? -17.969 36.688 11.305 1 98.56 364 THR B CA 1
ATOM 6557 C C . THR B 1 364 ? -16.828 36.531 10.305 1 98.56 364 THR B C 1
ATOM 6559 O O . THR B 1 364 ? -16.766 35.531 9.578 1 98.56 364 THR B O 1
ATOM 6562 N N . GLY B 1 365 ? -15.938 37.562 10.164 1 98.5 365 GLY B N 1
ATOM 6563 C CA . GLY B 1 365 ? -14.797 37.531 9.266 1 98.5 365 GLY B CA 1
ATOM 6564 C C . GLY B 1 365 ? -15.18 37.719 7.809 1 98.5 365 GLY B C 1
ATOM 6565 O O . GLY B 1 365 ? -16.016 38.562 7.484 1 98.5 365 GLY B O 1
ATOM 6566 N N . GLY B 1 366 ? -14.469 37.031 6.898 1 97.94 366 GLY B N 1
ATOM 6567 C CA . GLY B 1 366 ? -14.797 37.031 5.48 1 97.94 366 GLY B CA 1
ATOM 6568 C C . GLY B 1 366 ? -13.984 38.031 4.676 1 97.94 366 GLY B C 1
ATOM 6569 O O . GLY B 1 366 ? -14.297 38.281 3.512 1 97.94 366 GLY B O 1
ATOM 6570 N N . ASP B 1 367 ? -13.008 38.562 5.352 1 98 367 ASP B N 1
ATOM 6571 C CA . ASP B 1 367 ? -12.219 39.562 4.652 1 98 367 ASP B CA 1
ATOM 6572 C C . ASP B 1 367 ? -10.742 39.438 5.027 1 98 367 ASP B C 1
ATOM 6574 O O . ASP B 1 367 ? -10.375 38.688 5.914 1 98 367 ASP B O 1
ATOM 6578 N N . ARG B 1 368 ? -9.93 40.219 4.285 1 98.06 368 ARG B N 1
ATOM 6579 C CA . ARG B 1 368 ? -8.523 40.375 4.637 1 98.06 368 ARG B CA 1
ATOM 6580 C C . ARG B 1 368 ? -8.367 40.969 6.035 1 98.06 368 ARG B C 1
ATOM 6582 O O . ARG B 1 368 ? -9.18 41.812 6.457 1 98.06 368 ARG B O 1
ATOM 6589 N N . HIS B 1 369 ? -7.441 40.594 6.789 1 98 369 HIS B N 1
ATOM 6590 C CA . HIS B 1 369 ? -7.055 41.219 8.047 1 98 369 HIS B CA 1
ATOM 6591 C C . HIS B 1 369 ? -5.859 42.125 7.848 1 98 369 HIS B C 1
ATOM 6593 O O . HIS B 1 369 ? -4.77 41.688 7.484 1 98 369 HIS B O 1
ATOM 6599 N N . GLY B 1 370 ? -6.039 43.406 8.031 1 95.94 370 GLY B N 1
ATOM 6600 C CA . GLY B 1 370 ? -4.949 44.344 7.855 1 95.94 370 GLY B CA 1
ATOM 6601 C C . GLY B 1 370 ? -4.652 44.656 6.398 1 95.94 370 GLY B C 1
ATOM 6602 O O . GLY B 1 370 ? -5.43 44.281 5.512 1 95.94 370 GLY B O 1
ATOM 6603 N N . SER B 1 371 ? -3.498 45.344 6.129 1 95.75 371 SER B N 1
ATOM 6604 C CA . SER B 1 371 ? -3.195 45.812 4.781 1 95.75 371 SER B CA 1
ATOM 6605 C C . SER B 1 371 ? -1.894 45.219 4.266 1 95.75 371 SER B C 1
ATOM 6607 O O . SER B 1 371 ? -1.567 45.344 3.084 1 95.75 371 SER B O 1
ATOM 6609 N N . GLU B 1 372 ? -1.179 44.594 5.09 1 96.69 372 GLU B N 1
ATOM 6610 C CA . GLU B 1 372 ? 0.089 43.969 4.734 1 96.69 372 GLU B CA 1
ATOM 6611 C C . GLU B 1 372 ? 0.142 42.531 5.227 1 96.69 372 GLU B C 1
ATOM 6613 O O . GLU B 1 372 ? -0.348 42.219 6.316 1 96.69 372 GLU B O 1
ATOM 6618 N N . GLY B 1 373 ? 0.853 41.688 4.402 1 98 373 GLY B N 1
ATOM 6619 C CA . GLY B 1 373 ? 0.916 40.281 4.738 1 98 373 GLY B CA 1
ATOM 6620 C C . GLY B 1 373 ? -0.293 39.5 4.258 1 98 373 GLY B C 1
ATOM 6621 O O . GLY B 1 373 ? -1.312 40.094 3.887 1 98 373 GLY B O 1
ATOM 6622 N N . TYR B 1 374 ? -0.226 38.219 4.219 1 98.69 374 TYR B N 1
ATOM 6623 C CA . TYR B 1 374 ? -1.296 37.375 3.701 1 98.69 374 TYR B CA 1
ATOM 6624 C C . TYR B 1 374 ? -2.25 36.969 4.816 1 98.69 374 TYR B C 1
ATOM 6626 O O . TYR B 1 374 ? -2.445 35.781 5.066 1 98.69 374 TYR B O 1
ATOM 6634 N N . TYR B 1 375 ? -2.822 37.969 5.473 1 98.75 375 TYR B N 1
ATOM 6635 C CA . TYR B 1 375 ? -3.678 37.75 6.633 1 98.75 375 TYR B CA 1
ATOM 6636 C C . TYR B 1 375 ? -5.145 37.688 6.227 1 98.75 375 TYR B C 1
ATOM 6638 O O . TYR B 1 375 ? -5.617 38.531 5.457 1 98.75 375 TYR B O 1
ATOM 6646 N N . ILE B 1 376 ? -5.852 36.719 6.703 1 98.81 376 ILE B N 1
ATOM 6647 C CA . ILE B 1 376 ? -7.289 36.531 6.512 1 98.81 376 ILE B CA 1
ATOM 6648 C C . ILE B 1 376 ? -7.98 36.438 7.867 1 98.81 376 ILE B C 1
ATOM 6650 O O . ILE B 1 376 ? -7.48 35.781 8.781 1 98.81 376 ILE B O 1
ATOM 6654 N N . GLN B 1 377 ? -9.07 37.062 8.039 1 98.69 377 GLN B N 1
ATOM 6655 C CA . GLN B 1 377 ? -9.836 36.969 9.273 1 98.69 377 GLN B CA 1
ATOM 6656 C C . GLN B 1 377 ? -10.391 35.594 9.492 1 98.69 377 GLN B C 1
ATOM 6658 O O . GLN B 1 377 ? -10.797 34.906 8.539 1 98.69 377 GLN B O 1
ATOM 6663 N N . PRO B 1 378 ? -10.375 35.094 10.836 1 98.75 378 PRO B N 1
ATOM 6664 C CA . PRO B 1 378 ? -11.172 33.906 11.078 1 98.75 378 PRO B CA 1
ATOM 6665 C C . PRO B 1 378 ? -12.602 34 10.547 1 98.75 378 PRO B C 1
ATOM 6667 O O . PRO B 1 378 ? -13.328 34.938 10.922 1 98.75 378 PRO B O 1
ATOM 6670 N N . THR B 1 379 ? -12.977 33.062 9.656 1 98.94 379 THR B N 1
ATOM 6671 C CA . THR B 1 379 ? -14.227 33.219 8.922 1 98.94 379 THR B CA 1
ATOM 6672 C C . THR B 1 379 ? -15.164 32.062 9.18 1 98.94 379 THR B C 1
ATOM 6674 O O . THR B 1 379 ? -14.766 30.891 9.031 1 98.94 379 THR B O 1
ATOM 6677 N N . ILE B 1 380 ? -16.359 32.375 9.633 1 98.88 380 ILE B N 1
ATOM 6678 C CA . ILE B 1 380 ? -17.391 31.375 9.898 1 98.88 380 ILE B CA 1
ATOM 6679 C C . ILE B 1 380 ? -18.594 31.625 8.984 1 98.88 380 ILE B C 1
ATOM 6681 O O . ILE B 1 380 ? -19.172 32.719 8.984 1 98.88 380 ILE B O 1
ATOM 6685 N N . PHE B 1 381 ? -18.906 30.625 8.18 1 98.88 381 PHE B N 1
ATOM 6686 C CA . PHE B 1 381 ? -20.125 30.656 7.371 1 98.88 381 PHE B CA 1
ATOM 6687 C C . PHE B 1 381 ? -21.219 29.812 8.023 1 98.88 381 PHE B C 1
ATOM 6689 O O . PHE B 1 381 ? -20.953 28.734 8.555 1 98.88 381 PHE B O 1
ATOM 6696 N N . ALA B 1 382 ? -22.391 30.281 8.039 1 98.38 382 ALA B N 1
ATOM 6697 C CA . ALA B 1 382 ? -23.594 29.547 8.414 1 98.38 382 ALA B CA 1
ATOM 6698 C C . ALA B 1 382 ? -24.625 29.562 7.293 1 98.38 382 ALA B C 1
ATOM 6700 O O . ALA B 1 382 ? -24.391 30.156 6.23 1 98.38 382 ALA B O 1
ATOM 6701 N N . ASP B 1 383 ? -25.766 28.828 7.484 1 95.88 383 ASP B N 1
ATOM 6702 C CA . ASP B 1 383 ? -26.828 28.734 6.488 1 95.88 383 ASP B CA 1
ATOM 6703 C C . ASP B 1 383 ? -26.281 28.219 5.156 1 95.88 383 ASP B C 1
ATOM 6705 O O . ASP B 1 383 ? -26.5 28.828 4.113 1 95.88 383 ASP B O 1
ATOM 6709 N N . VAL B 1 384 ? -25.469 27.203 5.258 1 97.31 384 VAL B N 1
ATOM 6710 C CA . VAL B 1 384 ? -24.859 26.594 4.078 1 97.31 384 VAL B CA 1
ATOM 6711 C C . VAL B 1 384 ? -25.609 25.328 3.686 1 97.31 384 VAL B C 1
ATOM 6713 O O . VAL B 1 384 ? -26.328 24.75 4.504 1 97.31 384 VAL B O 1
ATOM 6716 N N . THR B 1 385 ? -25.469 24.953 2.447 1 94.5 385 THR B N 1
ATOM 6717 C CA . THR B 1 385 ? -26.047 23.719 1.933 1 94.5 385 THR B CA 1
ATOM 6718 C C . THR B 1 385 ? -24.938 22.766 1.478 1 94.5 385 THR B C 1
ATOM 6720 O O . THR B 1 385 ? -23.812 23.188 1.207 1 94.5 385 THR B O 1
ATOM 6723 N N . GLU B 1 386 ? -25.281 21.531 1.353 1 92.5 386 GLU B N 1
ATOM 6724 C CA . GLU B 1 386 ? -24.297 20.484 1.081 1 92.5 386 GLU B CA 1
ATOM 6725 C C . GLU B 1 386 ? -23.688 20.641 -0.306 1 92.5 386 GLU B C 1
ATOM 6727 O O . GLU B 1 386 ? -22.594 20.125 -0.57 1 92.5 386 GLU B O 1
ATOM 6732 N N . ASP B 1 387 ? -24.266 21.391 -1.17 1 94.06 387 ASP B N 1
ATOM 6733 C CA . ASP B 1 387 ? -23.812 21.469 -2.555 1 94.06 387 ASP B CA 1
ATOM 6734 C C . ASP B 1 387 ? -22.859 22.656 -2.752 1 94.06 387 ASP B C 1
ATOM 6736 O O . ASP B 1 387 ? -22.219 22.766 -3.791 1 94.06 387 ASP B O 1
ATOM 6740 N N . MET B 1 388 ? -22.828 23.547 -1.723 1 97.25 388 MET B N 1
ATOM 6741 C CA . MET B 1 388 ? -21.938 24.703 -1.833 1 97.25 388 MET B CA 1
ATOM 6742 C C . MET B 1 388 ? -20.484 24.281 -1.914 1 97.25 388 MET B C 1
ATOM 6744 O O . MET B 1 388 ? -20.062 23.328 -1.23 1 97.25 388 MET B O 1
ATOM 6748 N N . THR B 1 389 ? -19.688 24.938 -2.703 1 98 389 THR B N 1
ATOM 6749 C CA . THR B 1 389 ? -18.266 24.656 -2.9 1 98 389 THR B CA 1
ATOM 6750 C C . THR B 1 389 ? -17.516 24.734 -1.575 1 98 389 THR B C 1
ATOM 6752 O O . THR B 1 389 ? -16.641 23.906 -1.305 1 98 389 THR B O 1
ATOM 6755 N N . ILE B 1 390 ? -17.859 25.641 -0.688 1 98.38 390 ILE B N 1
ATOM 6756 C CA . ILE B 1 390 ? -17.141 25.859 0.566 1 98.38 390 ILE B CA 1
ATOM 6757 C C . ILE B 1 390 ? -17.453 24.719 1.544 1 98.38 390 ILE B C 1
ATOM 6759 O O . ILE B 1 390 ? -16.781 24.578 2.572 1 98.38 390 ILE B O 1
ATOM 6763 N N . VAL B 1 391 ? -18.5 23.922 1.254 1 98 391 VAL B N 1
ATOM 6764 C CA . VAL B 1 391 ? -18.812 22.766 2.068 1 98 391 VAL B CA 1
ATOM 6765 C C . VAL B 1 391 ? -18.141 21.516 1.493 1 98 391 VAL B C 1
ATOM 6767 O O . VAL B 1 391 ? -17.641 20.672 2.24 1 98 391 VAL B O 1
ATOM 6770 N N . LYS B 1 392 ? -17.984 21.438 0.189 1 97.12 392 LYS B N 1
ATOM 6771 C CA . LYS B 1 392 ? -17.562 20.219 -0.502 1 97.12 392 LYS B CA 1
ATOM 6772 C C . LYS B 1 392 ? -16.047 20.156 -0.654 1 97.12 392 LYS B C 1
ATOM 6774 O O . LYS B 1 392 ? -15.445 19.094 -0.547 1 97.12 392 LYS B O 1
ATOM 6779 N N . GLU B 1 393 ? -15.43 21.266 -0.93 1 97.38 393 GLU B N 1
ATOM 6780 C CA . GLU B 1 393 ? -14.023 21.281 -1.307 1 97.38 393 GLU B CA 1
ATOM 6781 C C . GLU B 1 393 ? -13.141 21.719 -0.141 1 97.38 393 GLU B C 1
ATOM 6783 O O . GLU B 1 393 ? -13.578 22.484 0.718 1 97.38 393 GLU B O 1
ATOM 6788 N N . GLU B 1 394 ? -11.953 21.219 -0.07 1 97.75 394 GLU B N 1
ATOM 6789 C CA . GLU B 1 394 ? -10.969 21.641 0.918 1 97.75 394 GLU B CA 1
ATOM 6790 C C . GLU B 1 394 ? -10.477 23.062 0.624 1 97.75 394 GLU B C 1
ATOM 6792 O O . GLU B 1 394 ? -9.93 23.328 -0.45 1 97.75 394 GLU B O 1
ATOM 6797 N N . ILE B 1 395 ? -10.625 23.938 1.562 1 98.19 395 ILE B N 1
ATOM 6798 C CA . ILE B 1 395 ? -10.242 25.328 1.403 1 98.19 395 ILE B CA 1
ATOM 6799 C C . ILE B 1 395 ? -8.805 25.531 1.888 1 98.19 395 ILE B C 1
ATOM 6801 O O . ILE B 1 395 ? -8.023 26.234 1.25 1 98.19 395 ILE B O 1
ATOM 6805 N N . PHE B 1 396 ? -8.445 24.875 2.975 1 98.38 396 PHE B N 1
ATOM 6806 C CA . PHE B 1 396 ? -7.105 24.906 3.547 1 98.38 396 PHE B CA 1
ATOM 6807 C C . PHE B 1 396 ? -6.738 26.328 3.982 1 98.38 396 PHE B C 1
ATOM 6809 O O . PHE B 1 396 ? -5.684 26.844 3.607 1 98.38 396 PHE B O 1
ATOM 6816 N N . GLY B 1 397 ? -7.555 26.953 4.746 1 98.69 397 GLY B N 1
ATOM 6817 C CA . GLY B 1 397 ? -7.457 28.281 5.336 1 98.69 397 GLY B CA 1
ATOM 6818 C C . GLY B 1 397 ? -8.375 28.469 6.531 1 98.69 397 GLY B C 1
ATOM 6819 O O . GLY B 1 397 ? -9.062 27.531 6.945 1 98.69 397 GLY B O 1
ATOM 6820 N N . PRO B 1 398 ? -8.359 29.641 7.148 1 98.81 398 PRO B N 1
ATOM 6821 C CA . PRO B 1 398 ? -9.125 29.859 8.375 1 98.81 398 PRO B CA 1
ATOM 6822 C C . PRO B 1 398 ? -10.602 30.156 8.109 1 98.81 398 PRO B C 1
ATOM 6824 O O . PRO B 1 398 ? -11.117 31.188 8.547 1 98.81 398 PRO B O 1
ATOM 6827 N N . VAL B 1 399 ? -11.25 29.234 7.406 1 98.88 399 VAL B N 1
ATOM 6828 C CA . VAL B 1 399 ? -12.641 29.344 6.973 1 98.88 399 VAL B CA 1
ATOM 6829 C C . VAL B 1 399 ? -13.383 28.047 7.289 1 98.88 399 VAL B C 1
ATOM 6831 O O . VAL B 1 399 ? -12.93 26.953 6.926 1 98.88 399 VAL B O 1
ATOM 6834 N N . CYS B 1 400 ? -14.5 28.141 8.008 1 98.81 400 CYS B N 1
ATOM 6835 C CA . CYS B 1 400 ? -15.297 26.953 8.281 1 98.81 400 CYS B CA 1
ATOM 6836 C C . CYS B 1 400 ? -16.766 27.203 7.977 1 98.81 400 CYS B C 1
ATOM 6838 O O . CYS B 1 400 ? -17.172 28.344 7.766 1 98.81 400 CYS B O 1
ATOM 6840 N N . THR B 1 401 ? -17.469 26.141 7.824 1 98.81 401 THR B N 1
ATOM 6841 C CA . THR B 1 401 ? -18.922 26.156 7.684 1 98.81 401 THR B CA 1
ATOM 6842 C C . THR B 1 401 ? -19.594 25.5 8.883 1 98.81 401 THR B C 1
ATOM 6844 O O . THR B 1 401 ? -19.078 24.531 9.438 1 98.81 401 THR B O 1
ATOM 6847 N N . VAL B 1 402 ? -20.656 26.078 9.312 1 98.69 402 VAL B N 1
ATOM 6848 C CA . VAL B 1 402 ? -21.484 25.5 10.375 1 98.69 402 VAL B CA 1
ATOM 6849 C C . VAL B 1 402 ? -22.828 25.062 9.812 1 98.69 402 VAL B C 1
ATOM 6851 O O . VAL B 1 402 ? -23.547 25.875 9.219 1 98.69 402 VAL B O 1
ATOM 6854 N N . GLN B 1 403 ? -23.094 23.812 9.977 1 97.81 403 GLN B N 1
ATOM 6855 C CA . GLN B 1 403 ? -24.344 23.234 9.469 1 97.81 403 GLN B CA 1
ATOM 6856 C C . GLN B 1 403 ? -25.172 22.641 10.609 1 97.81 403 GLN B C 1
ATOM 6858 O O . GLN B 1 403 ? -24.609 22.047 11.547 1 97.81 403 GLN B O 1
ATOM 6863 N N . LYS B 1 404 ? -26.453 22.859 10.43 1 97.25 404 LYS B N 1
ATOM 6864 C CA . LYS B 1 404 ? -27.391 22.312 11.398 1 97.25 404 LYS B CA 1
ATOM 6865 C C . LYS B 1 404 ? -27.766 20.859 11.055 1 97.25 404 LYS B C 1
ATOM 6867 O O . LYS B 1 404 ? -27.984 20.531 9.891 1 97.25 404 LYS B O 1
ATOM 6872 N N . VAL B 1 405 ? -27.672 19.938 12.031 1 97.94 405 VAL B N 1
ATOM 6873 C CA . VAL B 1 405 ? -28.141 18.578 11.891 1 97.94 405 VAL B CA 1
ATOM 6874 C C . VAL B 1 405 ? -29.188 18.281 12.961 1 97.94 405 VAL B C 1
ATOM 6876 O O . VAL B 1 405 ? -29.203 18.922 14.016 1 97.94 405 VAL B O 1
ATOM 6879 N N . ARG B 1 406 ? -30.203 17.203 12.773 1 97.44 406 ARG B N 1
ATOM 6880 C CA . ARG B 1 406 ? -31.375 17.031 13.625 1 97.44 406 ARG B CA 1
ATOM 6881 C C . ARG B 1 406 ? -31.281 15.758 14.453 1 97.44 406 ARG B C 1
ATOM 6883 O O . ARG B 1 406 ? -32.062 15.539 15.359 1 97.44 406 ARG B O 1
ATOM 6890 N N . SER B 1 407 ? -30.203 14.961 14.117 1 98.19 407 SER B N 1
ATOM 6891 C CA . SER B 1 407 ? -30.047 13.695 14.82 1 98.19 407 SER B CA 1
ATOM 6892 C C . SER B 1 407 ? -28.641 13.148 14.68 1 98.19 407 SER B C 1
ATOM 6894 O O . SER B 1 407 ? -27.859 13.641 13.859 1 98.19 407 SER B O 1
ATOM 6896 N N . GLU B 1 408 ? -28.344 12.219 15.617 1 97.69 408 GLU B N 1
ATOM 6897 C CA . GLU B 1 408 ? -27.078 11.492 15.531 1 97.69 408 GLU B CA 1
ATOM 6898 C C . GLU B 1 408 ? -26.922 10.836 14.164 1 97.69 408 GLU B C 1
ATOM 6900 O O . GLU B 1 408 ? -25.844 10.922 13.555 1 97.69 408 GLU B O 1
ATOM 6905 N N . GLU B 1 409 ? -27.969 10.219 13.617 1 97.88 409 GLU B N 1
ATOM 6906 C CA . GLU B 1 409 ? -27.953 9.523 12.336 1 97.88 409 GLU B CA 1
ATOM 6907 C C . GLU B 1 409 ? -27.688 10.492 11.188 1 97.88 409 GLU B C 1
ATOM 6909 O O . GLU B 1 409 ? -26.922 10.188 10.273 1 97.88 409 GLU B O 1
ATOM 6914 N N . GLU B 1 410 ? -28.344 11.609 11.281 1 98.12 410 GLU B N 1
ATOM 6915 C CA . GLU B 1 410 ? -28.125 12.609 10.242 1 98.12 410 GLU B CA 1
ATOM 6916 C C . GLU B 1 410 ? -26.703 13.148 10.297 1 98.12 410 GLU B C 1
ATOM 6918 O O . GLU B 1 410 ? -26.078 13.383 9.25 1 98.12 410 GLU B O 1
ATOM 6923 N N . ALA B 1 411 ? -26.188 13.406 11.523 1 98.38 411 ALA B N 1
ATOM 6924 C CA . ALA B 1 411 ? -24.812 13.883 11.688 1 98.38 411 ALA B CA 1
ATOM 6925 C C . ALA B 1 411 ? -23.812 12.922 11.055 1 98.38 411 ALA B C 1
ATOM 6927 O O . ALA B 1 411 ? -22.906 13.344 10.328 1 98.38 411 ALA B O 1
ATOM 6928 N N . ILE B 1 412 ? -24.016 11.641 11.273 1 98.44 412 ILE B N 1
ATOM 6929 C CA . ILE B 1 412 ? -23.141 10.609 10.734 1 98.44 412 ILE B CA 1
ATOM 6930 C C . ILE B 1 412 ? -23.25 10.602 9.211 1 98.44 412 ILE B C 1
ATOM 6932 O O . ILE B 1 412 ? -22.234 10.547 8.516 1 98.44 412 ILE B O 1
ATOM 6936 N N . ARG B 1 413 ? -24.469 10.648 8.688 1 97.88 413 ARG B N 1
ATOM 6937 C CA . ARG B 1 413 ? -24.688 10.633 7.242 1 97.88 413 ARG B CA 1
ATOM 6938 C C . ARG B 1 413 ? -23.984 11.812 6.574 1 97.88 413 ARG B C 1
ATOM 6940 O O . ARG B 1 413 ? -23.266 11.633 5.586 1 97.88 413 ARG B O 1
ATOM 6947 N N . VAL B 1 414 ? -24.188 13 7.117 1 97.94 414 VAL B N 1
ATOM 6948 C CA . VAL B 1 414 ? -23.594 14.211 6.547 1 97.94 414 VAL B CA 1
ATOM 6949 C C . VAL B 1 414 ? -22.078 14.164 6.68 1 97.94 414 VAL B C 1
ATOM 6951 O O . VAL B 1 414 ? -21.359 14.562 5.762 1 97.94 414 VAL B O 1
ATOM 6954 N N . ALA B 1 415 ? -21.594 13.703 7.809 1 98.25 415 ALA B N 1
ATOM 6955 C CA . ALA B 1 415 ? -20.156 13.586 8.047 1 98.25 415 ALA B CA 1
ATOM 6956 C C . ALA B 1 415 ? -19.5 12.703 6.984 1 98.25 415 ALA B C 1
ATOM 6958 O O . ALA B 1 415 ? -18.391 13 6.527 1 98.25 415 ALA B O 1
ATOM 6959 N N . ASN B 1 416 ? -20.156 11.656 6.582 1 97.44 416 ASN B N 1
ATOM 6960 C CA . ASN B 1 416 ? -19.594 10.68 5.668 1 97.44 416 ASN B CA 1
ATOM 6961 C C . ASN B 1 416 ? -19.828 11.07 4.211 1 97.44 416 ASN B C 1
ATOM 6963 O O . ASN B 1 416 ? -19.25 10.461 3.303 1 97.44 416 ASN B O 1
ATOM 6967 N N . ASP B 1 417 ? -20.656 12.102 4.012 1 96 417 ASP B N 1
ATOM 6968 C CA . ASP B 1 417 ? -20.969 12.531 2.654 1 96 417 ASP B CA 1
ATOM 6969 C C . ASP B 1 417 ? -19.875 13.438 2.096 1 96 417 ASP B C 1
ATOM 6971 O O . ASP B 1 417 ? -20.109 14.625 1.84 1 96 417 ASP B O 1
ATOM 6975 N N . THR B 1 418 ? -18.734 12.914 1.864 1 96.25 418 THR B N 1
ATOM 6976 C CA . THR B 1 418 ? -17.547 13.555 1.32 1 96.25 418 THR B CA 1
ATOM 6977 C C . THR B 1 418 ? -16.609 12.516 0.71 1 96.25 418 THR B C 1
ATOM 6979 O O . THR B 1 418 ? -16.656 11.344 1.074 1 96.25 418 THR B O 1
ATOM 6982 N N . ASN B 1 419 ? -15.82 12.914 -0.26 1 95.38 419 ASN B N 1
ATOM 6983 C CA . ASN B 1 419 ? -14.828 12.016 -0.848 1 95.38 419 ASN B CA 1
ATOM 6984 C C . ASN B 1 419 ? -13.602 11.875 0.042 1 95.38 419 ASN B C 1
ATOM 6986 O O . ASN B 1 419 ? -12.742 11.023 -0.2 1 95.38 419 ASN B O 1
ATOM 6990 N N . TYR B 1 420 ? -13.523 12.672 1.092 1 97.31 420 TYR B N 1
ATOM 6991 C CA . TYR B 1 420 ? -12.383 12.664 2.004 1 97.31 420 TYR B CA 1
ATOM 6992 C C . TYR B 1 420 ? -12.656 11.766 3.209 1 97.31 420 TYR B C 1
ATOM 6994 O O . TYR B 1 420 ? -13.805 11.375 3.449 1 97.31 420 TYR B O 1
ATOM 7002 N N . GLY B 1 421 ? -11.648 11.367 3.945 1 98.12 421 GLY B N 1
ATOM 7003 C CA . GLY B 1 421 ? -11.75 10.578 5.16 1 98.12 421 GLY B CA 1
ATOM 7004 C C . GLY B 1 421 ? -10.523 10.672 6.047 1 98.12 421 GLY B C 1
ATOM 7005 O O . GLY B 1 421 ? -10.078 9.672 6.605 1 98.12 421 GLY B O 1
ATOM 7006 N N . LEU B 1 422 ? -9.984 11.883 6.188 1 98.38 422 LEU B N 1
ATOM 7007 C CA . LEU B 1 422 ? -8.734 12.039 6.93 1 98.38 422 LEU B CA 1
ATOM 7008 C C . LEU B 1 422 ? -9 12.07 8.43 1 98.38 422 LEU B C 1
ATOM 7010 O O . LEU B 1 422 ? -8.398 11.297 9.188 1 98.38 422 LEU B O 1
ATOM 7014 N N . ALA B 1 423 ? -9.922 12.984 8.828 1 98.62 423 ALA B N 1
ATOM 7015 C CA . ALA B 1 423 ? -10.148 13.164 10.258 1 98.62 423 ALA B CA 1
ATOM 7016 C C . ALA B 1 423 ? -11.594 13.578 10.539 1 98.62 423 ALA B C 1
ATOM 7018 O O . ALA B 1 423 ? -12.32 13.977 9.625 1 98.62 423 ALA B O 1
ATOM 7019 N N . ALA B 1 424 ? -11.984 13.43 11.766 1 98.81 424 ALA B N 1
ATOM 7020 C CA . ALA B 1 424 ? -13.281 13.859 12.281 1 98.81 424 ALA B CA 1
ATOM 7021 C C . ALA B 1 424 ? -13.234 14.039 13.797 1 98.81 424 ALA B C 1
ATOM 7023 O O . ALA B 1 424 ? -12.25 13.688 14.445 1 98.81 424 ALA B O 1
ATOM 7024 N N . ALA B 1 425 ? -14.258 14.633 14.328 1 98.88 425 ALA B N 1
ATOM 7025 C CA . ALA B 1 425 ? -14.414 14.727 15.773 1 98.88 425 ALA B CA 1
ATOM 7026 C C . ALA B 1 425 ? -15.883 14.719 16.172 1 98.88 425 ALA B C 1
ATOM 7028 O O . ALA B 1 425 ? -16.75 15.039 15.359 1 98.88 425 ALA B O 1
ATOM 7029 N N . VAL B 1 426 ? -16.125 14.328 17.391 1 98.88 426 VAL B N 1
ATOM 7030 C CA . VAL B 1 426 ? -17.453 14.391 17.984 1 98.88 426 VAL B CA 1
ATOM 7031 C C . VAL B 1 426 ? -17.359 14.859 19.438 1 98.88 426 VAL B C 1
ATOM 7033 O O . VAL B 1 426 ? -16.453 14.461 20.156 1 98.88 426 VAL B O 1
ATOM 7036 N N . HIS B 1 427 ? -18.234 15.758 19.797 1 98.69 427 HIS B N 1
ATOM 7037 C CA . HIS B 1 427 ? -18.359 16.266 21.172 1 98.69 427 HIS B CA 1
ATOM 7038 C C . HIS B 1 427 ? -19.656 15.789 21.812 1 98.69 427 HIS B C 1
ATOM 7040 O O . HIS B 1 427 ? -20.75 16.141 21.344 1 98.69 427 HIS B O 1
ATOM 7046 N N . THR B 1 428 ? -19.594 15 22.766 1 98.25 428 THR B N 1
ATOM 7047 C CA . THR B 1 428 ? -20.703 14.398 23.516 1 98.25 428 THR B CA 1
ATOM 7048 C C . THR B 1 428 ? -20.25 13.93 24.891 1 98.25 428 THR B C 1
ATOM 7050 O O . THR B 1 428 ? -19.078 13.594 25.078 1 98.25 428 THR B O 1
ATOM 7053 N N . THR B 1 429 ? -21.125 13.93 25.859 1 96.69 429 THR B N 1
ATOM 7054 C CA . THR B 1 429 ? -20.797 13.414 27.188 1 96.69 429 THR B CA 1
ATOM 7055 C C . THR B 1 429 ? -21.297 11.977 27.344 1 96.69 429 THR B C 1
ATOM 7057 O O . THR B 1 429 ? -21.047 11.344 28.375 1 96.69 429 THR B O 1
ATOM 7060 N N . ASN B 1 430 ? -22.016 11.492 26.359 1 97.25 430 ASN B N 1
ATOM 7061 C CA . ASN B 1 430 ? -22.562 10.141 26.406 1 97.25 430 ASN B CA 1
ATOM 7062 C C . ASN B 1 430 ? -21.594 9.125 25.812 1 97.25 430 ASN B C 1
ATOM 7064 O O . ASN B 1 430 ? -21.25 9.195 24.641 1 97.25 430 ASN B O 1
ATOM 7068 N N . ILE B 1 431 ? -21.203 8.203 26.641 1 96.38 431 ILE B N 1
ATOM 7069 C CA . ILE B 1 431 ? -20.188 7.227 26.266 1 96.38 431 ILE B CA 1
ATOM 7070 C C . ILE B 1 431 ? -20.703 6.375 25.109 1 96.38 431 ILE B C 1
ATOM 7072 O O . ILE B 1 431 ? -19.938 6.02 24.203 1 96.38 431 ILE B O 1
ATOM 7076 N N . ASN B 1 432 ? -21.984 5.965 25.109 1 97.75 432 ASN B N 1
ATOM 7077 C CA . ASN B 1 432 ? -22.531 5.145 24.031 1 97.75 432 ASN B CA 1
ATOM 7078 C C . ASN B 1 432 ? -22.531 5.887 22.703 1 97.75 432 ASN B C 1
ATOM 7080 O O . ASN B 1 432 ? -22.188 5.316 21.672 1 97.75 432 ASN B O 1
ATOM 7084 N N . THR B 1 433 ? -22.891 7.184 22.781 1 98.06 433 THR B N 1
ATOM 7085 C CA . THR B 1 433 ? -22.906 8.016 21.578 1 98.06 433 THR B CA 1
ATOM 7086 C C . THR B 1 433 ? -21.5 8.195 21.031 1 98.06 433 THR B C 1
ATOM 7088 O O . THR B 1 433 ? -21.281 8.102 19.828 1 98.06 433 THR B O 1
ATOM 7091 N N . ALA B 1 434 ? -20.547 8.469 21.938 1 98.12 434 ALA B N 1
ATOM 7092 C CA . ALA B 1 434 ? -19.156 8.648 21.547 1 98.12 434 ALA B CA 1
ATOM 7093 C C . ALA B 1 434 ? -18.656 7.434 20.766 1 98.12 434 ALA B C 1
ATOM 7095 O O . ALA B 1 434 ? -18.016 7.586 19.719 1 98.12 434 ALA B O 1
ATOM 7096 N N . ILE B 1 435 ? -18.984 6.258 21.219 1 98 435 ILE B N 1
ATOM 7097 C CA . ILE B 1 435 ? -18.5 5.016 20.609 1 98 435 ILE B CA 1
ATOM 7098 C C . ILE B 1 435 ? -19.234 4.77 19.297 1 98 435 ILE B C 1
ATOM 7100 O O . ILE B 1 435 ? -18.594 4.48 18.281 1 98 435 ILE B O 1
ATOM 7104 N N . ARG B 1 436 ? -20.594 4.949 19.219 1 98 436 ARG B N 1
ATOM 7105 C CA . ARG B 1 436 ? -21.359 4.715 18 1 98 436 ARG B CA 1
ATOM 7106 C C . ARG B 1 436 ? -20.922 5.645 16.875 1 98 436 ARG B C 1
ATOM 7108 O O . ARG B 1 436 ? -20.719 5.207 15.742 1 98 436 ARG B O 1
ATOM 7115 N N . VAL B 1 437 ? -20.719 6.914 17.234 1 98.56 437 VAL B N 1
ATOM 7116 C CA . VAL B 1 437 ? -20.375 7.914 16.234 1 98.56 437 VAL B CA 1
ATOM 7117 C C . VAL B 1 437 ? -18.953 7.695 15.734 1 98.56 437 VAL B C 1
ATOM 7119 O O . VAL B 1 437 ? -18.703 7.703 14.523 1 98.56 437 VAL B O 1
ATOM 7122 N N . SER B 1 438 ? -18 7.48 16.656 1 98.44 438 SER B N 1
ATOM 7123 C CA . SER B 1 438 ? -16.625 7.266 16.25 1 98.44 438 SER B CA 1
ATOM 7124 C C . SER B 1 438 ? -16.484 6.016 15.383 1 98.44 438 SER B C 1
ATOM 7126 O O . SER B 1 438 ? -15.703 5.988 14.43 1 98.44 438 SER B O 1
ATOM 7128 N N . ASN B 1 439 ? -17.281 4.977 15.664 1 97.44 439 ASN B N 1
ATOM 7129 C CA . ASN B 1 439 ? -17.281 3.744 14.883 1 97.44 439 ASN B CA 1
ATOM 7130 C C . ASN B 1 439 ? -17.875 3.949 13.492 1 97.44 439 ASN B C 1
ATOM 7132 O O . ASN B 1 439 ? -17.438 3.32 12.523 1 97.44 439 ASN B O 1
ATOM 7136 N N . ALA B 1 440 ? -18.844 4.816 13.406 1 97.56 440 ALA B N 1
ATOM 7137 C CA . ALA B 1 440 ? -19.641 4.934 12.188 1 97.56 440 ALA B CA 1
ATOM 7138 C C . ALA B 1 440 ? -18.984 5.891 11.195 1 97.56 440 ALA B C 1
ATOM 7140 O O . ALA B 1 440 ? -19.172 5.762 9.984 1 97.56 440 ALA B O 1
ATOM 7141 N N . ILE B 1 441 ? -18.203 6.832 11.688 1 98.19 441 ILE B N 1
ATOM 7142 C CA . ILE B 1 441 ? -17.578 7.816 10.82 1 98.19 441 ILE B CA 1
ATOM 7143 C C . ILE B 1 441 ? -16.422 7.168 10.047 1 98.19 441 ILE B C 1
ATOM 7145 O O . ILE B 1 441 ? -15.625 6.426 10.625 1 98.19 441 ILE B O 1
ATOM 7149 N N . LYS B 1 442 ? -16.375 7.395 8.711 1 97.62 442 LYS B N 1
ATOM 7150 C CA . LYS B 1 442 ? -15.336 6.84 7.852 1 97.62 442 LYS B CA 1
ATOM 7151 C C . LYS B 1 442 ? -14.164 7.801 7.715 1 97.62 442 LYS B C 1
ATOM 7153 O O . LYS B 1 442 ? -13.961 8.398 6.656 1 97.62 442 LYS B O 1
ATOM 7158 N N . ALA B 1 443 ? -13.344 7.895 8.773 1 98.44 443 ALA B N 1
ATOM 7159 C CA . ALA B 1 443 ? -12.148 8.734 8.836 1 98.44 443 ALA B CA 1
ATOM 7160 C C . ALA B 1 443 ? -11.008 8 9.539 1 98.44 443 ALA B C 1
ATOM 7162 O O . ALA B 1 443 ? -11.242 7.148 10.398 1 98.44 443 ALA B O 1
ATOM 7163 N N . GLY B 1 444 ? -9.82 8.359 9.156 1 98.38 444 GLY B N 1
ATOM 7164 C CA . GLY B 1 444 ? -8.656 7.695 9.719 1 98.38 444 GLY B CA 1
ATOM 7165 C C . GLY B 1 444 ? -8.406 8.055 11.172 1 98.38 444 GLY B C 1
ATOM 7166 O O . GLY B 1 444 ? -7.848 7.254 11.922 1 98.38 444 GLY B O 1
ATOM 7167 N N . THR B 1 445 ? -8.781 9.242 11.586 1 98.75 445 THR B N 1
ATOM 7168 C CA . THR B 1 445 ? -8.664 9.695 12.969 1 98.75 445 THR B CA 1
ATOM 7169 C C . THR B 1 445 ? -9.977 10.32 13.438 1 98.75 445 THR B C 1
ATOM 7171 O O . THR B 1 445 ? -10.562 11.148 12.742 1 98.75 445 THR B O 1
ATOM 7174 N N . VAL B 1 446 ? -10.438 9.891 14.586 1 98.88 446 VAL B N 1
ATOM 7175 C CA . VAL B 1 446 ? -11.625 10.477 15.188 1 98.88 446 VAL B CA 1
ATOM 7176 C C . VAL B 1 446 ? -11.312 10.922 16.625 1 98.88 446 VAL B C 1
ATOM 7178 O O . VAL B 1 446 ? -10.945 10.102 17.469 1 98.88 446 VAL B O 1
ATOM 7181 N N . TRP B 1 447 ? -11.461 12.18 16.875 1 98.81 447 TRP B N 1
ATOM 7182 C CA . TRP B 1 447 ? -11.305 12.742 18.219 1 98.81 447 TRP B CA 1
ATOM 7183 C C . TRP B 1 447 ? -12.648 12.82 18.938 1 98.81 447 TRP B C 1
ATOM 7185 O O . TRP B 1 447 ? -13.664 13.18 18.328 1 98.81 447 TRP B O 1
ATOM 7195 N N . VAL B 1 448 ? -12.695 12.43 20.172 1 98.69 448 VAL B N 1
ATOM 7196 C CA . VAL B 1 448 ? -13.867 12.578 21.031 1 98.69 448 VAL B CA 1
ATOM 7197 C C . VAL B 1 448 ? -13.586 13.625 22.109 1 98.69 448 VAL B C 1
ATOM 7199 O O . VAL B 1 448 ? -12.719 13.422 22.969 1 98.69 448 VAL B O 1
ATOM 7202 N N . ASN B 1 449 ? -14.234 14.742 22.047 1 98.19 449 ASN B N 1
ATOM 7203 C CA . ASN B 1 449 ? -14.125 15.859 22.984 1 98.19 449 ASN B CA 1
ATOM 7204 C C . ASN B 1 449 ? -12.734 16.484 22.953 1 98.19 449 ASN B C 1
ATOM 7206 O O . ASN B 1 449 ? -12.203 16.875 24 1 98.19 449 ASN B O 1
ATOM 7210 N N . ASN B 1 450 ? -12.156 16.484 21.891 1 97.94 450 ASN B N 1
ATOM 7211 C CA . ASN B 1 450 ? -10.906 17.172 21.562 1 97.94 450 ASN B CA 1
ATOM 7212 C C . ASN B 1 450 ? -10.695 17.266 20.047 1 97.94 450 ASN B C 1
ATOM 7214 O O . ASN B 1 450 ? -11.562 16.844 19.266 1 97.94 450 ASN B O 1
ATOM 7218 N N . TYR B 1 451 ? -9.648 17.891 19.703 1 98.12 451 TYR B N 1
ATOM 7219 C CA . TYR B 1 451 ? -9.305 18.062 18.297 1 98.12 451 TYR B CA 1
ATOM 7220 C C . TYR B 1 451 ? -7.82 18.359 18.125 1 98.12 451 TYR B C 1
ATOM 7222 O O . TYR B 1 451 ? -7.227 19.062 18.953 1 98.12 451 TYR B O 1
ATOM 7230 N N . ASN B 1 452 ? -7.148 17.844 17.078 1 97.25 452 ASN B N 1
ATOM 7231 C CA . ASN B 1 452 ? -5.773 18.109 16.688 1 97.25 452 ASN B CA 1
ATOM 7232 C C . ASN B 1 452 ? -4.777 17.641 17.734 1 97.25 452 ASN B C 1
ATOM 7234 O O . ASN B 1 452 ? -3.705 18.219 17.891 1 97.25 452 ASN B O 1
ATOM 7238 N N . THR B 1 453 ? -5.211 16.703 18.562 1 96.38 453 THR B N 1
ATOM 7239 C CA . THR B 1 453 ? -4.305 16.156 19.578 1 96.38 453 THR B CA 1
ATOM 7240 C C . THR B 1 453 ? -3.545 14.961 19.016 1 96.38 453 THR B C 1
ATOM 7242 O O . THR B 1 453 ? -3.707 13.844 19.5 1 96.38 453 THR B O 1
ATOM 7245 N N . LEU B 1 454 ? -2.68 15.25 18.109 1 96.38 454 LEU B N 1
ATOM 7246 C CA . LEU B 1 454 ? -1.84 14.242 17.469 1 96.38 454 LEU B CA 1
ATOM 7247 C C . LEU B 1 454 ? -0.666 13.867 18.375 1 96.38 454 LEU B C 1
ATOM 7249 O O . LEU B 1 454 ? -0.21 14.672 19.172 1 96.38 454 LEU B O 1
ATOM 7253 N N . HIS B 1 455 ? -0.218 12.719 18.297 1 97.5 455 HIS B N 1
ATOM 7254 C CA . HIS B 1 455 ? 0.93 12.18 19.016 1 97.5 455 HIS B CA 1
ATOM 7255 C C . HIS B 1 455 ? 1.714 11.203 18.141 1 97.5 455 HIS B C 1
ATOM 7257 O O . HIS B 1 455 ? 1.128 10.461 17.359 1 97.5 455 HIS B O 1
ATOM 7263 N N . TYR B 1 456 ? 3.033 11.148 18.25 1 98.38 456 TYR B N 1
ATOM 7264 C CA . TYR B 1 456 ? 3.881 10.344 17.375 1 98.38 456 TYR B CA 1
ATOM 7265 C C . TYR B 1 456 ? 3.627 8.859 17.594 1 98.38 456 TYR B C 1
ATOM 7267 O O . TYR B 1 456 ? 3.992 8.031 16.75 1 98.38 456 TYR B O 1
ATOM 7275 N N . GLN B 1 457 ? 2.938 8.484 18.672 1 98.25 457 GLN B N 1
ATOM 7276 C CA . GLN B 1 457 ? 2.631 7.078 18.938 1 98.25 457 GLN B CA 1
ATOM 7277 C C . GLN B 1 457 ? 1.34 6.66 18.234 1 98.25 457 GLN B C 1
ATOM 7279 O O . GLN B 1 457 ? 1.042 5.469 18.125 1 98.25 457 GLN B O 1
ATOM 7284 N N . MET B 1 458 ? 0.535 7.645 17.781 1 97.94 458 MET B N 1
ATOM 7285 C CA . MET B 1 458 ? -0.784 7.391 17.203 1 97.94 458 MET B CA 1
ATOM 7286 C C . MET B 1 458 ? -0.729 7.418 15.68 1 97.94 458 MET B C 1
ATOM 7288 O O . MET B 1 458 ? -0.323 8.414 15.086 1 97.94 458 MET B O 1
ATOM 7292 N N . PRO B 1 459 ? -1.182 6.309 15.062 1 98.19 459 PRO B N 1
ATOM 7293 C CA . PRO B 1 459 ? -1.177 6.34 13.594 1 98.19 459 PRO B CA 1
ATOM 7294 C C . PRO B 1 459 ? -2.115 7.398 13.023 1 98.19 459 PRO B C 1
ATOM 7296 O O . PRO B 1 459 ? -3.199 7.625 13.57 1 98.19 459 PRO B O 1
ATOM 7299 N N . PHE B 1 460 ? -1.641 8.023 11.977 1 98.56 460 PHE B N 1
ATOM 7300 C CA . PHE B 1 460 ? -2.361 9.086 11.289 1 98.56 460 PHE B CA 1
ATOM 7301 C C . PHE B 1 460 ? -2.426 8.812 9.789 1 98.56 460 PHE B C 1
ATOM 7303 O O . PHE B 1 460 ? -1.443 8.367 9.188 1 98.56 460 PHE B O 1
ATOM 7310 N N . GLY B 1 461 ? -3.555 8.977 9.125 1 96.38 461 GLY B N 1
ATOM 7311 C CA . GLY B 1 461 ? -3.779 8.805 7.703 1 96.38 461 GLY B CA 1
ATOM 7312 C C . GLY B 1 461 ? -5.25 8.688 7.34 1 96.38 461 GLY B C 1
ATOM 7313 O O . GLY B 1 461 ? -6.105 8.594 8.219 1 96.38 461 GLY B O 1
ATOM 7314 N N . GLY B 1 462 ? -5.551 8.711 6.121 1 94.19 462 GLY B N 1
ATOM 7315 C CA . GLY B 1 462 ? -6.941 8.906 5.75 1 94.19 462 GLY B CA 1
ATOM 7316 C C . GLY B 1 462 ? -7.566 7.68 5.109 1 94.19 462 GLY B C 1
ATOM 7317 O O . GLY B 1 462 ? -6.855 6.781 4.648 1 94.19 462 GLY B O 1
ATOM 7318 N N . PHE B 1 463 ? -8.914 7.629 5.184 1 96.69 463 PHE B N 1
ATOM 7319 C CA . PHE B 1 463 ? -9.781 6.781 4.379 1 96.69 463 PHE B CA 1
ATOM 7320 C C . PHE B 1 463 ? -10.078 7.43 3.031 1 96.69 463 PHE B C 1
ATOM 7322 O O . PHE B 1 463 ? -9.734 8.594 2.807 1 96.69 463 PHE B O 1
ATOM 7329 N N . LYS B 1 464 ? -10.711 6.672 2.098 1 97.06 464 LYS B N 1
ATOM 7330 C CA . LYS B 1 464 ? -11.219 7.188 0.831 1 97.06 464 LYS B CA 1
ATOM 7331 C C . LYS B 1 464 ? -10.125 7.902 0.045 1 97.06 464 LYS B C 1
ATOM 7333 O O . LYS B 1 464 ? -9.047 7.348 -0.173 1 97.06 464 LYS B O 1
ATOM 7338 N N . GLU B 1 465 ? -10.383 9.117 -0.389 1 97.69 465 GLU B N 1
ATOM 7339 C CA . GLU B 1 465 ? -9.438 9.805 -1.262 1 97.69 465 GLU B CA 1
ATOM 7340 C C . GLU B 1 465 ? -8.438 10.625 -0.452 1 97.69 465 GLU B C 1
ATOM 7342 O O . GLU B 1 465 ? -7.707 11.453 -1.008 1 97.69 465 GLU B O 1
ATOM 7347 N N . SER B 1 466 ? -8.375 10.398 0.878 1 98 466 SER B N 1
ATOM 7348 C CA . SER B 1 466 ? -7.445 11.125 1.734 1 98 466 SER B CA 1
ATOM 7349 C C . SER B 1 466 ? -6.113 10.391 1.855 1 98 466 SER B C 1
ATOM 7351 O O . SER B 1 466 ? -5.223 10.82 2.59 1 98 466 SER B O 1
ATOM 7353 N N . GLY B 1 467 ? -5.992 9.273 1.155 1 95.38 467 GLY B N 1
ATOM 7354 C CA . GLY B 1 467 ? -4.629 8.789 0.991 1 95.38 467 GLY B CA 1
ATOM 7355 C C . GLY B 1 467 ? -4.508 7.285 1.154 1 95.38 467 GLY B C 1
ATOM 7356 O O . GLY B 1 467 ? -5.512 6.57 1.154 1 95.38 467 GLY B O 1
ATOM 7357 N N . VAL B 1 468 ? -3.254 6.816 1.116 1 96.62 468 VAL B N 1
ATOM 7358 C CA . VAL B 1 468 ? -2.855 5.414 1.208 1 96.62 468 VAL B CA 1
ATOM 7359 C C . VAL B 1 468 ? -1.749 5.258 2.248 1 96.62 468 VAL B C 1
ATOM 7361 O O . VAL B 1 468 ? -0.717 5.93 2.17 1 96.62 468 VAL B O 1
ATOM 7364 N N . GLY B 1 469 ? -1.971 4.32 3.258 1 96.38 469 GLY B N 1
ATOM 7365 C CA . GLY B 1 469 ? -0.982 4.09 4.297 1 96.38 469 GLY B CA 1
ATOM 7366 C C . GLY B 1 469 ? -1.192 4.961 5.523 1 96.38 469 GLY B C 1
ATOM 7367 O O . GLY B 1 469 ? -2.115 5.781 5.559 1 96.38 469 GLY B O 1
ATOM 7368 N N . ARG B 1 470 ? -0.413 4.742 6.52 1 98.12 470 ARG B N 1
ATOM 7369 C CA . ARG B 1 470 ? -0.464 5.52 7.754 1 98.12 470 ARG B CA 1
ATOM 7370 C C . ARG B 1 470 ? 0.898 6.129 8.07 1 98.12 470 ARG B C 1
ATOM 7372 O O . ARG B 1 470 ? 1.935 5.512 7.812 1 98.12 470 ARG B O 1
ATOM 7379 N N . GLU B 1 471 ? 0.874 7.301 8.555 1 98.25 471 GLU B N 1
ATOM 7380 C CA . GLU B 1 471 ? 2.01 7.941 9.211 1 98.25 471 GLU B CA 1
ATOM 7381 C C . GLU B 1 471 ? 1.931 7.785 10.727 1 98.25 471 GLU B C 1
ATOM 7383 O O . GLU B 1 471 ? 0.857 7.523 11.273 1 98.25 471 GLU B O 1
ATOM 7388 N N . LEU B 1 472 ? 3.082 7.844 11.391 1 98.62 472 LEU B N 1
ATOM 7389 C CA . LEU B 1 472 ? 3.189 7.809 12.852 1 98.62 472 LEU B CA 1
ATOM 7390 C C . LEU B 1 472 ? 2.82 6.43 13.383 1 98.62 472 LEU B C 1
ATOM 7392 O O . LEU B 1 472 ? 2.404 5.551 12.625 1 98.62 472 LEU B O 1
ATOM 7396 N N . GLY B 1 473 ? 3.059 6.27 14.664 1 98.38 473 GLY B N 1
ATOM 7397 C CA . GLY B 1 473 ? 2.775 4.996 15.305 1 98.38 473 GLY B CA 1
ATOM 7398 C C . GLY B 1 473 ? 3.609 3.852 14.758 1 98.38 473 GLY B C 1
ATOM 7399 O O . GLY B 1 473 ? 4.457 4.059 13.891 1 98.38 473 GLY B O 1
ATOM 7400 N N . SER B 1 474 ? 3.369 2.678 15.297 1 98.06 474 SER B N 1
ATOM 7401 C CA . SER B 1 474 ? 4.098 1.501 14.836 1 98.06 474 SER B CA 1
ATOM 7402 C C . SER B 1 474 ? 3.682 1.117 13.422 1 98.06 474 SER B C 1
ATOM 7404 O O . SER B 1 474 ? 4.441 0.472 12.695 1 98.06 474 SER B O 1
ATOM 7406 N N . TYR B 1 475 ? 2.5 1.542 12.984 1 97.62 475 TYR B N 1
ATOM 7407 C CA . TYR B 1 475 ? 1.938 1.184 11.688 1 97.62 475 TYR B CA 1
ATOM 7408 C C . TYR B 1 475 ? 2.771 1.768 10.555 1 97.62 475 TYR B C 1
ATOM 7410 O O . TYR B 1 475 ? 2.861 1.178 9.477 1 97.62 475 TYR B O 1
ATOM 7418 N N . ALA B 1 476 ? 3.424 2.916 10.789 1 98.25 476 ALA B N 1
ATOM 7419 C CA . ALA B 1 476 ? 4.184 3.6 9.742 1 98.25 476 ALA B CA 1
ATOM 7420 C C . ALA B 1 476 ? 5.406 2.783 9.328 1 98.25 476 ALA B C 1
ATOM 7422 O O . ALA B 1 476 ? 5.91 2.928 8.211 1 98.25 476 ALA B O 1
ATOM 7423 N N . LEU B 1 477 ? 5.957 1.936 10.234 1 98.5 477 LEU B N 1
ATOM 7424 C CA . LEU B 1 477 ? 7.164 1.161 9.977 1 98.5 477 LEU B CA 1
ATOM 7425 C C . LEU B 1 477 ? 6.965 0.21 8.805 1 98.5 477 LEU B C 1
ATOM 7427 O O . LEU B 1 477 ? 7.891 -0.027 8.023 1 98.5 477 LEU B O 1
ATOM 7431 N N . GLU B 1 478 ? 5.738 -0.227 8.633 1 96.81 478 GLU B N 1
ATOM 7432 C CA . GLU B 1 478 ? 5.43 -1.183 7.574 1 96.81 478 GLU B CA 1
ATOM 7433 C C . GLU B 1 478 ? 5.613 -0.555 6.195 1 96.81 478 GLU B C 1
ATOM 7435 O O . GLU B 1 478 ? 5.977 -1.241 5.238 1 96.81 478 GLU B O 1
ATOM 7440 N N . ASN B 1 479 ? 5.387 0.744 6.102 1 97.69 479 ASN B N 1
ATOM 7441 C CA . ASN B 1 479 ? 5.531 1.451 4.832 1 97.69 479 ASN B CA 1
ATOM 7442 C C . ASN B 1 479 ? 6.961 1.37 4.309 1 97.69 479 ASN B C 1
ATOM 7444 O O . ASN B 1 479 ? 7.199 1.547 3.109 1 97.69 479 ASN B O 1
ATOM 7448 N N . TYR B 1 480 ? 7.914 1.066 5.184 1 98.62 480 TYR B N 1
ATOM 7449 C CA . TYR B 1 480 ? 9.312 1.267 4.824 1 98.62 480 TYR B CA 1
ATOM 7450 C C . TYR B 1 480 ? 10.086 -0.048 4.875 1 98.62 480 TYR B C 1
ATOM 7452 O O . TYR B 1 480 ? 11.32 -0.051 4.914 1 98.62 480 TYR B O 1
ATOM 7460 N N . THR B 1 481 ? 9.383 -1.173 4.906 1 97.81 481 THR B N 1
ATOM 7461 C CA . THR B 1 481 ? 10.016 -2.486 4.883 1 97.81 481 THR B CA 1
ATOM 7462 C C . THR B 1 481 ? 9.391 -3.369 3.803 1 97.81 481 THR B C 1
ATOM 7464 O O . THR B 1 481 ? 8.25 -3.154 3.402 1 97.81 481 THR B O 1
ATOM 7467 N N . GLU B 1 482 ? 10.156 -4.266 3.295 1 97.5 482 GLU B N 1
ATOM 7468 C CA . GLU B 1 482 ? 9.711 -5.406 2.494 1 97.5 482 GLU B CA 1
ATOM 7469 C C . GLU B 1 482 ? 9.797 -6.703 3.291 1 97.5 482 GLU B C 1
ATOM 7471 O O . GLU B 1 482 ? 10.781 -6.941 4 1 97.5 482 GLU B O 1
ATOM 7476 N N . VAL B 1 483 ? 8.773 -7.512 3.18 1 98.06 483 VAL B N 1
ATOM 7477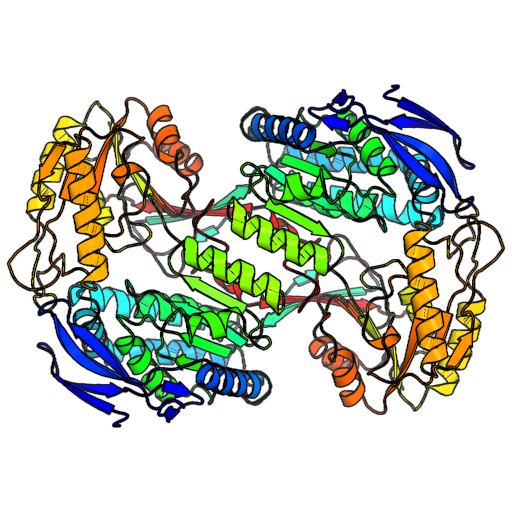 C CA . VAL B 1 483 ? 8.758 -8.797 3.873 1 98.06 483 VAL B CA 1
ATOM 7478 C C . VAL B 1 483 ? 9.312 -9.891 2.961 1 98.06 483 VAL B C 1
ATOM 7480 O O . VAL B 1 483 ? 8.836 -10.062 1.833 1 98.06 483 VAL B O 1
ATOM 7483 N N . LYS B 1 484 ? 10.367 -10.555 3.379 1 98.56 484 LYS B N 1
ATOM 7484 C CA . LYS B 1 484 ? 10.922 -11.719 2.697 1 98.56 484 LYS B CA 1
ATOM 7485 C C . LYS B 1 484 ? 10.617 -13 3.465 1 98.56 484 LYS B C 1
ATOM 7487 O O . LYS B 1 484 ? 10.836 -13.07 4.676 1 98.56 484 LYS B O 1
ATOM 7492 N N . THR B 1 485 ? 10.086 -13.961 2.783 1 98.81 485 THR B N 1
ATOM 7493 C CA . THR B 1 485 ? 9.914 -15.297 3.34 1 98.81 485 THR B CA 1
ATOM 7494 C C . THR B 1 485 ? 11.086 -16.203 2.949 1 98.81 485 THR B C 1
ATOM 7496 O O . THR B 1 485 ? 11.438 -16.297 1.772 1 98.81 485 THR B O 1
ATOM 7499 N N . VAL B 1 486 ? 11.688 -16.812 3.895 1 98.75 486 VAL B N 1
ATOM 7500 C CA . VAL B 1 486 ? 12.711 -17.828 3.65 1 98.75 486 VAL B CA 1
ATOM 7501 C C . VAL B 1 486 ? 12.258 -19.172 4.188 1 98.75 486 VAL B C 1
ATOM 7503 O O . VAL B 1 486 ? 11.852 -19.281 5.348 1 98.75 486 VAL B O 1
ATOM 7506 N N . ARG B 1 487 ? 12.219 -20.156 3.395 1 98.62 487 ARG B N 1
ATOM 7507 C CA . ARG B 1 487 ? 11.867 -21.516 3.803 1 98.62 487 ARG B CA 1
ATOM 7508 C C . ARG B 1 487 ? 13.016 -22.484 3.533 1 98.62 487 ARG B C 1
ATOM 7510 O O . ARG B 1 487 ? 13.375 -22.719 2.379 1 98.62 487 ARG B O 1
ATOM 7517 N N . VAL B 1 488 ? 13.586 -23.047 4.547 1 97.94 488 VAL B N 1
ATOM 7518 C CA . VAL B 1 488 ? 14.711 -23.984 4.496 1 97.94 488 VAL B CA 1
ATOM 7519 C C . VAL B 1 488 ? 14.211 -25.406 4.66 1 97.94 488 VAL B C 1
ATOM 7521 O O . VAL B 1 488 ? 13.523 -25.734 5.637 1 97.94 488 VAL B O 1
ATOM 7524 N N . HIS B 1 489 ? 14.484 -26.188 3.699 1 96.62 489 HIS B N 1
ATOM 7525 C CA . HIS B 1 489 ? 14.18 -27.609 3.822 1 96.62 489 HIS B CA 1
ATOM 7526 C C . HIS B 1 489 ? 15.273 -28.344 4.586 1 96.62 489 HIS B C 1
ATOM 7528 O O . HIS B 1 489 ? 16.453 -28.219 4.254 1 96.62 489 HIS B O 1
ATOM 7534 N N . LEU B 1 490 ? 14.852 -29.141 5.652 1 90.44 490 LEU B N 1
ATOM 7535 C CA . LEU B 1 490 ? 15.789 -29.891 6.477 1 90.44 490 LEU B CA 1
ATOM 7536 C C . LEU B 1 490 ? 15.953 -31.312 5.965 1 90.44 490 LEU B C 1
ATOM 7538 O O . LEU B 1 490 ? 15.023 -32.125 6.051 1 90.44 490 LEU B O 1
ATOM 7542 N N . SER B 1 491 ? 16.906 -31.609 5.066 1 76.06 491 SER B N 1
ATOM 7543 C CA . SER B 1 491 ? 17.094 -32.969 4.531 1 76.06 491 SER B CA 1
ATOM 7544 C C . SER B 1 491 ? 17.438 -33.938 5.637 1 76.06 491 SER B C 1
ATOM 7546 O O . SER B 1 491 ? 18.047 -33.594 6.641 1 76.06 491 SER B O 1
ATOM 7548 N N . GLN B 1 492 ? 16.656 -35.219 5.73 1 62.47 492 GLN B N 1
ATOM 7549 C CA . GLN B 1 492 ? 17 -36.25 6.668 1 62.47 492 GLN B CA 1
ATOM 7550 C C . GLN B 1 492 ? 18.312 -36.938 6.273 1 62.47 492 GLN B C 1
ATOM 7552 O O . GLN B 1 492 ? 18.859 -37.75 7.02 1 62.47 492 GLN B O 1
ATOM 7557 N N . SER B 1 493 ? 18.969 -36.562 5.227 1 46.72 493 SER B N 1
ATOM 7558 C CA . SER B 1 493 ? 20.109 -37.469 5.066 1 46.72 493 SER B CA 1
ATOM 7559 C C . SER B 1 493 ? 21.172 -37.188 6.117 1 46.72 493 SER B C 1
ATOM 7561 O O . SER B 1 493 ? 21.375 -36.031 6.516 1 46.72 493 SER B O 1
#

Solvent-accessible surface area (backbone atoms only — not comparable to full-atom values): 46784 Å² total; per-residue (Å²): 130,74,49,58,45,78,45,79,52,99,87,50,71,49,78,40,52,21,28,27,33,41,49,70,35,73,37,77,25,84,82,67,45,62,48,68,26,38,22,12,61,72,67,41,74,73,53,62,30,28,32,31,37,51,66,41,49,51,54,34,47,52,32,9,48,53,16,48,76,41,67,58,62,69,54,48,38,59,54,41,10,50,42,31,34,46,38,17,50,51,42,62,72,41,30,68,60,50,11,48,44,41,18,45,29,33,8,35,12,30,58,60,26,39,51,39,46,51,51,21,21,50,29,16,34,55,25,17,66,43,17,69,68,77,74,56,48,80,50,90,85,56,95,49,48,53,34,36,39,42,69,37,42,61,41,30,31,26,34,40,36,42,46,72,48,38,55,38,50,47,25,60,50,50,21,40,32,43,24,45,61,28,16,30,39,33,33,37,21,65,53,29,36,57,49,58,39,45,47,50,55,45,42,46,72,47,60,59,63,55,7,36,58,20,44,35,33,28,47,59,87,42,28,46,46,39,49,42,42,35,75,79,37,42,27,39,41,39,38,46,53,44,69,59,47,28,50,40,44,33,27,16,33,71,47,46,41,34,52,70,35,28,38,28,36,26,64,7,29,31,35,39,44,74,66,28,58,57,77,60,45,41,55,30,49,4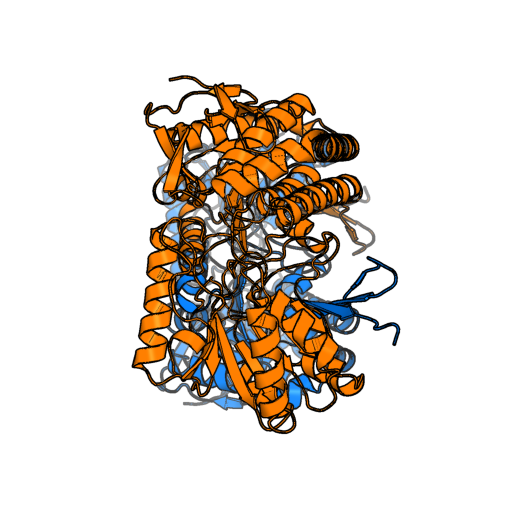8,48,22,23,36,44,60,31,6,42,38,54,59,22,31,30,34,28,38,26,24,59,87,41,34,68,62,45,52,54,53,39,51,56,52,54,70,64,57,37,71,42,58,18,83,39,78,75,26,52,21,21,22,35,54,34,67,68,57,36,53,51,39,53,47,44,46,52,48,34,52,72,73,61,30,39,74,76,41,62,73,42,71,39,79,92,60,36,31,28,61,33,62,21,38,31,29,76,61,52,81,82,40,63,67,65,65,47,67,67,63,31,34,56,33,34,40,35,79,27,88,41,74,68,50,44,46,53,57,56,50,69,51,68,40,8,26,23,36,28,39,25,52,71,46,69,69,56,51,50,54,49,57,69,67,44,62,30,8,27,31,22,33,58,42,49,88,80,79,50,59,73,47,48,41,34,20,29,56,44,3,27,39,63,47,42,35,24,79,66,24,45,59,79,31,40,39,68,27,28,37,40,34,49,57,73,87,120,131,75,49,59,45,80,44,79,53,98,85,50,72,47,79,40,51,23,28,27,33,42,49,69,35,72,38,76,24,85,82,67,44,62,48,67,28,40,21,12,61,70,66,40,72,73,52,61,30,27,32,29,38,51,67,42,50,51,53,34,47,52,32,9,49,52,17,49,77,41,66,58,62,70,53,48,38,60,53,42,9,50,41,31,34,46,38,18,50,50,42,62,70,41,30,70,60,48,12,49,44,39,16,44,28,33,7,34,12,30,59,60,26,39,50,38,44,50,50,21,22,50,30,16,34,53,25,17,66,41,17,68,67,78,74,53,48,78,52,91,83,56,94,49,49,53,33,36,38,42,70,37,42,60,41,31,31,27,35,40,36,41,46,71,48,39,56,37,50,48,27,60,51,51,21,39,33,43,22,45,62,28,15,28,39,33,35,37,20,66,55,30,36,58,49,56,39,46,47,51,56,46,42,48,72,46,60,58,62,54,6,37,59,18,42,35,34,26,47,60,85,41,27,46,46,38,49,44,40,36,75,80,36,41,27,38,39,38,40,46,53,44,69,59,49,30,50,40,44,34,28,17,33,70,48,46,42,32,50,71,36,29,38,28,35,25,63,6,28,31,35,39,43,75,66,29,59,58,77,59,45,42,54,29,51,48,49,20,23,37,44,61,32,6,42,38,55,59,23,31,29,34,31,37,26,24,59,88,41,34,68,62,47,52,52,52,41,50,57,53,53,71,64,57,38,70,42,57,19,84,38,78,74,26,54,21,21,24,34,53,33,69,69,58,36,51,52,38,52,48,46,46,50,48,33,52,74,73,59,31,40,72,76,40,61,72,43,70,38,80,92,59,37,31,29,61,33,62,20,38,32,30,75,60,54,82,82,39,63,66,64,67,49,66,68,63,31,33,56,34,35,42,35,79,28,88,41,75,68,50,44,47,52,58,56,50,69,53,68,42,7,27,23,35,30,38,26,54,72,45,69,68,58,50,51,53,50,56,70,66,44,63,31,7,28,30,23,33,59,43,51,88,80,78,49,58,72,46,47,42,33,19,29,57,43,3,26,38,63,47,41,33,24,79,67,24,45,59,79,31,40,40,69,27,26,37,40,34,50,57,75,86,120